Protein AF-A0AAU7WHY2-F1 (afdb_monomer_lite)

Sequence (966 aa):
MKSNFSFFKGKWDVLANLGETAEKNVYQDPHTTIMKLRLFAETLTKFVLAAENIKEAYGTSQVDRIHTLRREGLIEPELMDIFETLRRKGNQAMHEALKFTTEEAKALLRLAFRLSIWFMEVYGEWDFQAPEYIEPKEQKKVDTEQLQQEYEEKLKKLEDELESIRAKASKENAEEKTERKKRAVTFMRRHELTEAETRAIIDEKLRAVGWEADTTLLNHYTHGTVPEKNRNMAIAEWKVGSGSADYALFIGLKLVGLIEAKAKKRTIPSALESQTKAYARQVRQIENEEILQTRNEYKVPFLYATNGRPFLRQLQEESGIWFWDSRKPLEHARPLEGCHSPDDLLMLLGQDDEDANQRLEEESISIFGLRPYQEKAVLAAEEALKAGQRRMLIAMATGTGKTRTAIALMYRLIKSKKCRRILFLVDRNSLGKQTEDALKDTKIEGYSFSDIYDVKSIGDISPEVATKVHIATVQGMVRRLFYSNEEKIPSVGQYDFIIVDEAHRGYTSDREMSEEELLFRDQNDYVSQYRRVLDYFDAACLGLTATPALHTTQIFGMPISEEALKKSSAKLFPKDSVAIAMYGATIGKLGILGIDAATNQACAVGVPHFLMDKDFMFYYFFYQRKTLIDLGKGGAQPNISQTIIKDFPHLLPPLKEQKRIVNKIKQLLSKIDEAKRLIEEAKETFELRRAAILDKAFQGELTRKWREQHPEIESAEVLYNKIIRFTKPKNVSSNVEQKLNIPDTWKMVRLGEVVQVNPPKKKLEEISDQQICTFVPMPAVSDKTGKIESPEEKEYAKVKKGYTFFLENDVLFAKITPCMENGKSAIAKNLKNGFGFGSTEFHVLRTNEYINERYLHYLVRSKKFRLEAKGEMTGAVGQQRVPKEFLVNYPFPLPPKEEQNAIVDILDEIFTRDDIAYRIIETKYELETLKQSILSKAFRGELGTNDPDEESAIELLKEVLQEQVK

pLDDT: mean 80.4, std 12.81, range [29.06, 97.94]

Radius of gyration: 34.75 Å; chains: 1; bounding box: 76×88×102 Å

Secondary structure (DSSP, 8-state):
---TTGGGTTT-HHHHHHHHHHHHHTTT-HHHHHHHHHHHHHHHHHHHHHHTTPPPPTT--HHHHHHHHHHTT-S-HHHHHHHHHHHHHHHHHHH-TT---HHHHHHHHHHHHHHHHHHHHHHS-TT--PPPP-PPPP-S---HHHHHHHHHHHHHHHHHHHHHHHHHHTT--HHHHHHHHHHHHHHHHHSPPPHHHHHHHHHHHHHHTT-EE-TTTSBHHHH-----TT-EEEEEEEEETTEEEEEEEEETTEEEEEEEE--TTS-HHHHIIIIIHHHHHH----SS-EEPP-STT-S-SEEEEE-SPPP-GGGTTTSSEEEEETT-TTSPPEEESSPPPHHHHHHHHT--HHHHHHHHHHS-GGGG---HHHHHHHHHHHHHHHTT--EEEEE--TTS-HHHHHHHHHHHHHHTTS-S-EEEEESSHHHHHHHHHHHHH-EETTEEHHHHS-EE-TT-SS--TT--EEEEEHHHHHIIIII---S----TTS-SEEEETTTTSS-TT-----TTGGGTS-GGGGS-HHHHHHHHSS-EEEEEESS--HHHHHHH-SBS-SHHHHTSSPPEE-TT-EEEE-SSTTTT-EEE-SS-EE--TTEEEEPPPTTS-HHHHHHHHHHTHHHHHHT-B-SSS-B--HHHHHTS------HHHHHHHHHHHHHHHHHHHHHHHHHHHHHHHHHHHHHHHHHHHHTT-TTHHHHHH-TTSPPHHHHHHHHHHHH--S---S-----S---TT-EEEEHHHHSEESPPPP--TT--TT-EEEEE-GGGB-TTT-SB-S-EEEEHHHHSSSSEEEETTPEEEE-BTTTTTTT-EEE--S-GGGEEEE-TTEEEEE--TTS-HHHHHHHHHSHHHHHHHHHT-BSSTT--B--HHHHHH-EEEE--HHHHHHHHHHHHHHHHHHHHHHHHHHHT-THHHHHHHHHHHHHTTTTS---TTSPPHHHHHHHHHHHHT-

Foldseek 3Di:
DQFLLNVCPPQNVLLSLLLSQLLQCLQPPLLSNLLSLLVSLQLLLLLVCLLQLNDDAPPQDLVNSLVVCVFQLLADVVLSLLNVVSNLSNVCSVPPPDDDDSVNSQLNSVSSSLVSVLSCQLPNDVPDDNDDDDRRDHDDDDPPVVSVVVNVVVVVCSVVSSNVSSVVSVPDDPVSVVVSSVSNVVSPVVDFDDPVNQQVLQQVQQVLQPENDDAVDQECPPNVHAAAAQHFYWHAQPDFAPGTFRTFTDRHQEGAETEHEDGQPDFFVVCQVPPQQVSQLRDDDPDRHDFDDAPDRGRHFKYKYAHSAFADPVPQRRHAIWIDGVNCVVDDIGGARGDHHPLLSVLVVVDDLVQLLVLLVVDDLCQQVADPVLSVQLVLVSVCVNVVAQFAEAADAPPNCLLSSVLSNLCSCCVSVVWQAEEEEEADLVVQVVSVVCQQPRDGPRHGNVVVAPEAGQPDLADDSRHRYYYHYLVSLLCLAPPDPDSRRDALSSTAEYEYEALPPQDPQQDDDDPVVVVRGDPVVRDRSSLVSVRNHNYRYYYYHNDCDPVNCVRRNDHSDPVNCVPDPWDWDAFLKKKAFFWDPRHLPIDGHNGTHTDDPRIDIGDDDPQDHSLLVRLQSVLCSVVQQVPFDDDPIGGRDPVSVVPDDDDRFGSQLSVLLSVLLVVVVVVLVVLVVVLVVVVVVLLSVLLSLLVCLQQVVNCPVVCVVCVPFQALVVLLVVQCVVLVDPDCPPDPDPPGNHDPSKDKDFLQSFKPKLDDDDPDDDDDQQDKKWEQELVQQDLVPRARHDTDIDGCVVQVPDWRKDFQQKKKAFFWPPSNVSQRIHGRHDIDVGMYTYHPRIITIGGDPFDDSLLVSSQSSRPVNSVQQVVQWDDDPRTTGRDSVCNRGPTGIRHGSVSSVVSSVVSCVVVVVVVVVSVVSVVVPCSVVVSSVSSVCSSVVNPVSDDPPDDGPVVVVVVVVVVVVD

Organism: NCBI:txid2824910

InterPro domains:
  IPR000055 Type I restriction modification DNA specificity domain [PF01420] (560-683)
  IPR000055 Type I restriction modification DNA specificity domain [PF01420] (743-918)
  IPR006935 Helicase/UvrB, N-terminal [PF04851] (369-549)
  IPR014001 Helicase superfamily 1/2, ATP-binding domain [PS51192] (383-566)
  IPR014001 Helicase superfamily 1/2, ATP-binding domain [SM00487] (366-578)
  IPR027417 P-loop containing nucleoside triphosphate hydrolase [G3DSA:3.40.50.300] (352-557)
  IPR027417 P-loop containing nucleoside triphosphate hydrolase [SSF52540] (359-551)
  IPR044946 Type I restriction modification DNA specificity domain superfamily [G3DSA:3.90.220.20] (558-650)
  IPR044946 Type I restriction modification DNA specificity domain superfamily [G3DSA:3.90.220.20] (725-943)

Structure (mmCIF, N/CA/C/O backbone):
data_AF-A0AAU7WHY2-F1
#
_entry.id   AF-A0AAU7WHY2-F1
#
loop_
_atom_site.group_PDB
_atom_site.id
_atom_site.type_symbol
_atom_site.label_atom_id
_atom_site.label_alt_id
_atom_site.label_comp_id
_atom_site.label_asym_id
_atom_site.label_entity_id
_atom_site.label_seq_id
_atom_site.pdbx_PDB_ins_code
_atom_site.Cartn_x
_atom_site.Cartn_y
_atom_site.Cartn_z
_atom_site.occupancy
_atom_site.B_iso_or_equiv
_atom_site.auth_seq_id
_atom_site.auth_comp_id
_atom_site.auth_asym_id
_atom_site.auth_atom_id
_atom_site.pdbx_PDB_model_num
ATOM 1 N N . MET A 1 1 ? 1.936 38.250 29.389 1.00 54.12 1 MET A N 1
ATOM 2 C CA . MET A 1 1 ? 1.636 38.506 27.961 1.00 54.12 1 MET A CA 1
ATOM 3 C C . MET A 1 1 ? 0.459 37.637 27.563 1.00 54.12 1 MET A C 1
ATOM 5 O O . MET A 1 1 ? 0.324 36.557 28.125 1.00 54.12 1 MET A O 1
ATOM 9 N N . LYS A 1 2 ? -0.412 38.120 26.673 1.00 75.19 2 LYS A N 1
ATOM 10 C CA . LYS A 1 2 ? -1.523 37.321 26.140 1.00 75.19 2 LYS A CA 1
ATOM 11 C C . LYS A 1 2 ? -0.932 36.290 25.163 1.00 75.19 2 LYS A C 1
ATOM 13 O O . LYS A 1 2 ? -0.083 36.670 24.366 1.00 75.19 2 LYS A O 1
ATOM 18 N N . SER A 1 3 ? -1.316 35.018 25.282 1.00 85.25 3 SER A N 1
ATOM 19 C CA . SER A 1 3 ? -0.847 33.926 24.405 1.00 85.25 3 SER A CA 1
ATOM 20 C C . SER A 1 3 ? -1.179 34.205 22.932 1.00 85.25 3 SER A C 1
ATOM 22 O O . SER A 1 3 ? -2.254 34.764 22.667 1.00 85.25 3 SER A O 1
ATOM 24 N N . ASN A 1 4 ? -0.333 33.774 21.982 1.00 89.88 4 ASN A N 1
ATOM 25 C CA . ASN A 1 4 ? -0.649 33.904 20.554 1.00 89.88 4 ASN A CA 1
ATOM 26 C C . ASN A 1 4 ? -1.890 33.079 20.178 1.00 89.88 4 ASN A C 1
ATOM 28 O O . ASN A 1 4 ? -2.588 33.432 19.240 1.00 89.88 4 ASN A O 1
ATOM 32 N N . PHE A 1 5 ? -2.246 32.045 20.947 1.00 92.31 5 PHE A N 1
ATOM 33 C CA . PHE A 1 5 ? -3.419 31.189 20.708 1.00 92.31 5 PHE A CA 1
ATOM 34 C C . PHE A 1 5 ? -4.672 31.638 21.471 1.00 92.31 5 PHE A C 1
ATOM 36 O O . PHE A 1 5 ? -5.693 30.951 21.487 1.00 92.31 5 PHE A O 1
ATOM 43 N N . SER A 1 6 ? -4.622 32.805 22.121 1.00 88.56 6 SER A N 1
ATOM 44 C CA . SER A 1 6 ? -5.713 33.288 22.974 1.00 88.56 6 SER A CA 1
ATOM 45 C C . SER A 1 6 ? -7.018 33.589 22.231 1.00 88.56 6 SER A C 1
ATOM 47 O O . SER A 1 6 ? -8.065 33.628 22.874 1.00 88.56 6 SER A O 1
ATOM 49 N N . PHE A 1 7 ? -6.980 33.766 20.907 1.00 89.75 7 PHE A N 1
ATOM 50 C CA . PHE A 1 7 ? -8.173 33.981 20.080 1.00 89.75 7 PHE A CA 1
ATOM 51 C C . PHE A 1 7 ? -9.060 32.737 19.935 1.00 89.75 7 PHE A C 1
ATOM 53 O O . PHE A 1 7 ? -10.196 32.854 19.495 1.00 89.75 7 PHE A O 1
ATOM 60 N N . PHE A 1 8 ? -8.582 31.557 20.336 1.00 88.50 8 PHE A N 1
ATOM 61 C CA . PHE A 1 8 ? -9.415 30.357 20.403 1.00 88.50 8 PHE A CA 1
ATOM 62 C C . PHE A 1 8 ? -10.302 30.291 21.654 1.00 88.50 8 PHE A C 1
ATOM 64 O O . PHE A 1 8 ? -11.234 29.485 21.692 1.00 88.50 8 PHE A O 1
ATOM 71 N N . LYS A 1 9 ? -10.024 31.104 22.687 1.00 85.12 9 LYS A N 1
ATOM 72 C CA . LYS A 1 9 ? -10.756 31.046 23.962 1.00 85.12 9 LYS A CA 1
ATOM 73 C C . LYS A 1 9 ? -12.245 31.345 23.760 1.00 85.12 9 LYS A C 1
ATOM 75 O O . LYS A 1 9 ? -12.605 32.298 23.077 1.00 85.12 9 LYS A O 1
ATOM 80 N N . GLY A 1 10 ? -13.095 30.538 24.388 1.00 82.12 10 GLY A N 1
ATOM 81 C CA . GLY A 1 10 ? -14.554 30.632 24.367 1.00 82.12 10 GLY A CA 1
ATOM 82 C C . GLY A 1 10 ? -15.237 29.699 23.364 1.00 82.12 10 GLY A C 1
ATOM 83 O O . GLY A 1 10 ? -16.328 29.219 23.657 1.00 82.12 10 GLY A O 1
ATOM 84 N N . LYS A 1 11 ? -14.617 29.418 22.207 1.00 79.19 11 LYS A N 1
ATOM 85 C CA . LYS A 1 11 ? -15.219 28.583 21.146 1.00 79.19 11 LYS A CA 1
ATOM 86 C C . LYS A 1 11 ? -14.383 27.369 20.734 1.00 79.19 11 LYS A C 1
ATOM 88 O O . LYS A 1 11 ? -14.953 26.430 20.207 1.00 79.19 11 LYS A O 1
ATOM 93 N N . TRP A 1 12 ? -13.071 27.375 20.976 1.00 87.25 12 TRP A N 1
ATOM 94 C CA . TRP A 1 12 ? -12.173 26.240 20.721 1.00 87.25 12 TRP A CA 1
ATOM 95 C C . TRP A 1 12 ? -11.158 26.096 21.864 1.00 87.25 12 TRP A C 1
ATOM 97 O O . TRP A 1 12 ? -9.938 26.123 21.674 1.00 87.25 12 TRP A O 1
ATOM 107 N N . ASP A 1 13 ? -11.659 25.966 23.091 1.00 84.00 13 ASP A N 1
ATOM 108 C CA . ASP A 1 13 ? -10.849 26.040 24.313 1.00 84.00 13 ASP A CA 1
ATOM 109 C C . ASP A 1 13 ? -9.750 24.971 24.416 1.00 84.00 13 ASP A C 1
ATOM 111 O O . ASP A 1 13 ? -8.732 25.198 25.076 1.00 84.00 13 ASP A O 1
ATOM 115 N N . VAL A 1 14 ? -9.929 23.817 23.764 1.00 84.38 14 VAL A N 1
ATOM 116 C CA . VAL A 1 14 ? -8.907 22.758 23.692 1.00 84.38 14 VAL A CA 1
ATOM 117 C C . VAL A 1 14 ? -7.700 23.220 22.868 1.00 84.38 14 VAL A C 1
ATOM 119 O O . VAL A 1 14 ? -6.560 23.031 23.294 1.00 84.38 14 VAL A O 1
ATOM 122 N N . LEU A 1 15 ? -7.936 23.876 21.725 1.00 89.88 15 LEU A N 1
ATOM 123 C CA . LEU A 1 15 ? -6.875 24.439 20.882 1.00 89.88 15 LEU A CA 1
ATOM 124 C C . LEU A 1 15 ? -6.158 25.587 21.602 1.00 89.88 15 LEU A C 1
ATOM 126 O O . LEU A 1 15 ? -4.927 25.635 21.592 1.00 89.88 15 LEU A O 1
ATOM 130 N N . ALA A 1 16 ? -6.910 26.457 22.289 1.00 88.62 16 ALA A N 1
ATOM 131 C CA . ALA A 1 16 ? -6.348 27.540 23.097 1.00 88.62 16 ALA A CA 1
ATOM 132 C C . ALA A 1 16 ? -5.382 27.005 24.166 1.00 88.62 16 ALA A C 1
ATOM 134 O O . ALA A 1 16 ? -4.254 27.484 24.279 1.00 88.62 16 ALA A O 1
ATOM 135 N N . ASN A 1 17 ? -5.806 25.986 24.921 1.00 84.38 17 ASN A N 1
ATOM 136 C CA . ASN A 1 17 ? -4.994 25.406 25.987 1.00 84.38 17 ASN A CA 1
ATOM 137 C C . ASN A 1 17 ? -3.749 24.701 25.450 1.00 84.38 17 ASN A C 1
ATOM 139 O O . ASN A 1 17 ? -2.669 24.886 26.008 1.00 84.38 17 ASN A O 1
ATOM 143 N N . LEU A 1 18 ? -3.870 23.912 24.378 1.00 87.38 18 LEU A N 1
ATOM 144 C CA . LEU A 1 18 ? -2.728 23.217 23.780 1.00 87.38 18 LEU A CA 1
ATOM 145 C C . LEU A 1 18 ? -1.665 24.207 23.288 1.00 87.38 18 LEU A C 1
ATOM 147 O O . LEU A 1 18 ? -0.484 24.034 23.593 1.00 87.38 18 LEU A O 1
ATOM 151 N N . GLY A 1 19 ? -2.092 25.270 22.601 1.00 89.88 19 GLY A N 1
ATOM 152 C CA . GLY A 1 19 ? -1.204 26.332 22.132 1.00 89.88 19 GLY A CA 1
ATOM 153 C C . GLY A 1 19 ? -0.556 27.118 23.276 1.00 89.88 19 GLY A C 1
ATOM 154 O O . GLY A 1 19 ? 0.662 27.261 23.309 1.00 89.88 19 GLY A O 1
ATOM 155 N N . GLU A 1 20 ? -1.336 27.556 24.272 1.00 89.25 20 GLU A N 1
ATOM 156 C CA . GLU A 1 20 ? -0.817 28.274 25.449 1.00 89.25 20 GLU A CA 1
ATOM 157 C C . GLU A 1 20 ? 0.169 27.412 26.261 1.00 89.25 20 GLU A C 1
ATOM 159 O O . GLU A 1 20 ? 1.178 27.913 26.762 1.00 89.25 20 GLU A O 1
ATOM 164 N N . THR A 1 21 ? -0.084 26.105 26.364 1.00 84.94 21 THR A N 1
ATOM 165 C CA . THR A 1 21 ? 0.830 25.165 27.031 1.00 84.94 21 THR A CA 1
ATOM 166 C C . THR A 1 21 ? 2.135 25.020 26.259 1.00 84.94 21 THR A C 1
ATOM 168 O O . THR A 1 21 ? 3.202 25.042 26.872 1.00 84.94 21 THR A O 1
ATOM 171 N N . ALA A 1 22 ? 2.071 24.905 24.931 1.00 89.25 22 ALA A N 1
ATOM 172 C CA . ALA A 1 22 ? 3.262 24.842 24.092 1.00 89.25 22 ALA A CA 1
ATOM 173 C C . ALA A 1 22 ? 4.119 26.113 24.246 1.00 89.25 22 ALA A C 1
ATOM 175 O O . ALA A 1 22 ? 5.317 26.030 24.491 1.00 89.25 22 ALA A O 1
ATOM 176 N N . GLU A 1 23 ? 3.503 27.297 24.214 1.00 90.31 23 GLU A N 1
ATOM 177 C CA . GLU A 1 23 ? 4.218 28.569 24.390 1.00 90.31 23 GLU A CA 1
ATOM 178 C C . GLU A 1 23 ? 4.924 28.695 25.739 1.00 90.31 23 GLU A C 1
ATOM 180 O O . GLU A 1 23 ? 6.051 29.183 25.802 1.00 90.31 23 GLU A O 1
ATOM 185 N N . LYS A 1 24 ? 4.266 28.277 26.826 1.00 86.62 24 LYS A N 1
ATOM 186 C CA . LYS A 1 24 ? 4.827 28.377 28.181 1.00 86.62 24 LYS A CA 1
ATOM 187 C C . LYS A 1 24 ? 6.043 27.477 28.379 1.00 86.62 24 LYS A C 1
ATOM 189 O O . LYS A 1 24 ? 6.927 27.831 29.155 1.00 86.62 24 LYS A O 1
ATOM 194 N N . ASN A 1 25 ? 6.094 26.346 27.679 1.00 84.94 25 ASN A N 1
ATOM 195 C CA . ASN A 1 25 ? 7.166 25.368 27.824 1.00 84.94 25 ASN A CA 1
ATOM 196 C C . ASN A 1 25 ? 8.326 25.585 26.843 1.00 84.94 25 ASN A C 1
ATOM 198 O O . ASN A 1 25 ? 9.374 24.991 27.050 1.00 84.94 25 ASN A O 1
ATOM 202 N N . VAL A 1 26 ? 8.211 26.468 25.842 1.00 88.56 26 VAL A N 1
ATOM 203 C CA . VAL A 1 26 ? 9.194 26.557 24.740 1.00 88.56 26 VAL A CA 1
ATOM 204 C C . VAL A 1 26 ? 10.649 26.747 25.195 1.00 88.56 26 VAL A C 1
ATOM 206 O O . VAL A 1 26 ? 11.543 26.176 24.583 1.00 88.56 26 VAL A O 1
ATOM 209 N N . TYR A 1 27 ? 10.895 27.492 26.282 1.00 83.75 27 TYR A N 1
ATOM 210 C CA . TYR A 1 27 ? 12.245 27.715 26.831 1.00 83.75 27 TYR A CA 1
ATOM 211 C C . TYR A 1 27 ? 12.658 26.719 27.919 1.00 83.75 27 TYR A C 1
ATOM 213 O O . TYR A 1 27 ? 13.849 26.492 28.100 1.00 83.75 27 TYR A O 1
ATOM 221 N N . GLN A 1 28 ? 11.699 26.174 28.672 1.00 81.56 28 GLN A N 1
ATOM 222 C CA . GLN A 1 28 ? 11.979 25.292 29.813 1.00 81.56 28 GLN A CA 1
ATOM 223 C C . GLN A 1 28 ? 12.054 23.826 29.391 1.00 81.56 28 GLN A C 1
ATOM 225 O O . GLN A 1 28 ? 12.926 23.089 29.839 1.00 81.56 28 GLN A O 1
ATOM 230 N N . ASP A 1 29 ? 11.121 23.429 28.532 1.00 82.06 29 ASP A N 1
ATOM 231 C CA . ASP A 1 29 ? 10.946 22.080 28.029 1.00 82.06 29 ASP A CA 1
ATOM 232 C C . ASP A 1 29 ? 10.500 22.123 26.546 1.00 82.06 29 ASP A C 1
ATOM 234 O O . ASP A 1 29 ? 9.303 22.036 26.210 1.00 82.06 29 ASP A O 1
ATOM 238 N N . PRO A 1 30 ? 11.473 22.278 25.624 1.00 83.19 30 PRO A N 1
ATOM 239 C CA . PRO A 1 30 ? 11.235 22.199 24.184 1.00 83.19 30 PRO A CA 1
ATOM 240 C C . PRO A 1 30 ? 10.550 20.890 23.761 1.00 83.19 30 PRO A C 1
ATOM 242 O O . PRO A 1 30 ? 9.790 20.870 22.794 1.00 83.19 30 PRO A O 1
ATOM 245 N N . HIS A 1 31 ? 10.764 19.798 24.498 1.00 82.00 31 HIS A N 1
ATOM 246 C CA . HIS A 1 31 ? 10.184 18.491 24.206 1.00 82.00 31 HIS A CA 1
ATOM 247 C C . HIS A 1 31 ? 8.676 18.465 24.482 1.00 82.00 31 HIS A C 1
ATOM 249 O O . HIS A 1 31 ? 7.892 18.160 23.575 1.00 82.00 31 HIS A O 1
ATOM 255 N N . THR A 1 32 ? 8.252 18.911 25.668 1.00 82.69 32 THR A N 1
ATOM 256 C CA . THR A 1 32 ? 6.824 19.069 25.992 1.00 82.69 32 THR A CA 1
ATOM 257 C C . THR A 1 32 ? 6.136 20.007 25.004 1.00 82.69 32 THR A C 1
ATOM 259 O O . THR A 1 32 ? 5.008 19.745 24.578 1.00 82.69 32 THR A O 1
ATOM 262 N N . THR A 1 33 ? 6.819 21.071 24.575 1.00 87.94 33 THR A N 1
ATOM 263 C CA . THR A 1 33 ? 6.306 21.992 23.550 1.00 87.94 33 THR A CA 1
ATOM 264 C C . THR A 1 33 ? 5.939 21.244 22.272 1.00 87.94 33 THR A C 1
ATOM 266 O O . THR A 1 33 ? 4.795 21.307 21.824 1.00 87.94 33 THR A O 1
ATOM 269 N N . ILE A 1 34 ? 6.867 20.460 21.724 1.00 86.19 34 ILE A N 1
ATOM 270 C CA . ILE A 1 34 ? 6.673 19.709 20.477 1.00 86.19 34 ILE A CA 1
ATOM 271 C C . ILE A 1 34 ? 5.556 18.663 20.612 1.00 86.19 34 ILE A C 1
ATOM 273 O O . ILE A 1 34 ? 4.721 18.527 19.713 1.00 86.19 34 ILE A O 1
ATOM 277 N N . MET A 1 35 ? 5.466 17.971 21.753 1.00 82.19 35 MET A N 1
ATOM 278 C CA . MET A 1 35 ? 4.367 17.038 22.028 1.00 82.19 35 MET A CA 1
ATOM 279 C C . MET A 1 35 ? 2.997 17.728 22.018 1.00 82.19 35 MET A C 1
ATOM 281 O O . MET A 1 35 ? 2.047 17.224 21.411 1.00 82.19 35 MET A O 1
ATOM 285 N N . LYS A 1 36 ? 2.880 18.895 22.663 1.00 87.50 36 LYS A N 1
ATOM 286 C CA . LYS A 1 36 ? 1.623 19.656 22.699 1.00 87.50 36 LYS A CA 1
ATOM 287 C C . LYS A 1 36 ? 1.269 20.226 21.323 1.00 87.50 36 LYS A C 1
ATOM 289 O O . LYS A 1 36 ? 0.094 20.210 20.965 1.00 87.50 36 LYS A O 1
ATOM 294 N N . LEU A 1 37 ? 2.253 20.628 20.514 1.00 92.56 37 LEU A N 1
ATOM 295 C CA . LEU A 1 37 ? 2.030 21.064 19.129 1.00 92.56 37 LEU A CA 1
ATOM 296 C C . LEU A 1 37 ? 1.533 19.939 18.212 1.00 92.56 37 LEU A C 1
ATOM 298 O O . LEU A 1 37 ? 0.687 20.175 17.349 1.00 92.56 37 LEU A O 1
ATOM 302 N N . ARG A 1 38 ? 1.986 18.700 18.424 1.00 91.44 38 ARG A N 1
ATOM 303 C CA . ARG A 1 38 ? 1.415 17.539 17.730 1.00 91.44 38 ARG A CA 1
ATOM 304 C C . ARG A 1 38 ? -0.049 17.331 18.104 1.00 91.44 38 ARG A C 1
ATOM 306 O O . ARG A 1 38 ? -0.890 17.214 17.218 1.00 91.44 38 ARG A O 1
ATOM 313 N N . LEU A 1 39 ? -0.364 17.313 19.399 1.00 87.44 39 LEU A N 1
ATOM 314 C CA . LEU A 1 39 ? -1.748 17.170 19.870 1.00 87.44 39 LEU A CA 1
ATOM 315 C C . LEU A 1 39 ? -2.638 18.312 19.361 1.00 87.44 39 LEU A C 1
ATOM 317 O O . LEU A 1 39 ? -3.801 18.086 19.026 1.00 87.44 39 LEU A O 1
ATOM 321 N N . PHE A 1 40 ? -2.088 19.524 19.264 1.00 93.69 40 PHE A N 1
ATOM 322 C CA . PHE A 1 40 ? -2.749 20.679 18.667 1.00 93.69 40 PHE A CA 1
ATOM 323 C C . PHE A 1 40 ? -3.117 20.409 17.204 1.00 93.69 40 PHE A C 1
ATOM 325 O O . PHE A 1 40 ? -4.286 20.524 16.841 1.00 93.69 40 PHE A O 1
ATOM 332 N N . ALA A 1 41 ? -2.156 19.969 16.389 1.00 93.69 41 ALA A N 1
ATOM 333 C CA . ALA A 1 41 ? -2.373 19.626 14.985 1.00 93.69 41 ALA A CA 1
ATOM 334 C C . ALA A 1 41 ? -3.411 18.498 14.807 1.00 93.69 41 ALA A C 1
ATOM 336 O O . ALA A 1 41 ? -4.308 18.604 13.968 1.00 93.69 41 ALA A O 1
ATOM 337 N N . GLU A 1 42 ? -3.344 17.449 15.634 1.00 91.50 42 GLU A N 1
ATOM 338 C CA . GLU A 1 42 ? -4.316 16.347 15.628 1.00 91.50 42 GLU A CA 1
ATOM 339 C C . GLU A 1 42 ? -5.732 16.837 15.950 1.00 91.50 42 GLU A C 1
ATOM 341 O O . GLU A 1 42 ? -6.687 16.555 15.220 1.00 91.50 42 GLU A O 1
ATOM 346 N N . THR A 1 43 ? -5.864 17.636 17.006 1.00 90.62 43 THR A N 1
ATOM 347 C CA . THR A 1 43 ? -7.143 18.213 17.435 1.00 90.62 43 THR A CA 1
ATOM 348 C C . THR A 1 43 ? -7.720 19.136 16.363 1.00 90.62 43 THR A C 1
ATOM 350 O O . THR A 1 43 ? -8.910 19.065 16.058 1.00 90.62 43 THR A O 1
ATOM 353 N N . LEU A 1 44 ? -6.877 19.948 15.727 1.00 93.88 44 LEU A N 1
ATOM 354 C CA . LEU A 1 44 ? -7.286 20.871 14.676 1.00 93.88 44 LEU A CA 1
ATOM 355 C C . LEU A 1 44 ? -7.850 20.115 13.461 1.00 93.88 44 LEU A C 1
ATOM 357 O O . LEU A 1 44 ? -8.919 20.468 12.969 1.00 93.88 44 LEU A O 1
ATOM 361 N N . THR A 1 45 ? -7.228 19.004 13.040 1.00 93.44 45 THR A N 1
ATOM 362 C CA . THR A 1 45 ? -7.797 18.172 11.960 1.00 93.44 45 THR A CA 1
ATOM 363 C C . THR A 1 45 ? -9.149 17.546 12.314 1.00 93.44 45 THR A C 1
ATOM 365 O O . THR A 1 45 ? -10.014 17.458 11.444 1.00 93.44 45 THR A O 1
ATOM 368 N N . LYS A 1 46 ? -9.381 17.163 13.580 1.00 91.31 46 LYS A N 1
ATOM 369 C CA . LYS A 1 46 ? -10.692 16.657 14.031 1.00 91.31 46 LYS A CA 1
ATOM 370 C C . LYS A 1 46 ? -11.778 17.725 13.923 1.00 91.31 46 LYS A C 1
ATOM 372 O O . LYS A 1 46 ? -12.868 17.428 13.437 1.00 91.31 46 LYS A O 1
ATOM 377 N N . PHE A 1 47 ? -11.472 18.965 14.313 1.00 91.56 47 PHE A N 1
ATOM 378 C CA . PHE A 1 47 ? -12.395 20.091 14.155 1.00 91.56 47 PHE A CA 1
ATOM 379 C C . PHE A 1 47 ? -12.741 20.351 12.689 1.00 91.56 47 PHE A C 1
ATOM 381 O O . PHE A 1 47 ? -13.913 20.538 12.373 1.00 91.56 47 PHE A O 1
ATOM 388 N N . VAL A 1 48 ? -11.755 20.298 11.790 1.00 91.31 48 VAL A N 1
ATOM 389 C CA . VAL A 1 48 ? -11.993 20.465 10.348 1.00 91.31 48 VAL A CA 1
ATOM 390 C C . VAL A 1 48 ? -12.904 19.360 9.805 1.00 91.31 48 VAL A C 1
ATOM 392 O O . VAL A 1 48 ? -13.900 19.649 9.148 1.00 91.31 48 VAL A O 1
ATOM 395 N N . LEU A 1 49 ? -12.624 18.091 10.121 1.00 89.44 49 LEU A N 1
ATOM 396 C CA . LEU A 1 49 ? -13.469 16.971 9.685 1.00 89.44 49 LEU A CA 1
ATOM 397 C C . LEU A 1 49 ? -14.898 17.083 10.231 1.00 89.44 49 LEU A C 1
ATOM 399 O O . LEU A 1 49 ? -15.860 16.787 9.522 1.00 89.44 49 LEU A O 1
ATOM 403 N N . ALA A 1 50 ? -15.048 17.529 11.480 1.00 87.50 50 ALA A N 1
ATOM 404 C CA . ALA A 1 50 ? -16.352 17.788 12.073 1.00 87.50 50 ALA A CA 1
ATOM 405 C C . ALA A 1 50 ? -17.103 18.916 11.348 1.00 87.50 50 ALA A C 1
ATOM 407 O O . ALA A 1 50 ? -18.273 18.732 11.009 1.00 87.50 50 ALA A O 1
ATOM 408 N N . ALA A 1 51 ? -16.431 20.036 11.064 1.00 86.25 51 ALA A N 1
ATOM 409 C CA . ALA A 1 51 ? -17.001 21.181 10.352 1.00 86.25 51 ALA A CA 1
ATOM 410 C C . ALA A 1 51 ? -17.409 20.846 8.909 1.00 86.25 51 ALA A C 1
ATOM 412 O O . ALA A 1 51 ? -18.355 21.421 8.383 1.00 86.25 51 ALA A O 1
ATOM 413 N N . GLU A 1 52 ? -16.752 19.870 8.283 1.00 85.88 52 GLU A N 1
ATOM 414 C CA . GLU A 1 52 ? -17.078 19.417 6.927 1.00 85.88 52 GLU A CA 1
ATOM 415 C C . GLU A 1 52 ? -18.067 18.239 6.892 1.00 85.88 52 GLU A C 1
ATOM 417 O O . GLU A 1 52 ? -18.466 17.777 5.816 1.00 85.88 52 GLU A O 1
ATOM 422 N N . ASN A 1 53 ? -18.538 17.792 8.063 1.00 84.44 53 ASN A N 1
ATOM 423 C CA . ASN A 1 53 ? -19.409 16.627 8.247 1.00 84.44 53 ASN A CA 1
ATOM 424 C C . ASN A 1 53 ? -18.808 15.329 7.662 1.00 84.44 53 ASN A C 1
ATOM 426 O O . ASN A 1 53 ? -19.515 14.472 7.127 1.00 84.44 53 ASN A O 1
ATOM 430 N N . ILE A 1 54 ? -17.487 15.179 7.766 1.00 81.50 54 ILE A N 1
ATOM 431 C CA . ILE A 1 54 ? -16.766 13.974 7.361 1.00 81.50 54 ILE A CA 1
ATOM 432 C C . ILE A 1 54 ? -16.684 13.043 8.571 1.00 81.50 54 ILE A C 1
ATOM 434 O O . ILE A 1 54 ? -16.119 13.381 9.616 1.00 81.50 54 ILE A O 1
ATOM 438 N N . LYS A 1 55 ? -17.288 11.858 8.443 1.00 74.62 55 LYS A N 1
ATOM 439 C CA . LYS A 1 55 ? -17.296 10.856 9.511 1.00 74.62 55 LYS A CA 1
ATOM 440 C C . LYS A 1 55 ? -15.992 10.074 9.518 1.00 74.62 55 LYS A C 1
ATOM 442 O O . LYS A 1 55 ? -15.583 9.517 8.505 1.00 74.62 55 LYS A O 1
ATOM 447 N N . GLU A 1 56 ? -15.382 9.997 10.691 1.00 75.56 56 GLU A N 1
ATOM 448 C CA . GLU A 1 56 ? -14.204 9.172 10.929 1.00 75.56 56 GLU A CA 1
ATOM 449 C C . GLU A 1 56 ? -14.616 7.721 11.199 1.00 75.56 56 GLU A C 1
ATOM 451 O O . GLU A 1 56 ? -15.579 7.461 11.926 1.00 75.56 56 GLU A O 1
ATOM 456 N N . ALA A 1 57 ? -13.871 6.770 10.636 1.00 63.97 57 ALA A N 1
ATOM 457 C CA . ALA A 1 57 ? -13.961 5.374 11.040 1.00 63.97 57 ALA A CA 1
ATOM 458 C C . ALA A 1 57 ? -13.232 5.168 12.381 1.00 63.97 57 ALA A C 1
ATOM 460 O O . ALA A 1 57 ? -12.295 5.901 12.719 1.00 63.97 57 ALA A O 1
ATOM 461 N N . TYR A 1 58 ? -13.629 4.158 13.154 1.00 43.34 58 TYR A N 1
ATOM 462 C CA . TYR A 1 58 ? -12.929 3.829 14.395 1.00 43.34 58 TYR A CA 1
ATOM 463 C C . TYR A 1 58 ? -11.463 3.466 14.106 1.00 43.34 58 TYR A C 1
ATOM 465 O O . TYR A 1 58 ? -11.180 2.677 13.205 1.00 43.34 58 TYR A O 1
ATOM 473 N N . GLY A 1 59 ? -10.531 4.065 14.853 1.00 51.69 59 GLY A N 1
ATOM 474 C CA . GLY A 1 59 ? -9.091 3.884 14.646 1.00 51.69 59 GLY A CA 1
ATOM 475 C C . GLY A 1 59 ? -8.469 4.737 13.532 1.00 51.69 59 GLY A C 1
ATOM 476 O O . GLY A 1 59 ? -7.318 4.493 13.183 1.00 51.69 59 GLY A O 1
ATOM 477 N N . THR A 1 60 ? -9.184 5.737 12.991 1.00 70.38 60 THR A N 1
ATOM 478 C CA . THR A 1 60 ? -8.622 6.693 12.012 1.00 70.38 60 THR A CA 1
ATOM 479 C C . THR A 1 60 ? -7.367 7.362 12.588 1.00 70.38 60 THR A C 1
ATOM 481 O O . THR A 1 60 ? -7.433 8.071 13.604 1.00 70.38 60 THR A O 1
ATOM 484 N N . SER A 1 61 ? -6.220 7.133 11.946 1.00 77.25 61 SER A N 1
ATOM 485 C CA . SER A 1 61 ? -4.936 7.702 12.355 1.00 77.25 61 SER A CA 1
ATOM 486 C C . SER A 1 61 ? -4.817 9.168 11.932 1.00 77.25 61 SER A C 1
ATOM 488 O O . SER A 1 61 ? -5.564 9.653 11.082 1.00 77.25 61 SER A O 1
ATOM 490 N N . GLN A 1 62 ? -3.851 9.901 12.496 1.00 83.69 62 GLN A N 1
ATOM 491 C CA . GLN A 1 62 ? -3.610 11.283 12.072 1.00 83.69 62 GLN A CA 1
ATOM 492 C C . GLN A 1 62 ? -3.227 11.387 10.590 1.00 83.69 62 GLN A C 1
ATOM 494 O O . GLN A 1 62 ? -3.623 12.333 9.915 1.00 83.69 62 GLN A O 1
ATOM 499 N N . VAL A 1 63 ? -2.501 10.393 10.079 1.00 73.75 63 VAL A N 1
ATOM 500 C CA . VAL A 1 63 ? -2.122 10.300 8.664 1.00 73.75 63 VAL A CA 1
ATOM 501 C C . VAL A 1 63 ? -3.375 10.180 7.795 1.00 73.75 63 VAL A C 1
ATOM 503 O O . VAL A 1 63 ? -3.533 10.933 6.836 1.00 73.75 63 VAL A O 1
ATOM 506 N N . ASP A 1 64 ? -4.323 9.328 8.194 1.00 72.19 64 ASP A N 1
ATOM 507 C CA . ASP A 1 64 ? -5.596 9.164 7.486 1.00 72.19 64 ASP A CA 1
ATOM 508 C C . ASP A 1 64 ? -6.412 10.463 7.470 1.00 72.19 64 ASP A C 1
ATOM 510 O O . ASP A 1 64 ? -7.007 10.800 6.445 1.00 72.19 64 ASP A O 1
ATOM 514 N N . ARG A 1 65 ? -6.410 11.232 8.572 1.00 84.75 65 ARG A N 1
ATOM 515 C CA . ARG A 1 65 ? -7.073 12.548 8.626 1.00 84.75 65 ARG A CA 1
ATOM 516 C C . ARG A 1 65 ? -6.450 13.523 7.638 1.00 84.75 65 ARG A C 1
ATOM 518 O O . ARG A 1 65 ? -7.178 14.114 6.850 1.00 84.75 65 ARG A O 1
ATOM 525 N N . ILE A 1 66 ? -5.124 13.665 7.649 1.00 82.06 66 ILE A N 1
ATOM 526 C CA . ILE A 1 66 ? -4.401 14.585 6.758 1.00 82.06 66 ILE A CA 1
ATOM 527 C C . ILE A 1 66 ? -4.659 14.217 5.290 1.00 82.06 66 ILE A C 1
ATOM 529 O O . ILE A 1 66 ? -5.001 15.084 4.486 1.00 82.06 66 ILE A O 1
ATOM 533 N N . HIS A 1 67 ? -4.579 12.929 4.942 1.00 73.31 67 HIS A N 1
ATOM 534 C CA . HIS A 1 67 ? -4.893 12.465 3.590 1.00 73.31 67 HIS A CA 1
ATOM 535 C C . HIS A 1 67 ? -6.357 12.687 3.214 1.00 73.31 67 HIS A C 1
ATOM 537 O O . HIS A 1 67 ? -6.633 13.079 2.085 1.00 73.31 67 HIS A O 1
ATOM 543 N N . THR A 1 68 ? -7.290 12.486 4.145 1.00 75.56 68 THR A N 1
ATOM 544 C CA . THR A 1 68 ? -8.713 12.759 3.909 1.00 75.56 68 THR A CA 1
ATOM 545 C C . THR A 1 68 ? -8.936 14.243 3.636 1.00 75.56 68 THR A C 1
ATOM 547 O O . THR A 1 68 ? -9.545 14.584 2.631 1.00 75.56 68 THR A O 1
ATOM 550 N N . LEU A 1 69 ? -8.380 15.138 4.459 1.00 81.25 69 LEU A N 1
ATOM 551 C CA . LEU A 1 69 ? -8.484 16.583 4.240 1.00 81.25 69 LEU A CA 1
ATOM 552 C C . LEU A 1 69 ? -7.933 17.000 2.873 1.00 81.25 69 LEU A C 1
ATOM 554 O O . LEU A 1 69 ? -8.539 17.827 2.192 1.00 81.25 69 LEU A O 1
ATOM 558 N N . ARG A 1 70 ? -6.812 16.407 2.450 1.00 74.81 70 ARG A N 1
ATOM 559 C CA . ARG A 1 70 ? -6.237 16.660 1.125 1.00 74.81 70 ARG A CA 1
ATOM 560 C C . ARG A 1 70 ? -7.129 16.135 0.003 1.00 74.81 70 ARG A C 1
ATOM 562 O O . ARG A 1 70 ? -7.409 16.877 -0.932 1.00 74.81 70 ARG A O 1
ATOM 569 N N . ARG A 1 71 ? -7.613 14.894 0.110 1.00 66.81 71 ARG A N 1
ATOM 570 C CA . ARG A 1 71 ? -8.487 14.261 -0.892 1.00 66.81 71 ARG A CA 1
ATOM 571 C C . ARG A 1 71 ? -9.780 15.046 -1.104 1.00 66.81 71 ARG A C 1
ATOM 573 O O . ARG A 1 71 ? -10.238 15.186 -2.231 1.00 66.81 71 ARG A O 1
ATOM 580 N N . GLU A 1 72 ? -10.349 15.582 -0.028 1.00 70.75 72 GLU A N 1
ATOM 581 C CA . GLU A 1 72 ? -11.559 16.408 -0.083 1.00 70.75 72 GLU A CA 1
ATOM 582 C C . GLU A 1 72 ? -11.282 17.855 -0.557 1.00 70.75 72 GLU A C 1
ATOM 584 O O . GLU A 1 72 ? -12.215 18.654 -0.691 1.00 70.75 72 GLU A O 1
ATOM 589 N N . GLY A 1 73 ? -10.017 18.210 -0.827 1.00 69.06 73 GLY A N 1
ATOM 590 C CA . GLY A 1 73 ? -9.595 19.541 -1.273 1.00 69.06 73 GLY A CA 1
ATOM 591 C C . GLY A 1 73 ? -9.757 20.622 -0.202 1.00 69.06 73 GLY A C 1
ATOM 592 O O . GLY A 1 73 ? -10.062 21.768 -0.523 1.00 69.06 73 GLY A O 1
ATOM 593 N N . LEU A 1 74 ? -9.644 20.248 1.075 1.00 77.44 74 LEU A N 1
ATOM 594 C CA . LEU A 1 74 ? -9.809 21.151 2.222 1.00 77.44 74 LEU A CA 1
ATOM 595 C C . LEU A 1 74 ? -8.489 21.784 2.665 1.00 77.44 74 LEU A C 1
ATOM 597 O O . LEU A 1 74 ? -8.497 22.832 3.310 1.00 77.44 74 LEU A O 1
ATOM 601 N N . ILE A 1 75 ? -7.368 21.137 2.343 1.00 78.62 75 ILE A N 1
ATOM 602 C CA . ILE A 1 75 ? -6.020 21.626 2.627 1.00 78.62 75 ILE A CA 1
ATOM 603 C C . ILE A 1 75 ? -5.158 21.554 1.369 1.00 78.62 75 ILE A C 1
ATOM 605 O O . ILE A 1 75 ? -5.211 20.583 0.616 1.00 78.62 75 ILE A O 1
ATOM 609 N N . GLU A 1 76 ? -4.335 22.579 1.183 1.00 72.69 76 GLU A N 1
ATOM 610 C CA . GLU A 1 76 ? -3.307 22.632 0.144 1.00 72.69 76 GLU A CA 1
ATOM 611 C C . GLU A 1 76 ? -2.044 21.857 0.575 1.00 72.69 76 GLU A C 1
ATOM 613 O O . GLU A 1 76 ? -1.852 21.623 1.779 1.00 72.69 76 GLU A O 1
ATOM 618 N N . PRO A 1 77 ? -1.151 21.475 -0.363 1.00 62.66 77 PRO A N 1
ATOM 619 C CA . PRO A 1 77 ? 0.087 20.755 -0.053 1.00 62.66 77 PRO A CA 1
ATOM 620 C C . PRO A 1 77 ? 0.929 21.412 1.050 1.00 62.66 77 PRO A C 1
ATOM 622 O O . PRO A 1 77 ? 1.520 20.714 1.863 1.00 62.66 77 PRO A O 1
ATOM 625 N N . GLU A 1 78 ? 0.929 22.744 1.141 1.00 66.44 78 GLU A N 1
ATOM 626 C CA . GLU A 1 78 ? 1.618 23.488 2.200 1.00 66.44 78 GLU A CA 1
ATOM 627 C C . GLU A 1 78 ? 1.127 23.186 3.605 1.00 66.44 78 GLU A C 1
ATOM 629 O O . GLU A 1 78 ? 1.919 22.998 4.524 1.00 66.44 78 GLU A O 1
ATOM 634 N N . LEU A 1 79 ? -0.189 23.193 3.781 1.00 80.00 79 LEU A N 1
ATOM 635 C CA . LEU A 1 79 ? -0.796 22.936 5.076 1.00 80.00 79 LEU A CA 1
ATOM 636 C C . LEU A 1 79 ? -0.589 21.470 5.440 1.00 80.00 79 LEU A C 1
ATOM 638 O O . LEU A 1 79 ? -0.312 21.169 6.598 1.00 80.00 79 LEU A O 1
ATOM 642 N N . MET A 1 80 ? -0.649 20.577 4.443 1.00 80.62 80 MET A N 1
ATOM 643 C CA . MET A 1 80 ? -0.296 19.172 4.621 1.00 80.62 80 MET A CA 1
ATOM 644 C C . MET A 1 80 ? 1.145 19.002 5.111 1.00 80.62 80 MET A C 1
ATOM 646 O O . MET A 1 80 ? 1.347 18.260 6.070 1.00 80.62 80 MET A O 1
ATOM 650 N N . ASP A 1 81 ? 2.118 19.689 4.508 1.00 73.69 81 ASP A N 1
ATOM 651 C CA . ASP A 1 81 ? 3.519 19.629 4.936 1.00 73.69 81 ASP A CA 1
ATOM 652 C C . ASP A 1 81 ? 3.659 20.090 6.395 1.00 73.69 81 ASP A C 1
ATOM 654 O O . ASP A 1 81 ? 4.293 19.407 7.194 1.00 73.69 81 ASP A O 1
ATOM 658 N N . ILE A 1 82 ? 2.988 21.180 6.790 1.00 83.56 82 ILE A N 1
ATOM 659 C CA . ILE A 1 82 ? 3.018 21.651 8.183 1.00 83.56 82 ILE A CA 1
ATOM 660 C C . ILE A 1 82 ? 2.402 20.619 9.142 1.00 83.56 82 ILE A C 1
ATOM 662 O O . ILE A 1 82 ? 2.987 20.324 10.188 1.00 83.56 82 ILE A O 1
ATOM 666 N N . PHE A 1 83 ? 1.241 20.046 8.802 1.00 88.50 83 PHE A N 1
ATOM 667 C CA . PHE A 1 83 ? 0.623 18.982 9.600 1.00 88.50 83 PHE A CA 1
ATOM 668 C C . PHE A 1 83 ? 1.553 17.772 9.749 1.00 88.50 83 PHE A C 1
ATOM 670 O O . PHE A 1 83 ? 1.661 17.207 10.840 1.00 88.50 83 PHE A O 1
ATOM 677 N N . GLU A 1 84 ? 2.227 17.382 8.670 1.00 80.31 84 GLU A N 1
ATOM 678 C CA . GLU A 1 84 ? 3.113 16.225 8.632 1.00 80.31 84 GLU A CA 1
ATOM 679 C C . GLU A 1 84 ? 4.420 16.474 9.403 1.00 80.31 84 GLU A C 1
ATOM 681 O O . GLU A 1 84 ? 4.833 15.607 10.175 1.00 80.31 84 GLU A O 1
ATOM 686 N N . THR A 1 85 ? 5.016 17.667 9.300 1.00 80.12 85 THR A N 1
ATOM 687 C CA . THR A 1 85 ? 6.184 18.079 10.098 1.00 80.12 85 THR A CA 1
ATOM 688 C C . THR A 1 85 ? 5.857 18.071 11.595 1.00 80.12 85 THR A C 1
ATOM 690 O O . THR A 1 85 ? 6.582 17.454 12.380 1.00 80.12 85 THR A O 1
ATOM 693 N N . LEU A 1 86 ? 4.732 18.672 12.014 1.00 87.19 86 LEU A N 1
ATOM 694 C CA . LEU A 1 86 ? 4.300 18.657 13.421 1.00 87.19 86 LEU A CA 1
ATOM 695 C C . LEU A 1 86 ? 4.037 17.227 13.923 1.00 87.19 86 LEU A C 1
ATOM 697 O O . LEU A 1 86 ? 4.424 16.880 15.042 1.00 87.19 86 LEU A O 1
ATOM 701 N N . ARG A 1 87 ? 3.431 16.370 13.089 1.00 89.62 87 ARG A N 1
ATOM 702 C CA . ARG A 1 87 ? 3.191 14.953 13.403 1.00 89.62 87 ARG A CA 1
ATOM 703 C C . ARG A 1 87 ? 4.501 14.187 13.595 1.00 89.62 87 ARG A C 1
ATOM 705 O O . ARG A 1 87 ? 4.658 13.500 14.604 1.00 89.62 87 ARG A O 1
ATOM 712 N N . ARG A 1 88 ? 5.435 14.292 12.645 1.00 79.38 88 ARG A N 1
ATOM 713 C CA . ARG A 1 88 ? 6.720 13.571 12.664 1.00 79.38 88 ARG A CA 1
ATOM 714 C C . ARG A 1 88 ? 7.579 13.989 13.850 1.00 79.38 88 ARG A C 1
ATOM 716 O O . ARG A 1 88 ? 8.017 13.123 14.603 1.00 79.38 88 ARG A O 1
ATOM 723 N N . LYS A 1 89 ? 7.751 15.296 14.070 1.00 80.38 89 LYS A N 1
ATOM 724 C CA . LYS A 1 89 ? 8.528 15.826 15.203 1.00 80.38 89 LYS A CA 1
ATOM 725 C C . LYS A 1 89 ? 7.898 15.466 16.546 1.00 80.38 89 LYS A C 1
ATOM 727 O O . LYS A 1 89 ? 8.602 15.039 17.456 1.00 80.38 89 LYS A O 1
ATOM 732 N N . GLY A 1 90 ? 6.571 15.522 16.646 1.00 81.00 90 GLY A N 1
ATOM 733 C CA . GLY A 1 90 ? 5.850 15.043 17.824 1.00 81.00 90 GLY A CA 1
ATOM 734 C C . GLY A 1 90 ? 6.025 13.553 18.107 1.00 81.00 90 GLY A C 1
ATOM 735 O O . GLY A 1 90 ? 6.128 13.163 19.266 1.00 81.00 90 GLY A O 1
ATOM 736 N N . ASN A 1 91 ? 6.072 12.708 17.074 1.00 75.12 91 ASN A N 1
ATOM 737 C CA . ASN A 1 91 ? 6.353 11.280 17.239 1.00 75.12 91 ASN A CA 1
ATOM 738 C C . ASN A 1 91 ? 7.794 11.036 17.696 1.00 75.12 91 ASN A C 1
ATOM 740 O O . ASN A 1 91 ? 8.011 10.227 18.592 1.00 75.12 91 ASN A O 1
ATOM 744 N N . GLN A 1 92 ? 8.766 11.759 17.134 1.00 70.81 92 GLN A N 1
ATOM 745 C CA . GLN A 1 92 ? 10.164 11.668 17.562 1.00 70.81 92 GLN A CA 1
ATOM 746 C C . GLN A 1 92 ? 10.332 12.091 19.026 1.00 70.81 92 GLN A C 1
ATOM 748 O O . GLN A 1 92 ? 10.993 11.386 19.781 1.00 70.81 92 GLN A O 1
ATOM 753 N N . ALA A 1 93 ? 9.663 13.167 19.458 1.00 72.94 93 ALA A N 1
ATOM 754 C CA . ALA A 1 93 ? 9.628 13.561 20.866 1.00 72.94 93 ALA A CA 1
ATOM 755 C C . ALA A 1 93 ? 9.104 12.427 21.766 1.00 72.94 93 ALA A C 1
ATOM 757 O O . ALA A 1 93 ? 9.714 12.117 22.781 1.00 72.94 93 ALA A O 1
ATOM 758 N N . MET A 1 94 ? 8.051 11.707 21.374 1.00 61.19 94 MET A N 1
ATOM 759 C CA . MET A 1 94 ? 7.536 10.586 22.178 1.00 61.19 94 MET A CA 1
ATOM 760 C C . MET A 1 94 ? 8.531 9.428 22.382 1.00 61.19 94 MET A C 1
ATOM 762 O O . MET A 1 94 ? 8.409 8.711 23.374 1.00 61.19 94 MET A O 1
ATOM 766 N N . HIS A 1 95 ? 9.477 9.221 21.460 1.00 55.59 95 HIS A N 1
ATOM 767 C CA . HIS A 1 95 ? 10.380 8.063 21.465 1.00 55.59 95 HIS A CA 1
ATOM 768 C C . HIS A 1 95 ? 11.828 8.392 21.872 1.00 55.59 95 HIS A C 1
ATOM 770 O O . HIS A 1 95 ? 12.490 7.542 22.466 1.00 55.59 95 HIS A O 1
ATOM 776 N N . GLU A 1 96 ? 12.319 9.608 21.613 1.00 55.66 96 GLU A N 1
ATOM 777 C CA . GLU A 1 96 ? 13.682 10.043 21.942 1.00 55.66 96 GLU A CA 1
ATOM 778 C C . GLU A 1 96 ? 13.663 11.205 22.953 1.00 55.66 96 GLU A C 1
ATOM 780 O O . GLU A 1 96 ? 13.329 12.342 22.624 1.00 55.66 96 GLU A O 1
ATOM 785 N N . ALA A 1 97 ? 14.047 10.936 24.204 1.00 46.41 97 ALA A N 1
ATOM 786 C CA . ALA A 1 97 ? 13.815 11.855 25.323 1.00 46.41 97 ALA A CA 1
ATOM 787 C C . ALA A 1 97 ? 14.683 13.140 25.355 1.00 46.41 97 ALA A C 1
ATOM 789 O O . ALA A 1 97 ? 14.424 13.992 26.197 1.00 46.41 97 ALA A O 1
ATOM 790 N N . LEU A 1 98 ? 15.723 13.310 24.517 1.00 51.88 98 LEU A N 1
ATOM 791 C CA . LEU A 1 98 ? 16.777 14.320 24.780 1.00 51.88 98 LEU A CA 1
ATOM 792 C C . LEU A 1 98 ? 17.461 14.961 23.541 1.00 51.88 98 LEU A C 1
ATOM 794 O O . LEU A 1 98 ? 18.666 15.193 23.574 1.00 51.88 98 LEU A O 1
ATOM 798 N N . LYS A 1 99 ? 16.750 15.273 22.443 1.00 60.53 99 LYS A N 1
ATOM 799 C CA . LYS A 1 99 ? 17.397 15.837 21.224 1.00 60.53 99 LYS A CA 1
ATOM 800 C C . LYS A 1 99 ? 16.900 17.189 20.691 1.00 60.53 99 LYS A C 1
ATOM 802 O O . LYS A 1 99 ? 17.492 17.679 19.736 1.00 60.53 99 LYS A O 1
ATOM 807 N N . PHE A 1 100 ? 15.863 17.805 21.257 1.00 72.50 100 PHE A N 1
ATOM 808 C CA . PHE A 1 100 ? 15.257 19.002 20.650 1.00 72.50 100 PHE A CA 1
ATOM 809 C C . PHE A 1 100 ? 15.786 20.305 21.243 1.00 72.50 100 PHE A C 1
ATOM 811 O O . PHE A 1 100 ? 15.868 20.450 22.463 1.00 72.50 100 PHE A O 1
ATOM 818 N N . THR A 1 101 ? 16.106 21.267 20.377 1.00 78.69 101 THR A N 1
ATOM 819 C CA . THR A 1 101 ? 16.563 22.600 20.794 1.00 78.69 101 THR A CA 1
ATOM 820 C C . THR A 1 101 ? 15.387 23.562 20.983 1.00 78.69 101 THR A C 1
ATOM 822 O O . THR A 1 101 ? 14.311 23.400 20.403 1.00 78.69 101 THR A O 1
ATOM 825 N N . THR A 1 102 ? 15.596 24.610 21.782 1.00 80.62 102 THR A N 1
ATOM 826 C CA . THR A 1 102 ? 14.631 25.709 21.950 1.00 80.62 102 THR A CA 1
ATOM 827 C C . THR A 1 102 ? 14.285 26.374 20.617 1.00 80.62 102 THR A C 1
ATOM 829 O O . THR A 1 102 ? 13.127 26.711 20.378 1.00 80.62 102 THR A O 1
ATOM 832 N N . GLU A 1 103 ? 15.264 26.529 19.724 1.00 76.56 103 GLU A N 1
ATOM 833 C CA . GLU A 1 103 ? 15.057 27.135 18.404 1.00 76.56 103 GLU A CA 1
ATOM 834 C C . GLU A 1 103 ? 14.201 26.246 17.492 1.00 76.56 103 GLU A C 1
ATOM 836 O O . GLU A 1 103 ? 13.280 26.742 16.838 1.00 76.56 103 GLU A O 1
ATOM 841 N N . GLU A 1 104 ? 14.391 24.922 17.529 1.00 76.25 104 GLU A N 1
ATOM 842 C CA . GLU A 1 104 ? 13.500 23.987 16.833 1.00 76.25 104 GLU A CA 1
ATOM 843 C C . GLU A 1 104 ? 12.061 24.066 17.365 1.00 76.25 104 GLU A C 1
ATOM 845 O O . GLU A 1 104 ? 11.110 24.127 16.580 1.00 76.25 104 GLU A O 1
ATOM 850 N N . ALA A 1 105 ? 11.875 24.125 18.687 1.00 85.25 105 ALA A N 1
ATOM 851 C CA . ALA A 1 105 ? 10.546 24.261 19.282 1.00 85.25 105 ALA A CA 1
ATOM 852 C C . ALA A 1 105 ? 9.874 25.597 18.914 1.00 85.25 105 ALA A C 1
ATOM 854 O O . ALA A 1 105 ? 8.681 25.613 18.604 1.00 85.25 105 ALA A O 1
ATOM 855 N N . LYS A 1 106 ? 10.625 26.706 18.869 1.00 84.81 106 LYS A N 1
ATOM 856 C CA . LYS A 1 106 ? 10.129 28.012 18.397 1.00 84.81 106 LYS A CA 1
ATOM 857 C C . LYS A 1 106 ? 9.714 27.981 16.927 1.00 84.81 106 LYS A C 1
ATOM 859 O O . LYS A 1 106 ? 8.683 28.560 16.579 1.00 84.81 106 LYS A O 1
ATOM 864 N N . ALA A 1 107 ? 10.484 27.316 16.067 1.00 80.81 107 ALA A N 1
ATOM 865 C CA . ALA A 1 107 ? 10.145 27.174 14.653 1.00 80.81 107 ALA A CA 1
ATOM 866 C C . ALA A 1 107 ? 8.835 26.390 14.471 1.00 80.81 107 ALA A C 1
ATOM 868 O O . ALA A 1 107 ? 7.931 26.840 13.767 1.00 80.81 107 ALA A O 1
ATOM 869 N N . LEU A 1 108 ? 8.680 25.265 15.176 1.00 86.12 108 LEU A N 1
ATOM 870 C CA . LEU A 1 108 ? 7.451 24.464 15.140 1.00 86.12 108 LEU A CA 1
ATOM 871 C C . LEU A 1 108 ? 6.251 25.224 15.723 1.00 86.12 108 LEU A C 1
ATOM 873 O O . LEU A 1 108 ? 5.141 25.125 15.198 1.00 86.12 108 LEU A O 1
ATOM 877 N N . LEU A 1 109 ? 6.466 26.032 16.762 1.00 91.31 109 LEU A N 1
ATOM 878 C CA . LEU A 1 109 ? 5.439 26.890 17.352 1.00 91.31 109 LEU A CA 1
ATOM 879 C C . LEU A 1 109 ? 4.929 27.945 16.357 1.00 91.31 109 LEU A C 1
ATOM 881 O O . LEU A 1 109 ? 3.719 28.154 16.259 1.00 91.31 109 LEU A O 1
ATOM 885 N N . ARG A 1 110 ? 5.827 28.552 15.567 1.00 88.75 110 ARG A N 1
ATOM 886 C CA . ARG A 1 110 ? 5.460 29.465 14.467 1.00 88.75 110 ARG A CA 1
ATOM 887 C C . ARG A 1 110 ? 4.623 28.757 13.399 1.00 88.75 110 ARG A C 1
ATOM 889 O O . ARG A 1 110 ? 3.604 29.293 12.967 1.00 88.75 110 ARG A O 1
ATOM 896 N N . LEU A 1 111 ? 4.996 27.533 13.018 1.00 86.25 111 LEU A N 1
ATOM 897 C CA . LEU A 1 111 ? 4.224 26.735 12.060 1.00 86.25 111 LEU A CA 1
ATOM 898 C C . LEU A 1 111 ? 2.820 26.389 12.584 1.00 86.25 111 LEU A C 1
ATOM 900 O O . LEU A 1 111 ? 1.835 26.501 11.852 1.00 86.25 111 LEU A O 1
ATOM 904 N N . ALA A 1 112 ? 2.699 26.025 13.862 1.00 93.06 112 ALA A N 1
ATOM 905 C CA . ALA A 1 112 ? 1.404 25.767 14.488 1.00 93.06 112 ALA A CA 1
ATOM 906 C C . ALA A 1 112 ? 0.538 27.032 14.601 1.00 93.06 112 ALA A C 1
ATOM 908 O O . ALA A 1 112 ? -0.676 26.965 14.404 1.00 93.06 112 ALA A O 1
ATOM 909 N N . PHE A 1 113 ? 1.150 28.192 14.858 1.00 92.38 113 PHE A N 1
ATOM 910 C CA . PHE A 1 113 ? 0.459 29.480 14.811 1.00 92.38 113 PHE A CA 1
ATOM 911 C C . PHE A 1 113 ? -0.047 29.810 13.398 1.00 92.38 113 PHE A C 1
ATOM 913 O O . PHE A 1 113 ? -1.141 30.328 13.209 1.00 92.38 113 PHE A O 1
ATOM 920 N N . ARG A 1 114 ? 0.692 29.437 12.357 1.00 87.25 114 ARG A N 1
ATOM 921 C CA . ARG A 1 114 ? 0.206 29.593 10.984 1.00 87.25 114 ARG A CA 1
ATOM 922 C C . ARG A 1 114 ? -1.013 28.715 10.693 1.00 87.25 114 ARG A C 1
ATOM 924 O O . ARG A 1 114 ? -1.970 29.190 10.081 1.00 87.25 114 ARG A O 1
ATOM 931 N N . LEU A 1 115 ? -1.007 27.462 11.161 1.00 91.62 115 LEU A N 1
ATOM 932 C CA . LEU A 1 115 ? -2.182 26.586 11.073 1.00 91.62 115 LEU A CA 1
ATOM 933 C C . LEU A 1 115 ? -3.382 27.161 11.830 1.00 91.62 115 LEU A C 1
ATOM 935 O O . LEU A 1 115 ? -4.513 27.004 11.374 1.00 91.62 115 LEU A O 1
ATOM 939 N N . SER A 1 116 ? -3.157 27.828 12.966 1.00 92.62 116 SER A N 1
ATOM 940 C CA . SER A 1 116 ? -4.248 28.432 13.727 1.00 92.62 116 SER A CA 1
ATOM 941 C C . SER A 1 116 ? -4.877 29.622 13.009 1.00 92.62 116 SER A C 1
ATOM 943 O O . SER A 1 116 ? -6.104 29.714 12.990 1.00 92.62 116 SER A O 1
ATOM 945 N N . ILE A 1 117 ? -4.078 30.478 12.362 1.00 90.31 117 ILE A N 1
ATOM 946 C CA . ILE A 1 117 ? -4.610 31.572 11.534 1.00 90.31 117 ILE A CA 1
ATOM 947 C C . ILE A 1 117 ? -5.397 31.013 10.349 1.00 90.31 117 ILE A C 1
ATOM 949 O O . ILE A 1 117 ? -6.536 31.424 10.136 1.00 90.31 117 ILE A O 1
ATOM 953 N N . TRP A 1 118 ? -4.836 30.037 9.624 1.00 90.38 118 TRP A N 1
ATOM 954 C CA . TRP A 1 118 ? -5.542 29.371 8.526 1.00 90.38 118 TRP A CA 1
ATOM 955 C C . TRP A 1 118 ? -6.905 28.840 8.976 1.00 90.38 118 TRP A C 1
ATOM 957 O O . TRP A 1 118 ? -7.930 29.108 8.350 1.00 90.38 118 TRP A O 1
ATOM 967 N N . PHE A 1 119 ? -6.922 28.106 10.089 1.00 92.44 119 PHE A N 1
ATOM 968 C CA . PHE A 1 119 ? -8.146 27.535 10.623 1.00 92.44 119 PHE A CA 1
ATOM 969 C C . PHE A 1 119 ? -9.175 28.619 10.958 1.00 92.44 119 PHE A C 1
ATOM 971 O O . PHE A 1 119 ? -10.346 28.460 10.629 1.00 92.44 119 PHE A O 1
ATOM 978 N N . MET A 1 120 ? -8.756 29.732 11.561 1.00 89.75 120 MET A N 1
ATOM 979 C CA . MET A 1 120 ? -9.659 30.830 11.909 1.00 89.75 120 MET A CA 1
ATOM 980 C C . MET A 1 120 ? -10.171 31.603 10.691 1.00 89.75 120 MET A C 1
ATOM 982 O O . MET A 1 120 ? -11.334 31.985 10.670 1.00 89.75 120 MET A O 1
ATOM 986 N N . GLU A 1 121 ? -9.369 31.793 9.646 1.00 85.88 121 GLU A N 1
ATOM 987 C CA . GLU A 1 121 ? -9.850 32.443 8.419 1.00 85.88 121 GLU A CA 1
ATOM 988 C C . GLU A 1 121 ? -10.854 31.577 7.642 1.00 85.88 121 GLU A C 1
ATOM 990 O O . GLU A 1 121 ? -11.757 32.095 6.975 1.00 85.88 121 GLU A O 1
ATOM 995 N N . VAL A 1 122 ? -10.711 30.250 7.716 1.00 84.88 122 VAL A N 1
ATOM 996 C CA . VAL A 1 122 ? -11.587 29.317 6.993 1.00 84.88 122 VAL A CA 1
ATOM 997 C C . VAL A 1 122 ? -12.825 28.934 7.810 1.00 84.88 122 VAL A C 1
ATOM 999 O O . VAL A 1 122 ? -13.931 28.944 7.270 1.00 84.88 122 VAL A O 1
ATOM 1002 N N . TYR A 1 123 ? -12.658 28.621 9.096 1.00 85.94 123 TYR A N 1
ATOM 1003 C CA . TYR A 1 123 ? -13.692 28.055 9.978 1.00 85.94 123 TYR A CA 1
ATOM 1004 C C . TYR A 1 123 ? -14.076 28.967 11.156 1.00 85.94 123 TYR A C 1
ATOM 1006 O O . TYR A 1 123 ? -14.993 28.643 11.918 1.00 85.94 123 TYR A O 1
ATOM 1014 N N . GLY A 1 124 ? -13.373 30.087 11.331 1.00 83.06 124 GLY A N 1
ATOM 1015 C CA . GLY A 1 124 ? -13.633 31.069 12.376 1.00 83.06 124 GLY A CA 1
ATOM 1016 C C . GLY A 1 124 ? -14.737 32.065 12.019 1.00 83.06 124 GLY A C 1
ATOM 1017 O O . GLY A 1 124 ? -15.684 31.754 11.297 1.00 83.06 124 GLY A O 1
ATOM 1018 N N . GLU A 1 125 ? -14.651 33.264 12.589 1.00 75.62 125 GLU A N 1
ATOM 1019 C CA . GLU A 1 125 ? -15.624 34.341 12.365 1.00 75.62 125 GLU A CA 1
ATOM 1020 C C . GLU A 1 125 ? -15.275 35.145 11.102 1.00 75.62 125 GLU A C 1
ATOM 1022 O O . GLU A 1 125 ? -14.108 35.256 10.728 1.00 75.62 125 GLU A O 1
ATOM 1027 N N . TRP A 1 126 ? -16.2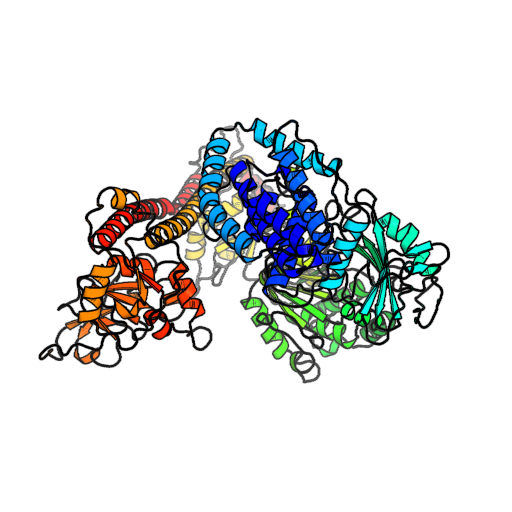88 35.678 10.407 1.00 61.94 126 TRP A N 1
ATOM 1028 C CA . TRP A 1 126 ? -16.109 36.331 9.098 1.00 61.94 126 TRP A CA 1
ATOM 1029 C C . TRP A 1 126 ? -15.197 37.568 9.164 1.00 61.94 126 TRP A C 1
ATOM 1031 O O . TRP A 1 126 ? -14.513 37.889 8.195 1.00 61.94 126 TRP A O 1
ATOM 1041 N N . ASP A 1 127 ? -15.186 38.263 10.294 1.00 73.56 127 ASP A N 1
ATOM 1042 C CA . ASP A 1 127 ? -14.414 39.474 10.572 1.00 73.56 127 ASP A CA 1
ATOM 1043 C C . ASP A 1 127 ? -13.107 39.203 11.336 1.00 73.56 127 ASP A C 1
ATOM 1045 O O . ASP A 1 127 ? -12.475 40.140 11.829 1.00 73.56 127 ASP A O 1
ATOM 1049 N N . PHE A 1 128 ? -12.671 37.940 11.415 1.00 82.81 128 PHE A N 1
ATOM 1050 C CA . PHE A 1 128 ? -11.426 37.582 12.083 1.00 82.81 128 PHE A CA 1
ATOM 1051 C C . PHE A 1 128 ? -10.226 38.323 11.473 1.00 82.81 128 PHE A C 1
ATOM 1053 O O . PHE A 1 128 ? -9.943 38.224 10.277 1.00 82.81 128 PHE A O 1
ATOM 1060 N N . GLN A 1 129 ? -9.489 39.040 12.323 1.00 78.50 129 GLN A N 1
ATOM 1061 C CA . GLN A 1 129 ? -8.230 39.687 11.968 1.00 78.50 129 GLN A CA 1
ATOM 1062 C C . GLN A 1 129 ? -7.064 38.913 12.578 1.00 78.50 129 GLN A C 1
ATOM 1064 O O . GLN A 1 129 ? -6.946 38.802 13.799 1.00 78.50 129 GLN A O 1
ATOM 1069 N N . ALA A 1 130 ? -6.202 38.398 11.702 1.00 82.31 130 ALA A N 1
ATOM 1070 C CA . ALA A 1 130 ? -4.983 37.689 12.055 1.00 82.31 130 ALA A CA 1
ATOM 1071 C C . ALA A 1 130 ? -4.073 38.563 12.947 1.00 82.31 130 ALA A C 1
ATOM 1073 O O . ALA A 1 130 ? -3.619 39.617 12.493 1.00 82.31 130 ALA A O 1
ATOM 1074 N N . PRO A 1 131 ? -3.787 38.162 14.201 1.00 85.50 131 PRO A N 1
ATOM 1075 C CA . PRO A 1 131 ? -2.804 38.863 15.016 1.00 85.50 131 PRO A CA 1
ATOM 1076 C C . PRO A 1 131 ? -1.383 38.586 14.509 1.00 85.50 131 PRO A C 1
ATOM 1078 O O . PRO A 1 131 ? -1.103 37.521 13.958 1.00 85.50 131 PRO A O 1
ATOM 1081 N N . GLU A 1 132 ? -0.463 39.523 14.738 1.00 83.38 132 GLU A N 1
ATOM 1082 C CA . GLU A 1 132 ? 0.959 39.278 14.485 1.00 83.38 132 GLU A CA 1
ATOM 1083 C C . GLU A 1 132 ? 1.520 38.257 15.480 1.00 83.38 132 GLU A C 1
ATOM 1085 O O . GLU A 1 132 ? 1.178 38.266 16.666 1.00 83.38 132 GLU A O 1
ATOM 1090 N N . TYR A 1 133 ? 2.405 37.381 14.998 1.00 86.75 133 TYR A N 1
ATOM 1091 C CA . TYR A 1 133 ? 3.100 36.430 15.858 1.00 86.75 133 TYR A CA 1
ATOM 1092 C C . TYR A 1 133 ? 4.082 37.163 16.774 1.00 86.75 133 TYR A C 1
ATOM 1094 O O . TYR A 1 133 ? 5.001 37.837 16.306 1.00 86.75 133 TYR A O 1
ATOM 1102 N N . ILE A 1 134 ? 3.934 36.971 18.082 1.00 87.81 134 ILE A N 1
ATOM 1103 C CA . ILE A 1 134 ? 4.846 37.503 19.091 1.00 87.81 134 ILE A CA 1
ATOM 1104 C C . ILE A 1 134 ? 5.657 36.346 19.657 1.00 87.81 134 ILE A C 1
ATOM 1106 O O . ILE A 1 134 ? 5.109 35.398 20.221 1.00 87.81 134 ILE A O 1
ATOM 1110 N N . GLU A 1 135 ? 6.981 36.433 19.553 1.00 83.12 135 GLU A N 1
ATOM 1111 C CA . GLU A 1 135 ? 7.844 35.401 20.119 1.00 83.12 135 GLU A CA 1
ATOM 1112 C C . GLU A 1 135 ? 7.661 35.322 21.647 1.00 83.12 135 GLU A C 1
ATOM 1114 O O . GLU A 1 135 ? 7.715 36.358 22.327 1.00 83.12 135 GLU A O 1
ATOM 1119 N N . PRO A 1 136 ? 7.423 34.121 22.215 1.00 85.69 136 PRO A N 1
ATOM 1120 C CA . PRO A 1 136 ? 7.260 33.978 23.653 1.00 85.69 136 PRO A CA 1
ATOM 1121 C C . PRO A 1 136 ? 8.505 34.476 24.392 1.00 85.69 136 PRO A C 1
ATOM 1123 O O . PRO A 1 136 ? 9.628 34.341 23.906 1.00 85.69 136 PRO A O 1
ATOM 1126 N N . LYS A 1 137 ? 8.316 35.027 25.592 1.00 82.00 137 LYS A N 1
ATOM 1127 C CA . LYS A 1 137 ? 9.414 35.371 26.508 1.00 82.00 137 LYS A CA 1
ATOM 1128 C C . LYS A 1 137 ? 9.614 34.254 27.525 1.00 82.00 137 LYS A C 1
ATOM 1130 O O . LYS A 1 137 ? 8.635 33.640 27.946 1.00 82.00 137 LYS A O 1
ATOM 1135 N N . GLU A 1 138 ? 10.853 34.049 27.954 1.00 77.88 138 GLU A N 1
ATOM 1136 C CA . GLU A 1 138 ? 11.203 33.089 29.002 1.00 77.88 138 GLU A CA 1
ATOM 1137 C C . GLU A 1 138 ? 10.487 33.428 30.326 1.00 77.88 138 GLU A C 1
ATOM 1139 O O . GLU A 1 138 ? 10.498 34.572 30.789 1.00 77.88 138 GLU A O 1
ATOM 1144 N N . GLN A 1 139 ? 9.826 32.437 30.930 1.00 70.38 139 GLN A N 1
ATOM 1145 C CA . GLN A 1 139 ? 9.097 32.565 32.199 1.00 70.38 139 GLN A CA 1
ATOM 1146 C C . GLN A 1 139 ? 9.695 31.600 33.230 1.00 70.38 139 GLN A C 1
ATOM 1148 O O . GLN A 1 139 ? 10.180 30.540 32.858 1.00 70.38 139 GLN A O 1
ATOM 1153 N N . LYS A 1 140 ? 9.685 31.950 34.528 1.00 55.78 140 LYS A N 1
ATOM 1154 C CA . LYS A 1 140 ? 10.430 31.221 35.584 1.00 55.78 140 LYS A CA 1
ATOM 1155 C C . LYS A 1 140 ? 9.650 30.146 36.357 1.00 55.78 140 LYS A C 1
ATOM 1157 O O . LYS A 1 140 ? 10.228 29.534 37.247 1.00 55.78 140 LYS A O 1
ATOM 1162 N N . LYS A 1 141 ? 8.373 29.892 36.061 1.00 56.84 141 LYS A N 1
ATOM 1163 C CA . LYS A 1 141 ? 7.593 28.824 36.716 1.00 56.84 141 LYS A CA 1
ATOM 1164 C C . LYS A 1 141 ? 6.340 28.493 35.909 1.00 56.84 141 LYS A C 1
ATOM 1166 O O . LYS A 1 141 ? 5.523 29.381 35.680 1.00 56.84 141 LYS A O 1
ATOM 1171 N N . VAL A 1 142 ? 6.196 27.231 35.523 1.00 58.16 142 VAL A N 1
ATOM 1172 C CA . VAL A 1 142 ? 4.978 26.665 34.937 1.00 58.16 142 VAL A CA 1
ATOM 1173 C C . VAL A 1 142 ? 4.520 25.553 35.878 1.00 58.16 142 VAL A C 1
ATOM 1175 O O . VAL A 1 142 ? 5.321 24.696 36.235 1.00 58.16 142 VAL A O 1
ATOM 1178 N N . ASP A 1 143 ? 3.271 25.609 36.337 1.00 63.09 143 ASP A N 1
ATOM 1179 C CA . ASP A 1 143 ? 2.673 24.543 37.145 1.00 63.09 143 ASP A CA 1
ATOM 1180 C C . ASP A 1 143 ? 2.152 23.446 36.206 1.00 63.09 143 ASP A C 1
ATOM 1182 O O . ASP A 1 143 ? 1.093 23.570 35.583 1.00 63.09 143 ASP A O 1
ATOM 1186 N N . THR A 1 144 ? 2.970 22.415 36.010 1.00 55.16 144 THR A N 1
ATOM 1187 C CA . THR A 1 144 ? 2.731 21.338 35.044 1.00 55.16 144 THR A CA 1
ATOM 1188 C C . THR A 1 144 ? 1.566 20.433 35.446 1.00 55.16 144 THR A C 1
ATOM 1190 O O . THR A 1 144 ? 0.904 19.885 34.565 1.00 55.16 144 THR A O 1
ATOM 1193 N N . GLU A 1 145 ? 1.275 20.303 36.744 1.00 57.88 145 GLU A N 1
ATOM 1194 C CA . GLU A 1 145 ? 0.170 19.475 37.245 1.00 57.88 145 GLU A CA 1
ATOM 1195 C C . GLU A 1 145 ? -1.186 20.121 36.944 1.00 57.88 145 GLU A C 1
ATOM 1197 O O . GLU A 1 145 ? -2.091 19.456 36.435 1.00 57.88 145 GLU A O 1
ATOM 1202 N N . GLN A 1 146 ? -1.303 21.434 37.158 1.00 65.31 146 GLN A N 1
ATOM 1203 C CA . GLN A 1 146 ? -2.536 22.175 36.884 1.00 65.31 146 GLN A CA 1
ATOM 1204 C C . GLN A 1 146 ? -2.903 22.161 35.387 1.00 65.31 146 GLN A C 1
ATOM 1206 O O . GLN A 1 146 ? -4.058 21.946 35.019 1.00 65.31 146 GLN A O 1
ATOM 1211 N N . LEU A 1 147 ? -1.913 22.330 34.503 1.00 59.84 147 LEU A N 1
ATOM 1212 C CA . LEU A 1 147 ? -2.116 22.303 33.047 1.00 59.84 147 LEU A CA 1
ATOM 1213 C C . LEU A 1 147 ? -2.519 20.917 32.526 1.00 59.84 147 LEU A C 1
ATOM 1215 O O . LEU A 1 147 ? -3.288 20.817 31.567 1.00 59.84 147 LEU A O 1
ATOM 1219 N N . GLN A 1 148 ? -2.003 19.851 33.140 1.00 59.91 148 GLN A N 1
ATOM 1220 C CA . GLN A 1 148 ? -2.333 18.479 32.764 1.00 59.91 148 GLN A CA 1
ATOM 1221 C C . GLN A 1 148 ? -3.767 18.116 33.183 1.00 59.91 148 GLN A C 1
ATOM 1223 O O . GLN A 1 148 ? -4.505 17.549 32.376 1.00 59.91 148 GLN A O 1
ATOM 1228 N N . GLN A 1 149 ? -4.193 18.528 34.382 1.00 66.50 149 GLN A N 1
ATOM 1229 C CA . GLN A 1 149 ? -5.575 18.354 34.849 1.00 66.50 149 GLN A CA 1
ATOM 1230 C C . GLN A 1 149 ? -6.581 19.117 33.974 1.00 66.50 149 GLN A C 1
ATOM 1232 O O . GLN A 1 149 ? -7.564 18.536 33.513 1.00 66.50 149 GLN A O 1
ATOM 1237 N N . GLU A 1 150 ? -6.308 20.389 33.656 1.00 65.81 150 GLU A N 1
ATOM 1238 C CA . GLU A 1 150 ? -7.168 21.178 32.760 1.00 65.81 150 GLU A CA 1
ATOM 1239 C C . GLU A 1 150 ? -7.277 20.570 31.353 1.00 65.81 150 GLU A C 1
ATOM 1241 O O . GLU A 1 150 ? -8.316 20.674 30.695 1.00 65.81 150 GLU A O 1
ATOM 1246 N N . TYR A 1 151 ? -6.202 19.947 30.863 1.00 65.25 151 TYR A N 1
ATOM 1247 C CA . TYR A 1 151 ? -6.200 19.275 29.568 1.00 65.25 151 TYR A CA 1
ATOM 1248 C C . TYR A 1 151 ? -7.088 18.023 29.573 1.00 65.25 151 TYR A C 1
ATOM 1250 O O . TYR A 1 151 ? -7.904 17.856 28.666 1.00 65.25 151 TYR A O 1
ATOM 1258 N N . GLU A 1 152 ? -6.976 17.174 30.595 1.00 67.50 152 GLU A N 1
ATOM 1259 C CA . GLU A 1 152 ? -7.770 15.945 30.723 1.00 67.50 152 GLU A CA 1
ATOM 1260 C C . GLU A 1 152 ? -9.270 16.231 30.879 1.00 67.50 152 GLU A C 1
ATOM 1262 O O . GLU A 1 152 ? -10.099 15.562 30.255 1.00 67.50 152 GLU A O 1
ATOM 1267 N N . GLU A 1 153 ? -9.635 17.264 31.643 1.00 72.75 153 GLU A N 1
ATOM 1268 C CA . GLU A 1 153 ? -11.030 17.694 31.786 1.00 72.75 153 GLU A CA 1
ATOM 1269 C C . GLU A 1 153 ? -11.632 18.202 30.473 1.00 72.75 153 GLU A C 1
ATOM 1271 O O . GLU A 1 153 ? -12.778 17.881 30.142 1.00 72.75 153 GLU A O 1
ATOM 1276 N N . LYS A 1 154 ? -10.872 18.990 29.706 1.00 69.19 154 LYS A N 1
ATOM 1277 C CA . LYS A 1 154 ? -11.341 19.526 28.422 1.00 69.19 154 LYS A CA 1
ATOM 1278 C C . LYS A 1 154 ? -11.380 18.463 27.326 1.00 69.19 154 LYS A C 1
ATOM 1280 O O . LYS A 1 154 ? -12.271 18.505 26.482 1.00 69.19 154 LYS A O 1
ATOM 1285 N N . LEU A 1 155 ? -10.483 17.477 27.361 1.00 68.94 155 LEU A N 1
ATOM 1286 C CA . LEU A 1 155 ? -10.471 16.374 26.398 1.00 68.94 155 LEU A CA 1
ATOM 1287 C C . LEU A 1 155 ? -11.722 15.493 26.515 1.00 68.94 155 LEU A C 1
ATOM 1289 O O . LEU A 1 155 ? -12.263 15.083 25.493 1.00 68.94 155 LEU A O 1
ATOM 1293 N N . LYS A 1 156 ? -12.246 15.292 27.733 1.00 72.31 156 LYS A N 1
ATOM 1294 C CA . LYS A 1 156 ? -13.526 14.590 27.955 1.00 72.31 156 LYS A CA 1
ATOM 1295 C C . LYS A 1 156 ? -14.726 15.287 27.306 1.00 72.31 156 LYS A C 1
ATOM 1297 O O . LYS A 1 156 ? -15.684 14.615 26.953 1.00 72.31 156 LYS A O 1
ATOM 1302 N N . LYS A 1 157 ? -14.681 16.614 27.147 1.00 73.88 157 LYS A N 1
ATOM 1303 C CA . LYS A 1 157 ? -15.771 17.420 26.559 1.00 73.88 157 LYS A CA 1
ATOM 1304 C C . LYS A 1 157 ? -15.626 17.636 25.048 1.00 73.88 157 LYS A C 1
ATOM 1306 O O . LYS A 1 157 ? -16.561 18.107 24.407 1.00 73.88 157 LYS A O 1
ATOM 1311 N N . LEU A 1 158 ? -14.468 17.297 24.478 1.00 81.25 158 LEU A N 1
ATOM 1312 C CA . LEU A 1 158 ? -14.161 17.519 23.064 1.00 81.25 158 LEU A CA 1
ATOM 1313 C C . LEU A 1 158 ? -15.051 16.678 22.136 1.00 81.25 158 LEU A C 1
ATOM 1315 O O . LEU A 1 158 ? -15.433 17.148 21.069 1.00 81.25 158 LEU A O 1
ATOM 1319 N N . GLU A 1 159 ? -15.382 15.441 22.514 1.00 77.69 159 GLU A N 1
ATOM 1320 C CA . GLU A 1 159 ? -16.214 14.561 21.679 1.00 77.69 159 GLU A CA 1
ATOM 1321 C C . GLU A 1 159 ? -17.636 15.117 21.509 1.00 77.69 159 GLU A C 1
ATOM 1323 O O . GLU A 1 159 ? -18.120 15.213 20.378 1.00 77.69 159 GLU A O 1
ATOM 1328 N N . ASP A 1 160 ? -18.244 15.589 22.601 1.00 78.12 160 ASP A N 1
ATOM 1329 C CA . ASP A 1 160 ? -19.557 16.246 22.590 1.00 78.12 160 ASP A CA 1
ATOM 1330 C C . ASP A 1 160 ? -19.543 17.532 21.738 1.00 78.12 160 ASP A C 1
ATOM 1332 O O . ASP A 1 160 ? -20.479 17.824 20.985 1.00 78.12 160 ASP A O 1
ATOM 1336 N N . GLU A 1 161 ? -18.454 18.305 21.817 1.00 82.25 161 GLU A N 1
ATOM 1337 C CA . GLU A 1 161 ? -18.263 19.524 21.027 1.00 82.25 161 GLU A CA 1
ATOM 1338 C C . GLU A 1 161 ? -18.169 19.220 19.521 1.00 82.25 161 GLU A C 1
ATOM 1340 O O . GLU A 1 161 ? -18.845 19.860 18.707 1.00 82.25 161 GLU A O 1
ATOM 1345 N N . LEU A 1 162 ? -17.392 18.202 19.139 1.00 82.69 162 LEU A N 1
ATOM 1346 C CA . LEU A 1 162 ? -17.258 17.764 17.747 1.00 82.69 162 LEU A CA 1
ATOM 1347 C C . LEU A 1 162 ? -18.584 17.236 17.180 1.00 82.69 162 LEU A C 1
ATOM 1349 O O . LEU A 1 162 ? -18.893 17.485 16.010 1.00 82.69 162 LEU A O 1
ATOM 1353 N N . GLU A 1 163 ? -19.392 16.538 17.981 1.00 81.12 163 GLU A N 1
ATOM 1354 C CA . GLU A 1 163 ? -20.710 16.057 17.555 1.00 81.12 163 GLU A CA 1
ATOM 1355 C C . GLU A 1 163 ? -21.698 17.214 17.331 1.00 81.12 163 GLU A C 1
ATOM 1357 O O . GLU A 1 163 ? -22.411 17.237 16.321 1.00 81.12 163 GLU A O 1
ATOM 1362 N N . SER A 1 164 ? -21.669 18.234 18.194 1.00 83.69 164 SER A N 1
ATOM 1363 C CA . SER A 1 164 ? -22.441 19.472 18.016 1.00 83.69 164 SER A CA 1
ATOM 1364 C C . SER A 1 164 ? -22.065 20.215 16.727 1.00 83.69 164 SER A C 1
ATOM 1366 O O . SER A 1 164 ? -22.943 20.660 15.978 1.00 83.69 164 SER A O 1
ATOM 1368 N N . ILE A 1 165 ? -20.767 20.303 16.412 1.00 83.31 165 ILE A N 1
ATOM 1369 C CA . ILE A 1 165 ? -20.273 20.906 15.163 1.00 83.31 165 ILE A CA 1
ATOM 1370 C C . ILE A 1 165 ? -20.754 20.106 13.944 1.00 83.31 165 ILE A C 1
ATOM 1372 O O . ILE A 1 165 ? -21.292 20.696 13.006 1.00 83.31 165 ILE A O 1
ATOM 1376 N N . ARG A 1 166 ? -20.654 18.769 13.973 1.00 82.56 166 ARG A N 1
ATOM 1377 C CA . ARG A 1 166 ? -21.154 17.896 12.891 1.00 82.56 166 ARG A CA 1
ATOM 1378 C C . ARG A 1 166 ? -22.654 18.063 12.660 1.00 82.56 166 ARG A C 1
ATOM 1380 O O . ARG A 1 166 ? -23.101 18.125 11.516 1.00 82.56 166 ARG A O 1
ATOM 1387 N N . ALA A 1 167 ? -23.438 18.164 13.733 1.00 80.88 167 ALA A N 1
ATOM 1388 C CA . ALA A 1 167 ? -24.880 18.368 13.639 1.00 80.88 167 ALA A CA 1
ATOM 1389 C C . ALA A 1 167 ? -25.231 19.698 12.948 1.00 80.88 167 ALA A C 1
ATOM 1391 O O . ALA A 1 167 ? -26.170 19.733 12.149 1.00 80.88 167 ALA A O 1
ATOM 1392 N N . LYS A 1 168 ? -24.464 20.769 13.198 1.00 81.38 168 LYS A N 1
ATOM 1393 C CA . LYS A 1 168 ? -24.604 22.049 12.483 1.00 81.38 168 LYS A CA 1
ATOM 1394 C C . LYS A 1 168 ? -24.200 21.916 11.014 1.00 81.38 168 LYS A C 1
ATOM 1396 O O . LYS A 1 168 ? -25.018 22.211 10.150 1.00 81.38 168 LYS A O 1
ATOM 1401 N N . ALA A 1 169 ? -23.022 21.357 10.741 1.00 77.94 169 ALA A N 1
ATOM 1402 C CA . ALA A 1 169 ? -22.502 21.144 9.388 1.00 77.94 169 ALA A CA 1
ATOM 1403 C C . ALA A 1 169 ? -23.407 20.257 8.510 1.00 77.94 169 ALA A C 1
ATOM 1405 O O . ALA A 1 169 ? -23.458 20.416 7.294 1.00 77.94 169 ALA A O 1
ATOM 1406 N N . SER A 1 170 ? -24.163 19.327 9.107 1.00 75.94 170 SER A N 1
ATOM 1407 C CA . SER A 1 170 ? -25.135 18.494 8.380 1.00 75.94 170 SER A CA 1
ATOM 1408 C C . SER A 1 170 ? -26.327 19.271 7.805 1.00 75.94 170 SER A C 1
ATOM 1410 O O . SER A 1 170 ? -27.010 18.761 6.919 1.00 75.94 170 SER A O 1
ATOM 1412 N N . LYS A 1 171 ? -26.574 20.486 8.309 1.00 76.38 171 LYS A N 1
ATOM 1413 C CA . LYS A 1 171 ? -27.664 21.380 7.894 1.00 76.38 171 LYS A CA 1
ATOM 1414 C C . LYS A 1 171 ? -27.186 22.532 6.999 1.00 76.38 171 LYS A C 1
ATOM 1416 O O . LYS A 1 171 ? -28.014 23.339 6.592 1.00 76.38 171 LYS A O 1
ATOM 1421 N N . GLU A 1 172 ? -25.884 22.622 6.726 1.00 76.31 172 GLU A N 1
ATOM 1422 C CA . GLU A 1 172 ? -25.277 23.663 5.886 1.00 76.31 172 GLU A CA 1
ATOM 1423 C C . GLU A 1 172 ? -25.407 23.332 4.391 1.00 76.31 172 GLU A C 1
ATOM 1425 O O . GLU A 1 172 ? -25.338 22.169 3.978 1.00 76.31 172 GLU A O 1
ATOM 1430 N N . ASN A 1 173 ? -25.575 24.366 3.562 1.00 69.62 173 ASN A N 1
ATOM 1431 C CA . ASN A 1 173 ? -25.739 24.217 2.114 1.00 69.62 173 ASN A CA 1
ATOM 1432 C C . ASN A 1 173 ? -24.380 24.071 1.397 1.00 69.62 173 ASN A C 1
ATOM 1434 O O . ASN A 1 173 ? -23.341 24.527 1.871 1.00 69.62 173 ASN A O 1
ATOM 1438 N N . ALA A 1 174 ? -24.383 23.477 0.197 1.00 70.12 174 ALA A N 1
ATOM 1439 C CA . ALA A 1 174 ? -23.167 23.222 -0.592 1.00 70.12 174 ALA A CA 1
ATOM 1440 C C . ALA A 1 174 ? -22.366 24.494 -0.970 1.00 70.12 174 ALA A C 1
ATOM 1442 O O . ALA A 1 174 ? -21.158 24.420 -1.217 1.00 70.12 174 ALA A O 1
ATOM 1443 N N . GLU A 1 175 ? -23.011 25.664 -0.991 1.00 71.06 175 GLU A N 1
ATOM 1444 C CA . GLU A 1 175 ? -22.371 26.956 -1.270 1.00 71.06 175 GLU A CA 1
ATOM 1445 C C . GLU A 1 175 ? -21.387 27.379 -0.168 1.00 71.06 175 GLU A C 1
ATOM 1447 O O . GLU A 1 175 ? -20.278 27.812 -0.480 1.00 71.06 175 GLU A O 1
ATOM 1452 N N . GLU A 1 176 ? -21.722 27.173 1.111 1.00 72.19 176 GLU A N 1
ATOM 1453 C CA . GLU A 1 176 ? -20.846 27.529 2.240 1.00 72.19 176 GLU A CA 1
ATOM 1454 C C . GLU A 1 176 ? -19.564 26.687 2.244 1.00 72.19 176 GLU A C 1
ATOM 1456 O O . GLU A 1 176 ? -18.467 27.213 2.443 1.00 72.19 176 GLU A O 1
ATOM 1461 N N . LYS A 1 177 ? -19.677 25.394 1.918 1.00 71.12 177 LYS A N 1
ATOM 1462 C CA . LYS A 1 177 ? -18.520 24.499 1.741 1.00 71.12 177 LYS A CA 1
ATOM 1463 C C . LYS A 1 177 ? -17.614 24.949 0.597 1.00 71.12 177 LYS A C 1
ATOM 1465 O O . LYS A 1 177 ? -16.389 24.908 0.703 1.00 71.12 177 LYS A O 1
ATOM 1470 N N . THR A 1 178 ? -18.210 25.413 -0.499 1.00 71.25 178 THR A N 1
ATOM 1471 C CA . THR A 1 178 ? -17.464 25.912 -1.662 1.00 71.25 178 THR A CA 1
ATOM 1472 C C . THR A 1 178 ? -16.737 27.221 -1.338 1.00 71.25 178 THR A C 1
ATOM 1474 O O . THR A 1 178 ? -15.579 27.396 -1.719 1.00 71.25 178 THR A O 1
ATOM 1477 N N . GLU A 1 179 ? -17.364 28.120 -0.578 1.00 76.00 179 GLU A N 1
ATOM 1478 C CA . GLU A 1 179 ? -16.730 29.352 -0.096 1.00 76.00 179 GLU A CA 1
ATOM 1479 C C . GLU A 1 179 ? -15.572 29.084 0.878 1.00 76.00 179 GLU A C 1
ATOM 1481 O O . GLU A 1 179 ? -14.515 29.704 0.745 1.00 76.00 179 GLU A O 1
ATOM 1486 N N . ARG A 1 180 ? -15.694 28.113 1.796 1.00 77.25 180 ARG A N 1
ATOM 1487 C CA . ARG A 1 180 ? -14.575 27.698 2.670 1.00 77.25 180 ARG A CA 1
ATOM 1488 C C . ARG A 1 180 ? -13.370 27.209 1.868 1.00 77.25 180 ARG A C 1
ATOM 1490 O O . ARG A 1 180 ? -12.246 27.633 2.138 1.00 77.25 180 ARG A O 1
ATOM 1497 N N . LYS A 1 181 ? -13.595 26.408 0.821 1.00 69.94 181 LYS A N 1
ATOM 1498 C CA . LYS A 1 181 ? -12.526 25.969 -0.095 1.00 69.94 181 LYS A CA 1
ATOM 1499 C C . LYS A 1 181 ? -11.851 27.150 -0.801 1.00 69.94 181 LYS A C 1
ATOM 1501 O O . LYS A 1 181 ? -10.625 27.234 -0.824 1.00 69.94 181 LYS A O 1
ATOM 1506 N N . LYS A 1 182 ? -12.621 28.125 -1.302 1.00 71.62 182 LYS A N 1
ATOM 1507 C CA . LYS A 1 182 ? -12.054 29.350 -1.903 1.00 71.62 182 LYS A CA 1
ATOM 1508 C C . LYS A 1 182 ? -11.230 30.165 -0.904 1.00 71.62 182 LYS A C 1
ATOM 1510 O O . LYS A 1 182 ? -10.180 30.696 -1.276 1.00 71.62 182 LYS A O 1
ATOM 1515 N N . ARG A 1 183 ? -11.669 30.264 0.356 1.00 75.69 183 ARG A N 1
ATOM 1516 C CA . ARG A 1 183 ? -10.907 30.930 1.428 1.00 75.69 183 ARG A CA 1
ATOM 1517 C C . ARG A 1 183 ? -9.604 30.208 1.725 1.00 75.69 183 ARG A C 1
ATOM 1519 O O . ARG A 1 183 ? -8.582 30.878 1.802 1.00 75.69 183 ARG A O 1
ATOM 1526 N N . ALA A 1 184 ? -9.615 28.877 1.794 1.00 67.81 184 ALA A N 1
ATOM 1527 C CA . ALA A 1 184 ? -8.409 28.076 1.997 1.00 67.81 184 ALA A CA 1
ATOM 1528 C C . ALA A 1 184 ? -7.366 28.316 0.886 1.00 67.81 184 ALA A C 1
ATOM 1530 O O . ALA A 1 184 ? -6.208 28.610 1.179 1.00 67.81 184 ALA A O 1
ATOM 1531 N N . VAL A 1 185 ? -7.790 28.316 -0.384 1.00 63.38 185 VAL A N 1
ATOM 1532 C CA . VAL A 1 185 ? -6.918 28.635 -1.532 1.00 63.38 185 VAL A CA 1
ATOM 1533 C C . VAL A 1 185 ? -6.410 30.082 -1.470 1.00 63.38 185 VAL A C 1
ATOM 1535 O O . VAL A 1 185 ? -5.248 30.371 -1.759 1.00 63.38 185 VAL A O 1
ATOM 1538 N N . THR A 1 186 ? -7.274 31.025 -1.089 1.00 68.94 186 THR A N 1
ATOM 1539 C CA . THR A 1 186 ? -6.928 32.453 -1.033 1.00 68.94 186 THR A CA 1
ATOM 1540 C C . THR A 1 186 ? -5.981 32.776 0.124 1.00 68.94 186 THR A C 1
ATOM 1542 O O . THR A 1 186 ? -5.076 33.592 -0.054 1.00 68.94 186 THR A O 1
ATOM 1545 N N . PHE A 1 187 ? -6.131 32.112 1.274 1.00 70.00 187 PHE A N 1
ATOM 1546 C CA . PHE A 1 187 ? -5.220 32.211 2.415 1.00 70.00 187 PHE A CA 1
ATOM 1547 C C . PHE A 1 187 ? -3.781 31.918 1.983 1.00 70.00 187 PHE A C 1
ATOM 1549 O O . PHE A 1 187 ? -2.884 32.723 2.237 1.00 70.00 187 PHE A O 1
ATOM 1556 N N . MET A 1 188 ? -3.584 30.834 1.228 1.00 63.38 188 MET A N 1
ATOM 1557 C CA . MET A 1 188 ? -2.266 30.438 0.725 1.00 63.38 188 MET A CA 1
ATOM 1558 C C . MET A 1 188 ? -1.674 31.430 -0.281 1.00 63.38 188 MET A C 1
ATOM 1560 O O . MET A 1 188 ? -0.456 31.561 -0.377 1.00 63.38 188 MET A O 1
ATOM 1564 N N . ARG A 1 189 ? -2.514 32.171 -1.016 1.00 60.91 189 ARG A N 1
ATOM 1565 C CA . ARG A 1 189 ? -2.044 33.230 -1.925 1.00 60.91 189 ARG A CA 1
ATOM 1566 C C . ARG A 1 189 ? -1.567 34.481 -1.188 1.00 60.91 189 ARG A C 1
ATOM 1568 O O . ARG A 1 189 ? -0.716 35.179 -1.732 1.00 60.91 189 ARG A O 1
ATOM 1575 N N . ARG A 1 190 ? -2.130 34.778 -0.011 1.00 63.41 190 ARG A N 1
ATOM 1576 C CA . ARG A 1 190 ? -1.795 35.966 0.798 1.00 63.41 190 ARG A CA 1
ATOM 1577 C C . ARG A 1 190 ? -0.648 35.714 1.776 1.00 63.41 190 ARG A C 1
ATOM 1579 O O . ARG A 1 190 ? 0.134 36.621 2.028 1.00 63.41 190 ARG A O 1
ATOM 1586 N N . HIS A 1 191 ? -0.542 34.495 2.298 1.00 59.84 191 HIS A N 1
ATOM 1587 C CA . HIS A 1 191 ? 0.460 34.111 3.286 1.00 59.84 191 HIS A CA 1
ATOM 1588 C C . HIS A 1 191 ? 1.504 33.203 2.628 1.00 59.84 191 HIS A C 1
ATOM 1590 O O . HIS A 1 191 ? 1.359 31.979 2.634 1.00 59.84 191 HIS A O 1
ATOM 1596 N N . GLU A 1 192 ? 2.554 33.793 2.047 1.00 59.53 192 GLU A N 1
ATOM 1597 C CA . GLU A 1 192 ? 3.700 33.065 1.473 1.00 59.53 192 GLU A CA 1
ATOM 1598 C C . GLU A 1 192 ? 4.654 32.566 2.576 1.00 59.53 192 GLU A C 1
ATOM 1600 O O . GLU A 1 192 ? 4.667 33.098 3.687 1.00 59.53 192 GLU A O 1
ATOM 1605 N N . LEU A 1 193 ? 5.388 31.471 2.336 1.00 60.44 193 LEU A N 1
ATOM 1606 C CA . LEU A 1 193 ? 6.431 31.026 3.271 1.00 60.44 193 LEU A CA 1
ATOM 1607 C C . LEU A 1 193 ? 7.578 32.035 3.224 1.00 60.44 193 LEU A C 1
ATOM 1609 O O . LEU A 1 193 ? 8.053 32.395 2.147 1.00 60.44 193 LEU A O 1
ATOM 1613 N N . THR A 1 194 ? 8.025 32.473 4.391 1.00 64.81 194 THR A N 1
ATOM 1614 C CA . THR A 1 194 ? 9.247 33.258 4.533 1.00 64.81 194 THR A CA 1
ATOM 1615 C C . THR A 1 194 ? 10.463 32.408 4.157 1.00 64.81 194 THR A C 1
ATOM 1617 O O . THR A 1 194 ? 10.419 31.173 4.125 1.00 64.81 194 THR A O 1
ATOM 1620 N N . GLU A 1 195 ? 11.581 33.069 3.874 1.00 63.19 195 GLU A N 1
ATOM 1621 C CA . GLU A 1 195 ? 12.856 32.407 3.584 1.00 63.19 195 GLU A CA 1
ATOM 1622 C C . GLU A 1 195 ? 13.294 31.494 4.740 1.00 63.19 195 GLU A C 1
ATOM 1624 O O . GLU A 1 195 ? 13.657 30.342 4.512 1.00 63.19 195 GLU A O 1
ATOM 1629 N N . ALA A 1 196 ? 13.132 31.954 5.984 1.00 65.56 196 ALA A N 1
ATOM 1630 C CA . ALA A 1 196 ? 13.420 31.171 7.184 1.00 65.56 196 ALA A CA 1
ATOM 1631 C C . ALA A 1 196 ? 12.540 29.911 7.302 1.00 65.56 196 ALA A C 1
ATOM 1633 O O . ALA A 1 196 ? 13.046 28.832 7.603 1.00 65.56 196 ALA A O 1
ATOM 1634 N N . GLU A 1 197 ? 11.235 30.012 7.022 1.00 66.88 197 GLU A N 1
ATOM 1635 C CA . GLU A 1 197 ? 10.337 28.845 7.021 1.00 66.88 197 GLU A CA 1
ATOM 1636 C C . GLU A 1 197 ? 10.684 27.858 5.896 1.00 66.88 197 GLU A C 1
ATOM 1638 O O . GLU A 1 197 ? 10.613 26.645 6.083 1.00 66.88 197 GLU A O 1
ATOM 1643 N N . THR A 1 198 ? 11.103 28.367 4.735 1.00 71.00 198 THR A N 1
ATOM 1644 C CA . THR A 1 198 ? 11.530 27.532 3.603 1.00 71.00 198 THR A CA 1
ATOM 1645 C C . THR A 1 198 ? 12.817 26.770 3.933 1.00 71.00 198 THR A C 1
ATOM 1647 O O . THR A 1 198 ? 12.902 25.572 3.662 1.00 71.00 198 THR A O 1
ATOM 1650 N N . ARG A 1 199 ? 13.792 27.427 4.575 1.00 76.69 199 ARG A N 1
ATOM 1651 C CA . ARG A 1 199 ? 15.036 26.797 5.043 1.00 76.69 199 ARG A CA 1
ATOM 1652 C C . ARG A 1 199 ? 14.779 25.721 6.099 1.00 76.69 199 ARG A C 1
ATOM 1654 O O . ARG A 1 199 ? 15.330 24.633 5.988 1.00 76.69 199 ARG A O 1
ATOM 1661 N N . ALA A 1 200 ? 13.850 25.945 7.032 1.00 74.69 200 ALA A N 1
ATOM 1662 C CA . ALA A 1 200 ? 13.471 24.926 8.018 1.00 74.69 200 ALA A CA 1
ATOM 1663 C C . ALA A 1 200 ? 12.940 23.628 7.369 1.00 74.69 200 ALA A C 1
ATOM 1665 O O . ALA A 1 200 ? 13.282 22.528 7.810 1.00 74.69 200 ALA A O 1
ATOM 1666 N N . ILE A 1 201 ? 12.153 23.745 6.291 1.00 74.25 201 ILE A N 1
ATOM 1667 C CA . ILE A 1 201 ? 11.663 22.592 5.513 1.00 74.25 201 ILE A CA 1
ATOM 1668 C C . ILE A 1 201 ? 12.821 21.892 4.780 1.00 74.25 201 ILE A C 1
ATOM 1670 O O . ILE A 1 201 ? 12.872 20.662 4.730 1.00 74.25 201 ILE A O 1
ATOM 1674 N N . ILE A 1 202 ? 13.758 22.653 4.205 1.00 81.44 202 ILE A N 1
ATOM 1675 C CA . ILE A 1 202 ? 14.930 22.099 3.508 1.00 81.44 202 ILE A CA 1
ATOM 1676 C C . ILE A 1 202 ? 15.848 21.358 4.492 1.00 81.44 202 ILE A C 1
ATOM 1678 O O . ILE A 1 202 ? 16.234 20.223 4.211 1.00 81.44 202 ILE A O 1
ATOM 1682 N N . ASP A 1 203 ? 16.119 21.934 5.664 1.00 84.62 203 ASP A N 1
ATOM 1683 C CA . ASP A 1 203 ? 16.918 21.310 6.725 1.00 84.62 203 ASP A CA 1
ATOM 1684 C C . ASP A 1 203 ? 16.306 19.979 7.181 1.00 84.62 203 ASP A C 1
ATOM 1686 O O . ASP A 1 203 ? 17.019 19.009 7.443 1.00 84.62 203 ASP A O 1
ATOM 1690 N N . GLU A 1 204 ? 14.974 19.894 7.275 1.00 78.25 204 GLU A N 1
ATOM 1691 C CA . GLU A 1 204 ? 14.281 18.636 7.574 1.00 78.25 204 GLU A CA 1
ATOM 1692 C C . GLU A 1 204 ? 14.496 17.595 6.468 1.00 78.25 204 GLU A C 1
ATOM 1694 O O . GLU A 1 204 ? 14.854 16.452 6.760 1.00 78.25 204 GLU A O 1
ATOM 1699 N N . LYS A 1 205 ? 14.338 17.987 5.198 1.00 79.56 205 LYS A N 1
ATOM 1700 C CA . LYS A 1 205 ? 14.535 17.088 4.050 1.00 79.56 205 LYS A CA 1
ATOM 1701 C C . LYS A 1 205 ? 15.971 16.574 3.949 1.00 79.56 205 LYS A C 1
ATOM 1703 O O . LYS A 1 205 ? 16.172 15.403 3.636 1.00 79.56 205 LYS A O 1
ATOM 1708 N N . LEU A 1 206 ? 16.958 17.418 4.242 1.00 86.44 206 LEU A N 1
ATOM 1709 C CA . LEU A 1 206 ? 18.372 17.042 4.263 1.00 86.44 206 LEU A CA 1
ATOM 1710 C C . LEU A 1 206 ? 18.684 16.082 5.420 1.00 86.44 206 LEU A C 1
ATOM 1712 O O . LEU A 1 206 ? 19.308 15.040 5.202 1.00 86.44 206 LEU A O 1
ATOM 1716 N N . ARG A 1 207 ? 18.178 16.366 6.627 1.00 86.12 207 ARG A N 1
ATOM 1717 C CA . ARG A 1 207 ? 18.336 15.475 7.790 1.00 86.12 207 ARG A CA 1
ATOM 1718 C C . ARG A 1 207 ? 17.681 14.116 7.587 1.00 86.12 207 ARG A C 1
ATOM 1720 O O . ARG A 1 207 ? 18.265 13.103 7.967 1.00 86.12 207 ARG A O 1
ATOM 1727 N N . ALA A 1 208 ? 16.517 14.073 6.940 1.00 78.62 208 ALA A N 1
ATOM 1728 C CA . ALA A 1 208 ? 15.807 12.827 6.649 1.00 78.62 208 ALA A CA 1
ATOM 1729 C C . ALA A 1 208 ? 16.633 11.840 5.802 1.00 78.62 208 ALA A C 1
ATOM 1731 O O . ALA A 1 208 ? 16.422 10.633 5.904 1.00 78.62 208 ALA A O 1
ATOM 1732 N N . VAL A 1 209 ? 17.588 12.333 5.004 1.00 82.25 209 VAL A N 1
ATOM 1733 C CA . VAL A 1 209 ? 18.487 11.507 4.180 1.00 82.25 209 VAL A CA 1
ATOM 1734 C C . VAL A 1 209 ? 19.925 11.454 4.718 1.00 82.25 209 VAL A C 1
ATOM 1736 O O . VAL A 1 209 ? 20.818 10.976 4.024 1.00 82.25 209 VAL A O 1
ATOM 1739 N N . GLY A 1 210 ? 20.158 11.895 5.960 1.00 86.38 210 GLY A N 1
ATOM 1740 C CA . GLY A 1 210 ? 21.420 11.690 6.679 1.00 86.38 210 GLY A CA 1
ATOM 1741 C C . GLY A 1 210 ? 22.423 12.847 6.652 1.00 86.38 210 GLY A C 1
ATOM 1742 O O . GLY A 1 210 ? 23.562 12.641 7.065 1.00 86.38 210 GLY A O 1
ATOM 1743 N N . TRP A 1 211 ? 22.037 14.043 6.196 1.00 91.38 211 TRP A N 1
ATOM 1744 C CA . TRP A 1 211 ? 22.869 15.246 6.335 1.00 91.38 211 TRP A CA 1
ATOM 1745 C C . TRP A 1 211 ? 22.712 15.889 7.716 1.00 91.38 211 TRP A C 1
ATOM 1747 O O . TRP A 1 211 ? 21.609 15.982 8.250 1.00 91.38 211 TRP A O 1
ATOM 1757 N N . GLU A 1 212 ? 23.796 16.421 8.266 1.00 91.31 212 GLU A N 1
ATOM 1758 C CA . GLU A 1 212 ? 23.753 17.353 9.390 1.00 91.31 212 GLU A CA 1
ATOM 1759 C C . GLU A 1 212 ? 23.400 18.743 8.848 1.00 91.31 212 GLU A C 1
ATOM 1761 O O . GLU A 1 212 ? 24.245 19.413 8.254 1.00 91.31 212 GLU A O 1
ATOM 1766 N N . ALA A 1 213 ? 22.140 19.153 9.006 1.00 88.56 213 ALA A N 1
ATOM 1767 C CA . ALA A 1 213 ? 21.632 20.437 8.530 1.00 88.56 213 ALA A CA 1
ATOM 1768 C C . ALA A 1 213 ? 20.888 21.174 9.649 1.00 88.56 213 ALA A C 1
ATOM 1770 O O . ALA A 1 213 ? 19.942 20.640 10.236 1.00 88.56 213 ALA A O 1
ATOM 1771 N N . ASP A 1 214 ? 21.326 22.397 9.925 1.00 85.62 214 ASP A N 1
ATOM 1772 C CA . ASP A 1 214 ? 20.647 23.354 10.796 1.00 85.62 214 ASP A CA 1
ATOM 1773 C C . ASP A 1 214 ? 21.086 24.758 10.385 1.00 85.62 214 ASP A C 1
ATOM 1775 O O . ASP A 1 214 ? 22.195 25.181 10.693 1.00 85.62 214 ASP A O 1
ATOM 1779 N N . THR A 1 215 ? 20.228 25.485 9.681 1.00 83.88 215 THR A N 1
ATOM 1780 C CA . THR A 1 215 ? 20.537 26.827 9.170 1.00 83.88 215 THR A CA 1
ATOM 1781 C C . THR A 1 215 ? 20.889 27.816 10.283 1.00 83.88 215 THR A C 1
ATOM 1783 O O . THR A 1 215 ? 21.581 28.799 10.031 1.00 83.88 215 THR A O 1
ATOM 1786 N N . THR A 1 216 ? 20.413 27.599 11.512 1.00 80.19 216 THR A N 1
ATOM 1787 C CA . THR A 1 216 ? 20.669 28.523 12.624 1.00 80.19 216 THR A CA 1
ATOM 1788 C C . THR A 1 216 ? 22.032 28.296 13.265 1.00 80.19 216 THR A C 1
ATOM 1790 O O . THR A 1 216 ? 22.663 29.264 13.678 1.00 80.19 216 THR A O 1
ATOM 1793 N N . LEU A 1 217 ? 22.506 27.046 13.304 1.00 82.62 217 LEU A N 1
ATOM 1794 C CA . LEU A 1 217 ? 23.774 26.667 13.940 1.00 82.62 217 LEU A CA 1
ATOM 1795 C C . LEU A 1 217 ? 24.919 26.458 12.938 1.00 82.62 217 LEU A C 1
ATOM 1797 O O . LEU A 1 217 ? 26.067 26.795 13.220 1.00 82.62 217 LEU A O 1
ATOM 1801 N N . LEU A 1 218 ? 24.620 25.877 11.777 1.00 88.44 218 LEU A N 1
ATOM 1802 C CA . LEU A 1 218 ? 25.568 25.520 10.723 1.00 88.44 218 LEU A CA 1
ATOM 1803 C C . LEU A 1 218 ? 25.507 26.544 9.586 1.00 88.44 218 LEU A C 1
ATOM 1805 O O . LEU A 1 218 ? 25.125 26.223 8.461 1.00 88.44 218 LEU A O 1
ATOM 1809 N N . ASN A 1 219 ? 25.878 27.789 9.878 1.00 90.00 219 ASN A N 1
ATOM 1810 C CA . ASN A 1 219 ? 25.840 28.892 8.923 1.00 90.00 219 ASN A CA 1
ATOM 1811 C C . ASN A 1 219 ? 27.191 29.610 8.861 1.00 90.00 219 ASN A C 1
ATOM 1813 O O . ASN A 1 219 ? 27.716 30.109 9.860 1.00 90.00 219 ASN A O 1
ATOM 1817 N N . HIS A 1 220 ? 27.750 29.679 7.656 1.00 89.75 220 HIS A N 1
ATOM 1818 C CA . HIS A 1 220 ? 29.077 30.239 7.442 1.00 89.75 220 HIS A CA 1
ATOM 1819 C C . HIS A 1 220 ? 29.120 31.761 7.638 1.00 89.75 220 HIS A C 1
ATOM 1821 O O . HIS A 1 220 ? 30.083 32.283 8.192 1.00 89.75 220 HIS A O 1
ATOM 1827 N N . TYR A 1 221 ? 28.080 32.486 7.226 1.00 86.44 221 TYR A N 1
ATOM 1828 C CA . TYR A 1 221 ? 28.041 33.945 7.318 1.00 86.44 221 TYR A CA 1
ATOM 1829 C C . TYR A 1 221 ? 27.897 34.450 8.763 1.00 86.44 221 TYR A C 1
ATOM 1831 O O . TYR A 1 221 ? 28.584 35.388 9.163 1.00 86.44 221 TYR A O 1
ATOM 1839 N N . THR A 1 222 ? 27.017 33.828 9.551 1.00 85.19 222 THR A N 1
ATOM 1840 C CA . THR A 1 222 ? 26.687 34.272 10.919 1.00 85.19 222 THR A CA 1
ATOM 1841 C C . THR A 1 222 ? 27.586 33.663 11.990 1.00 85.19 222 THR A C 1
ATOM 1843 O O . THR A 1 222 ? 27.951 34.358 12.936 1.00 85.19 222 THR A O 1
ATOM 1846 N N . HIS A 1 223 ? 27.962 32.390 11.844 1.00 85.94 223 HIS A N 1
ATOM 1847 C CA . HIS A 1 223 ? 28.715 31.641 12.856 1.00 85.94 223 HIS A CA 1
ATOM 1848 C C . HIS A 1 223 ? 30.126 31.254 12.402 1.00 85.94 223 HIS A C 1
ATOM 1850 O O . HIS A 1 223 ? 30.873 30.669 13.184 1.00 85.94 223 HIS A O 1
ATOM 1856 N N . GLY A 1 224 ? 30.515 31.562 11.158 1.00 86.75 224 GLY A N 1
ATOM 1857 C CA . GLY A 1 224 ? 31.821 31.168 10.629 1.00 86.75 224 GLY A CA 1
ATOM 1858 C C . GLY A 1 224 ? 31.988 29.652 10.527 1.00 86.75 224 GLY A C 1
ATOM 1859 O O . GLY A 1 224 ? 33.113 29.165 10.579 1.00 86.75 224 GLY A O 1
ATOM 1860 N N . THR A 1 225 ? 30.890 28.892 10.431 1.00 89.75 225 THR A N 1
ATOM 1861 C CA . THR A 1 225 ? 30.940 27.427 10.367 1.00 89.75 225 THR A CA 1
ATOM 1862 C C . THR A 1 225 ? 31.778 26.969 9.171 1.00 89.75 225 THR A C 1
ATOM 1864 O O . THR A 1 225 ? 31.607 27.459 8.052 1.00 89.75 225 THR A O 1
ATOM 1867 N N . VAL A 1 226 ? 32.663 26.004 9.411 1.00 90.06 226 VAL A N 1
ATOM 1868 C CA . VAL A 1 226 ? 33.554 25.386 8.418 1.00 90.06 226 VAL A CA 1
ATOM 1869 C C . VAL A 1 226 ? 33.382 23.864 8.431 1.00 90.06 226 VAL A C 1
ATOM 1871 O O . VAL A 1 226 ? 32.923 23.318 9.437 1.00 90.06 226 VAL A O 1
ATOM 1874 N N . PRO A 1 227 ? 33.698 23.160 7.330 1.00 91.81 227 PRO A N 1
ATOM 1875 C CA . PRO A 1 227 ? 33.572 21.707 7.276 1.00 91.81 227 PRO A CA 1
ATOM 1876 C C . PRO A 1 227 ? 34.569 20.995 8.196 1.00 91.81 227 PRO A C 1
ATOM 1878 O O . PRO A 1 227 ? 35.700 21.441 8.396 1.00 91.81 227 PRO A O 1
ATOM 1881 N N . GLU A 1 228 ? 34.167 19.832 8.708 1.00 90.62 228 GLU A N 1
ATOM 1882 C CA . GLU A 1 228 ? 34.943 19.038 9.663 1.00 90.62 228 GLU A CA 1
ATOM 1883 C C . GLU A 1 228 ? 35.222 17.622 9.142 1.00 90.62 228 GLU A C 1
ATOM 1885 O O . GLU A 1 228 ? 34.402 16.999 8.466 1.00 90.62 228 GLU A O 1
ATOM 1890 N N . LYS A 1 229 ? 36.387 17.060 9.492 1.00 86.38 229 LYS A N 1
ATOM 1891 C CA . LYS A 1 229 ? 36.723 15.669 9.144 1.00 86.38 229 LYS A CA 1
ATOM 1892 C C . LYS A 1 229 ? 35.722 14.703 9.795 1.00 86.38 229 LYS A C 1
ATOM 1894 O O . LYS A 1 229 ? 35.467 14.796 10.990 1.00 86.38 229 LYS A O 1
ATOM 1899 N N . ASN A 1 230 ? 35.239 13.729 9.019 1.00 86.88 230 ASN A N 1
ATOM 1900 C CA . ASN A 1 230 ? 34.278 12.685 9.421 1.00 86.88 230 ASN A CA 1
ATOM 1901 C C . ASN A 1 230 ? 32.839 13.151 9.720 1.00 86.88 230 ASN A C 1
ATOM 1903 O O . ASN A 1 230 ? 32.076 12.369 10.285 1.00 86.88 230 ASN A O 1
ATOM 1907 N N . ARG A 1 231 ? 32.448 14.370 9.332 1.00 92.06 231 ARG A N 1
ATOM 1908 C CA . ARG A 1 231 ? 31.057 14.846 9.427 1.00 92.06 231 ARG A CA 1
ATOM 1909 C C . ARG A 1 231 ? 30.463 15.096 8.045 1.00 92.06 231 ARG A C 1
ATOM 1911 O O . ARG A 1 231 ? 31.181 15.481 7.124 1.00 92.06 231 ARG A O 1
ATOM 1918 N N . ASN A 1 232 ? 29.159 14.867 7.901 1.00 95.00 232 ASN A N 1
ATOM 1919 C CA . ASN A 1 232 ? 28.428 15.077 6.648 1.00 95.00 232 ASN A CA 1
ATOM 1920 C C . ASN A 1 232 ? 27.537 16.311 6.793 1.00 95.00 232 ASN A C 1
ATOM 1922 O O . ASN A 1 232 ? 26.393 16.200 7.225 1.00 95.00 232 ASN A O 1
ATOM 1926 N N . MET A 1 233 ? 28.068 17.490 6.480 1.00 94.75 233 MET A N 1
ATOM 1927 C CA . MET A 1 233 ? 27.461 18.772 6.847 1.00 94.75 233 MET A CA 1
ATOM 1928 C C . MET A 1 233 ? 26.830 19.465 5.640 1.00 94.75 233 MET A C 1
ATOM 1930 O O . MET A 1 233 ? 27.454 19.577 4.586 1.00 94.75 233 MET A O 1
ATOM 1934 N N . ALA A 1 234 ? 25.615 19.979 5.812 1.00 94.94 234 ALA A N 1
ATOM 1935 C CA . ALA A 1 234 ? 25.018 20.962 4.920 1.00 94.94 234 ALA A CA 1
ATOM 1936 C C . ALA A 1 234 ? 25.143 22.342 5.579 1.00 94.94 234 ALA A C 1
ATOM 1938 O O . ALA A 1 234 ? 24.419 22.654 6.523 1.00 94.94 234 ALA A O 1
ATOM 1939 N N . ILE A 1 235 ? 26.103 23.142 5.114 1.00 93.31 235 ILE A N 1
ATOM 1940 C CA . ILE A 1 235 ? 26.425 24.447 5.700 1.00 93.31 235 ILE A CA 1
ATOM 1941 C C . ILE A 1 235 ? 25.677 25.532 4.932 1.00 93.31 235 ILE A C 1
ATOM 1943 O O . ILE A 1 235 ? 25.838 25.648 3.715 1.00 93.31 235 ILE A O 1
ATOM 1947 N N . ALA A 1 236 ? 24.876 26.321 5.641 1.00 91.50 236 ALA A N 1
ATOM 1948 C CA . ALA A 1 236 ? 24.091 27.400 5.065 1.00 91.50 236 ALA A CA 1
ATOM 1949 C C . ALA A 1 236 ? 24.940 28.645 4.755 1.00 91.50 236 ALA A C 1
ATOM 1951 O O . ALA A 1 236 ? 25.930 28.928 5.439 1.00 91.50 236 ALA A O 1
ATOM 1952 N N . GLU A 1 237 ? 24.515 29.407 3.746 1.00 89.56 237 GLU A N 1
ATOM 1953 C CA . GLU A 1 237 ? 25.112 30.686 3.327 1.00 89.56 237 GLU A CA 1
ATOM 1954 C C . GLU A 1 237 ? 26.626 30.587 3.070 1.00 89.56 237 GLU A C 1
ATOM 1956 O O . GLU A 1 237 ? 27.428 31.407 3.531 1.00 89.56 237 GLU A O 1
ATOM 1961 N N . TRP A 1 238 ? 27.024 29.562 2.312 1.00 92.00 238 TRP A N 1
ATOM 1962 C CA . TRP A 1 238 ? 28.422 29.332 1.970 1.00 92.00 238 TRP A CA 1
ATOM 1963 C C . TRP A 1 238 ? 28.912 30.337 0.931 1.00 92.00 238 TRP A C 1
ATOM 1965 O O . TRP A 1 238 ? 28.323 30.501 -0.139 1.00 92.00 238 TRP A O 1
ATOM 1975 N N . LYS A 1 239 ? 30.045 30.981 1.206 1.00 89.00 239 LYS A N 1
ATOM 1976 C CA . LYS A 1 239 ? 30.587 32.032 0.344 1.00 89.00 239 LYS A CA 1
ATOM 1977 C C . LYS A 1 239 ? 31.078 31.468 -0.992 1.00 89.00 239 LYS A C 1
ATOM 1979 O O . LYS A 1 239 ? 31.943 30.596 -1.040 1.00 89.00 239 LYS A O 1
ATOM 1984 N N . VAL A 1 240 ? 30.587 32.033 -2.097 1.00 86.25 240 VAL A N 1
ATOM 1985 C CA . VAL A 1 240 ? 30.972 31.641 -3.457 1.00 86.25 240 VAL A CA 1
ATOM 1986 C C . VAL A 1 240 ? 31.239 32.872 -4.322 1.00 86.2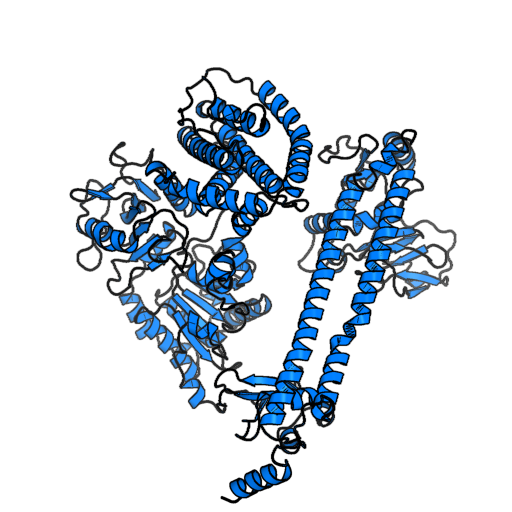5 240 VAL A C 1
ATOM 1988 O O . VAL A 1 240 ? 30.323 33.565 -4.759 1.00 86.25 240 VAL A O 1
ATOM 1991 N N . GLY A 1 241 ? 32.514 33.149 -4.609 1.00 81.38 241 GLY A N 1
ATOM 1992 C CA . GLY A 1 241 ? 32.900 34.317 -5.406 1.00 81.38 241 GLY A CA 1
ATOM 1993 C C . GLY A 1 241 ? 32.440 35.631 -4.759 1.00 81.38 241 GLY A C 1
ATOM 1994 O O . GLY A 1 241 ? 32.864 35.954 -3.649 1.00 81.38 241 GLY A O 1
ATOM 1995 N N . SER A 1 242 ? 31.596 36.391 -5.466 1.00 76.12 242 SER A N 1
ATOM 1996 C CA . SER A 1 242 ? 30.965 37.623 -4.963 1.00 76.12 242 SER A CA 1
ATOM 1997 C C . SER A 1 242 ? 29.593 37.402 -4.313 1.00 76.12 242 SER A C 1
ATOM 1999 O O . SER A 1 242 ? 28.979 38.372 -3.877 1.00 76.12 242 SER A O 1
ATOM 2001 N N . GLY A 1 243 ? 29.091 36.166 -4.292 1.00 82.94 243 GLY A N 1
ATOM 2002 C CA . GLY A 1 243 ? 27.793 35.797 -3.733 1.00 82.94 243 GLY A CA 1
ATOM 2003 C C . GLY A 1 243 ? 27.903 34.746 -2.631 1.00 82.94 243 GLY A C 1
ATOM 2004 O O . GLY A 1 243 ? 28.987 34.450 -2.120 1.00 82.94 243 GLY A O 1
ATOM 2005 N N . SER A 1 244 ? 26.754 34.182 -2.276 1.00 86.19 244 SER A N 1
ATOM 2006 C CA . SER A 1 244 ? 26.620 33.105 -1.299 1.00 86.19 244 SER A CA 1
ATOM 2007 C C . SER A 1 244 ? 25.628 32.075 -1.833 1.00 86.19 244 SER A C 1
ATOM 2009 O O . SER A 1 244 ? 24.597 32.463 -2.383 1.00 86.19 244 SER A O 1
ATOM 2011 N N . ALA A 1 245 ? 25.966 30.792 -1.727 1.00 88.94 245 ALA A N 1
ATOM 2012 C CA . ALA A 1 245 ? 25.047 29.697 -2.016 1.00 88.94 245 ALA A CA 1
ATOM 2013 C C . ALA A 1 245 ? 24.210 29.401 -0.767 1.00 88.94 245 ALA A C 1
ATOM 2015 O O . ALA A 1 245 ? 24.750 29.415 0.341 1.00 88.94 245 ALA A O 1
ATOM 2016 N N . ASP A 1 246 ? 22.920 29.094 -0.938 1.00 88.62 246 ASP A N 1
ATOM 2017 C CA . ASP A 1 246 ? 22.037 28.828 0.205 1.00 88.62 246 ASP A CA 1
ATOM 2018 C C . ASP A 1 246 ? 22.538 27.665 1.061 1.00 88.62 246 ASP A C 1
ATOM 2020 O O . ASP A 1 246 ? 22.563 27.799 2.281 1.00 88.62 246 ASP A O 1
ATOM 2024 N N . TYR A 1 247 ? 22.994 26.569 0.440 1.00 92.81 247 TYR A N 1
ATOM 2025 C CA . TYR A 1 247 ? 23.688 25.485 1.138 1.00 92.81 247 TYR A CA 1
ATOM 2026 C C . TYR A 1 247 ? 24.873 24.940 0.341 1.00 92.81 247 TYR A C 1
ATOM 2028 O O . TYR A 1 247 ? 24.792 24.739 -0.875 1.00 92.81 247 TYR A O 1
ATOM 2036 N N . ALA A 1 248 ? 25.942 24.595 1.054 1.00 93.75 248 ALA A N 1
ATOM 2037 C CA . ALA A 1 248 ? 27.049 23.789 0.559 1.00 93.75 248 ALA A CA 1
ATOM 2038 C C . ALA A 1 248 ? 27.096 22.435 1.276 1.00 93.75 248 ALA A C 1
ATOM 2040 O O . ALA A 1 248 ? 27.026 22.360 2.502 1.00 93.75 248 ALA A O 1
ATOM 2041 N N . LEU A 1 249 ? 27.207 21.361 0.495 1.00 95.31 249 LEU A N 1
ATOM 2042 C CA . LEU A 1 249 ? 27.213 19.982 0.971 1.00 95.31 249 LEU A CA 1
ATOM 2043 C C . LEU A 1 249 ? 28.648 19.469 1.091 1.00 95.31 249 LEU A C 1
ATOM 2045 O O . LEU A 1 249 ? 29.362 19.373 0.086 1.00 95.31 249 LEU A O 1
ATOM 2049 N N . PHE A 1 250 ? 29.040 19.086 2.304 1.00 94.62 250 PHE A N 1
ATOM 2050 C CA . PHE A 1 250 ? 30.369 18.586 2.631 1.00 94.62 250 PHE A CA 1
ATOM 2051 C C . PHE A 1 250 ? 30.333 17.155 3.157 1.00 94.62 250 PHE A C 1
ATOM 2053 O O . PHE A 1 250 ? 29.595 16.845 4.089 1.00 94.62 250 PHE A O 1
ATOM 2060 N N . ILE A 1 251 ? 31.177 16.295 2.588 1.00 93.44 251 ILE A N 1
ATOM 2061 C CA . ILE A 1 251 ? 31.457 14.953 3.116 1.00 93.44 251 ILE A CA 1
ATOM 2062 C C . ILE A 1 251 ? 32.880 14.972 3.666 1.00 93.44 251 ILE A C 1
ATOM 2064 O O . ILE A 1 251 ? 33.860 14.981 2.912 1.00 93.44 251 ILE A O 1
ATOM 2068 N N . GLY A 1 252 ? 33.003 15.035 4.990 1.00 91.75 252 GLY A N 1
ATOM 2069 C CA . GLY A 1 252 ? 34.253 15.415 5.630 1.00 91.75 252 GLY A CA 1
ATOM 2070 C C . GLY A 1 252 ? 34.658 16.827 5.196 1.00 91.75 252 GLY A C 1
ATOM 2071 O O . GLY A 1 252 ? 33.901 17.778 5.342 1.00 91.75 252 GLY A O 1
ATOM 2072 N N . LEU A 1 253 ? 35.843 16.951 4.595 1.00 91.75 253 LEU A N 1
ATOM 2073 C CA . LEU A 1 253 ? 36.340 18.223 4.054 1.00 91.75 253 LEU A CA 1
ATOM 2074 C C . LEU A 1 253 ? 35.992 18.439 2.575 1.00 91.75 253 LEU A C 1
ATOM 2076 O O . LEU A 1 253 ? 36.268 19.507 2.039 1.00 91.75 253 LEU A O 1
ATOM 2080 N N . LYS A 1 254 ? 35.409 17.446 1.895 1.00 92.44 254 LYS A N 1
ATOM 2081 C CA . LYS A 1 254 ? 35.175 17.506 0.448 1.00 92.44 254 LYS A CA 1
ATOM 2082 C C . LYS A 1 254 ? 33.888 18.247 0.141 1.00 92.44 254 LYS A C 1
ATOM 2084 O O . LYS A 1 254 ? 32.823 17.802 0.564 1.00 92.44 254 LYS A O 1
ATOM 2089 N N . LEU A 1 255 ? 33.976 19.315 -0.649 1.00 93.75 255 LEU A N 1
ATOM 2090 C CA . LEU A 1 255 ? 32.803 19.995 -1.193 1.00 93.75 255 LEU A CA 1
ATOM 2091 C C . LEU A 1 255 ? 32.219 19.158 -2.335 1.00 93.75 255 LEU A C 1
ATOM 2093 O O . LEU A 1 255 ? 32.794 19.083 -3.423 1.00 93.75 255 LEU A O 1
ATOM 2097 N N . VAL A 1 256 ? 31.077 18.518 -2.085 1.00 93.25 256 VAL A N 1
ATOM 2098 C CA . VAL A 1 256 ? 30.450 17.598 -3.045 1.00 93.25 256 VAL A CA 1
ATOM 2099 C C . VAL A 1 256 ? 29.248 18.205 -3.757 1.00 93.25 256 VAL A C 1
ATOM 2101 O O . VAL A 1 256 ? 28.939 17.788 -4.871 1.00 93.25 256 VAL A O 1
ATOM 2104 N N . GLY A 1 257 ? 28.586 19.211 -3.184 1.00 93.56 257 GLY A N 1
ATOM 2105 C CA . GLY A 1 257 ? 27.438 19.820 -3.847 1.00 93.56 257 GLY A CA 1
ATOM 2106 C C . GLY A 1 257 ? 27.044 21.206 -3.363 1.00 93.56 257 GLY A C 1
ATOM 2107 O O . GLY A 1 257 ? 27.488 21.658 -2.311 1.00 93.56 257 GLY A O 1
ATOM 2108 N N . LEU A 1 258 ? 26.198 21.871 -4.150 1.00 93.56 258 LEU A N 1
ATOM 2109 C CA . LEU A 1 258 ? 25.583 23.162 -3.827 1.00 93.56 258 LEU A CA 1
ATOM 2110 C C . LEU A 1 258 ? 24.069 23.080 -4.018 1.00 93.56 258 LEU A C 1
ATOM 2112 O O . LEU A 1 258 ? 23.611 22.500 -5.004 1.00 93.56 258 LEU A O 1
ATOM 2116 N N . ILE A 1 259 ? 23.306 23.695 -3.115 1.00 92.12 259 ILE A N 1
ATOM 2117 C CA . ILE A 1 259 ? 21.848 23.818 -3.210 1.00 92.12 259 ILE A CA 1
ATOM 2118 C C . ILE A 1 259 ? 21.479 25.296 -3.215 1.00 92.12 259 ILE A C 1
ATOM 2120 O O . ILE A 1 259 ? 21.877 26.033 -2.318 1.00 92.12 259 ILE A O 1
ATOM 2124 N N . GLU A 1 260 ? 20.683 25.696 -4.203 1.00 89.75 260 GLU A N 1
ATOM 2125 C CA . GLU A 1 260 ? 20.034 27.007 -4.237 1.00 89.75 260 GLU A CA 1
ATOM 2126 C C . GLU A 1 260 ? 18.555 26.880 -3.852 1.00 89.75 260 GLU A C 1
ATOM 2128 O O . GLU A 1 260 ? 17.820 26.064 -4.423 1.00 89.75 260 GLU A O 1
ATOM 2133 N N . ALA A 1 261 ? 18.101 27.710 -2.916 1.00 81.75 261 ALA A N 1
ATOM 2134 C CA . ALA A 1 261 ? 16.709 27.812 -2.513 1.00 81.75 261 ALA A CA 1
ATOM 2135 C C . ALA A 1 261 ? 16.015 28.977 -3.247 1.00 81.75 261 ALA A C 1
ATOM 2137 O O . ALA A 1 261 ? 16.578 30.049 -3.498 1.00 81.75 261 ALA A O 1
ATOM 2138 N N . LYS A 1 262 ? 14.754 28.778 -3.641 1.00 74.12 262 LYS A N 1
ATOM 2139 C CA . LYS A 1 262 ? 13.935 29.812 -4.292 1.00 74.12 262 LYS A CA 1
ATOM 2140 C C . LYS A 1 262 ? 12.563 29.942 -3.656 1.00 74.12 262 LYS A C 1
ATOM 2142 O O . LYS A 1 262 ? 11.950 28.963 -3.241 1.00 74.12 262 LYS A O 1
ATOM 2147 N N . ALA A 1 263 ? 12.044 31.169 -3.676 1.00 60.75 263 ALA A N 1
ATOM 2148 C CA . ALA A 1 263 ? 10.649 31.438 -3.356 1.00 60.75 263 ALA A CA 1
ATOM 2149 C C . ALA A 1 263 ? 9.707 30.684 -4.316 1.00 60.75 263 ALA A C 1
ATOM 2151 O O . ALA A 1 263 ? 9.977 30.548 -5.513 1.00 60.75 263 ALA A O 1
ATOM 2152 N N . LYS A 1 264 ? 8.565 30.234 -3.788 1.00 54.12 264 LYS A N 1
ATOM 2153 C CA . LYS A 1 264 ? 7.686 29.212 -4.382 1.00 54.12 264 LYS A CA 1
ATOM 2154 C C . LYS A 1 264 ? 7.199 29.421 -5.817 1.00 54.12 264 LYS A C 1
ATOM 2156 O O . LYS A 1 264 ? 6.892 28.438 -6.480 1.00 54.12 264 LYS A O 1
ATOM 2161 N N . LYS A 1 265 ? 7.086 30.663 -6.289 1.00 50.94 265 LYS A N 1
ATOM 2162 C CA . LYS A 1 265 ? 6.525 31.000 -7.613 1.00 50.94 265 LYS A CA 1
ATOM 2163 C C . LYS A 1 265 ? 7.576 31.172 -8.714 1.00 50.94 265 LYS A C 1
ATOM 2165 O O . LYS A 1 265 ? 7.222 31.527 -9.832 1.00 50.94 265 LYS A O 1
ATOM 2170 N N . ARG A 1 266 ? 8.865 30.978 -8.416 1.00 62.72 266 ARG A N 1
ATOM 2171 C CA . ARG A 1 266 ? 9.924 31.036 -9.433 1.00 62.72 266 ARG A CA 1
ATOM 2172 C C . ARG A 1 266 ? 10.190 29.646 -10.001 1.00 62.72 266 ARG A C 1
ATOM 2174 O O . ARG A 1 266 ? 10.285 28.678 -9.252 1.00 62.72 266 ARG A O 1
ATOM 2181 N N . THR A 1 267 ? 10.354 29.581 -11.319 1.00 64.12 267 THR A N 1
ATOM 2182 C CA . THR A 1 267 ? 10.815 28.386 -12.035 1.00 64.12 267 THR A CA 1
ATOM 2183 C C . THR A 1 267 ? 12.156 27.929 -11.461 1.00 64.12 267 THR A C 1
ATOM 2185 O O . THR A 1 267 ? 13.105 28.713 -11.404 1.00 64.12 267 THR A O 1
ATOM 2188 N N . ILE A 1 268 ? 12.243 26.670 -11.043 1.00 72.62 268 ILE A N 1
ATOM 2189 C CA . ILE A 1 268 ? 13.440 26.086 -10.422 1.00 72.62 268 ILE A CA 1
ATOM 2190 C C . ILE A 1 268 ? 14.573 25.837 -11.444 1.00 72.62 268 ILE A C 1
ATOM 2192 O O . ILE A 1 268 ? 15.723 26.156 -11.125 1.00 72.62 268 ILE A O 1
ATOM 2196 N N . PRO A 1 269 ? 14.303 25.354 -12.681 1.00 75.19 269 PRO A N 1
ATOM 2197 C CA . PRO A 1 269 ? 15.351 25.094 -13.673 1.00 75.19 269 PRO A CA 1
ATOM 2198 C C . PRO A 1 269 ? 16.213 26.319 -13.978 1.00 75.19 269 PRO A C 1
ATOM 2200 O O . PRO A 1 269 ? 17.429 26.213 -14.116 1.00 75.19 269 PRO A O 1
ATOM 2203 N N . SER A 1 270 ? 15.599 27.505 -14.043 1.00 74.56 270 SER A N 1
ATOM 2204 C CA . SER A 1 270 ? 16.326 28.738 -14.349 1.00 74.56 270 SER A CA 1
ATOM 2205 C C . SER A 1 270 ? 17.288 29.136 -13.231 1.00 74.56 270 SER A C 1
ATOM 2207 O O . SER A 1 270 ? 18.355 29.670 -13.525 1.00 74.56 270 SER A O 1
ATOM 2209 N N . ALA A 1 271 ? 16.974 28.842 -11.966 1.00 76.25 271 ALA A N 1
ATOM 2210 C CA . ALA A 1 271 ? 17.885 29.067 -10.844 1.00 76.25 271 ALA A CA 1
ATOM 2211 C C . ALA A 1 271 ? 19.101 28.133 -10.900 1.00 76.25 271 ALA A C 1
ATOM 2213 O O . ALA A 1 271 ? 20.230 28.590 -10.724 1.00 76.25 271 ALA A O 1
ATOM 2214 N N . LEU A 1 272 ? 18.883 26.856 -11.228 1.00 82.50 272 LEU A N 1
ATOM 2215 C CA . LEU A 1 272 ? 19.969 25.896 -11.427 1.00 82.50 272 LEU A CA 1
ATOM 2216 C C . LEU A 1 272 ? 20.928 26.368 -12.534 1.00 82.50 272 LEU A C 1
ATOM 2218 O O . LEU A 1 272 ? 22.145 26.398 -12.338 1.00 82.50 272 LEU A O 1
ATOM 2222 N N . GLU A 1 273 ? 20.374 26.771 -13.681 1.00 79.81 273 GLU A N 1
ATOM 2223 C CA . GLU A 1 273 ? 21.142 27.211 -14.850 1.00 79.81 273 GLU A CA 1
ATOM 2224 C C . GLU A 1 273 ? 21.868 28.546 -14.634 1.00 79.81 273 GLU A C 1
ATOM 2226 O O . GLU A 1 273 ? 23.036 28.681 -15.002 1.00 79.81 273 GLU A O 1
ATOM 2231 N N . SER A 1 274 ? 21.202 29.537 -14.032 1.00 76.88 274 SER A N 1
ATOM 2232 C CA . SER A 1 274 ? 21.743 30.899 -13.916 1.00 76.88 274 SER A CA 1
ATOM 2233 C C . SER A 1 274 ? 22.603 31.126 -12.672 1.00 76.88 274 SER A C 1
ATOM 2235 O O . SER A 1 274 ? 23.564 31.891 -12.742 1.00 76.88 274 SER A O 1
ATOM 2237 N N . GLN A 1 275 ? 22.290 30.475 -11.547 1.00 80.19 275 GLN A N 1
ATOM 2238 C CA . GLN A 1 275 ? 22.952 30.717 -10.263 1.00 80.19 275 GLN A CA 1
ATOM 2239 C C . GLN A 1 275 ? 23.802 29.530 -9.834 1.00 80.19 275 GLN A C 1
ATOM 2241 O O . GLN A 1 275 ? 25.020 29.675 -9.755 1.00 80.19 275 GLN A O 1
ATOM 2246 N N . THR A 1 276 ? 23.222 28.341 -9.646 1.00 81.50 276 THR A N 1
ATOM 2247 C CA . THR A 1 276 ? 23.972 27.195 -9.100 1.00 81.50 276 THR A CA 1
ATOM 2248 C C . THR A 1 276 ? 25.160 26.818 -9.992 1.00 81.50 276 THR A C 1
ATOM 2250 O O . THR A 1 276 ? 26.274 26.624 -9.501 1.00 81.50 276 THR A O 1
ATOM 2253 N N . LYS A 1 277 ? 24.979 26.809 -11.321 1.00 85.75 277 LYS A N 1
ATOM 2254 C CA . LYS A 1 277 ? 26.083 26.610 -12.279 1.00 85.75 277 LYS A CA 1
ATOM 2255 C C . LYS A 1 277 ? 27.105 27.749 -12.278 1.00 85.75 277 LYS A C 1
ATOM 2257 O O . LYS A 1 277 ? 28.279 27.505 -12.549 1.00 85.75 277 LYS A O 1
ATOM 2262 N N . ALA A 1 278 ? 26.708 28.993 -12.011 1.00 84.00 278 ALA A N 1
ATOM 2263 C CA . ALA A 1 278 ? 27.653 30.105 -11.882 1.00 84.00 278 ALA A CA 1
ATOM 2264 C C . ALA A 1 278 ? 28.487 29.965 -10.599 1.00 84.00 278 ALA A C 1
ATOM 2266 O O . ALA A 1 278 ? 29.715 30.063 -10.647 1.00 84.00 278 ALA A O 1
ATOM 2267 N N . TYR A 1 279 ? 27.840 29.632 -9.483 1.00 87.31 279 TYR A N 1
ATOM 2268 C CA . TYR A 1 279 ? 28.486 29.361 -8.202 1.00 87.31 279 TYR A CA 1
ATOM 2269 C C . TYR A 1 279 ? 29.483 28.203 -8.303 1.00 87.31 279 TYR A C 1
ATOM 2271 O O . TYR A 1 279 ? 30.642 28.347 -7.916 1.00 87.31 279 TYR A O 1
ATOM 2279 N N . ALA A 1 280 ? 29.102 27.102 -8.949 1.00 87.06 280 ALA A N 1
ATOM 2280 C CA . ALA A 1 280 ? 29.986 25.959 -9.163 1.00 87.06 280 ALA A CA 1
ATOM 2281 C C . ALA A 1 280 ? 31.280 26.295 -9.936 1.00 87.06 280 ALA A C 1
ATOM 2283 O O . ALA A 1 280 ? 32.293 25.626 -9.739 1.00 87.06 280 ALA A O 1
ATOM 2284 N N . ARG A 1 281 ? 31.283 27.327 -10.795 1.00 86.81 281 ARG A N 1
ATOM 2285 C CA . ARG A 1 281 ? 32.493 27.821 -11.491 1.00 86.81 281 ARG A CA 1
ATOM 2286 C C . ARG A 1 281 ? 33.325 28.762 -10.617 1.00 86.81 281 ARG A C 1
ATOM 2288 O O . ARG A 1 281 ? 34.556 28.761 -10.670 1.00 86.81 281 ARG A O 1
ATOM 2295 N N . GLN A 1 282 ? 32.647 29.592 -9.826 1.00 85.31 282 GLN A N 1
ATOM 2296 C CA . GLN A 1 282 ? 33.250 30.677 -9.049 1.00 85.31 282 GLN A CA 1
ATOM 2297 C C . GLN A 1 282 ? 33.729 30.260 -7.655 1.00 85.31 282 GLN A C 1
ATOM 2299 O O . GLN A 1 282 ? 34.417 31.050 -7.007 1.00 85.31 282 GLN A O 1
ATOM 2304 N N . VAL A 1 283 ? 33.412 29.040 -7.211 1.00 85.00 283 VAL A N 1
ATOM 2305 C CA . VAL A 1 283 ? 33.905 28.461 -5.956 1.00 85.00 283 VAL A CA 1
ATOM 2306 C C . VAL A 1 283 ? 35.431 28.603 -5.849 1.00 85.00 283 VAL A C 1
ATOM 2308 O O . VAL A 1 283 ? 36.195 28.370 -6.801 1.00 85.00 283 VAL A O 1
ATOM 2311 N N . ARG A 1 284 ? 35.870 29.055 -4.674 1.00 82.38 284 ARG A N 1
ATOM 2312 C CA . ARG A 1 284 ? 37.271 29.232 -4.285 1.00 82.38 284 ARG A CA 1
ATOM 2313 C C . ARG A 1 284 ? 37.459 28.616 -2.915 1.00 82.38 284 ARG A C 1
ATOM 2315 O O . ARG A 1 284 ? 36.535 28.657 -2.113 1.00 82.38 284 ARG A O 1
ATOM 2322 N N . GLN A 1 285 ? 38.653 28.089 -2.689 1.00 82.06 285 GLN A N 1
ATOM 2323 C CA . GLN A 1 285 ? 39.031 27.559 -1.392 1.00 82.06 285 GLN A CA 1
ATOM 2324 C C . GLN A 1 285 ? 39.164 28.727 -0.407 1.00 82.06 285 GLN A C 1
ATOM 2326 O O . GLN A 1 285 ? 39.812 29.728 -0.726 1.00 82.06 285 GLN A O 1
ATOM 2331 N N . ILE A 1 286 ? 38.498 28.617 0.733 1.00 78.00 286 ILE A N 1
ATOM 2332 C CA . ILE A 1 286 ? 38.439 29.567 1.838 1.00 78.00 286 ILE A CA 1
ATOM 2333 C C . ILE A 1 286 ? 39.420 29.112 2.924 1.00 78.00 286 ILE A C 1
ATOM 2335 O O . ILE A 1 286 ? 40.272 29.903 3.320 1.00 78.00 286 ILE A O 1
ATOM 2339 N N . GLU A 1 287 ? 39.358 27.845 3.347 1.00 77.38 287 GLU A N 1
ATOM 2340 C CA . GLU A 1 287 ? 40.241 27.252 4.357 1.00 77.38 287 GLU A CA 1
ATOM 2341 C C . GLU A 1 287 ? 40.683 25.815 3.983 1.00 77.38 287 GLU A C 1
ATOM 2343 O O . GLU A 1 287 ? 41.403 25.602 3.003 1.00 77.38 287 GLU A O 1
ATOM 2348 N N . ASN A 1 288 ? 40.308 24.820 4.798 1.00 75.75 288 ASN A N 1
ATOM 2349 C CA . ASN A 1 288 ? 40.773 23.434 4.726 1.00 75.75 288 ASN A CA 1
ATOM 2350 C C . ASN A 1 288 ? 39.912 22.550 3.816 1.00 75.75 288 ASN A C 1
ATOM 2352 O O . ASN A 1 288 ? 40.137 21.340 3.758 1.00 75.75 288 ASN A O 1
ATOM 2356 N N . GLU A 1 289 ? 38.899 23.107 3.159 1.00 83.56 289 GLU A N 1
ATOM 2357 C CA . GLU A 1 289 ? 38.026 22.327 2.304 1.00 83.56 289 GLU A CA 1
ATOM 2358 C C . GLU A 1 289 ? 38.726 21.863 1.024 1.00 83.56 289 GLU A C 1
ATOM 2360 O O . GLU A 1 289 ? 39.507 22.576 0.392 1.00 83.56 289 GLU A O 1
ATOM 2365 N N . GLU A 1 290 ? 38.400 20.644 0.616 1.00 85.00 290 GLU A N 1
ATOM 2366 C CA . GLU A 1 290 ? 38.860 20.044 -0.623 1.00 85.00 290 GLU A CA 1
ATOM 2367 C C . GLU A 1 290 ? 37.824 20.317 -1.716 1.00 85.00 290 GLU A C 1
ATOM 2369 O O . GLU A 1 290 ? 36.721 19.761 -1.719 1.00 85.00 290 GLU A O 1
ATOM 2374 N N . ILE A 1 291 ? 38.185 21.179 -2.666 1.00 84.00 291 ILE A N 1
ATOM 2375 C CA . ILE A 1 291 ? 37.370 21.442 -3.852 1.00 84.00 291 ILE A CA 1
ATOM 2376 C C . ILE A 1 291 ? 37.681 20.384 -4.908 1.00 84.00 291 ILE A C 1
ATOM 2378 O O . ILE A 1 291 ? 38.825 20.224 -5.335 1.00 84.00 291 ILE A O 1
ATOM 2382 N N . LEU A 1 292 ? 36.647 19.675 -5.358 1.00 78.50 292 LEU A N 1
ATOM 2383 C CA . LEU A 1 292 ? 36.774 18.638 -6.374 1.00 78.50 292 LEU A CA 1
ATOM 2384 C C . LEU A 1 292 ? 36.806 19.268 -7.770 1.00 78.50 292 LEU A C 1
ATOM 2386 O O . LEU A 1 292 ? 35.831 19.863 -8.223 1.00 78.50 292 LEU A O 1
ATOM 2390 N N . GLN A 1 293 ? 37.914 19.107 -8.492 1.00 70.94 293 GLN A N 1
ATOM 2391 C CA . GLN A 1 293 ? 37.955 19.509 -9.894 1.00 70.94 293 GLN A CA 1
ATOM 2392 C C . GLN A 1 293 ? 37.099 18.544 -10.722 1.00 70.94 293 GLN A C 1
ATOM 2394 O O . GLN A 1 293 ? 37.323 17.334 -10.710 1.00 70.94 293 GLN A O 1
ATOM 2399 N N . THR A 1 294 ? 36.096 19.074 -11.420 1.00 74.19 294 THR A N 1
ATOM 2400 C CA . THR A 1 294 ? 35.230 18.277 -12.301 1.00 74.19 294 THR A CA 1
ATOM 2401 C C . THR A 1 294 ? 35.671 18.424 -13.757 1.00 74.19 294 THR A C 1
ATOM 2403 O O . THR A 1 294 ? 36.617 19.154 -14.060 1.00 74.19 294 THR A O 1
ATOM 2406 N N . ARG A 1 295 ? 35.008 17.719 -14.681 1.00 65.00 295 ARG A N 1
ATOM 2407 C CA . ARG A 1 295 ? 35.251 17.905 -16.115 1.00 65.00 295 ARG A CA 1
ATOM 2408 C C . ARG A 1 295 ? 34.800 19.318 -16.516 1.00 65.00 295 ARG A C 1
ATOM 2410 O O . ARG A 1 295 ? 33.699 19.736 -16.172 1.00 65.00 295 ARG A O 1
ATOM 2417 N N . ASN A 1 296 ? 35.630 20.026 -17.285 1.00 67.56 296 ASN A N 1
ATOM 2418 C CA . ASN A 1 296 ? 35.411 21.402 -17.767 1.00 67.56 296 ASN A CA 1
ATOM 2419 C C . ASN A 1 296 ? 35.619 22.502 -16.697 1.00 67.56 296 ASN A C 1
ATOM 2421 O O . ASN A 1 296 ? 36.544 22.437 -15.895 1.00 67.56 296 ASN A O 1
ATOM 2425 N N . GLU A 1 297 ? 34.820 23.571 -16.745 1.00 80.69 297 GLU A N 1
ATOM 2426 C CA . GLU A 1 297 ? 34.981 24.809 -15.961 1.00 80.69 297 GLU A CA 1
ATOM 2427 C C . GLU A 1 297 ? 34.367 24.764 -14.545 1.00 80.69 297 GLU A C 1
ATOM 2429 O O . GLU A 1 297 ? 34.475 25.734 -13.791 1.00 80.69 297 GLU A O 1
ATOM 2434 N N . TYR A 1 298 ? 33.720 23.656 -14.165 1.00 86.62 298 TYR A N 1
ATOM 2435 C CA . TYR A 1 298 ? 33.047 23.509 -12.873 1.00 86.62 298 TYR A CA 1
ATOM 2436 C C . TYR A 1 298 ? 33.965 22.891 -11.808 1.00 86.62 298 TYR A C 1
ATOM 2438 O O . TYR A 1 298 ? 34.795 22.021 -12.079 1.00 86.62 298 TYR A O 1
ATOM 2446 N N . LYS A 1 299 ? 33.787 23.322 -10.559 1.00 88.12 299 LYS A N 1
ATOM 2447 C CA . LYS A 1 299 ? 34.584 22.891 -9.399 1.00 88.12 299 LYS A CA 1
ATOM 2448 C C . LYS A 1 299 ? 33.755 22.208 -8.310 1.00 88.12 299 LYS A C 1
ATOM 2450 O O . LYS A 1 299 ? 34.233 21.995 -7.203 1.00 88.12 299 LYS A O 1
ATOM 2455 N N . VAL A 1 300 ? 32.487 21.930 -8.601 1.00 90.25 300 VAL A N 1
ATOM 2456 C CA . VAL A 1 300 ? 31.575 21.227 -7.698 1.00 90.25 300 VAL A CA 1
ATOM 2457 C C . VAL A 1 300 ? 30.776 20.212 -8.520 1.00 90.25 300 VAL A C 1
ATOM 2459 O O . VAL A 1 300 ? 30.216 20.602 -9.551 1.00 90.25 300 VAL A O 1
ATOM 2462 N N . PRO A 1 301 ? 30.722 18.931 -8.109 1.00 90.12 301 PRO A N 1
ATOM 2463 C CA . PRO A 1 301 ? 30.117 17.871 -8.913 1.00 90.12 301 PRO A CA 1
ATOM 2464 C C . PRO A 1 301 ? 28.586 17.905 -8.938 1.00 90.12 301 PRO A C 1
ATOM 2466 O O . PRO A 1 301 ? 28.003 17.809 -10.013 1.00 90.12 301 PRO A O 1
ATOM 2469 N N . PHE A 1 302 ? 27.924 18.074 -7.794 1.00 93.19 302 PHE A N 1
ATOM 2470 C CA . PHE A 1 302 ? 26.471 17.898 -7.699 1.00 93.19 302 PHE A CA 1
ATOM 2471 C C . PHE A 1 302 ? 25.744 19.209 -7.429 1.00 93.19 302 PHE A C 1
ATOM 2473 O O . PHE A 1 302 ? 25.929 19.832 -6.385 1.00 93.19 302 PHE A O 1
ATOM 2480 N N . LEU A 1 303 ? 24.905 19.639 -8.366 1.00 92.69 303 LEU A N 1
ATOM 2481 C CA . LEU A 1 303 ? 24.207 20.918 -8.282 1.00 92.69 303 LEU A CA 1
ATOM 2482 C C . LEU A 1 303 ? 22.711 20.696 -8.098 1.00 92.69 303 LEU A C 1
ATOM 2484 O O . LEU A 1 303 ? 22.105 19.920 -8.839 1.00 92.69 303 LEU A O 1
ATOM 2488 N N . TYR A 1 304 ? 22.127 21.423 -7.146 1.00 92.62 304 TYR A N 1
ATOM 2489 C CA . TYR A 1 304 ? 20.706 21.377 -6.843 1.00 92.62 304 TYR A CA 1
ATOM 2490 C C . TYR A 1 304 ? 20.056 22.759 -6.886 1.00 92.62 304 TYR A C 1
ATOM 2492 O O . TYR A 1 304 ? 20.673 23.782 -6.569 1.00 92.62 304 TYR A O 1
ATOM 2500 N N . ALA A 1 305 ? 18.771 22.774 -7.219 1.00 89.00 305 ALA A N 1
ATOM 2501 C CA . ALA A 1 305 ? 17.887 23.908 -7.002 1.00 89.00 305 ALA A CA 1
ATOM 2502 C C . ALA A 1 305 ? 16.535 23.407 -6.482 1.00 89.00 305 ALA A C 1
ATOM 2504 O O . ALA A 1 305 ? 16.011 22.399 -6.961 1.00 89.00 305 ALA A O 1
ATOM 2505 N N . THR A 1 306 ? 15.962 24.089 -5.492 1.00 84.81 306 THR A N 1
ATOM 2506 C CA . THR A 1 306 ? 14.685 23.697 -4.880 1.00 84.81 306 THR A CA 1
ATOM 2507 C C . THR A 1 306 ? 13.889 24.903 -4.397 1.00 84.81 306 THR A C 1
ATOM 2509 O O . THR A 1 306 ? 14.437 25.946 -4.056 1.00 84.81 306 THR A O 1
ATOM 2512 N N . ASN A 1 307 ? 12.570 24.756 -4.340 1.00 71.62 307 ASN A N 1
ATOM 2513 C CA . ASN A 1 307 ? 11.665 25.697 -3.676 1.00 71.62 307 ASN A CA 1
ATOM 2514 C C . ASN A 1 307 ? 10.947 25.060 -2.471 1.00 71.62 307 ASN A C 1
ATOM 2516 O O . ASN A 1 307 ? 9.907 25.547 -2.021 1.00 71.62 307 ASN A O 1
ATOM 2520 N N . GLY A 1 308 ? 11.461 23.919 -1.998 1.00 64.88 308 GLY A N 1
ATOM 2521 C CA . GLY A 1 308 ? 10.900 23.157 -0.889 1.00 64.88 308 GLY A CA 1
ATOM 2522 C C . GLY A 1 308 ? 9.665 22.320 -1.240 1.00 64.88 308 GLY A C 1
ATOM 2523 O O . GLY A 1 308 ? 9.246 21.528 -0.399 1.00 64.88 308 GLY A O 1
ATOM 2524 N N . ARG A 1 309 ? 9.098 22.408 -2.455 1.00 63.91 309 ARG A N 1
ATOM 2525 C CA . ARG A 1 309 ? 7.914 21.619 -2.851 1.00 63.91 309 ARG A CA 1
ATOM 2526 C C . ARG A 1 309 ? 8.254 20.143 -3.113 1.00 63.91 309 ARG A C 1
ATOM 2528 O O . ARG A 1 309 ? 9.315 19.862 -3.670 1.00 63.91 309 ARG A O 1
ATOM 2535 N N . PRO A 1 310 ? 7.365 19.195 -2.758 1.00 62.44 310 PRO A N 1
ATOM 2536 C CA . PRO A 1 310 ? 7.390 17.837 -3.310 1.00 62.44 310 PRO A CA 1
ATOM 2537 C C . PRO A 1 310 ? 7.333 17.857 -4.843 1.00 62.44 310 PRO A C 1
ATOM 2539 O O . PRO A 1 310 ? 6.832 18.825 -5.423 1.00 62.44 310 PRO A O 1
ATOM 2542 N N . PHE A 1 311 ? 7.847 16.820 -5.504 1.00 65.31 311 PHE A N 1
ATOM 2543 C CA . PHE A 1 311 ? 7.832 16.771 -6.963 1.00 65.31 311 PHE A CA 1
ATOM 2544 C C . PHE A 1 311 ? 6.423 16.472 -7.485 1.00 65.31 311 PHE A C 1
ATOM 2546 O O . PHE A 1 311 ? 5.750 15.548 -7.040 1.00 65.31 311 PHE A O 1
ATOM 2553 N N . LEU A 1 312 ? 5.970 17.272 -8.451 1.00 58.34 312 LEU A N 1
ATOM 2554 C CA . LEU A 1 312 ? 4.719 17.077 -9.172 1.00 58.34 312 LEU A CA 1
ATOM 2555 C C . LEU A 1 312 ? 5.019 17.111 -10.666 1.00 58.34 312 LEU A C 1
ATOM 2557 O O . LEU A 1 312 ? 5.338 18.151 -11.236 1.00 58.34 312 LEU A O 1
ATOM 2561 N N . ARG A 1 313 ? 4.872 15.968 -11.333 1.00 58.69 313 ARG A N 1
ATOM 2562 C CA . ARG A 1 313 ? 5.250 15.805 -12.745 1.00 58.69 313 ARG A CA 1
ATOM 2563 C C . ARG A 1 313 ? 4.587 16.813 -13.694 1.00 58.69 313 ARG A C 1
ATOM 2565 O O . ARG A 1 313 ? 5.218 17.254 -14.646 1.00 58.69 313 ARG A O 1
ATOM 2572 N N . GLN A 1 314 ? 3.332 17.179 -13.436 1.00 52.31 314 GLN A N 1
ATOM 2573 C CA . GLN A 1 314 ? 2.584 18.155 -14.244 1.00 52.31 314 GLN A CA 1
ATOM 2574 C C . GLN A 1 314 ? 3.145 19.582 -14.113 1.00 52.31 314 GLN A C 1
ATOM 2576 O O . GLN A 1 314 ? 2.980 20.392 -15.017 1.00 52.31 314 GLN A O 1
ATOM 2581 N N . LEU A 1 315 ? 3.855 19.862 -13.016 1.00 56.25 315 LEU A N 1
ATOM 2582 C CA . LEU A 1 315 ? 4.507 21.131 -12.701 1.00 56.25 315 LEU A CA 1
ATOM 2583 C C . LEU A 1 315 ? 6.018 20.920 -12.537 1.00 56.25 315 LEU A C 1
ATOM 2585 O O . LEU A 1 315 ? 6.627 21.454 -11.610 1.00 56.25 315 LEU A O 1
ATOM 2589 N N . GLN A 1 316 ? 6.632 20.090 -13.384 1.00 65.06 316 GLN A N 1
ATOM 2590 C CA . GLN A 1 316 ? 8.030 19.675 -13.214 1.00 65.06 316 GLN A CA 1
ATOM 2591 C C . GLN A 1 316 ? 9.014 20.855 -13.139 1.00 65.06 316 GLN A C 1
ATOM 2593 O O . GLN A 1 316 ? 10.029 20.756 -12.463 1.00 65.06 316 GLN A O 1
ATOM 2598 N N . GLU A 1 317 ? 8.710 21.990 -13.772 1.00 68.56 317 GLU A N 1
ATOM 2599 C CA . GLU A 1 317 ? 9.551 23.198 -13.746 1.00 68.56 317 GLU A CA 1
ATOM 2600 C C . GLU A 1 317 ? 9.322 24.082 -12.502 1.00 68.56 317 GLU A C 1
ATOM 2602 O O . GLU A 1 317 ? 10.113 24.981 -12.208 1.00 68.56 317 GLU A O 1
ATOM 2607 N N . GLU A 1 318 ? 8.262 23.814 -11.736 1.00 62.84 318 GLU A N 1
ATOM 2608 C CA . GLU A 1 318 ? 7.837 24.591 -10.563 1.00 62.84 318 GLU A CA 1
ATOM 2609 C C . GLU A 1 318 ? 7.795 23.762 -9.263 1.00 62.84 318 GLU A C 1
ATOM 2611 O O . GLU A 1 318 ? 7.382 24.265 -8.208 1.00 62.84 318 GLU A O 1
ATOM 2616 N N . SER A 1 319 ? 8.199 22.490 -9.316 1.00 65.44 319 SER A N 1
ATOM 2617 C CA . SER A 1 319 ? 8.112 21.539 -8.205 1.00 65.44 319 SER A CA 1
ATOM 2618 C C . SER A 1 319 ? 9.287 20.553 -8.179 1.00 65.44 319 SER A C 1
ATOM 2620 O O . SER A 1 319 ? 9.962 20.341 -9.186 1.00 65.44 319 SER A O 1
ATOM 2622 N N . GLY A 1 320 ? 9.520 19.940 -7.016 1.00 75.06 320 GLY A N 1
ATOM 2623 C CA . GLY A 1 320 ? 10.609 18.988 -6.796 1.00 75.06 320 GLY A CA 1
ATOM 2624 C C . GLY A 1 320 ? 11.978 19.636 -6.591 1.00 75.06 320 GLY A C 1
ATOM 2625 O O . GLY A 1 320 ? 12.114 20.851 -6.432 1.00 75.06 320 GLY A O 1
ATOM 2626 N N . ILE A 1 321 ? 13.007 18.791 -6.572 1.00 85.75 321 ILE A N 1
ATOM 2627 C CA . ILE A 1 321 ? 14.408 19.187 -6.423 1.00 85.75 321 ILE A CA 1
ATOM 2628 C C . ILE A 1 321 ? 15.108 18.936 -7.751 1.00 85.75 321 ILE A C 1
ATOM 2630 O O . ILE A 1 321 ? 15.271 17.793 -8.166 1.00 85.75 321 ILE A O 1
ATOM 2634 N N . TRP A 1 322 ? 15.513 19.998 -8.436 1.00 89.19 322 TRP A N 1
ATOM 2635 C CA . TRP A 1 322 ? 16.255 19.868 -9.684 1.00 89.19 322 TRP A CA 1
ATOM 2636 C C . TRP A 1 322 ? 17.701 19.522 -9.390 1.00 89.19 322 TRP A C 1
ATOM 2638 O O . TRP A 1 322 ? 18.344 20.221 -8.617 1.00 89.19 322 TRP A O 1
ATOM 2648 N N . PHE A 1 323 ? 18.196 18.46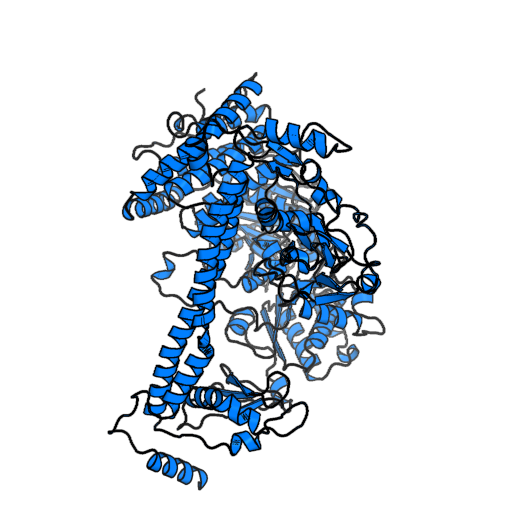6 -10.024 1.00 92.19 323 PHE A N 1
ATOM 2649 C CA . PHE A 1 323 ? 19.535 17.927 -9.856 1.00 92.19 323 PHE A CA 1
ATOM 2650 C C . PHE A 1 323 ? 20.284 17.893 -11.186 1.00 92.19 323 PHE A C 1
ATOM 2652 O O . PHE A 1 323 ? 19.720 17.545 -12.229 1.00 92.19 323 PHE A O 1
ATOM 2659 N N . TRP A 1 324 ? 21.577 18.203 -11.136 1.00 90.69 324 TRP A N 1
ATOM 2660 C CA . TRP A 1 324 ? 22.494 18.028 -12.253 1.00 90.69 324 TRP A CA 1
ATOM 2661 C C . TRP A 1 324 ? 23.888 17.609 -11.782 1.00 90.69 324 TRP A C 1
ATOM 2663 O O . TRP A 1 324 ? 24.418 18.153 -10.812 1.00 90.69 324 TRP A O 1
ATOM 2673 N N . ASP A 1 325 ? 24.486 16.660 -12.503 1.00 89.44 325 ASP A N 1
ATOM 2674 C CA . ASP A 1 325 ? 25.854 16.190 -12.285 1.00 89.44 325 ASP A CA 1
ATOM 2675 C C . ASP A 1 325 ? 26.787 16.852 -13.305 1.00 89.44 325 ASP A C 1
ATOM 2677 O O . ASP A 1 325 ? 26.805 16.496 -14.485 1.00 89.44 325 ASP A O 1
ATOM 2681 N N . SER A 1 326 ? 27.584 17.820 -12.853 1.00 87.38 326 SER A N 1
ATOM 2682 C CA . SER A 1 326 ? 28.482 18.595 -13.718 1.00 87.38 326 SER A CA 1
ATOM 2683 C C . SER A 1 326 ? 29.603 17.748 -14.332 1.00 87.38 326 SER A C 1
ATOM 2685 O O . SER A 1 326 ? 30.189 18.133 -15.345 1.00 87.38 326 SER A O 1
ATOM 2687 N N . ARG A 1 327 ? 29.872 16.556 -13.777 1.00 85.00 327 ARG A N 1
ATOM 2688 C CA . ARG A 1 327 ? 30.844 15.599 -14.328 1.00 85.00 327 ARG A CA 1
ATOM 2689 C C . ARG A 1 327 ? 30.338 14.951 -15.617 1.00 85.00 327 ARG A C 1
ATOM 2691 O O . ARG A 1 327 ? 31.151 14.448 -16.391 1.00 85.00 327 ARG A O 1
ATOM 2698 N N . LYS A 1 328 ? 29.022 14.980 -15.858 1.00 80.69 328 LYS A N 1
ATOM 2699 C CA . LYS A 1 328 ? 28.350 14.438 -17.044 1.00 80.69 328 LYS A CA 1
ATOM 2700 C C . LYS A 1 328 ? 27.647 15.571 -17.805 1.00 80.69 328 LYS A C 1
ATOM 2702 O O . LYS A 1 328 ? 26.423 15.642 -17.813 1.00 80.69 328 LYS A O 1
ATOM 2707 N N . PRO A 1 329 ? 28.394 16.462 -18.484 1.00 68.12 329 PRO A N 1
ATOM 2708 C CA . PRO A 1 329 ? 27.838 17.688 -19.068 1.00 68.12 329 PRO A CA 1
ATOM 2709 C C . PRO A 1 329 ? 26.804 17.446 -20.179 1.00 68.12 329 PRO A C 1
ATOM 2711 O O . PRO A 1 329 ? 26.033 18.348 -20.493 1.00 68.12 329 PRO A O 1
ATOM 2714 N N . LEU A 1 330 ? 26.793 16.248 -20.773 1.00 69.12 330 LEU A N 1
ATOM 2715 C CA . LEU A 1 330 ? 25.815 15.830 -21.781 1.00 69.12 330 LEU A CA 1
ATOM 2716 C C . LEU A 1 330 ? 24.486 15.353 -21.172 1.00 69.12 330 LEU A C 1
ATOM 2718 O O . LEU A 1 330 ? 23.496 15.258 -21.892 1.00 69.12 330 LEU A O 1
ATOM 2722 N N . GLU A 1 331 ? 24.439 15.053 -19.869 1.00 76.50 331 GLU A N 1
ATOM 2723 C CA . GLU A 1 331 ? 23.182 14.742 -19.190 1.00 76.50 331 GLU A CA 1
ATOM 2724 C C . GLU A 1 331 ? 22.405 16.027 -18.895 1.00 76.50 331 GLU A C 1
ATOM 2726 O O . GLU A 1 331 ? 22.943 17.006 -18.371 1.00 76.50 331 GLU A O 1
ATOM 2731 N N . HIS A 1 332 ? 21.106 16.012 -19.189 1.00 81.12 332 HIS A N 1
ATOM 2732 C CA . HIS A 1 332 ? 20.212 17.100 -18.814 1.00 81.12 332 HIS A CA 1
ATOM 2733 C C . HIS A 1 332 ? 19.937 17.097 -17.304 1.00 81.12 332 HIS A C 1
ATOM 2735 O O . HIS A 1 332 ? 19.860 16.043 -16.663 1.00 81.12 332 HIS A O 1
ATOM 2741 N N . ALA A 1 333 ? 19.751 18.294 -16.745 1.00 85.81 333 ALA A N 1
ATOM 2742 C CA . ALA A 1 333 ? 19.223 18.451 -15.397 1.00 85.81 333 ALA A CA 1
ATOM 2743 C C . ALA A 1 333 ? 17.828 17.818 -15.291 1.00 85.81 333 ALA A C 1
ATOM 2745 O O . ALA A 1 333 ? 17.068 17.805 -16.262 1.00 85.81 333 ALA A O 1
ATOM 2746 N N . ARG A 1 334 ? 17.493 17.288 -14.114 1.00 86.06 334 ARG A N 1
ATOM 2747 C CA . ARG A 1 334 ? 16.261 16.520 -13.909 1.00 86.06 334 ARG A CA 1
ATOM 2748 C C . ARG A 1 334 ? 15.655 16.751 -12.527 1.00 86.06 334 ARG A C 1
ATOM 2750 O O . ARG A 1 334 ? 16.408 16.955 -11.576 1.00 86.06 334 ARG A O 1
ATOM 2757 N N . PRO A 1 335 ? 14.324 16.696 -12.396 1.00 86.06 335 PRO A N 1
ATOM 2758 C CA . PRO A 1 335 ? 13.663 16.826 -11.107 1.00 86.06 335 PRO A CA 1
ATOM 2759 C C . PRO A 1 335 ? 13.675 15.503 -10.326 1.00 86.06 335 PRO A C 1
ATOM 2761 O O . PRO A 1 335 ? 13.528 14.428 -10.909 1.00 86.06 335 PRO A O 1
ATOM 2764 N N . LEU A 1 336 ? 13.816 15.600 -9.005 1.00 86.31 336 LEU A N 1
ATOM 2765 C CA . LEU A 1 336 ? 13.811 14.503 -8.039 1.00 86.31 336 LEU A CA 1
ATOM 2766 C C . LEU A 1 336 ? 12.803 14.776 -6.912 1.00 86.31 336 LEU A C 1
ATOM 2768 O O . LEU A 1 336 ? 12.531 15.929 -6.566 1.00 86.31 336 LEU A O 1
ATOM 2772 N N . GLU A 1 337 ? 12.286 13.706 -6.304 1.00 80.94 337 GLU A N 1
ATOM 2773 C CA . GLU A 1 337 ? 11.381 13.759 -5.138 1.00 80.94 337 GLU A CA 1
ATOM 2774 C C . GLU A 1 337 ? 12.101 14.162 -3.836 1.00 80.94 337 GLU A C 1
ATOM 2776 O O . GLU A 1 337 ? 11.483 14.676 -2.902 1.00 80.94 337 GLU A O 1
ATOM 2781 N N . GLY A 1 338 ? 13.419 13.964 -3.767 1.00 84.44 338 GLY A N 1
ATOM 2782 C CA . GLY A 1 338 ? 14.239 14.228 -2.587 1.00 84.44 338 GLY A CA 1
ATOM 2783 C C . GLY A 1 338 ? 15.714 14.433 -2.930 1.00 84.44 338 GLY A C 1
ATOM 2784 O O . GLY A 1 338 ? 16.113 14.314 -4.087 1.00 84.44 338 GLY A O 1
ATOM 2785 N N . CYS A 1 339 ? 16.518 14.768 -1.919 1.00 86.94 339 CYS A N 1
ATOM 2786 C CA . CYS A 1 339 ? 17.970 14.894 -2.057 1.00 86.94 339 CYS A CA 1
ATOM 2787 C C . CYS A 1 339 ? 18.648 13.528 -1.909 1.00 86.94 339 CYS A C 1
ATOM 2789 O O . CYS A 1 339 ? 18.172 12.656 -1.178 1.00 86.94 339 CYS A O 1
ATOM 2791 N N . HIS A 1 340 ? 19.798 13.364 -2.556 1.00 92.50 340 HIS A N 1
ATOM 2792 C CA . HIS A 1 340 ? 20.684 12.228 -2.319 1.00 92.50 340 HIS A CA 1
ATOM 2793 C C . HIS A 1 340 ? 21.261 12.266 -0.896 1.00 92.50 340 HIS A C 1
ATOM 2795 O O . HIS A 1 340 ? 21.527 13.339 -0.343 1.00 92.50 340 HIS A O 1
ATOM 2801 N N . SER A 1 341 ? 21.475 11.088 -0.309 1.00 91.12 341 SER A N 1
ATOM 2802 C CA . SER A 1 341 ? 22.202 10.953 0.959 1.00 91.12 341 SER A CA 1
ATOM 2803 C C . SER A 1 341 ? 23.708 11.215 0.770 1.00 91.12 341 SER A C 1
ATOM 2805 O O . SER A 1 341 ? 24.207 11.133 -0.361 1.00 91.12 341 SER A O 1
ATOM 2807 N N . PRO A 1 342 ? 24.473 11.490 1.846 1.00 91.00 342 PRO A N 1
ATOM 2808 C CA . PRO A 1 342 ? 25.933 11.561 1.762 1.00 91.00 342 PRO A CA 1
ATOM 2809 C C . PRO A 1 342 ? 26.551 10.298 1.145 1.00 91.00 342 PRO A C 1
ATOM 2811 O O . PRO A 1 342 ? 27.419 10.392 0.278 1.00 91.00 342 PRO A O 1
ATOM 2814 N N . ASP A 1 343 ? 26.053 9.119 1.527 1.00 86.81 343 ASP A N 1
ATOM 2815 C CA . ASP A 1 343 ? 26.524 7.839 0.994 1.00 86.81 343 ASP A CA 1
ATOM 2816 C C . ASP A 1 343 ? 26.231 7.711 -0.507 1.00 86.81 343 ASP A C 1
ATOM 2818 O O . ASP A 1 343 ? 27.106 7.295 -1.268 1.00 86.81 343 ASP A O 1
ATOM 2822 N N . ASP A 1 344 ? 25.045 8.133 -0.958 1.00 88.69 344 ASP A N 1
ATOM 2823 C CA . ASP A 1 344 ? 24.673 8.109 -2.378 1.00 88.69 344 ASP A CA 1
ATOM 2824 C C . ASP A 1 344 ? 25.649 8.950 -3.215 1.00 88.69 344 ASP A C 1
ATOM 2826 O O . ASP A 1 344 ? 26.102 8.504 -4.277 1.00 88.69 344 ASP A O 1
ATOM 2830 N N . LEU A 1 345 ? 25.991 10.154 -2.732 1.00 89.88 345 LEU A N 1
ATOM 2831 C CA . LEU A 1 345 ? 26.905 11.075 -3.410 1.00 89.88 345 LEU A CA 1
ATOM 2832 C C . LEU A 1 345 ? 28.353 10.596 -3.366 1.00 89.88 345 LEU A C 1
ATOM 2834 O O . LEU A 1 345 ? 29.032 10.645 -4.391 1.00 89.88 345 LEU A O 1
ATOM 2838 N N . LEU A 1 346 ? 28.824 10.080 -2.228 1.00 87.38 346 LEU A N 1
ATOM 2839 C CA . LEU A 1 346 ? 30.154 9.476 -2.118 1.00 87.38 346 LEU A CA 1
ATOM 2840 C C . LEU A 1 346 ? 30.306 8.331 -3.122 1.00 87.38 346 LEU A C 1
ATOM 2842 O O . LEU A 1 346 ? 31.289 8.245 -3.861 1.00 87.38 346 LEU A O 1
ATOM 2846 N N . MET A 1 347 ? 29.298 7.467 -3.184 1.00 81.50 347 MET A N 1
ATOM 2847 C CA . MET A 1 347 ? 29.274 6.375 -4.134 1.00 81.50 347 MET A CA 1
ATOM 2848 C C . MET A 1 347 ? 29.230 6.891 -5.586 1.00 81.50 347 MET A C 1
ATOM 2850 O O . MET A 1 347 ? 29.731 6.209 -6.475 1.00 81.50 347 MET A O 1
ATOM 2854 N N . LEU A 1 348 ? 28.599 8.045 -5.869 1.00 85.88 348 LEU A N 1
ATOM 2855 C CA . LEU A 1 348 ? 28.507 8.598 -7.231 1.00 85.88 348 LEU A CA 1
ATOM 2856 C C . LEU A 1 348 ? 29.865 9.169 -7.636 1.00 85.88 348 LEU A C 1
ATOM 2858 O O . LEU A 1 348 ? 30.259 9.036 -8.792 1.00 85.88 348 LEU A O 1
ATOM 2862 N N . LEU A 1 349 ? 30.596 9.766 -6.688 1.00 85.81 349 LEU A N 1
ATOM 2863 C CA . LEU A 1 349 ? 31.973 10.236 -6.867 1.00 85.81 349 LEU A CA 1
ATOM 2864 C C . LEU A 1 349 ? 32.948 9.105 -7.174 1.00 85.81 349 LEU A C 1
ATOM 2866 O O . LEU A 1 349 ? 33.862 9.304 -7.966 1.00 85.81 349 LEU A O 1
ATOM 2870 N N . GLY A 1 350 ? 32.738 7.930 -6.580 1.00 81.44 350 GLY A N 1
ATOM 2871 C CA . GLY A 1 350 ? 33.554 6.743 -6.839 1.00 81.44 350 GLY A CA 1
ATOM 2872 C C . GLY A 1 350 ? 33.327 6.088 -8.207 1.00 81.44 350 GLY A C 1
ATOM 2873 O O . GLY A 1 350 ? 34.054 5.156 -8.545 1.00 81.44 350 GLY A O 1
ATOM 2874 N N . GLN A 1 351 ? 32.328 6.532 -8.977 1.00 80.69 351 GLN A N 1
ATOM 2875 C CA . GLN A 1 351 ? 32.022 5.995 -10.299 1.00 80.69 351 GLN A CA 1
ATOM 2876 C C . GLN A 1 351 ? 32.758 6.775 -11.395 1.00 80.69 351 GLN A C 1
ATOM 2878 O O . GLN A 1 351 ? 32.526 7.970 -11.581 1.00 80.69 351 GLN A O 1
ATOM 2883 N N . ASP A 1 352 ? 33.605 6.068 -12.143 1.00 82.75 352 ASP A N 1
ATOM 2884 C CA . ASP A 1 352 ? 34.236 6.561 -13.365 1.00 82.75 352 ASP A CA 1
ATOM 2885 C C . ASP A 1 352 ? 33.521 5.955 -14.577 1.00 82.75 352 ASP A C 1
ATOM 2887 O O . ASP A 1 352 ? 33.624 4.759 -14.856 1.00 82.75 352 ASP A O 1
ATOM 2891 N N . ASP A 1 353 ? 32.733 6.781 -15.264 1.00 79.62 353 ASP A N 1
ATOM 2892 C CA . ASP A 1 353 ? 31.902 6.337 -16.379 1.00 79.62 353 ASP A CA 1
ATOM 2893 C C . ASP A 1 353 ? 32.719 5.929 -17.613 1.00 79.62 353 ASP A C 1
ATOM 2895 O O . ASP A 1 353 ? 32.253 5.071 -18.360 1.00 79.62 353 ASP A O 1
ATOM 2899 N N . GLU A 1 354 ? 33.910 6.498 -17.834 1.00 81.56 354 GLU A N 1
ATOM 2900 C CA . GLU A 1 354 ? 34.760 6.124 -18.974 1.00 81.56 354 GLU A CA 1
ATOM 2901 C C . GLU A 1 354 ? 35.420 4.770 -18.740 1.00 81.56 354 GLU A C 1
ATOM 2903 O O . GLU A 1 354 ? 35.297 3.882 -19.581 1.00 81.56 354 GLU A O 1
ATOM 2908 N N . ASP A 1 355 ? 36.021 4.579 -17.565 1.00 86.25 355 ASP A N 1
ATOM 2909 C CA . ASP A 1 355 ? 36.589 3.294 -17.142 1.00 86.25 355 ASP A CA 1
ATOM 2910 C C . ASP A 1 355 ? 35.513 2.194 -17.111 1.00 86.25 355 ASP A C 1
ATOM 2912 O O . ASP A 1 355 ? 35.731 1.082 -17.596 1.00 86.25 355 ASP A O 1
ATOM 2916 N N . ALA A 1 356 ? 34.306 2.500 -16.619 1.00 85.88 356 ALA A N 1
ATOM 2917 C CA . ALA A 1 356 ? 33.196 1.550 -16.636 1.00 85.88 356 ALA A CA 1
ATOM 2918 C C . ALA A 1 356 ? 32.740 1.192 -18.062 1.00 85.88 356 ALA A C 1
ATOM 2920 O O . ALA A 1 356 ? 32.477 0.021 -18.344 1.00 85.88 356 ALA A O 1
ATOM 2921 N N . ASN A 1 357 ? 32.658 2.171 -18.970 1.00 87.44 357 ASN A N 1
ATOM 2922 C CA . ASN A 1 357 ? 32.299 1.927 -20.369 1.00 87.44 357 ASN A CA 1
ATOM 2923 C C . ASN A 1 357 ? 33.361 1.085 -21.085 1.00 87.44 357 ASN A C 1
ATOM 2925 O O . ASN A 1 357 ? 33.000 0.151 -21.800 1.00 87.44 357 ASN A O 1
ATOM 2929 N N . GLN A 1 358 ? 34.644 1.370 -20.848 1.00 88.06 358 GLN A N 1
ATOM 2930 C CA . GLN A 1 358 ? 35.756 0.599 -21.399 1.00 88.06 358 GLN A CA 1
ATOM 2931 C C . GLN A 1 358 ? 35.720 -0.855 -20.911 1.00 88.06 358 GLN A C 1
ATOM 2933 O O . GLN A 1 358 ? 35.786 -1.781 -21.717 1.00 88.06 358 GLN A O 1
ATOM 2938 N N . ARG A 1 359 ? 35.508 -1.085 -19.607 1.00 88.88 359 ARG A N 1
ATOM 2939 C CA . ARG A 1 359 ? 35.362 -2.446 -19.060 1.00 88.88 359 ARG A CA 1
ATOM 2940 C C . ARG A 1 359 ? 34.189 -3.213 -19.662 1.00 88.88 359 ARG A C 1
ATOM 2942 O O . ARG A 1 359 ? 34.294 -4.422 -19.839 1.00 88.88 359 ARG A O 1
ATOM 2949 N N . LEU A 1 360 ? 33.069 -2.548 -19.962 1.00 87.25 360 LEU A N 1
ATOM 2950 C CA . LEU A 1 360 ? 31.939 -3.196 -20.640 1.00 87.25 360 LEU A CA 1
ATOM 2951 C C . LEU A 1 360 ? 32.308 -3.664 -22.055 1.00 87.25 360 LEU A C 1
ATOM 2953 O O . LEU A 1 360 ? 31.838 -4.719 -22.478 1.00 87.25 360 LEU A O 1
ATOM 2957 N N . GLU A 1 361 ? 33.139 -2.906 -22.773 1.00 86.06 361 GLU A N 1
ATOM 2958 C CA . GLU A 1 361 ? 33.600 -3.254 -24.126 1.00 86.06 361 GLU A CA 1
ATOM 2959 C C . GLU A 1 361 ? 34.617 -4.396 -24.129 1.00 86.06 361 GLU A C 1
ATOM 2961 O O . GLU A 1 361 ? 34.555 -5.270 -24.991 1.00 86.06 361 GLU A O 1
ATOM 2966 N N . GLU A 1 362 ? 35.525 -4.409 -23.154 1.00 85.62 362 GLU A N 1
ATOM 2967 C CA . GLU A 1 362 ? 36.554 -5.445 -23.012 1.00 85.62 362 GLU A CA 1
ATOM 2968 C C . GLU A 1 362 ? 35.987 -6.780 -22.492 1.00 85.62 362 GLU A C 1
ATOM 2970 O O . GLU A 1 362 ? 36.499 -7.854 -22.818 1.00 85.62 362 GLU A O 1
ATOM 2975 N N . GLU A 1 363 ? 34.915 -6.741 -21.696 1.00 82.56 363 GLU A N 1
ATOM 2976 C CA . GLU A 1 363 ? 34.279 -7.934 -21.139 1.00 82.56 363 GLU A CA 1
ATOM 2977 C C . GLU A 1 363 ? 33.545 -8.730 -22.232 1.00 82.56 363 GLU A C 1
ATOM 2979 O O . GLU A 1 363 ? 32.584 -8.252 -22.843 1.00 82.56 363 GLU A O 1
ATOM 2984 N N . SER A 1 364 ? 33.903 -10.003 -22.423 1.00 79.31 364 SER A N 1
ATOM 2985 C CA . SER A 1 364 ? 33.202 -10.857 -23.388 1.00 79.31 364 SER A CA 1
ATOM 2986 C C . SER A 1 364 ? 31.800 -11.244 -22.908 1.00 79.31 364 SER A C 1
ATOM 2988 O O . SER A 1 364 ? 31.618 -11.819 -21.836 1.00 79.31 364 SER A O 1
ATOM 2990 N N . ILE A 1 365 ? 30.788 -11.022 -23.749 1.00 80.62 365 ILE A N 1
ATOM 2991 C CA . ILE A 1 365 ? 29.409 -11.460 -23.484 1.00 80.62 365 ILE A CA 1
ATOM 2992 C C . ILE A 1 365 ? 29.211 -12.980 -23.643 1.00 80.62 365 ILE A C 1
ATOM 2994 O O . ILE A 1 365 ? 28.234 -13.544 -23.146 1.00 80.62 365 ILE A O 1
ATOM 2998 N N . SER A 1 366 ? 30.150 -13.678 -24.288 1.00 74.56 366 SER A N 1
ATOM 2999 C CA . SER A 1 366 ? 30.013 -15.107 -24.603 1.00 74.56 366 SER A CA 1
ATOM 3000 C C . SER A 1 366 ? 30.063 -16.019 -23.369 1.00 74.56 366 SER A C 1
ATOM 3002 O O . SER A 1 366 ? 29.635 -17.172 -23.438 1.00 74.56 366 SER A O 1
ATOM 3004 N N . ILE A 1 367 ? 30.546 -15.516 -22.225 1.00 72.88 367 ILE A N 1
ATOM 3005 C CA . ILE A 1 367 ? 30.710 -16.274 -20.970 1.00 72.88 367 ILE A CA 1
ATOM 3006 C C . ILE A 1 367 ? 29.385 -16.798 -20.390 1.00 72.88 367 ILE A C 1
ATOM 3008 O O . ILE A 1 367 ? 29.374 -17.737 -19.598 1.00 72.88 367 ILE A O 1
ATOM 3012 N N . PHE A 1 368 ? 28.252 -16.228 -20.808 1.00 73.19 368 PHE A N 1
ATOM 3013 C CA . PHE A 1 368 ? 26.921 -16.561 -20.293 1.00 73.19 368 PHE A CA 1
ATOM 3014 C C . PHE A 1 368 ? 26.196 -17.660 -21.089 1.00 73.19 368 PHE A C 1
ATOM 3016 O O . PHE A 1 368 ? 25.087 -18.069 -20.712 1.00 73.19 368 PHE A O 1
ATOM 3023 N N . GLY A 1 369 ? 26.774 -18.125 -22.207 1.00 76.56 369 GLY A N 1
ATOM 3024 C CA . GLY A 1 369 ? 26.134 -19.087 -23.114 1.00 76.56 369 GLY A CA 1
ATOM 3025 C C . GLY A 1 369 ? 24.758 -18.611 -23.593 1.00 76.56 369 GLY A C 1
ATOM 3026 O O . GLY A 1 369 ? 23.798 -19.388 -23.626 1.00 76.56 369 GLY A O 1
ATOM 3027 N N . LEU A 1 370 ? 24.634 -17.306 -23.841 1.00 83.06 370 LEU A N 1
ATOM 3028 C CA . LEU A 1 370 ? 23.396 -16.678 -24.275 1.00 83.06 370 LEU A CA 1
ATOM 3029 C C . LEU A 1 370 ? 23.096 -17.033 -25.729 1.00 83.06 370 LEU A C 1
ATOM 3031 O O . LEU A 1 370 ? 23.976 -17.323 -26.534 1.00 83.06 370 LEU A O 1
ATOM 3035 N N . ARG A 1 371 ? 21.813 -17.002 -26.088 1.00 82.44 371 ARG A N 1
ATOM 3036 C CA . ARG A 1 371 ? 21.421 -17.086 -27.497 1.00 82.44 371 ARG A CA 1
ATOM 3037 C C . ARG A 1 371 ? 21.748 -15.756 -28.192 1.00 82.44 371 ARG A C 1
ATOM 3039 O O . ARG A 1 371 ? 21.625 -14.714 -27.546 1.00 82.44 371 ARG A O 1
ATOM 3046 N N . PRO A 1 372 ? 22.005 -15.739 -29.513 1.00 81.00 372 PRO A N 1
ATOM 3047 C CA . PRO A 1 372 ? 22.410 -14.519 -30.223 1.00 81.00 372 PRO A CA 1
ATOM 3048 C C . PRO A 1 372 ? 21.457 -13.325 -30.052 1.00 81.00 372 PRO A C 1
ATOM 3050 O O . PRO A 1 372 ? 21.880 -12.174 -30.045 1.00 81.00 372 PRO A O 1
ATOM 3053 N N . TYR A 1 373 ? 20.150 -13.570 -29.907 1.00 77.12 373 TYR A N 1
ATOM 3054 C CA . TYR A 1 373 ? 19.178 -12.498 -29.666 1.00 77.12 373 TYR A CA 1
ATOM 3055 C C . TYR A 1 373 ? 19.228 -11.951 -28.230 1.00 77.12 373 TYR A C 1
ATOM 3057 O O . TYR A 1 373 ? 18.916 -10.785 -28.020 1.00 77.12 373 TYR A O 1
ATOM 3065 N N . GLN A 1 374 ? 19.611 -12.774 -27.248 1.00 85.12 374 GLN A N 1
ATOM 3066 C CA . GLN A 1 374 ? 19.777 -12.349 -25.858 1.00 85.12 374 GLN A CA 1
ATOM 3067 C C . GLN A 1 374 ? 21.042 -11.509 -25.710 1.00 85.12 374 GLN A C 1
ATOM 3069 O O . GLN A 1 374 ? 20.995 -10.488 -25.038 1.00 85.12 374 GLN A O 1
ATOM 3074 N N . GLU A 1 375 ? 22.133 -11.902 -26.375 1.00 87.12 375 GLU A N 1
ATOM 3075 C CA . GLU A 1 375 ? 23.373 -11.118 -26.420 1.00 87.12 375 GLU A CA 1
ATOM 3076 C C . GLU A 1 375 ? 23.118 -9.730 -27.001 1.00 87.12 375 GLU A C 1
ATOM 3078 O O . GLU A 1 375 ? 23.436 -8.723 -26.379 1.00 87.12 375 GLU A O 1
ATOM 3083 N N . LYS A 1 376 ? 22.436 -9.663 -28.151 1.00 84.19 376 LYS A N 1
ATOM 3084 C CA . LYS A 1 376 ? 22.054 -8.386 -28.762 1.00 84.19 376 LYS A CA 1
ATOM 3085 C C . LYS A 1 376 ? 21.186 -7.522 -27.852 1.00 84.19 376 LYS A C 1
ATOM 3087 O O . LYS A 1 376 ? 21.374 -6.315 -27.833 1.00 84.19 376 LYS A O 1
ATOM 3092 N N . ALA A 1 377 ? 20.248 -8.120 -27.116 1.00 86.50 377 ALA A N 1
ATOM 3093 C CA . ALA A 1 377 ? 19.388 -7.380 -26.196 1.00 86.50 377 ALA A CA 1
ATOM 3094 C C . ALA A 1 377 ? 20.190 -6.757 -25.038 1.00 86.50 377 ALA A C 1
ATOM 3096 O O . ALA A 1 377 ? 19.963 -5.599 -24.700 1.00 86.50 377 ALA A O 1
ATOM 3097 N N . VAL A 1 378 ? 21.151 -7.499 -24.474 1.00 90.38 378 VAL A N 1
ATOM 3098 C CA . VAL A 1 378 ? 22.068 -6.992 -23.438 1.00 90.38 378 VAL A CA 1
ATOM 3099 C C . VAL A 1 378 ? 22.937 -5.865 -23.994 1.00 90.38 378 VAL A C 1
ATOM 3101 O O . VAL A 1 378 ? 22.930 -4.774 -23.434 1.00 90.38 378 VAL A O 1
ATOM 3104 N N . LEU A 1 379 ? 23.607 -6.087 -25.130 1.00 89.69 379 LEU A N 1
ATOM 3105 C CA . LEU A 1 379 ? 24.472 -5.080 -25.756 1.00 89.69 379 LEU A CA 1
ATOM 3106 C C . LEU A 1 379 ? 23.700 -3.808 -26.123 1.00 89.69 379 LEU A C 1
ATOM 3108 O O . LEU A 1 379 ? 24.198 -2.707 -25.933 1.00 89.69 379 LEU A O 1
ATOM 3112 N N . ALA A 1 380 ? 22.461 -3.932 -26.600 1.00 88.19 380 ALA A N 1
ATOM 3113 C CA . ALA A 1 380 ? 21.654 -2.767 -26.935 1.00 88.19 380 ALA A CA 1
ATOM 3114 C C . ALA A 1 380 ? 21.233 -1.957 -25.694 1.00 88.19 380 ALA A C 1
ATOM 3116 O O . ALA A 1 380 ? 21.182 -0.731 -25.763 1.00 88.19 380 ALA A O 1
ATOM 3117 N N . ALA A 1 381 ? 20.969 -2.614 -24.557 1.00 90.12 381 ALA A N 1
ATOM 3118 C CA . ALA A 1 381 ? 20.757 -1.917 -23.288 1.00 90.12 381 ALA A CA 1
ATOM 3119 C C . ALA A 1 381 ? 22.040 -1.243 -22.776 1.00 90.12 381 ALA A C 1
ATOM 3121 O O . ALA A 1 381 ? 21.970 -0.141 -22.239 1.00 90.12 381 ALA A O 1
ATOM 3122 N N . GLU A 1 382 ? 23.205 -1.870 -22.962 1.00 90.56 382 GLU A N 1
ATOM 3123 C CA . GLU A 1 382 ? 24.502 -1.278 -22.613 1.00 90.56 382 GLU A CA 1
ATOM 3124 C C . GLU A 1 382 ? 24.780 -0.018 -23.435 1.00 90.56 382 GLU A C 1
ATOM 3126 O O . GLU A 1 382 ? 25.083 1.023 -22.860 1.00 90.56 382 GLU A O 1
ATOM 3131 N N . GLU A 1 383 ? 24.597 -0.071 -24.755 1.00 87.31 383 GLU A N 1
ATOM 3132 C CA . GLU A 1 383 ? 24.775 1.088 -25.637 1.00 87.31 383 GLU A CA 1
ATOM 3133 C C . GLU A 1 383 ? 23.777 2.213 -25.330 1.00 87.31 383 GLU A C 1
ATOM 3135 O O . GLU A 1 383 ? 24.157 3.382 -25.260 1.00 87.31 383 GLU A O 1
ATOM 3140 N N . ALA A 1 384 ? 22.512 1.878 -25.061 1.00 86.19 384 ALA A N 1
ATOM 3141 C CA . ALA A 1 384 ? 21.517 2.851 -24.615 1.00 86.19 384 ALA A CA 1
ATOM 3142 C C . ALA A 1 384 ? 21.939 3.539 -23.304 1.00 86.19 384 ALA A C 1
ATOM 3144 O O . ALA A 1 384 ? 21.858 4.765 -23.192 1.00 86.19 384 ALA A O 1
ATOM 3145 N N . LEU A 1 385 ? 22.453 2.775 -22.336 1.00 86.25 385 LEU A N 1
ATOM 3146 C CA . LEU A 1 385 ? 22.949 3.314 -21.072 1.00 86.25 385 LEU A CA 1
ATOM 3147 C C . LEU A 1 385 ? 24.211 4.174 -21.263 1.00 86.25 385 LEU A C 1
ATOM 3149 O O . LEU A 1 385 ? 24.332 5.220 -20.625 1.00 86.25 385 LEU A O 1
ATOM 3153 N N . LYS A 1 386 ? 25.132 3.783 -22.157 1.00 84.50 386 LYS A N 1
ATOM 3154 C CA . LYS A 1 386 ? 26.305 4.594 -22.539 1.00 84.50 386 LYS A CA 1
ATOM 3155 C C . LYS A 1 386 ? 25.896 5.922 -23.177 1.00 84.50 386 LYS A C 1
ATOM 3157 O O . LYS A 1 386 ? 26.508 6.944 -22.885 1.00 84.50 386 LYS A O 1
ATOM 3162 N N . ALA A 1 387 ? 24.835 5.917 -23.982 1.00 82.38 387 ALA A N 1
ATOM 3163 C CA . ALA A 1 387 ? 24.255 7.111 -24.593 1.00 82.38 387 ALA A CA 1
ATOM 3164 C C . ALA A 1 387 ? 23.441 7.984 -23.613 1.00 82.38 387 ALA A C 1
ATOM 3166 O O . ALA A 1 387 ? 22.841 8.974 -24.028 1.00 82.38 387 ALA A O 1
ATOM 3167 N N . GLY A 1 388 ? 23.383 7.626 -22.324 1.00 79.31 388 GLY A N 1
ATOM 3168 C CA . GLY A 1 388 ? 22.657 8.380 -21.299 1.00 79.31 388 GLY A CA 1
ATOM 3169 C C . GLY A 1 388 ? 21.144 8.138 -21.287 1.00 79.31 388 GLY A C 1
ATOM 3170 O O . GLY A 1 388 ? 20.410 8.883 -20.633 1.00 79.31 388 GLY A O 1
ATOM 3171 N N . GLN A 1 389 ? 20.636 7.112 -21.983 1.00 84.19 389 GLN A N 1
ATOM 3172 C CA . GLN A 1 389 ? 19.212 6.782 -21.936 1.00 84.19 389 GLN A CA 1
ATOM 3173 C C . GLN A 1 389 ? 18.828 6.227 -20.561 1.00 84.19 389 GLN A C 1
ATOM 3175 O O . GLN A 1 389 ? 19.393 5.254 -20.065 1.00 84.19 389 GLN A O 1
ATOM 3180 N N . ARG A 1 390 ? 17.805 6.832 -19.950 1.00 86.44 390 ARG A N 1
ATOM 3181 C CA . ARG A 1 390 ? 17.325 6.469 -18.605 1.00 86.44 390 ARG A CA 1
ATOM 3182 C C . ARG A 1 390 ? 16.065 5.611 -18.592 1.00 86.44 390 ARG A C 1
ATOM 3184 O O . ARG A 1 390 ? 15.671 5.118 -17.537 1.00 86.44 390 ARG A O 1
ATOM 3191 N N . ARG A 1 391 ? 15.392 5.465 -19.730 1.00 89.12 391 ARG A N 1
ATOM 3192 C CA . ARG A 1 391 ? 14.161 4.686 -19.889 1.00 89.12 391 ARG A CA 1
ATOM 3193 C C . ARG A 1 391 ? 14.338 3.804 -21.118 1.00 89.12 391 ARG A C 1
ATOM 3195 O O . ARG A 1 391 ? 14.563 4.320 -22.205 1.00 89.12 391 ARG A O 1
ATOM 3202 N N . MET A 1 392 ? 14.323 2.494 -20.903 1.00 91.56 392 MET A N 1
ATOM 3203 C CA . MET A 1 392 ? 14.642 1.487 -21.912 1.00 91.56 392 MET A CA 1
ATOM 3204 C C . MET A 1 392 ? 13.628 0.349 -21.858 1.00 91.56 392 MET A C 1
ATOM 3206 O O . MET A 1 392 ? 13.201 -0.056 -20.773 1.00 91.56 392 MET A O 1
ATOM 3210 N N . LEU A 1 393 ? 13.277 -0.211 -23.015 1.00 89.88 393 LEU A N 1
ATOM 3211 C CA . LEU A 1 393 ? 12.343 -1.329 -23.122 1.00 89.88 393 LEU A CA 1
ATOM 3212 C C . LEU A 1 393 ? 12.949 -2.462 -23.950 1.00 89.88 393 LEU A C 1
ATOM 3214 O O . LEU A 1 393 ? 13.365 -2.259 -25.089 1.00 89.88 393 LEU A O 1
ATOM 3218 N N . ILE A 1 394 ? 12.942 -3.680 -23.412 1.00 88.88 394 ILE A N 1
ATOM 3219 C CA . ILE A 1 394 ? 13.265 -4.897 -24.161 1.00 88.88 394 ILE A CA 1
ATOM 3220 C C . ILE A 1 394 ? 12.006 -5.760 -24.263 1.00 88.88 394 ILE A C 1
ATOM 3222 O O . ILE A 1 394 ? 11.425 -6.195 -23.262 1.00 88.88 394 ILE A O 1
ATOM 3226 N N . ALA A 1 395 ? 11.592 -6.018 -25.506 1.00 84.31 395 ALA A N 1
ATOM 3227 C CA . ALA A 1 395 ? 10.471 -6.890 -25.823 1.00 84.31 395 ALA A CA 1
ATOM 3228 C C . ALA A 1 395 ? 10.973 -8.303 -26.158 1.00 84.31 395 ALA A C 1
ATOM 3230 O O . ALA A 1 395 ? 11.719 -8.507 -27.114 1.00 84.31 395 ALA A O 1
ATOM 3231 N N . MET A 1 396 ? 10.566 -9.292 -25.366 1.00 79.56 396 MET A N 1
ATOM 3232 C CA . MET A 1 396 ? 10.997 -10.684 -25.482 1.00 79.56 396 MET A CA 1
ATOM 3233 C C . MET A 1 396 ? 9.840 -11.640 -25.202 1.00 79.56 396 MET A C 1
ATOM 3235 O O . MET A 1 396 ? 9.294 -11.660 -24.097 1.00 79.56 396 MET A O 1
ATOM 3239 N N . ALA A 1 397 ? 9.504 -12.493 -26.174 1.00 71.06 397 ALA A N 1
ATOM 3240 C CA . ALA A 1 397 ? 8.427 -13.470 -26.026 1.00 71.06 397 ALA A CA 1
ATOM 3241 C C . ALA A 1 397 ? 8.612 -14.364 -24.780 1.00 71.06 397 ALA A C 1
ATOM 3243 O O . ALA A 1 397 ? 9.728 -14.713 -24.382 1.00 71.06 397 ALA A O 1
ATOM 3244 N N . THR A 1 398 ? 7.511 -14.758 -24.142 1.00 71.75 398 THR A N 1
ATOM 3245 C CA . THR A 1 398 ? 7.549 -15.616 -22.947 1.00 71.75 398 THR A CA 1
ATOM 3246 C C . THR A 1 398 ? 8.253 -16.943 -23.246 1.00 71.75 398 THR A C 1
ATOM 3248 O O . THR A 1 398 ? 8.018 -17.556 -24.283 1.00 71.75 398 THR A O 1
ATOM 3251 N N . GLY A 1 399 ? 9.136 -17.384 -22.345 1.00 66.69 399 GLY A N 1
ATOM 3252 C CA . GLY A 1 399 ? 9.938 -18.603 -22.522 1.00 66.69 399 GLY A CA 1
ATOM 3253 C C . GLY A 1 399 ? 11.242 -18.420 -23.314 1.00 66.69 399 GLY A C 1
ATOM 3254 O O . GLY A 1 399 ? 12.019 -19.363 -23.420 1.00 66.69 399 GLY A O 1
ATOM 3255 N N . THR A 1 400 ? 11.542 -17.218 -23.823 1.00 73.31 400 THR A N 1
ATOM 3256 C CA . THR A 1 400 ? 12.797 -16.939 -24.560 1.00 73.31 400 THR A CA 1
ATOM 3257 C C . THR A 1 400 ? 14.005 -16.632 -23.666 1.00 73.31 400 THR A C 1
ATOM 3259 O O . THR A 1 400 ? 15.101 -16.421 -24.186 1.00 73.31 400 THR A O 1
ATOM 3262 N N . GLY A 1 401 ? 13.828 -16.655 -22.340 1.00 78.06 401 GLY A N 1
ATOM 3263 C CA . GLY A 1 401 ? 14.901 -16.477 -21.358 1.00 78.06 401 GLY A CA 1
ATOM 3264 C C . GLY A 1 401 ? 15.089 -15.045 -20.839 1.00 78.06 401 GLY A C 1
ATOM 3265 O O . GLY A 1 401 ? 16.230 -14.652 -20.622 1.00 78.06 401 GLY A O 1
ATOM 3266 N N . LYS A 1 402 ? 14.003 -14.284 -20.614 1.00 85.69 402 LYS A N 1
ATOM 3267 C CA . LYS A 1 402 ? 14.037 -12.903 -20.073 1.00 85.69 402 LYS A CA 1
ATOM 3268 C C . LYS A 1 402 ? 14.880 -12.775 -18.803 1.00 85.69 402 LYS A C 1
ATOM 3270 O O . LYS A 1 402 ? 15.792 -11.960 -18.757 1.00 85.69 402 LYS A O 1
ATOM 3275 N N . THR A 1 403 ? 14.624 -13.626 -17.810 1.00 84.31 403 THR A N 1
ATOM 3276 C CA . THR A 1 403 ? 15.356 -13.629 -16.535 1.00 84.31 403 THR A CA 1
ATOM 3277 C C . THR A 1 403 ? 16.847 -13.875 -16.751 1.00 84.31 403 THR A C 1
ATOM 3279 O O . THR A 1 403 ? 17.670 -13.163 -16.194 1.00 84.31 403 THR A O 1
ATOM 3282 N N . ARG A 1 404 ? 17.218 -14.802 -17.645 1.00 84.88 404 ARG A N 1
ATOM 3283 C CA . ARG A 1 404 ? 18.625 -15.077 -17.980 1.00 84.88 404 ARG A CA 1
ATOM 3284 C C . ARG A 1 404 ? 19.307 -13.889 -18.669 1.00 84.88 404 ARG A C 1
ATOM 3286 O O . ARG A 1 404 ? 20.455 -13.591 -18.365 1.00 84.88 404 ARG A O 1
ATOM 3293 N N . THR A 1 405 ? 18.596 -13.197 -19.558 1.00 88.75 405 THR A N 1
ATOM 3294 C CA . THR A 1 405 ? 19.062 -11.946 -20.178 1.00 88.75 405 THR A CA 1
ATOM 3295 C C . THR A 1 405 ? 19.269 -10.851 -19.129 1.00 88.75 405 THR A C 1
ATOM 3297 O O . THR A 1 405 ? 20.295 -10.179 -19.146 1.00 88.75 405 THR A O 1
ATOM 3300 N N . ALA A 1 406 ? 18.341 -10.717 -18.176 1.00 90.88 406 ALA A N 1
ATOM 3301 C CA . ALA A 1 406 ? 18.446 -9.746 -17.092 1.00 90.88 406 ALA A CA 1
ATOM 3302 C C . ALA A 1 406 ? 19.638 -10.034 -16.165 1.00 90.88 406 ALA A C 1
ATOM 3304 O O . ALA A 1 406 ? 20.376 -9.117 -15.829 1.00 90.88 406 ALA A O 1
ATOM 3305 N N . ILE A 1 407 ? 19.863 -11.302 -15.798 1.00 89.56 407 ILE A N 1
ATOM 3306 C CA . ILE A 1 407 ? 20.999 -11.727 -14.961 1.00 89.56 407 ILE A CA 1
ATOM 3307 C C . ILE A 1 407 ? 22.335 -11.379 -15.627 1.00 89.56 407 ILE A C 1
ATOM 3309 O O . ILE A 1 407 ? 23.212 -10.819 -14.971 1.00 89.56 407 ILE A O 1
ATOM 3313 N N . ALA A 1 408 ? 22.481 -11.659 -16.927 1.00 89.38 408 ALA A N 1
ATOM 3314 C CA . ALA A 1 408 ? 23.700 -11.332 -17.664 1.00 89.38 408 ALA A CA 1
ATOM 3315 C C . ALA A 1 408 ? 23.967 -9.819 -17.699 1.00 89.38 408 ALA A C 1
ATOM 3317 O O . ALA A 1 408 ? 25.089 -9.390 -17.434 1.00 89.38 408 ALA A O 1
ATOM 3318 N N . LEU A 1 409 ? 22.929 -9.012 -17.952 1.00 91.75 409 LEU A N 1
ATOM 3319 C CA . LEU A 1 409 ? 23.038 -7.554 -17.911 1.00 91.75 409 LEU A CA 1
ATOM 3320 C C . LEU A 1 409 ? 23.423 -7.059 -16.508 1.00 91.75 409 LEU A C 1
ATOM 3322 O O . LEU A 1 409 ? 24.367 -6.287 -16.376 1.00 91.75 409 LEU A O 1
ATOM 3326 N N . MET A 1 410 ? 22.743 -7.528 -15.453 1.00 92.75 410 MET A N 1
ATOM 3327 C CA . MET A 1 410 ? 23.055 -7.136 -14.071 1.00 92.75 410 MET A CA 1
ATOM 3328 C C . MET A 1 410 ? 24.512 -7.431 -13.715 1.00 92.75 410 MET A C 1
ATOM 3330 O O . MET A 1 410 ? 25.197 -6.560 -13.182 1.00 92.75 410 MET A O 1
ATOM 3334 N N . TYR A 1 411 ? 24.999 -8.632 -14.039 1.00 90.25 411 TYR A N 1
ATOM 3335 C CA . TYR A 1 411 ? 26.383 -9.012 -13.766 1.00 90.25 411 TYR A CA 1
ATOM 3336 C C . TYR A 1 411 ? 27.364 -8.080 -14.474 1.00 90.25 411 TYR A C 1
ATOM 3338 O O . TYR A 1 411 ? 28.277 -7.561 -13.837 1.00 90.25 411 TYR A O 1
ATOM 3346 N N . ARG A 1 412 ? 27.163 -7.826 -15.772 1.00 91.12 412 ARG A N 1
ATOM 3347 C CA . ARG A 1 412 ? 28.063 -6.978 -16.566 1.00 91.12 412 ARG A CA 1
ATOM 3348 C C . ARG A 1 412 ? 28.076 -5.536 -16.065 1.00 91.12 412 ARG A C 1
ATOM 3350 O O . ARG A 1 412 ? 29.151 -4.952 -15.934 1.00 91.12 412 ARG A O 1
ATOM 3357 N N . LEU A 1 413 ? 26.919 -4.988 -15.692 1.00 91.31 413 LEU A N 1
ATOM 3358 C CA . LEU A 1 413 ? 26.817 -3.638 -15.128 1.00 91.31 413 LEU A CA 1
ATOM 3359 C C . LEU A 1 413 ? 27.494 -3.520 -13.753 1.00 91.31 413 LEU A C 1
ATOM 3361 O O . LEU A 1 413 ? 28.143 -2.511 -13.478 1.00 91.31 413 LEU A O 1
ATOM 3365 N N . ILE A 1 414 ? 27.388 -4.543 -12.900 1.00 90.44 414 ILE A N 1
ATOM 3366 C CA . ILE A 1 414 ? 28.016 -4.539 -11.570 1.00 90.44 414 ILE A CA 1
ATOM 3367 C C . ILE A 1 414 ? 29.530 -4.784 -11.672 1.00 90.44 414 ILE A C 1
ATOM 3369 O O . ILE A 1 414 ? 30.306 -4.052 -11.057 1.00 90.44 414 ILE A O 1
ATOM 3373 N N . LYS A 1 415 ? 29.973 -5.764 -12.474 1.00 88.56 415 LYS A N 1
ATOM 3374 C CA . LYS A 1 415 ? 31.396 -6.113 -12.659 1.00 88.56 415 LYS A CA 1
ATOM 3375 C C . LYS A 1 415 ? 32.198 -4.969 -13.276 1.00 88.56 415 LYS A C 1
ATOM 3377 O O . LYS A 1 415 ? 33.291 -4.666 -12.803 1.00 88.56 415 LYS A O 1
ATOM 3382 N N . SER A 1 416 ? 31.633 -4.285 -14.270 1.00 88.62 416 SER A N 1
ATOM 3383 C CA . SER A 1 416 ? 32.252 -3.100 -14.883 1.00 88.62 416 SER A CA 1
ATOM 3384 C C . SER A 1 416 ? 32.230 -1.862 -13.981 1.00 88.62 416 SER A C 1
ATOM 3386 O O . SER A 1 416 ? 32.911 -0.885 -14.281 1.00 88.62 416 SER A O 1
ATOM 3388 N N . LYS A 1 417 ? 31.494 -1.902 -12.859 1.00 88.00 417 LYS A N 1
ATOM 3389 C CA . LYS A 1 417 ? 31.187 -0.757 -11.986 1.00 88.00 417 LYS A CA 1
ATOM 3390 C C . LYS A 1 417 ? 30.348 0.334 -12.668 1.00 88.00 417 LYS A C 1
ATOM 3392 O O . LYS A 1 417 ? 30.322 1.466 -12.193 1.00 88.00 417 LYS A O 1
ATOM 3397 N N . LYS A 1 418 ? 29.621 -0.004 -13.741 1.00 86.75 418 LYS A N 1
ATOM 3398 C CA . LYS A 1 418 ? 28.654 0.897 -14.389 1.00 86.75 418 LYS A CA 1
ATOM 3399 C C . LYS A 1 418 ? 27.403 1.127 -13.533 1.00 86.75 418 LYS A C 1
ATOM 3401 O O . LYS A 1 418 ? 26.796 2.193 -13.608 1.00 86.75 418 LYS A O 1
ATOM 3406 N N . CYS A 1 419 ? 27.019 0.150 -12.711 1.00 87.88 419 CYS A N 1
ATOM 3407 C CA . CYS A 1 419 ? 25.954 0.287 -11.716 1.00 87.88 419 CYS A CA 1
ATOM 3408 C C . CYS A 1 419 ? 26.414 -0.258 -10.364 1.00 87.88 419 CYS A C 1
ATOM 3410 O O . CYS A 1 419 ? 27.108 -1.274 -10.294 1.00 87.88 419 CYS A O 1
ATOM 3412 N N . ARG A 1 420 ? 26.010 0.401 -9.274 1.00 86.12 420 ARG A N 1
ATOM 3413 C CA . ARG A 1 420 ? 26.475 0.069 -7.921 1.00 86.12 420 ARG A CA 1
ATOM 3414 C C . ARG A 1 420 ? 25.461 -0.816 -7.215 1.00 86.12 420 ARG A C 1
ATOM 3416 O O . ARG A 1 420 ? 25.858 -1.791 -6.575 1.00 86.12 420 ARG A O 1
ATOM 3423 N N . ARG A 1 421 ? 24.174 -0.486 -7.365 1.00 89.62 421 ARG A N 1
ATOM 3424 C CA . ARG A 1 421 ? 23.049 -1.272 -6.851 1.00 89.62 421 ARG A CA 1
ATOM 3425 C C . ARG A 1 421 ? 21.873 -1.285 -7.822 1.00 89.62 421 ARG A C 1
ATOM 3427 O O . ARG A 1 421 ? 21.477 -0.245 -8.351 1.00 89.62 421 ARG A O 1
ATOM 3434 N N . ILE A 1 422 ? 21.298 -2.472 -8.005 1.00 93.75 422 ILE A N 1
ATOM 3435 C CA . ILE A 1 422 ? 20.171 -2.727 -8.902 1.00 93.75 422 ILE A CA 1
ATOM 3436 C C . ILE A 1 422 ? 18.931 -3.113 -8.089 1.00 93.75 422 ILE A C 1
ATOM 3438 O O . ILE A 1 422 ? 18.985 -4.014 -7.250 1.00 93.75 422 ILE A O 1
ATOM 3442 N N . LEU A 1 423 ? 17.804 -2.456 -8.358 1.00 93.75 423 LEU A N 1
ATOM 3443 C CA . LEU A 1 423 ? 16.489 -2.870 -7.872 1.00 93.75 423 LEU A CA 1
ATOM 3444 C C . LEU A 1 423 ? 15.823 -3.754 -8.928 1.00 93.75 423 LEU A C 1
ATOM 3446 O O . LEU A 1 423 ? 15.551 -3.305 -10.041 1.00 93.75 423 LEU A O 1
ATOM 3450 N N . PHE A 1 424 ? 15.542 -5.005 -8.583 1.00 93.44 424 PHE A N 1
ATOM 3451 C CA . PHE A 1 424 ? 14.798 -5.920 -9.438 1.00 93.44 424 PHE A CA 1
ATOM 3452 C C . PHE A 1 424 ? 13.334 -5.952 -8.993 1.00 93.44 424 PHE A C 1
ATOM 3454 O O . PHE A 1 424 ? 12.980 -6.575 -7.988 1.00 93.44 424 PHE A O 1
ATOM 3461 N N . LEU A 1 425 ? 12.477 -5.251 -9.734 1.00 90.12 425 LEU A N 1
ATOM 3462 C CA . LEU A 1 425 ? 11.054 -5.148 -9.446 1.00 90.12 425 LEU A CA 1
ATOM 3463 C C . LEU A 1 425 ? 10.262 -6.271 -10.103 1.00 90.12 425 LEU A C 1
ATOM 3465 O O . LEU A 1 425 ? 10.402 -6.563 -11.293 1.00 90.12 425 LEU A O 1
ATOM 3469 N N . VAL A 1 426 ? 9.358 -6.844 -9.316 1.00 86.25 426 VAL A N 1
ATOM 3470 C CA . VAL A 1 426 ? 8.395 -7.849 -9.764 1.00 86.25 426 VAL A CA 1
ATOM 3471 C C . VAL A 1 426 ? 6.976 -7.472 -9.350 1.00 86.25 426 VAL A C 1
ATOM 3473 O O . VAL A 1 426 ? 6.747 -6.755 -8.376 1.00 86.25 426 VAL A O 1
ATOM 3476 N N . ASP A 1 427 ? 5.995 -8.002 -10.070 1.00 77.00 427 ASP A N 1
ATOM 3477 C CA . ASP A 1 427 ? 4.577 -7.753 -9.791 1.00 77.00 427 ASP A CA 1
ATOM 3478 C C . ASP A 1 427 ? 4.098 -8.434 -8.490 1.00 77.00 427 ASP A C 1
ATOM 3480 O O . ASP A 1 427 ? 3.342 -7.868 -7.705 1.00 77.00 427 ASP A O 1
ATOM 3484 N N . ARG A 1 428 ? 4.578 -9.654 -8.213 1.00 75.06 428 ARG A N 1
ATOM 3485 C CA . ARG A 1 428 ? 4.090 -10.497 -7.106 1.00 75.06 428 ARG A CA 1
ATOM 3486 C C . ARG A 1 428 ? 5.184 -11.361 -6.491 1.00 75.06 428 ARG A C 1
ATOM 3488 O O . ARG A 1 428 ? 6.112 -11.775 -7.184 1.00 75.06 428 ARG A O 1
ATOM 3495 N N . ASN A 1 429 ? 5.003 -11.744 -5.224 1.00 77.88 429 ASN A N 1
ATOM 3496 C CA . ASN A 1 429 ? 5.982 -12.529 -4.454 1.00 77.88 429 ASN A CA 1
ATOM 3497 C C . ASN A 1 429 ? 6.439 -13.814 -5.167 1.00 77.88 429 ASN A C 1
ATOM 3499 O O . ASN A 1 429 ? 7.617 -14.153 -5.141 1.00 77.88 429 ASN A O 1
ATOM 3503 N N . SER A 1 430 ? 5.522 -14.512 -5.847 1.00 76.12 430 SER A N 1
ATOM 3504 C CA . SER A 1 430 ? 5.859 -15.733 -6.600 1.00 76.12 430 SER A CA 1
ATOM 3505 C C . SER A 1 430 ? 6.865 -15.507 -7.738 1.00 76.12 430 SER A C 1
ATOM 3507 O O . SER A 1 430 ? 7.698 -16.376 -7.968 1.00 76.12 430 SER A O 1
ATOM 3509 N N . LEU A 1 431 ? 6.827 -14.357 -8.424 1.00 78.19 431 LEU A N 1
ATOM 3510 C CA . LEU A 1 431 ? 7.778 -14.021 -9.496 1.00 78.19 431 LEU A CA 1
ATOM 3511 C C . LEU A 1 431 ? 9.139 -13.604 -8.936 1.00 78.19 431 LEU A C 1
ATOM 3513 O O . LEU A 1 431 ? 10.175 -13.945 -9.501 1.00 78.19 431 LEU A O 1
ATOM 3517 N N . GLY A 1 432 ? 9.148 -12.906 -7.800 1.00 82.50 432 GLY A N 1
ATOM 3518 C CA . GLY A 1 432 ? 10.403 -12.556 -7.137 1.00 82.50 432 GLY A CA 1
ATOM 3519 C C . GLY A 1 432 ? 11.131 -13.796 -6.630 1.00 82.50 432 GLY A C 1
ATOM 3520 O O . GLY A 1 432 ? 12.331 -13.901 -6.843 1.00 82.50 432 GLY A O 1
ATOM 3521 N N . LYS A 1 433 ? 10.403 -14.790 -6.098 1.00 83.00 433 LYS A N 1
ATOM 3522 C CA . LYS A 1 433 ? 10.996 -16.081 -5.721 1.00 83.00 433 LYS A CA 1
ATOM 3523 C C . LYS A 1 433 ? 11.575 -16.833 -6.925 1.00 83.00 433 LYS A C 1
ATOM 3525 O O . LYS A 1 433 ? 12.685 -17.329 -6.848 1.00 83.00 433 LYS A O 1
ATOM 3530 N N . GLN A 1 434 ? 10.880 -16.839 -8.067 1.00 82.62 434 GLN A N 1
ATOM 3531 C CA . GLN A 1 434 ? 11.425 -17.415 -9.308 1.00 82.62 434 GLN A CA 1
ATOM 3532 C C . GLN A 1 434 ? 12.712 -16.719 -9.767 1.00 82.62 434 GLN A C 1
ATOM 3534 O O . GLN A 1 434 ? 13.615 -17.370 -10.283 1.00 82.62 434 GLN A O 1
ATOM 3539 N N . THR A 1 435 ? 12.794 -15.399 -9.592 1.00 84.06 435 THR A N 1
ATOM 3540 C CA . THR A 1 435 ? 14.000 -14.628 -9.921 1.00 84.06 435 THR A CA 1
ATOM 3541 C C . THR A 1 435 ? 15.138 -14.951 -8.955 1.00 84.06 435 THR A C 1
ATOM 3543 O O . THR A 1 435 ? 16.269 -15.144 -9.392 1.00 84.06 435 THR A O 1
ATOM 3546 N N . GLU A 1 436 ? 14.838 -15.048 -7.659 1.00 85.31 436 GLU A N 1
ATOM 3547 C CA . GLU A 1 436 ? 15.788 -15.444 -6.618 1.00 85.31 436 GLU A CA 1
ATOM 3548 C C . GLU A 1 436 ? 16.364 -16.842 -6.890 1.00 85.31 436 GLU A C 1
ATOM 3550 O O . GLU A 1 436 ? 17.581 -17.020 -6.884 1.00 85.31 436 GLU A O 1
ATOM 3555 N N . ASP A 1 437 ? 15.505 -17.813 -7.208 1.00 83.94 437 ASP A N 1
ATOM 3556 C CA . ASP A 1 437 ? 15.916 -19.173 -7.563 1.00 83.94 437 ASP A CA 1
ATOM 3557 C C . ASP A 1 437 ? 16.782 -19.164 -8.842 1.00 83.94 437 ASP A C 1
ATOM 3559 O O . ASP A 1 437 ? 17.854 -19.764 -8.882 1.00 83.94 437 ASP A O 1
ATOM 3563 N N . ALA A 1 438 ? 16.400 -18.388 -9.866 1.00 83.19 438 ALA A N 1
ATOM 3564 C CA . ALA A 1 438 ? 17.178 -18.268 -11.101 1.00 83.19 438 ALA A CA 1
ATOM 3565 C C . ALA A 1 438 ? 18.574 -17.643 -10.898 1.00 83.19 438 ALA A C 1
ATOM 3567 O O . ALA A 1 438 ? 19.513 -18.016 -11.606 1.00 83.19 438 ALA A O 1
ATOM 3568 N N . LEU A 1 439 ? 18.725 -16.707 -9.953 1.00 84.56 439 LEU A N 1
ATOM 3569 C CA . LEU A 1 439 ? 20.017 -16.112 -9.583 1.00 84.56 439 LEU A CA 1
ATOM 3570 C C . LEU A 1 439 ? 20.946 -17.121 -8.888 1.00 84.56 439 LEU A C 1
ATOM 3572 O O . LEU A 1 439 ? 22.157 -17.075 -9.111 1.00 84.56 439 LEU A O 1
ATOM 3576 N N . LYS A 1 440 ? 20.382 -18.049 -8.104 1.00 82.94 440 LYS A N 1
ATOM 3577 C CA . LYS A 1 440 ? 21.120 -19.144 -7.446 1.00 82.94 440 LYS A CA 1
ATOM 3578 C C . LYS A 1 440 ? 21.494 -20.264 -8.419 1.00 82.94 440 LYS A C 1
ATOM 3580 O O . LYS A 1 440 ? 22.575 -20.834 -8.319 1.00 82.94 440 LYS A O 1
ATOM 3585 N N . ASP A 1 441 ? 20.633 -20.557 -9.390 1.00 80.25 441 ASP A N 1
ATOM 3586 C CA . ASP A 1 441 ? 20.853 -21.663 -10.330 1.00 80.25 441 ASP A CA 1
ATOM 3587 C C . ASP A 1 441 ? 21.772 -21.289 -11.507 1.00 80.25 441 ASP A C 1
ATOM 3589 O O . ASP A 1 441 ? 22.459 -22.145 -12.076 1.00 80.25 441 ASP A O 1
ATOM 3593 N N . THR A 1 442 ? 21.795 -20.014 -11.908 1.00 76.38 442 THR A N 1
ATOM 3594 C CA . THR A 1 442 ? 22.584 -19.565 -13.065 1.00 76.38 442 THR A CA 1
ATOM 3595 C C . THR A 1 442 ? 24.058 -19.432 -12.693 1.00 76.38 442 THR A C 1
ATOM 3597 O O . THR A 1 442 ? 24.454 -18.479 -12.025 1.00 76.38 442 THR A O 1
ATOM 3600 N N . LYS A 1 443 ? 24.887 -20.366 -13.175 1.00 77.81 443 LYS A N 1
ATOM 3601 C CA . LYS A 1 443 ? 26.343 -20.323 -12.988 1.00 77.81 443 LYS A CA 1
ATOM 3602 C C . LYS A 1 443 ? 27.022 -19.392 -13.991 1.00 77.81 443 LYS A C 1
ATOM 3604 O O . LYS A 1 443 ? 26.833 -19.535 -15.198 1.00 77.81 443 LYS A O 1
ATOM 3609 N N . ILE A 1 444 ? 27.857 -18.496 -13.481 1.00 74.88 444 ILE A N 1
ATOM 3610 C CA . ILE A 1 444 ? 28.712 -17.564 -14.214 1.00 74.88 444 ILE A CA 1
ATOM 3611 C C . ILE A 1 444 ? 30.144 -17.864 -13.766 1.00 74.88 444 ILE A C 1
ATOM 3613 O O . ILE A 1 444 ? 30.434 -17.834 -12.574 1.00 74.88 444 ILE A O 1
ATOM 3617 N N . GLU A 1 445 ? 31.020 -18.249 -14.699 1.00 69.25 445 GLU A N 1
ATOM 3618 C CA . GLU A 1 445 ? 32.424 -18.606 -14.396 1.00 69.25 445 GLU A CA 1
ATOM 3619 C C . GLU A 1 445 ? 32.581 -19.696 -13.301 1.00 69.25 445 GLU A C 1
ATOM 3621 O O . GLU A 1 445 ? 33.595 -19.777 -12.617 1.00 69.25 445 GLU A O 1
ATOM 3626 N N . GLY A 1 446 ? 31.575 -20.567 -13.140 1.00 70.69 446 GLY A N 1
ATOM 3627 C CA . GLY A 1 446 ? 31.577 -21.678 -12.175 1.00 70.69 446 GLY A CA 1
ATOM 3628 C C . GLY A 1 446 ? 30.859 -21.414 -10.844 1.00 70.69 446 GLY A C 1
ATOM 3629 O O . GLY A 1 446 ? 30.533 -22.383 -10.156 1.00 70.69 446 GLY A O 1
ATOM 3630 N N . TYR A 1 447 ? 30.523 -20.159 -10.531 1.00 77.12 447 TYR A N 1
ATOM 3631 C CA . TYR A 1 447 ? 29.826 -19.735 -9.306 1.00 77.12 447 TYR A CA 1
ATOM 3632 C C . TYR A 1 447 ? 28.421 -19.206 -9.623 1.00 77.12 447 TYR A C 1
ATOM 3634 O O . TYR A 1 447 ? 28.179 -18.754 -10.741 1.00 77.12 447 TYR A O 1
ATOM 3642 N N . SER A 1 448 ? 27.468 -19.268 -8.691 1.00 79.44 448 SER A N 1
ATOM 3643 C CA . SER A 1 448 ? 26.171 -18.605 -8.889 1.00 79.44 448 SER A CA 1
ATOM 3644 C C . SER A 1 448 ? 26.294 -17.094 -8.688 1.00 79.44 448 SER A C 1
ATOM 3646 O O . SER A 1 448 ? 27.234 -16.614 -8.056 1.00 79.44 448 SER A O 1
ATOM 3648 N N . PHE A 1 449 ? 25.331 -16.317 -9.188 1.00 81.50 449 PHE A N 1
ATOM 3649 C CA . PHE A 1 449 ? 25.342 -14.865 -8.984 1.00 81.50 449 PHE A CA 1
ATOM 3650 C C . PHE A 1 449 ? 25.321 -14.504 -7.489 1.00 81.50 449 PHE A C 1
ATOM 3652 O O . PHE A 1 449 ? 26.031 -13.596 -7.060 1.00 81.50 449 PHE A O 1
ATOM 3659 N N . SER A 1 450 ? 24.538 -15.243 -6.698 1.00 78.62 450 SER A N 1
ATOM 3660 C CA . SER A 1 450 ? 24.433 -15.070 -5.245 1.00 78.62 450 SER A CA 1
ATOM 3661 C C . SER A 1 450 ? 25.695 -15.478 -4.477 1.00 78.62 450 SER A C 1
ATOM 3663 O O . SER A 1 450 ? 25.859 -15.043 -3.342 1.00 78.62 450 SER A O 1
ATOM 3665 N N . ASP A 1 451 ? 26.592 -16.268 -5.078 1.00 79.50 451 ASP A N 1
ATOM 3666 C CA . ASP A 1 451 ? 27.907 -16.567 -4.488 1.00 79.50 451 ASP A CA 1
ATOM 3667 C C . ASP A 1 451 ? 28.903 -15.413 -4.701 1.00 79.50 451 ASP A C 1
ATOM 3669 O O . ASP A 1 451 ? 29.857 -15.264 -3.940 1.00 79.50 451 ASP A O 1
ATOM 3673 N N . ILE A 1 452 ? 28.698 -14.607 -5.750 1.00 77.69 452 ILE A N 1
ATOM 3674 C CA . ILE A 1 452 ? 29.606 -13.524 -6.159 1.00 77.69 452 ILE A CA 1
ATOM 3675 C C . ILE A 1 452 ? 29.185 -12.183 -5.542 1.00 77.69 452 ILE A C 1
ATOM 3677 O O . ILE A 1 452 ? 30.035 -11.377 -5.160 1.00 77.69 452 ILE A O 1
ATOM 3681 N N . TYR A 1 453 ? 27.878 -11.929 -5.446 1.00 84.06 453 TYR A N 1
ATOM 3682 C CA . TYR A 1 453 ? 27.324 -10.658 -4.986 1.00 84.06 453 TYR A CA 1
ATOM 3683 C C . TYR A 1 453 ? 26.220 -10.858 -3.946 1.00 84.06 453 TYR A C 1
ATOM 3685 O O . TYR A 1 453 ? 25.414 -11.777 -4.052 1.00 84.06 453 TYR A O 1
ATOM 3693 N N . ASP A 1 454 ? 26.131 -9.935 -2.983 1.00 82.50 454 ASP A N 1
ATOM 3694 C CA . ASP A 1 454 ? 25.043 -9.922 -2.001 1.00 82.50 454 ASP A CA 1
ATOM 3695 C C . ASP A 1 454 ? 23.702 -9.555 -2.667 1.00 82.50 454 ASP A C 1
ATOM 3697 O O . ASP A 1 454 ? 23.558 -8.479 -3.272 1.00 82.50 454 ASP A O 1
ATOM 3701 N N . VAL A 1 455 ? 22.733 -10.471 -2.551 1.00 82.25 455 VAL A N 1
ATOM 3702 C CA . VAL A 1 455 ? 21.379 -10.376 -3.113 1.00 82.25 455 VAL A CA 1
ATOM 3703 C C . VAL A 1 455 ? 20.355 -10.431 -1.982 1.00 82.25 455 VAL A C 1
ATOM 3705 O O . VAL A 1 455 ? 20.242 -11.442 -1.290 1.00 82.25 455 VAL A O 1
ATOM 3708 N N . LYS A 1 456 ? 19.557 -9.371 -1.839 1.00 84.38 456 LYS A N 1
ATOM 3709 C CA . LYS A 1 456 ? 18.462 -9.305 -0.861 1.00 84.38 456 LYS A CA 1
ATOM 3710 C C . LYS A 1 456 ? 17.138 -9.753 -1.471 1.00 84.38 456 LYS A C 1
ATOM 3712 O O . LYS A 1 456 ? 16.814 -9.422 -2.617 1.00 84.38 456 LYS A O 1
ATOM 3717 N N . SER A 1 457 ? 16.376 -10.500 -0.682 1.00 82.38 457 SER A N 1
ATOM 3718 C CA . SER A 1 457 ? 15.110 -11.114 -1.084 1.00 82.38 457 SER A CA 1
ATOM 3719 C C . SER A 1 457 ? 13.921 -10.216 -0.736 1.00 82.38 457 SER A C 1
ATOM 3721 O O . SER A 1 457 ? 14.049 -9.236 -0.011 1.00 82.38 457 SER A O 1
ATOM 3723 N N . ILE A 1 458 ? 12.719 -10.584 -1.190 1.00 73.44 458 ILE A N 1
ATOM 3724 C CA . ILE A 1 458 ? 11.490 -9.778 -1.016 1.00 73.44 458 ILE A CA 1
ATOM 3725 C C . ILE A 1 458 ? 11.161 -9.487 0.465 1.00 73.44 458 ILE A C 1
ATOM 3727 O O . ILE A 1 458 ? 10.483 -8.504 0.773 1.00 73.44 458 ILE A O 1
ATOM 3731 N N . GLY A 1 459 ? 11.616 -10.351 1.380 1.00 60.53 459 GLY A N 1
ATOM 3732 C CA . GLY A 1 459 ? 11.422 -10.198 2.824 1.00 60.53 459 GLY A CA 1
ATOM 3733 C C . GLY A 1 459 ? 12.310 -9.135 3.477 1.00 60.53 459 GLY A C 1
ATOM 3734 O O . GLY A 1 459 ? 11.979 -8.675 4.566 1.00 60.53 459 GLY A O 1
ATOM 3735 N N . ASP A 1 460 ? 13.390 -8.716 2.818 1.00 70.94 460 ASP A N 1
ATOM 3736 C CA . ASP A 1 460 ? 14.332 -7.747 3.366 1.00 70.94 460 ASP A CA 1
ATOM 3737 C C . ASP A 1 460 ? 13.801 -6.317 3.163 1.00 70.94 460 ASP A C 1
ATOM 3739 O O . ASP A 1 460 ? 13.383 -5.917 2.069 1.00 70.94 460 ASP A O 1
ATOM 3743 N N . ILE A 1 461 ? 13.751 -5.538 4.249 1.00 63.12 461 ILE A N 1
ATOM 3744 C CA . ILE A 1 461 ? 13.110 -4.211 4.260 1.00 63.12 461 ILE A CA 1
ATOM 3745 C C . ILE A 1 461 ? 14.043 -3.128 3.702 1.00 63.12 461 ILE A C 1
ATOM 3747 O O . ILE A 1 461 ? 13.593 -2.272 2.935 1.00 63.12 461 ILE A O 1
ATOM 3751 N N . SER A 1 462 ? 15.337 -3.187 4.020 1.00 68.00 462 SER A N 1
ATOM 3752 C CA . SER A 1 462 ? 16.339 -2.240 3.527 1.00 68.00 462 SER A CA 1
ATOM 3753 C C . SER A 1 462 ? 17.636 -2.965 3.150 1.00 68.00 462 SER A C 1
ATOM 3755 O O . SER A 1 462 ? 18.099 -3.795 3.935 1.00 68.00 462 SER A O 1
ATOM 3757 N N . PRO A 1 463 ? 18.225 -2.686 1.972 1.00 74.62 463 PRO A N 1
ATOM 3758 C CA . PRO A 1 463 ? 19.514 -3.242 1.582 1.00 74.62 463 PRO A CA 1
ATOM 3759 C C . PRO A 1 463 ? 20.657 -2.661 2.423 1.00 74.62 463 PRO A C 1
ATOM 3761 O O . PRO A 1 463 ? 20.649 -1.487 2.798 1.00 74.62 463 PRO A O 1
ATOM 3764 N N . GLU A 1 464 ? 21.680 -3.476 2.662 1.00 73.38 464 GLU A N 1
ATOM 3765 C CA . GLU A 1 464 ? 22.924 -3.036 3.292 1.00 73.38 464 GLU A CA 1
ATOM 3766 C C . GLU A 1 464 ? 23.828 -2.340 2.260 1.00 73.38 464 GLU A C 1
ATOM 3768 O O . GLU A 1 464 ? 23.620 -2.426 1.045 1.00 73.38 464 GLU A O 1
ATOM 3773 N N . VAL A 1 465 ? 24.878 -1.654 2.722 1.00 68.44 465 VAL A N 1
ATOM 3774 C CA . VAL A 1 465 ? 25.839 -0.961 1.840 1.00 68.44 465 VAL A CA 1
ATOM 3775 C C . VAL A 1 465 ? 26.476 -1.924 0.827 1.00 68.44 465 VAL A C 1
ATOM 3777 O O . VAL A 1 465 ? 26.661 -1.560 -0.333 1.00 68.44 465 VAL A O 1
ATOM 3780 N N . ALA A 1 466 ? 26.745 -3.169 1.231 1.00 74.19 466 ALA A N 1
ATOM 3781 C CA . ALA A 1 466 ? 27.344 -4.192 0.375 1.00 74.19 466 ALA A CA 1
ATOM 3782 C C . ALA A 1 466 ? 26.376 -4.788 -0.668 1.00 74.19 466 ALA A C 1
ATOM 3784 O O . ALA A 1 466 ? 26.838 -5.323 -1.678 1.00 74.19 466 ALA A O 1
ATOM 3785 N N . THR A 1 467 ? 25.059 -4.671 -0.460 1.00 82.50 467 THR A N 1
ATOM 3786 C CA . THR A 1 467 ? 24.040 -5.274 -1.328 1.00 82.50 467 THR A CA 1
ATOM 3787 C C . THR A 1 467 ? 24.108 -4.710 -2.742 1.00 82.50 467 THR A C 1
ATOM 3789 O O . THR A 1 467 ? 24.012 -3.494 -2.940 1.00 82.50 467 THR A O 1
ATOM 3792 N N . LYS A 1 468 ? 24.215 -5.603 -3.735 1.00 87.19 468 LYS A N 1
ATOM 3793 C CA . LYS A 1 468 ? 24.297 -5.250 -5.162 1.00 87.19 468 LYS A CA 1
ATOM 3794 C C . LYS A 1 468 ? 22.982 -5.425 -5.903 1.00 87.19 468 LYS A C 1
ATOM 3796 O O . LYS A 1 468 ? 22.709 -4.655 -6.821 1.00 87.19 468 LYS A O 1
ATOM 3801 N N . VAL A 1 469 ? 22.154 -6.385 -5.494 1.00 91.25 469 VAL A N 1
ATOM 3802 C CA . VAL A 1 469 ? 20.823 -6.604 -6.073 1.00 91.25 469 VAL A CA 1
ATOM 3803 C C . VAL A 1 469 ? 19.792 -6.714 -4.959 1.00 91.25 469 VAL A C 1
ATOM 3805 O O . VAL A 1 469 ? 19.978 -7.457 -4.001 1.00 91.25 469 VAL A O 1
ATOM 3808 N N . HIS A 1 470 ? 18.690 -5.984 -5.089 1.00 92.06 470 HIS A N 1
ATOM 3809 C CA . HIS A 1 470 ? 17.555 -6.070 -4.177 1.00 92.06 470 HIS A CA 1
ATOM 3810 C C . HIS A 1 470 ? 16.302 -6.435 -4.968 1.00 92.06 470 HIS A C 1
ATOM 3812 O O . HIS A 1 470 ? 15.917 -5.717 -5.888 1.00 92.06 470 HIS A O 1
ATOM 3818 N N . ILE A 1 471 ? 15.676 -7.561 -4.627 1.00 91.38 471 ILE A N 1
ATOM 3819 C CA . ILE A 1 471 ? 14.444 -8.025 -5.267 1.00 91.38 471 ILE A CA 1
ATOM 3820 C C . ILE A 1 471 ? 13.255 -7.550 -4.436 1.00 91.38 471 ILE A C 1
ATOM 3822 O O . ILE A 1 471 ? 13.118 -7.939 -3.279 1.00 91.38 471 ILE A O 1
ATOM 3826 N N . ALA A 1 472 ? 12.361 -6.758 -5.026 1.00 89.12 472 ALA A N 1
ATOM 3827 C CA . ALA A 1 472 ? 11.190 -6.235 -4.326 1.00 89.12 472 ALA A CA 1
ATOM 3828 C C . ALA A 1 472 ? 9.927 -6.298 -5.189 1.00 89.12 472 ALA A C 1
ATOM 3830 O O . ALA A 1 472 ? 9.974 -6.236 -6.418 1.00 89.12 472 ALA A O 1
ATOM 3831 N N . THR A 1 473 ? 8.765 -6.396 -4.540 1.00 85.69 473 THR A N 1
ATOM 3832 C CA . THR A 1 473 ? 7.495 -6.182 -5.240 1.00 85.69 473 THR A CA 1
ATOM 3833 C C . THR A 1 473 ? 7.200 -4.698 -5.379 1.00 85.69 473 THR A C 1
ATOM 3835 O O . THR A 1 473 ? 7.524 -3.904 -4.493 1.00 85.69 473 THR A O 1
ATOM 3838 N N . VAL A 1 474 ? 6.506 -4.326 -6.455 1.00 80.25 474 VAL A N 1
ATOM 3839 C CA . VAL A 1 474 ? 6.034 -2.946 -6.656 1.00 80.25 474 VAL A CA 1
ATOM 3840 C C . VAL A 1 474 ? 5.187 -2.490 -5.467 1.00 80.25 474 VAL A C 1
ATOM 3842 O O . VAL A 1 474 ? 5.448 -1.438 -4.897 1.00 80.25 474 VAL A O 1
ATOM 3845 N N . GLN A 1 475 ? 4.225 -3.310 -5.031 1.00 74.38 475 GLN A N 1
ATOM 3846 C CA . GLN A 1 475 ? 3.382 -3.006 -3.867 1.00 74.38 475 GLN A CA 1
ATOM 3847 C C . GLN A 1 475 ? 4.196 -2.857 -2.575 1.00 74.38 475 GLN A C 1
ATOM 3849 O O . GLN A 1 475 ? 3.911 -1.976 -1.764 1.00 74.38 475 GLN A O 1
ATOM 3854 N N . GLY A 1 476 ? 5.230 -3.685 -2.395 1.00 78.06 476 GLY A N 1
ATOM 3855 C CA . GLY A 1 476 ? 6.163 -3.561 -1.280 1.00 78.06 476 GLY A CA 1
ATOM 3856 C C . GLY A 1 476 ? 6.872 -2.208 -1.284 1.00 78.06 476 GLY A C 1
ATOM 3857 O O . GLY A 1 476 ? 6.913 -1.546 -0.251 1.00 78.06 476 GLY A O 1
ATOM 3858 N N . MET A 1 477 ? 7.354 -1.757 -2.446 1.00 82.81 477 MET A N 1
ATOM 3859 C CA . MET A 1 477 ? 8.004 -0.449 -2.585 1.00 82.81 477 MET A CA 1
ATOM 3860 C C . MET A 1 477 ? 7.054 0.723 -2.405 1.00 82.81 477 MET A C 1
ATOM 3862 O O . MET A 1 477 ? 7.380 1.654 -1.680 1.00 82.81 477 MET A O 1
ATOM 3866 N N . VAL A 1 478 ? 5.852 0.652 -2.972 1.00 77.19 478 VAL A N 1
ATOM 3867 C CA . VAL A 1 478 ? 4.810 1.665 -2.771 1.00 77.19 478 VAL A CA 1
ATOM 3868 C C . VAL A 1 478 ? 4.511 1.842 -1.283 1.00 77.19 478 VAL A C 1
ATOM 3870 O O . VAL A 1 478 ? 4.462 2.968 -0.791 1.00 77.19 478 VAL A O 1
ATOM 3873 N N . ARG A 1 479 ? 4.363 0.735 -0.544 1.00 72.12 479 ARG A N 1
ATOM 3874 C CA . ARG A 1 479 ? 4.115 0.782 0.899 1.00 72.12 479 ARG A CA 1
ATOM 3875 C C . ARG A 1 479 ? 5.272 1.427 1.663 1.00 72.12 479 ARG A C 1
ATOM 3877 O O . ARG A 1 479 ? 5.001 2.253 2.524 1.00 72.12 479 ARG A O 1
ATOM 3884 N N . ARG A 1 480 ? 6.523 1.082 1.334 1.00 76.50 480 ARG A N 1
ATOM 3885 C CA . ARG A 1 480 ? 7.730 1.628 1.988 1.00 76.50 480 ARG A CA 1
ATOM 3886 C C . ARG A 1 480 ? 8.001 3.100 1.649 1.00 76.50 480 ARG A C 1
ATOM 3888 O O . ARG A 1 480 ? 8.575 3.809 2.461 1.00 76.50 480 ARG A O 1
ATOM 3895 N N . LEU A 1 481 ? 7.617 3.564 0.460 1.00 76.56 481 LEU A N 1
ATOM 3896 C CA . LEU A 1 481 ? 7.854 4.950 0.038 1.00 76.56 481 LEU A CA 1
ATOM 3897 C C . LEU A 1 481 ? 6.738 5.904 0.477 1.00 76.56 481 LEU A C 1
ATOM 3899 O O . LEU A 1 481 ? 7.020 7.044 0.833 1.00 76.56 481 LEU A O 1
ATOM 3903 N N . PHE A 1 482 ? 5.476 5.460 0.443 1.00 71.12 482 PHE A N 1
ATOM 3904 C CA . PHE A 1 482 ? 4.329 6.374 0.537 1.00 71.12 482 PHE A CA 1
ATOM 3905 C C . PHE A 1 482 ? 3.356 6.087 1.687 1.00 71.12 482 PHE A C 1
ATOM 3907 O O . PHE A 1 482 ? 2.519 6.939 1.968 1.00 71.12 482 PHE A O 1
ATOM 3914 N N . TYR A 1 483 ? 3.432 4.922 2.345 1.00 59.78 483 TYR A N 1
ATOM 3915 C CA . TYR A 1 483 ? 2.439 4.509 3.353 1.00 59.78 483 TYR A CA 1
ATOM 3916 C C . TYR A 1 483 ? 3.033 4.014 4.682 1.00 59.78 483 TYR A C 1
ATOM 3918 O O . TYR A 1 483 ? 2.283 3.709 5.610 1.00 59.78 483 TYR A O 1
ATOM 3926 N N . SER A 1 484 ? 4.354 3.878 4.805 1.00 54.66 484 SER A N 1
ATOM 3927 C CA . SER A 1 484 ? 4.990 3.415 6.039 1.00 54.66 484 SER A CA 1
ATOM 3928 C C . SER A 1 484 ? 5.197 4.563 7.024 1.00 54.66 484 SER A C 1
ATOM 3930 O O . SER A 1 484 ? 5.750 5.599 6.673 1.00 54.66 484 SER A O 1
ATOM 3932 N N . ASN A 1 485 ? 4.844 4.328 8.289 1.00 47.78 485 ASN A N 1
ATOM 3933 C CA . ASN A 1 485 ? 5.245 5.156 9.433 1.00 47.78 485 ASN A CA 1
ATOM 3934 C C . ASN A 1 485 ? 6.681 4.838 9.914 1.00 47.78 485 ASN A C 1
ATOM 3936 O O . ASN A 1 485 ? 7.025 5.154 11.048 1.00 47.78 485 ASN A O 1
ATOM 3940 N N . GLU A 1 486 ? 7.487 4.151 9.097 1.00 45.62 486 GLU A N 1
ATOM 3941 C CA . GLU A 1 486 ? 8.838 3.710 9.459 1.00 45.62 486 GLU A CA 1
ATOM 3942 C C . GLU A 1 486 ? 9.853 4.863 9.370 1.00 45.62 486 GLU A C 1
ATOM 3944 O O . GLU A 1 486 ? 9.741 5.747 8.523 1.00 45.62 486 GLU A O 1
ATOM 3949 N N . GLU A 1 487 ? 10.861 4.841 10.247 1.00 48.16 487 GLU A N 1
ATOM 3950 C CA . GLU A 1 487 ? 11.818 5.939 10.465 1.00 48.16 487 GLU A CA 1
ATOM 3951 C C . GLU A 1 487 ? 12.831 6.161 9.326 1.00 48.16 487 GLU A C 1
ATOM 3953 O O . GLU A 1 487 ? 13.471 7.210 9.283 1.00 48.16 487 GLU A O 1
ATOM 3958 N N . LYS A 1 488 ? 12.993 5.211 8.392 1.00 59.94 488 LYS A N 1
ATOM 3959 C CA . LYS A 1 488 ? 13.955 5.311 7.278 1.00 59.94 488 LYS A CA 1
ATOM 3960 C C . LYS A 1 488 ? 13.286 5.094 5.926 1.00 59.94 488 LYS A C 1
ATOM 3962 O O . LYS A 1 488 ? 13.175 3.970 5.442 1.00 59.94 488 LYS A O 1
ATOM 3967 N N . ILE A 1 489 ? 12.900 6.198 5.295 1.00 71.31 489 ILE A N 1
ATOM 3968 C CA . ILE A 1 489 ? 12.486 6.216 3.891 1.00 71.31 489 ILE A CA 1
ATOM 3969 C C . ILE A 1 489 ? 13.745 6.022 3.021 1.00 71.31 489 ILE A C 1
ATOM 397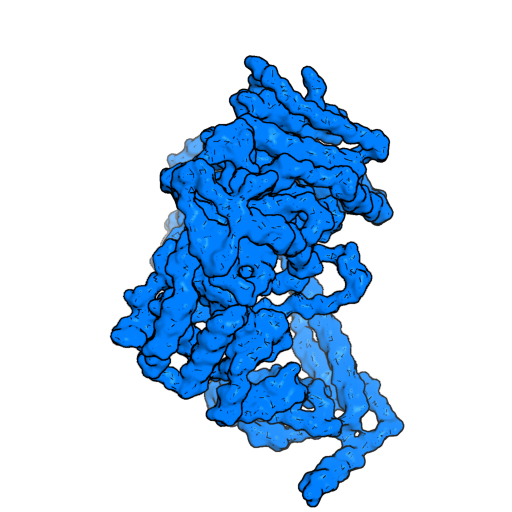1 O O . ILE A 1 489 ? 14.755 6.684 3.273 1.00 71.31 489 ILE A O 1
ATOM 3975 N N . PRO A 1 490 ? 13.723 5.133 2.009 1.00 81.56 490 PRO A N 1
ATOM 3976 C CA . PRO A 1 490 ? 14.774 5.033 0.996 1.00 81.56 490 PRO A CA 1
ATOM 3977 C C . PRO A 1 490 ? 15.213 6.392 0.441 1.00 81.56 490 PRO A C 1
ATOM 3979 O O . PRO A 1 490 ? 14.360 7.183 0.053 1.00 81.56 490 PRO A O 1
ATOM 3982 N N . SER A 1 491 ? 16.512 6.668 0.325 1.00 87.50 491 SER A N 1
ATOM 3983 C CA . SER A 1 491 ? 16.973 7.854 -0.408 1.00 87.50 491 SER A CA 1
ATOM 3984 C C . SER A 1 491 ? 16.719 7.700 -1.912 1.00 87.50 491 SER A C 1
ATOM 3986 O O . SER A 1 491 ? 16.653 6.585 -2.440 1.00 87.50 491 SER A O 1
ATOM 3988 N N . VAL A 1 492 ? 16.612 8.819 -2.634 1.00 89.62 492 VAL A N 1
ATOM 3989 C CA . VAL A 1 492 ? 16.426 8.795 -4.098 1.00 89.62 492 VAL A CA 1
ATOM 3990 C C . VAL A 1 492 ? 17.603 8.135 -4.823 1.00 89.62 492 VAL A C 1
ATOM 3992 O O . VAL A 1 492 ? 17.412 7.551 -5.884 1.00 89.62 492 VAL A O 1
ATOM 3995 N N . GLY A 1 493 ? 18.808 8.180 -4.244 1.00 88.75 493 GLY A N 1
ATOM 3996 C CA . GLY A 1 493 ? 20.023 7.587 -4.801 1.00 88.75 493 GLY A CA 1
ATOM 3997 C C . GLY A 1 493 ? 20.292 6.142 -4.375 1.00 88.75 493 GLY A C 1
ATOM 3998 O O . GLY A 1 493 ? 21.359 5.623 -4.694 1.00 88.75 493 GLY A O 1
ATOM 3999 N N . GLN A 1 494 ? 19.361 5.483 -3.668 1.00 88.12 494 GLN A N 1
ATOM 4000 C CA . GLN A 1 494 ? 19.582 4.130 -3.142 1.00 88.12 494 GLN A CA 1
ATOM 4001 C C . GLN A 1 494 ? 19.854 3.088 -4.244 1.00 88.12 494 GLN A C 1
ATOM 4003 O O . GLN A 1 494 ? 20.548 2.096 -3.986 1.00 88.12 494 GLN A O 1
ATOM 4008 N N . TYR A 1 495 ? 19.308 3.299 -5.446 1.00 91.19 495 TYR A N 1
ATOM 4009 C CA . TYR A 1 495 ? 19.495 2.450 -6.624 1.00 91.19 495 TYR A CA 1
ATOM 4010 C C . TYR A 1 495 ? 19.898 3.296 -7.830 1.00 91.19 495 TYR A C 1
ATOM 4012 O O . TYR A 1 495 ? 19.381 4.395 -8.009 1.00 91.19 495 TYR A O 1
ATOM 4020 N N . ASP A 1 496 ? 20.745 2.733 -8.691 1.00 87.75 496 ASP A N 1
ATOM 4021 C CA . ASP A 1 496 ? 21.205 3.385 -9.933 1.00 87.75 496 ASP A CA 1
ATOM 4022 C C . ASP A 1 496 ? 20.526 2.810 -11.167 1.00 87.75 496 ASP A C 1
ATOM 4024 O O . ASP A 1 496 ? 20.447 3.444 -12.222 1.00 87.75 496 ASP A O 1
ATOM 4028 N N . PHE A 1 497 ? 20.059 1.570 -11.034 1.00 92.75 497 PHE A N 1
ATOM 4029 C CA . PHE A 1 497 ? 19.423 0.831 -12.101 1.00 92.75 497 PHE A CA 1
ATOM 4030 C C . PHE A 1 497 ? 18.218 0.071 -11.566 1.00 92.75 497 PHE A C 1
ATOM 4032 O O . PHE A 1 497 ? 18.297 -0.593 -10.532 1.00 92.75 497 PHE A O 1
ATOM 4039 N N . ILE A 1 498 ? 17.104 0.142 -12.281 1.00 94.69 498 ILE A N 1
ATOM 4040 C CA . ILE A 1 498 ? 15.899 -0.620 -11.965 1.00 94.69 498 ILE A CA 1
ATOM 4041 C C . ILE A 1 498 ? 15.585 -1.515 -13.150 1.00 94.69 498 ILE A C 1
ATOM 4043 O O . ILE A 1 498 ? 15.413 -1.041 -14.271 1.00 94.69 498 ILE A O 1
ATOM 4047 N N . ILE A 1 499 ? 15.471 -2.812 -12.899 1.00 94.06 499 ILE A N 1
ATOM 4048 C CA . ILE A 1 499 ? 14.939 -3.759 -13.875 1.00 94.06 499 ILE A CA 1
ATOM 4049 C C . ILE A 1 499 ? 13.535 -4.109 -13.436 1.00 94.06 499 ILE A C 1
ATOM 4051 O O . ILE A 1 499 ? 13.334 -4.481 -12.281 1.00 94.06 499 ILE A O 1
ATOM 4055 N N . VAL A 1 500 ? 12.571 -4.025 -14.350 1.00 90.62 500 VAL A N 1
ATOM 4056 C CA . VAL A 1 500 ? 11.222 -4.507 -14.073 1.00 90.62 500 VAL A CA 1
ATOM 4057 C C . VAL A 1 500 ? 10.852 -5.659 -14.981 1.00 90.62 500 VAL A C 1
ATOM 4059 O O . VAL A 1 500 ? 10.786 -5.500 -16.202 1.00 90.62 500 VAL A O 1
ATOM 4062 N N . ASP A 1 501 ? 10.569 -6.809 -14.376 1.00 87.19 501 ASP A N 1
ATOM 4063 C CA . ASP A 1 501 ? 10.043 -7.961 -15.098 1.00 87.19 501 ASP A CA 1
ATOM 4064 C C . ASP A 1 501 ? 8.517 -7.886 -15.235 1.00 87.19 501 ASP A C 1
ATOM 4066 O O . ASP A 1 501 ? 7.814 -7.341 -14.382 1.00 87.19 501 ASP A O 1
ATOM 4070 N N . GLU A 1 502 ? 7.999 -8.436 -16.334 1.00 79.31 502 GLU A N 1
ATOM 4071 C CA . GLU A 1 502 ? 6.581 -8.382 -16.706 1.00 79.31 502 GLU A CA 1
ATOM 4072 C C . GLU A 1 502 ? 6.008 -6.946 -16.696 1.00 79.31 502 GLU A C 1
ATOM 4074 O O . GLU A 1 502 ? 4.879 -6.707 -16.256 1.00 79.31 502 GLU A O 1
ATOM 4079 N N . ALA A 1 503 ? 6.758 -5.994 -17.269 1.00 77.25 503 ALA A N 1
ATOM 4080 C CA . ALA A 1 503 ? 6.448 -4.558 -17.333 1.00 77.25 503 ALA A CA 1
ATOM 4081 C C . ALA A 1 503 ? 5.162 -4.186 -18.117 1.00 77.25 503 ALA A C 1
ATOM 4083 O O . ALA A 1 503 ? 4.974 -3.038 -18.504 1.00 77.25 503 ALA A O 1
ATOM 4084 N N . HIS A 1 504 ? 4.254 -5.130 -18.371 1.00 68.62 504 HIS A N 1
ATOM 4085 C CA . HIS A 1 504 ? 2.924 -4.899 -18.940 1.00 68.62 504 HIS A CA 1
ATOM 4086 C C . HIS A 1 504 ? 1.774 -5.099 -17.940 1.00 68.62 504 HIS A C 1
ATOM 4088 O O . HIS A 1 504 ? 0.671 -4.640 -18.226 1.00 68.62 504 HIS A O 1
ATOM 4094 N N . ARG A 1 505 ? 1.989 -5.765 -16.790 1.00 60.31 505 ARG A N 1
ATOM 4095 C CA . ARG A 1 505 ? 0.899 -6.248 -15.909 1.00 60.31 505 ARG A CA 1
ATOM 4096 C C . ARG A 1 505 ? 0.460 -5.297 -14.785 1.00 60.31 505 ARG A C 1
ATOM 4098 O O . ARG A 1 505 ? -0.615 -5.503 -14.236 1.00 60.31 505 ARG A O 1
ATOM 4105 N N . GLY A 1 506 ? 1.235 -4.259 -14.469 1.00 51.09 506 GLY A N 1
ATOM 4106 C CA . GLY A 1 506 ? 1.005 -3.384 -13.305 1.00 51.09 506 GLY A CA 1
ATOM 4107 C C . GLY A 1 506 ? 0.236 -2.072 -13.549 1.00 51.09 506 GLY A C 1
ATOM 4108 O O . GLY A 1 506 ? 0.304 -1.186 -12.702 1.00 51.09 506 GLY A O 1
ATOM 4109 N N . TYR A 1 507 ? -0.444 -1.887 -14.689 1.00 56.59 507 TYR A N 1
ATOM 4110 C CA . TYR A 1 507 ? -0.823 -0.543 -15.185 1.00 56.59 507 TYR A CA 1
ATOM 4111 C C . TYR A 1 507 ? -2.309 -0.330 -15.489 1.00 56.59 507 TYR A C 1
ATOM 4113 O O . TYR A 1 507 ? -2.672 0.478 -16.338 1.00 56.59 507 TYR A O 1
ATOM 4121 N N . THR A 1 508 ? -3.199 -1.039 -14.807 1.00 40.41 508 THR A N 1
ATOM 4122 C CA . THR A 1 508 ? -4.643 -1.000 -15.094 1.00 40.41 508 THR A CA 1
ATOM 4123 C C . THR A 1 508 ? -5.375 0.265 -14.595 1.00 40.41 508 THR A C 1
ATOM 4125 O O . THR A 1 508 ? -6.528 0.158 -14.184 1.00 40.41 508 THR A O 1
ATOM 4128 N N . SER A 1 509 ? -4.748 1.451 -14.625 1.00 40.41 509 SER A N 1
ATOM 4129 C CA . SER A 1 509 ? -5.340 2.689 -14.081 1.00 40.41 509 SER A CA 1
ATOM 4130 C C . SER A 1 509 ? -4.945 3.988 -14.804 1.00 40.41 509 SER A C 1
ATOM 4132 O O . SER A 1 509 ? -4.901 5.028 -14.161 1.00 40.41 509 SER A O 1
ATOM 4134 N N . ASP A 1 510 ? -4.688 3.976 -16.112 1.00 37.16 510 ASP A N 1
ATOM 4135 C CA . ASP A 1 510 ? -4.643 5.230 -16.880 1.00 37.16 510 ASP A CA 1
ATOM 4136 C C . ASP A 1 510 ? -6.046 5.485 -17.468 1.00 37.16 510 ASP A C 1
ATOM 4138 O O . ASP A 1 510 ? -6.440 4.891 -18.472 1.00 37.16 510 ASP A O 1
ATOM 4142 N N . ARG A 1 511 ? -6.851 6.315 -16.790 1.00 36.16 511 ARG A N 1
ATOM 4143 C CA . ARG A 1 511 ? -8.060 6.936 -17.364 1.00 36.16 511 ARG A CA 1
ATOM 4144 C C . ARG A 1 511 ? -7.691 8.350 -17.810 1.00 36.16 511 ARG A C 1
ATOM 4146 O O . ARG A 1 511 ? -7.266 9.142 -16.977 1.00 36.16 511 ARG A O 1
ATOM 4153 N N . GLU A 1 512 ? -7.889 8.680 -19.083 1.00 33.75 512 GLU A N 1
ATOM 4154 C CA . GLU A 1 512 ? -7.906 10.079 -19.535 1.00 33.75 512 GLU A CA 1
ATOM 4155 C C . GLU A 1 512 ? -9.250 10.724 -19.139 1.00 33.75 512 GLU A C 1
ATOM 4157 O O . GLU A 1 512 ? -10.300 10.093 -19.286 1.00 33.75 512 GLU A O 1
ATOM 4162 N N . MET A 1 513 ? -9.214 11.953 -18.609 1.00 31.72 513 MET A N 1
ATOM 4163 C CA . MET A 1 513 ? -10.388 12.722 -18.162 1.00 31.72 513 MET A CA 1
ATOM 4164 C C . MET A 1 513 ? -10.498 14.073 -18.882 1.00 31.72 513 MET A C 1
ATOM 4166 O O . MET A 1 513 ? -9.509 14.592 -19.399 1.00 31.72 513 MET A O 1
ATOM 4170 N N . SER A 1 514 ? -11.708 14.641 -18.888 1.00 34.59 514 SER A N 1
ATOM 4171 C CA . SER A 1 514 ? -12.036 15.929 -19.510 1.00 34.59 514 SER A CA 1
ATOM 4172 C C . SER A 1 514 ? -11.561 17.142 -18.690 1.00 34.59 514 SER A C 1
ATOM 4174 O O . SER A 1 514 ? -11.284 17.043 -17.494 1.00 34.59 514 SER A O 1
ATOM 4176 N N . GLU A 1 515 ? -11.512 18.316 -19.333 1.00 30.55 515 GLU A N 1
ATOM 4177 C CA . GLU A 1 515 ? -11.066 19.593 -18.743 1.00 30.55 515 GLU A CA 1
ATOM 4178 C C . GLU A 1 515 ? -11.863 20.031 -17.497 1.00 30.55 515 GLU A C 1
ATOM 4180 O O . GLU A 1 515 ? -11.333 20.745 -16.648 1.00 30.55 515 GLU A O 1
ATOM 4185 N N . GLU A 1 516 ? -13.106 19.569 -17.332 1.00 29.06 516 GLU A N 1
ATOM 4186 C CA . GLU A 1 516 ? -13.939 19.878 -16.160 1.00 29.06 516 GLU A CA 1
ATOM 4187 C C . GLU A 1 516 ? -13.598 19.004 -14.940 1.00 29.06 516 GLU A C 1
ATOM 4189 O O . GLU A 1 516 ? -13.691 19.473 -13.808 1.00 29.06 516 GLU A O 1
ATOM 4194 N N . GLU A 1 517 ? -13.138 17.760 -15.128 1.00 32.31 517 GLU A N 1
ATOM 4195 C CA . GLU A 1 517 ? -12.750 16.873 -14.017 1.00 32.31 517 GLU A CA 1
ATOM 4196 C C . GLU A 1 517 ? -11.350 17.207 -13.444 1.00 32.31 517 GLU A C 1
ATOM 4198 O O . GLU A 1 517 ? -11.028 16.810 -12.321 1.00 32.31 517 GLU A O 1
ATOM 4203 N N . LEU A 1 518 ? -10.550 18.001 -14.170 1.00 33.50 518 LEU A N 1
ATOM 4204 C CA . LEU A 1 518 ? -9.240 18.544 -13.765 1.00 33.50 518 LEU A CA 1
ATOM 4205 C C . LEU A 1 518 ? -9.311 19.543 -12.592 1.00 33.50 518 LEU A C 1
ATOM 4207 O O . LEU A 1 518 ? -8.304 19.784 -11.927 1.00 33.50 518 LEU A O 1
ATOM 4211 N N . LEU A 1 519 ? -10.491 20.112 -12.327 1.00 33.00 519 LEU A N 1
ATOM 4212 C CA . LEU A 1 519 ? -10.717 21.154 -11.317 1.00 33.00 519 LEU A CA 1
ATOM 4213 C C . LEU A 1 519 ? -11.172 20.621 -9.943 1.00 33.00 519 LEU A C 1
ATOM 4215 O O . LEU A 1 519 ? -11.173 21.387 -8.981 1.00 33.00 519 LEU A O 1
ATOM 4219 N N . PHE A 1 520 ? -11.556 19.339 -9.822 1.00 35.09 520 PHE A N 1
ATOM 4220 C CA . PHE A 1 520 ? -12.310 18.846 -8.651 1.00 35.09 520 PHE A CA 1
ATOM 4221 C C . PHE A 1 520 ? -11.813 17.529 -8.008 1.00 35.09 520 PHE A C 1
ATOM 4223 O O . PHE A 1 520 ? -12.455 17.050 -7.071 1.00 35.09 520 PHE A O 1
ATOM 4230 N N . ARG A 1 521 ? -10.696 16.926 -8.453 1.00 35.16 521 ARG A N 1
ATOM 4231 C CA . ARG A 1 521 ? -10.130 15.677 -7.878 1.00 35.16 521 ARG A CA 1
ATOM 4232 C C . ARG A 1 521 ? -8.597 15.716 -7.749 1.00 35.16 521 ARG A C 1
ATOM 4234 O O . ARG A 1 521 ? -7.935 16.345 -8.566 1.00 35.16 521 ARG A O 1
ATOM 4241 N N . ASP A 1 522 ? -8.043 15.028 -6.739 1.00 41.25 522 ASP A N 1
ATOM 4242 C CA . ASP A 1 522 ? -6.602 15.017 -6.404 1.00 41.25 522 ASP A CA 1
ATOM 4243 C C . ASP A 1 522 ? -5.739 14.488 -7.558 1.00 41.25 522 ASP A C 1
ATOM 4245 O O . ASP A 1 522 ? -5.862 13.341 -7.980 1.00 41.25 522 ASP A O 1
ATOM 4249 N N . GLN A 1 523 ? -4.811 15.318 -8.030 1.00 41.44 523 GLN A N 1
ATOM 4250 C CA . GLN A 1 523 ? -3.899 15.032 -9.139 1.00 41.44 523 GLN A CA 1
ATOM 4251 C C . GLN A 1 523 ? -2.942 13.846 -8.863 1.00 41.44 523 GLN A C 1
ATOM 4253 O O . GLN A 1 523 ? -2.377 13.291 -9.806 1.00 41.44 523 GLN A O 1
ATOM 4258 N N . ASN A 1 524 ? -2.789 13.403 -7.605 1.00 38.94 524 ASN A N 1
ATOM 4259 C CA . ASN A 1 524 ? -1.944 12.257 -7.225 1.00 38.94 524 ASN A CA 1
ATOM 4260 C C . ASN A 1 524 ? -2.628 10.886 -7.325 1.00 38.94 524 ASN A C 1
ATOM 4262 O O . ASN A 1 524 ? -1.923 9.873 -7.351 1.00 38.94 524 ASN A O 1
ATOM 4266 N N . ASP A 1 525 ? -3.959 10.838 -7.431 1.00 39.22 525 ASP A N 1
ATOM 4267 C CA . ASP A 1 525 ? -4.708 9.590 -7.647 1.00 39.22 525 ASP A CA 1
ATOM 4268 C C . ASP A 1 525 ? -4.558 9.058 -9.091 1.00 39.22 525 ASP A C 1
ATOM 4270 O O . ASP A 1 525 ? -4.983 7.943 -9.398 1.00 39.22 525 ASP A O 1
ATOM 4274 N N . TYR A 1 526 ? -3.913 9.834 -9.974 1.00 43.81 526 TYR A N 1
ATOM 4275 C CA . TYR A 1 526 ? -3.808 9.579 -11.417 1.00 43.81 526 TYR A CA 1
ATOM 4276 C C . TYR A 1 526 ? -2.463 9.006 -11.880 1.00 43.81 526 TYR A C 1
ATOM 4278 O O . TYR A 1 526 ? -2.340 8.600 -13.032 1.00 43.81 526 TYR A O 1
ATOM 4286 N N . VAL A 1 527 ? -1.436 8.952 -11.025 1.00 48.75 527 VAL A N 1
ATOM 4287 C CA . VAL A 1 527 ? -0.173 8.287 -11.383 1.00 48.75 527 VAL A CA 1
ATOM 4288 C C . VAL A 1 527 ? -0.232 6.865 -10.851 1.00 48.75 527 VAL A C 1
ATOM 4290 O O . VAL A 1 527 ? -0.240 6.672 -9.635 1.00 48.75 527 VAL A O 1
ATOM 4293 N N . SER A 1 528 ? -0.237 5.867 -11.748 1.00 59.31 528 SER A N 1
ATOM 4294 C CA . SER A 1 528 ? -0.094 4.458 -11.358 1.00 59.31 528 SER A CA 1
ATOM 4295 C C . SER A 1 528 ? 0.978 4.339 -10.272 1.00 59.31 528 SER A C 1
ATOM 4297 O O . SER A 1 528 ? 2.108 4.799 -10.462 1.00 59.31 528 SER A O 1
ATOM 4299 N N . GLN A 1 529 ? 0.629 3.751 -9.122 1.00 62.06 529 GLN A N 1
ATOM 4300 C CA . GLN A 1 529 ? 1.533 3.613 -7.971 1.00 62.06 529 GLN A CA 1
ATOM 4301 C C . GLN A 1 529 ? 2.883 3.003 -8.385 1.00 62.06 529 GLN A C 1
ATOM 4303 O O . GLN A 1 529 ? 3.929 3.341 -7.840 1.00 62.06 529 GLN A O 1
ATOM 4308 N N . TYR A 1 530 ? 2.860 2.172 -9.428 1.00 69.94 530 TYR A N 1
ATOM 4309 C CA . TYR A 1 530 ? 4.027 1.635 -10.106 1.00 69.94 530 TYR A CA 1
ATOM 4310 C C . TYR A 1 530 ? 4.965 2.721 -10.664 1.00 69.94 530 TYR A C 1
ATOM 4312 O O . TYR A 1 530 ? 6.169 2.697 -10.416 1.00 69.94 530 TYR A O 1
ATOM 4320 N N . ARG A 1 531 ? 4.438 3.680 -11.435 1.00 76.12 531 ARG A N 1
ATOM 4321 C CA . ARG A 1 531 ? 5.228 4.751 -12.063 1.00 76.12 531 ARG A CA 1
ATOM 4322 C C . ARG A 1 531 ? 5.820 5.684 -11.011 1.00 76.12 531 ARG A C 1
ATOM 4324 O O . ARG A 1 531 ? 6.958 6.107 -11.170 1.00 76.12 531 ARG A O 1
ATOM 4331 N N . ARG A 1 532 ? 5.102 5.913 -9.905 1.00 76.44 532 ARG A N 1
ATOM 4332 C CA . ARG A 1 532 ? 5.612 6.681 -8.757 1.00 76.44 532 ARG A CA 1
ATOM 4333 C C . ARG A 1 532 ? 6.878 6.062 -8.161 1.00 76.44 532 ARG A C 1
ATOM 4335 O O . ARG A 1 532 ? 7.805 6.795 -7.851 1.00 76.44 532 ARG A O 1
ATOM 4342 N N . VAL A 1 533 ? 6.958 4.731 -8.058 1.00 83.62 533 VAL A N 1
ATOM 4343 C CA . VAL A 1 533 ? 8.187 4.049 -7.598 1.00 83.62 533 VAL A CA 1
ATOM 4344 C C . VAL A 1 533 ? 9.349 4.278 -8.571 1.00 83.62 533 VAL A C 1
ATOM 4346 O O . VAL A 1 533 ? 10.464 4.542 -8.134 1.00 83.62 533 VAL A O 1
ATOM 4349 N N . LEU A 1 534 ? 9.103 4.200 -9.884 1.00 86.44 534 LEU A N 1
ATOM 4350 C CA . LEU A 1 534 ? 10.150 4.397 -10.898 1.00 86.44 534 LEU A CA 1
ATOM 4351 C C . LEU A 1 534 ? 10.632 5.844 -11.025 1.00 86.44 534 LEU A C 1
ATOM 4353 O O . LEU A 1 534 ? 11.767 6.072 -11.442 1.00 86.44 534 LEU A O 1
ATOM 4357 N N . ASP A 1 535 ? 9.754 6.809 -10.767 1.00 82.88 535 ASP A N 1
ATOM 4358 C CA . ASP A 1 535 ? 10.077 8.236 -10.824 1.00 82.88 535 ASP A CA 1
ATOM 4359 C C . ASP A 1 535 ? 10.705 8.733 -9.504 1.00 82.88 535 ASP A C 1
ATOM 4361 O O . ASP A 1 535 ? 11.385 9.753 -9.513 1.00 82.88 535 ASP A O 1
ATOM 4365 N N . TYR A 1 536 ? 10.535 8.003 -8.392 1.00 86.69 536 TYR A N 1
ATOM 4366 C CA . TYR A 1 536 ? 11.132 8.341 -7.094 1.00 86.69 536 TYR A CA 1
ATOM 4367 C C . TYR A 1 536 ? 12.662 8.222 -7.086 1.00 86.69 536 TYR A C 1
ATOM 4369 O O . TYR A 1 536 ? 13.355 9.105 -6.583 1.00 86.69 536 TYR A O 1
ATOM 4377 N N . PHE A 1 537 ? 13.194 7.116 -7.614 1.00 90.75 537 PHE A N 1
ATOM 4378 C CA . PHE A 1 537 ? 14.632 6.854 -7.598 1.00 90.75 537 PHE A CA 1
ATOM 4379 C C . PHE A 1 537 ? 15.342 7.535 -8.768 1.00 90.75 537 PHE A C 1
ATOM 4381 O O . PHE A 1 537 ? 14.893 7.467 -9.915 1.00 90.75 537 PHE A O 1
ATOM 4388 N N . ASP A 1 538 ? 16.520 8.094 -8.498 1.00 90.81 538 ASP A N 1
ATOM 4389 C CA . ASP A 1 538 ? 17.433 8.631 -9.503 1.00 90.81 538 ASP A CA 1
ATOM 4390 C C . ASP A 1 538 ? 18.167 7.504 -10.260 1.00 90.81 538 ASP A C 1
ATOM 4392 O O . ASP A 1 538 ? 19.391 7.479 -10.362 1.00 90.81 538 ASP A O 1
ATOM 4396 N N . ALA A 1 539 ? 17.403 6.585 -10.852 1.00 90.88 539 ALA A N 1
ATOM 4397 C CA . ALA A 1 539 ? 17.906 5.404 -11.542 1.00 90.88 539 ALA A CA 1
ATOM 4398 C C . ALA A 1 539 ? 17.542 5.382 -13.035 1.00 90.88 539 ALA A C 1
ATOM 4400 O O . ALA A 1 539 ? 16.470 5.847 -13.447 1.00 90.88 539 ALA A O 1
ATOM 4401 N N . ALA A 1 540 ? 18.403 4.777 -13.858 1.00 91.06 540 ALA A N 1
ATOM 4402 C CA . ALA A 1 540 ? 18.006 4.326 -15.190 1.00 91.06 540 ALA A CA 1
ATOM 4403 C C . ALA A 1 540 ? 17.130 3.068 -15.060 1.00 91.06 540 ALA A C 1
ATOM 4405 O O . ALA A 1 540 ? 17.325 2.251 -14.165 1.00 91.06 540 ALA A O 1
ATOM 4406 N N . CYS A 1 541 ? 16.118 2.921 -15.910 1.00 93.25 541 CYS A N 1
ATOM 4407 C CA . CYS A 1 541 ? 15.123 1.861 -15.786 1.00 93.25 541 CYS A CA 1
ATOM 4408 C C . CYS A 1 541 ? 14.979 1.070 -17.083 1.00 93.25 541 CYS A C 1
ATOM 4410 O O . CYS A 1 541 ? 14.791 1.650 -18.156 1.00 93.25 541 CYS A O 1
ATOM 4412 N N . LEU A 1 542 ? 14.992 -0.254 -16.951 1.00 93.44 542 LEU A N 1
ATOM 4413 C CA . LEU A 1 542 ? 14.784 -1.211 -18.024 1.00 93.44 542 LEU A CA 1
ATOM 4414 C C . LEU A 1 542 ? 13.509 -2.022 -17.776 1.00 93.44 542 LEU A C 1
ATOM 4416 O O . LEU A 1 542 ? 13.418 -2.787 -16.816 1.00 93.44 542 LEU A O 1
ATOM 4420 N N . GLY A 1 543 ? 12.539 -1.889 -18.675 1.00 91.56 543 GLY A N 1
ATOM 4421 C CA . GLY A 1 543 ? 11.360 -2.744 -18.715 1.00 91.56 543 GLY A CA 1
ATOM 4422 C C . GLY A 1 543 ? 11.626 -4.009 -19.527 1.00 91.56 543 GLY A C 1
ATOM 4423 O O . GLY A 1 543 ? 12.111 -3.936 -20.657 1.00 91.56 543 GLY A O 1
ATOM 4424 N N . LEU A 1 544 ? 11.263 -5.171 -18.984 1.00 88.44 544 LEU A N 1
ATOM 4425 C CA . LEU A 1 544 ? 11.243 -6.447 -19.696 1.00 88.44 544 LEU A CA 1
ATOM 4426 C C . LEU A 1 544 ? 9.794 -6.896 -19.866 1.00 88.44 544 LEU A C 1
ATOM 4428 O O . LEU A 1 544 ? 9.042 -7.042 -18.901 1.00 88.44 544 LEU A O 1
ATOM 4432 N N . THR A 1 545 ? 9.369 -7.131 -21.103 1.00 83.62 545 THR A N 1
ATOM 4433 C CA . THR A 1 545 ? 7.994 -7.567 -21.367 1.00 83.62 545 THR A CA 1
ATOM 4434 C C . THR A 1 545 ? 7.904 -8.465 -22.589 1.00 83.62 545 THR A C 1
ATOM 4436 O O . THR A 1 545 ? 8.692 -8.343 -23.515 1.00 83.62 545 THR A O 1
ATOM 4439 N N . ALA A 1 546 ? 6.926 -9.370 -22.614 1.00 75.12 546 ALA A N 1
ATOM 4440 C CA . ALA A 1 546 ? 6.589 -10.099 -23.836 1.00 75.12 546 ALA A CA 1
ATOM 4441 C C . ALA A 1 546 ? 5.721 -9.277 -24.793 1.00 75.12 546 ALA A C 1
ATOM 4443 O O . ALA A 1 546 ? 5.775 -9.485 -26.000 1.00 75.12 546 ALA A O 1
ATOM 4444 N N . THR A 1 547 ? 4.937 -8.350 -24.251 1.00 70.44 547 THR A N 1
ATOM 4445 C CA . THR A 1 547 ? 3.951 -7.564 -24.991 1.00 70.44 547 THR A CA 1
ATOM 4446 C C . THR A 1 547 ? 4.084 -6.103 -24.565 1.00 70.44 547 THR A C 1
ATOM 4448 O O . THR A 1 547 ? 3.681 -5.769 -23.445 1.00 70.44 547 THR A O 1
ATOM 4451 N N . PRO A 1 548 ? 4.700 -5.237 -25.385 1.00 71.50 548 PRO A N 1
ATOM 4452 C CA . PRO A 1 548 ? 4.834 -3.820 -25.075 1.00 71.50 548 PRO A CA 1
ATOM 4453 C C . PRO A 1 548 ? 3.478 -3.135 -25.278 1.00 71.50 548 PRO A C 1
ATOM 4455 O O . PRO A 1 548 ? 3.101 -2.788 -26.391 1.00 71.50 548 PRO A O 1
ATOM 4458 N N . ALA A 1 549 ? 2.707 -2.999 -24.201 1.00 66.69 549 ALA A N 1
ATOM 4459 C CA . ALA A 1 549 ? 1.451 -2.259 -24.226 1.00 66.69 549 ALA A CA 1
ATOM 4460 C C . ALA A 1 549 ? 1.709 -0.742 -24.304 1.00 66.69 549 ALA A C 1
ATOM 4462 O O . ALA A 1 549 ? 2.803 -0.285 -23.966 1.00 66.69 549 ALA A O 1
ATOM 4463 N N . LEU A 1 550 ? 0.701 0.039 -24.715 1.00 64.94 550 LEU A N 1
ATOM 4464 C CA . LEU A 1 550 ? 0.830 1.490 -24.917 1.00 64.94 550 LEU A CA 1
ATOM 4465 C C . LEU A 1 550 ? 1.402 2.200 -23.676 1.00 64.94 550 LEU A C 1
ATOM 4467 O O . LEU A 1 550 ? 2.385 2.930 -23.784 1.00 64.94 550 LEU A O 1
ATOM 4471 N N . HIS A 1 551 ? 0.867 1.904 -22.490 1.00 66.06 551 HIS A N 1
ATOM 4472 C CA . HIS A 1 551 ? 1.353 2.448 -21.216 1.00 66.06 551 HIS A CA 1
ATOM 4473 C C . HIS A 1 551 ? 2.809 2.058 -20.918 1.00 66.06 551 HIS A C 1
ATOM 4475 O O . HIS A 1 551 ? 3.593 2.874 -20.439 1.00 66.06 551 HIS A O 1
ATOM 4481 N N . THR A 1 552 ? 3.219 0.829 -21.253 1.00 75.25 552 THR A N 1
ATOM 4482 C CA . THR A 1 552 ? 4.608 0.374 -21.094 1.00 75.25 552 THR A CA 1
ATOM 4483 C C . THR A 1 552 ? 5.533 1.193 -21.991 1.00 75.25 552 THR A C 1
ATOM 4485 O O . THR A 1 552 ? 6.578 1.655 -21.536 1.00 75.25 552 THR A O 1
ATOM 4488 N N . THR A 1 553 ? 5.134 1.430 -23.243 1.00 76.75 553 THR A N 1
ATOM 4489 C CA . THR A 1 553 ? 5.915 2.247 -24.184 1.00 76.75 553 THR A CA 1
ATOM 4490 C C . THR A 1 553 ? 5.929 3.733 -23.824 1.00 76.75 553 THR A C 1
ATOM 4492 O O . THR A 1 553 ? 6.927 4.403 -24.061 1.00 76.75 553 THR A O 1
ATOM 4495 N N . GLN A 1 554 ? 4.882 4.253 -23.179 1.00 73.56 554 GLN A N 1
ATOM 4496 C CA . GLN A 1 554 ? 4.855 5.630 -22.667 1.00 73.56 554 GLN A CA 1
ATOM 4497 C C . GLN A 1 554 ? 5.834 5.852 -21.503 1.00 73.56 554 GLN A C 1
ATOM 4499 O O . GLN A 1 554 ? 6.275 6.977 -21.273 1.00 73.56 554 GLN A O 1
ATOM 4504 N N . ILE A 1 555 ? 6.171 4.797 -20.755 1.00 77.12 555 ILE A N 1
ATOM 4505 C CA . ILE A 1 555 ? 7.085 4.875 -19.607 1.00 77.12 555 ILE A CA 1
ATOM 4506 C C . ILE A 1 555 ? 8.525 4.570 -20.016 1.00 77.12 555 ILE A C 1
ATOM 4508 O O . ILE A 1 555 ? 9.442 5.275 -19.597 1.00 77.12 555 ILE A O 1
ATOM 4512 N N . PHE A 1 556 ? 8.723 3.517 -20.809 1.00 83.00 556 PHE A N 1
ATOM 4513 C CA . PHE A 1 556 ? 10.045 2.987 -21.142 1.00 83.00 556 PHE A CA 1
ATOM 4514 C C . PHE A 1 556 ? 10.525 3.328 -22.559 1.00 83.00 556 PHE A C 1
ATOM 4516 O O . PHE A 1 556 ? 11.654 2.992 -22.902 1.00 83.00 556 PHE A O 1
ATOM 4523 N N . GLY A 1 557 ? 9.696 3.985 -23.373 1.00 78.81 557 GLY A N 1
ATOM 4524 C CA . GLY A 1 557 ? 9.971 4.217 -24.789 1.00 78.81 557 GLY A CA 1
ATOM 4525 C C . GLY A 1 557 ? 9.659 2.999 -25.664 1.00 78.81 557 GLY A C 1
ATOM 4526 O O . GLY A 1 557 ? 9.110 1.991 -25.209 1.00 78.81 557 GLY A O 1
ATOM 4527 N N . MET A 1 558 ? 9.988 3.096 -26.953 1.00 77.75 558 MET A N 1
ATOM 4528 C CA . MET A 1 558 ? 9.824 1.976 -27.885 1.00 77.75 558 MET A CA 1
ATOM 4529 C C . MET A 1 558 ? 10.845 0.858 -27.593 1.00 77.75 558 MET A C 1
ATOM 4531 O O . MET A 1 558 ? 11.950 1.150 -27.132 1.00 77.75 558 MET A O 1
ATOM 4535 N N . PRO A 1 559 ? 10.506 -0.423 -27.849 1.00 77.12 559 PRO A N 1
ATOM 4536 C CA . PRO A 1 559 ? 11.437 -1.527 -27.652 1.00 77.12 559 PRO A CA 1
ATOM 4537 C C . PRO A 1 559 ? 12.726 -1.367 -28.465 1.00 77.12 559 PRO A C 1
ATOM 4539 O O . PRO A 1 559 ? 12.680 -1.114 -29.664 1.00 77.12 559 PRO A O 1
ATOM 4542 N N . ILE A 1 560 ? 13.873 -1.606 -27.831 1.00 69.12 560 ILE A N 1
ATOM 4543 C CA . ILE A 1 560 ? 15.202 -1.389 -28.425 1.00 69.12 560 ILE A CA 1
ATOM 4544 C C . ILE A 1 560 ? 15.560 -2.486 -29.456 1.00 69.12 560 ILE A C 1
ATOM 4546 O O . ILE A 1 560 ? 16.471 -2.316 -30.263 1.00 69.12 560 ILE A O 1
ATOM 4550 N N . SER A 1 561 ? 14.830 -3.611 -29.501 1.00 59.62 561 SER A N 1
ATOM 4551 C CA . SER A 1 561 ? 15.095 -4.690 -30.468 1.00 59.62 561 SER A CA 1
ATOM 4552 C C . SER A 1 561 ? 13.836 -5.307 -31.099 1.00 59.62 561 SER A C 1
ATOM 4554 O O . SER A 1 561 ? 13.247 -6.238 -30.550 1.00 59.62 561 SER A O 1
ATOM 4556 N N . GLU A 1 562 ? 13.472 -4.869 -32.308 1.00 52.00 562 GLU A N 1
ATOM 4557 C CA . GLU A 1 562 ? 12.428 -5.499 -33.147 1.00 52.00 562 GLU A CA 1
ATOM 4558 C C . GLU A 1 562 ? 12.896 -6.816 -33.816 1.00 52.00 562 GLU A C 1
ATOM 4560 O O . GLU A 1 562 ? 12.097 -7.678 -34.187 1.00 52.00 562 GLU A O 1
ATOM 4565 N N . GLU A 1 563 ? 14.212 -7.018 -33.945 1.00 49.53 563 GLU A N 1
ATOM 4566 C CA . GLU A 1 563 ? 14.832 -8.126 -34.693 1.00 49.53 563 GLU A CA 1
ATOM 4567 C C . GLU A 1 563 ? 14.623 -9.515 -34.045 1.00 49.53 563 GLU A C 1
ATOM 4569 O O . GLU A 1 563 ? 14.622 -10.538 -34.735 1.00 49.53 563 GLU A O 1
ATOM 4574 N N . ALA A 1 564 ? 14.427 -9.573 -32.719 1.00 49.78 564 ALA A N 1
ATOM 4575 C CA . ALA A 1 564 ? 14.171 -10.824 -31.993 1.00 49.78 564 ALA A CA 1
ATOM 4576 C C . ALA A 1 564 ? 12.868 -11.498 -32.455 1.00 49.78 564 ALA A C 1
ATOM 4578 O O . ALA A 1 564 ? 12.767 -12.726 -32.462 1.00 49.78 564 ALA A O 1
ATOM 4579 N N . LEU A 1 565 ? 11.900 -10.692 -32.900 1.00 45.69 565 LEU A N 1
ATOM 4580 C CA . LEU A 1 565 ? 10.654 -11.164 -33.483 1.00 45.69 565 LEU A CA 1
ATOM 4581 C C . LEU A 1 565 ? 10.887 -11.719 -34.898 1.00 45.69 565 LEU A C 1
ATOM 4583 O O . LEU A 1 565 ? 10.444 -12.827 -35.197 1.00 45.69 565 LEU A O 1
ATOM 4587 N N . LYS A 1 566 ? 11.678 -11.007 -35.720 1.00 48.16 566 LYS A N 1
ATOM 4588 C CA . LYS A 1 566 ? 12.010 -11.372 -37.114 1.00 48.16 566 LYS A CA 1
ATOM 4589 C C . LYS A 1 566 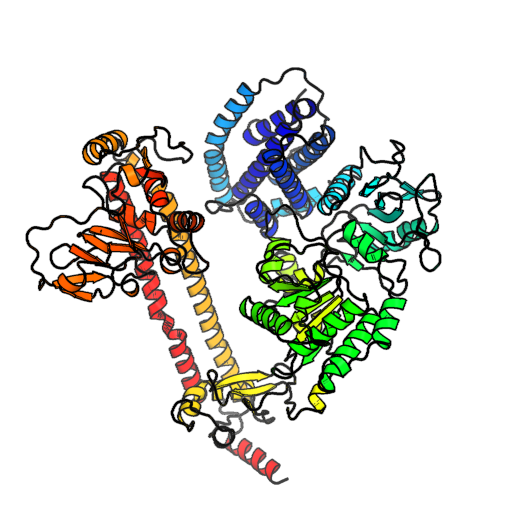? 12.785 -12.692 -37.253 1.00 48.16 566 LYS A C 1
ATOM 4591 O O . LYS A 1 566 ? 12.699 -13.327 -38.298 1.00 48.16 566 LYS A O 1
ATOM 4596 N N . LYS A 1 567 ? 13.543 -13.113 -36.229 1.00 48.69 567 LYS A N 1
ATOM 4597 C CA . LYS A 1 567 ? 14.364 -14.349 -36.242 1.00 48.69 567 LYS A CA 1
ATOM 4598 C C . LYS A 1 567 ? 13.783 -15.512 -35.430 1.00 48.69 567 LYS A C 1
ATOM 4600 O O . LYS A 1 567 ? 14.475 -16.502 -35.194 1.00 48.69 567 LYS A O 1
ATOM 4605 N N . SER A 1 568 ? 12.536 -15.399 -34.981 1.00 54.00 568 SER A N 1
ATOM 4606 C CA . SER A 1 568 ? 11.826 -16.468 -34.275 1.00 54.00 568 SER A CA 1
ATOM 4607 C C . SER A 1 568 ? 10.811 -17.151 -35.196 1.00 54.00 568 SER A C 1
ATOM 4609 O O . SER A 1 568 ? 10.400 -16.587 -36.204 1.00 54.00 568 SER A O 1
ATOM 4611 N N . SER A 1 569 ? 10.352 -18.353 -34.838 1.00 50.62 569 SER A N 1
ATOM 4612 C CA . SER A 1 569 ? 9.214 -18.999 -35.514 1.00 50.62 569 SER A CA 1
ATOM 4613 C C . SER A 1 569 ? 7.862 -18.350 -35.181 1.00 50.62 569 SER A C 1
ATOM 4615 O O . SER A 1 569 ? 6.818 -18.843 -35.610 1.00 50.62 569 SER A O 1
ATOM 4617 N N . ALA A 1 570 ? 7.857 -17.269 -34.393 1.00 56.94 570 ALA A N 1
ATOM 4618 C CA . ALA A 1 570 ? 6.650 -16.565 -34.002 1.00 56.94 570 ALA A CA 1
ATOM 4619 C C . ALA A 1 570 ? 6.170 -15.678 -35.162 1.00 56.94 570 ALA A C 1
ATOM 4621 O O . ALA A 1 570 ? 6.883 -14.796 -35.634 1.00 56.94 570 ALA A O 1
ATOM 4622 N N . LYS A 1 571 ? 4.944 -15.923 -35.627 1.00 64.25 571 LYS A N 1
ATOM 4623 C CA . LYS A 1 571 ? 4.302 -15.132 -36.679 1.00 64.25 571 LYS A CA 1
ATOM 4624 C C . LYS A 1 571 ? 3.721 -13.858 -36.067 1.00 64.25 571 LYS A C 1
ATOM 4626 O O . LYS A 1 571 ? 2.980 -13.952 -35.091 1.00 64.25 571 LYS A O 1
ATOM 4631 N N . LEU A 1 572 ? 4.055 -12.693 -36.627 1.00 73.94 572 LEU A N 1
ATOM 4632 C CA . LEU A 1 572 ? 3.443 -11.424 -36.235 1.00 73.94 572 LEU A CA 1
ATOM 4633 C C . LEU A 1 572 ? 2.024 -11.354 -36.809 1.00 73.94 572 LEU A C 1
ATOM 4635 O O . LEU A 1 572 ? 1.825 -11.539 -38.011 1.00 73.94 572 LEU A O 1
ATOM 4639 N N . PHE A 1 573 ? 1.054 -11.098 -35.942 1.00 83.69 573 PHE A N 1
ATOM 4640 C CA . PHE A 1 573 ? -0.327 -10.832 -36.309 1.00 83.69 573 PHE A CA 1
ATOM 4641 C C . PHE A 1 573 ? -0.621 -9.352 -36.071 1.00 83.69 573 PHE A C 1
ATOM 4643 O O . PHE A 1 573 ? -0.177 -8.811 -35.053 1.00 83.69 573 PHE A O 1
ATOM 4650 N N . PRO A 1 574 ? -1.348 -8.693 -36.985 1.00 84.69 574 PRO A N 1
ATOM 4651 C CA . PRO A 1 574 ? -1.675 -7.287 -36.831 1.00 84.69 574 PRO A CA 1
ATOM 4652 C C . PRO A 1 574 ? -2.598 -7.076 -35.629 1.00 84.69 574 PRO A C 1
ATOM 4654 O O . PRO A 1 574 ? -3.363 -7.970 -35.232 1.00 84.69 574 PRO A O 1
ATOM 4657 N N . LYS A 1 575 ? -2.554 -5.862 -35.083 1.00 85.69 575 LYS A N 1
ATOM 4658 C CA . LYS A 1 575 ? -3.577 -5.309 -34.201 1.00 85.69 575 LYS A CA 1
ATOM 4659 C C . LYS A 1 575 ? -4.961 -5.640 -34.756 1.00 85.69 575 LYS A C 1
ATOM 4661 O O . LYS A 1 575 ? -5.157 -5.706 -35.966 1.00 85.69 575 LYS A O 1
ATOM 4666 N N . ASP A 1 576 ? -5.907 -5.858 -33.852 1.00 89.56 576 ASP A N 1
ATOM 4667 C CA . ASP A 1 576 ? -7.294 -6.236 -34.126 1.00 89.56 576 ASP A CA 1
ATOM 4668 C C . ASP A 1 576 ? -7.526 -7.700 -34.531 1.00 89.56 576 ASP A C 1
ATOM 4670 O O . ASP A 1 576 ? -8.675 -8.116 -34.692 1.00 89.56 576 ASP A O 1
ATOM 4674 N N . SER A 1 577 ? -6.476 -8.527 -34.582 1.00 92.31 577 SER A N 1
ATOM 4675 C CA . SER A 1 577 ? -6.640 -9.983 -34.703 1.00 92.31 577 SER A CA 1
ATOM 4676 C C . SER A 1 577 ? -7.259 -10.598 -33.440 1.00 92.31 577 SER A C 1
ATOM 4678 O O . SER A 1 577 ? -7.015 -10.131 -32.325 1.00 92.31 577 SER A O 1
ATOM 4680 N N . VAL A 1 578 ? -8.014 -11.691 -33.586 1.00 93.06 578 VAL A N 1
ATOM 4681 C CA . VAL A 1 578 ? -8.631 -12.416 -32.459 1.00 93.06 578 VAL A CA 1
ATOM 4682 C C . VAL A 1 578 ? -7.869 -13.711 -32.196 1.00 93.06 578 VAL A C 1
ATOM 4684 O O . VAL A 1 578 ? -7.698 -14.540 -33.088 1.00 93.06 578 VAL A O 1
ATOM 4687 N N . ALA A 1 579 ? -7.418 -13.896 -30.960 1.00 93.00 579 ALA A N 1
ATOM 4688 C CA . ALA A 1 579 ? -6.670 -15.061 -30.507 1.00 93.00 579 ALA A CA 1
ATOM 4689 C C . ALA A 1 579 ? -7.520 -15.960 -29.599 1.00 93.00 579 ALA A C 1
ATOM 4691 O O . ALA A 1 579 ? -8.237 -15.464 -28.728 1.00 93.00 579 ALA A O 1
ATOM 4692 N N . ILE A 1 580 ? -7.383 -17.280 -29.749 1.00 92.06 580 ILE A N 1
ATOM 4693 C CA . ILE A 1 580 ? -7.982 -18.305 -28.886 1.00 92.06 580 ILE A CA 1
ATOM 4694 C C . ILE A 1 580 ? -6.920 -19.311 -28.425 1.00 92.06 580 ILE A C 1
ATOM 4696 O O . ILE A 1 580 ? -6.135 -19.826 -29.222 1.00 92.06 580 ILE A O 1
ATOM 4700 N N . ALA A 1 581 ? -6.884 -19.600 -27.125 1.00 90.25 581 ALA A N 1
ATOM 4701 C CA . ALA A 1 581 ? -5.999 -20.610 -26.554 1.00 90.25 581 ALA A CA 1
ATOM 4702 C C . ALA A 1 581 ? -6.504 -22.030 -26.871 1.00 90.25 581 ALA A C 1
ATOM 4704 O O . ALA A 1 581 ? -7.649 -22.374 -26.579 1.00 90.25 581 ALA A O 1
ATOM 4705 N N . MET A 1 582 ? -5.632 -22.863 -27.431 1.00 88.00 582 MET A N 1
ATOM 4706 C CA . MET A 1 582 ? -5.950 -24.188 -27.967 1.00 88.00 582 MET A CA 1
ATOM 4707 C C . MET A 1 582 ? -5.821 -25.322 -26.943 1.00 88.00 582 MET A C 1
ATOM 4709 O O . MET A 1 582 ? -6.581 -26.283 -26.999 1.00 88.00 582 MET A O 1
ATOM 4713 N N . TYR A 1 583 ? -4.902 -25.221 -25.980 1.00 81.56 583 TYR A N 1
ATOM 4714 C CA . TYR A 1 583 ? -4.637 -26.284 -25.001 1.00 81.56 583 TYR A CA 1
ATOM 4715 C C . TYR A 1 583 ? -4.161 -25.750 -23.639 1.00 81.56 583 TYR A C 1
ATOM 4717 O O . TYR A 1 583 ? -3.872 -24.562 -23.477 1.00 81.56 583 TYR A O 1
ATOM 4725 N N . GLY A 1 584 ? -4.077 -26.645 -22.648 1.00 74.56 584 GLY A N 1
ATOM 4726 C CA . GLY A 1 584 ? -3.642 -26.353 -21.277 1.00 74.56 584 GLY A CA 1
ATOM 4727 C C . GLY A 1 584 ? -4.771 -25.867 -20.360 1.00 74.56 584 GLY A C 1
ATOM 4728 O O . GLY A 1 584 ? -5.942 -25.868 -20.732 1.00 74.56 584 GLY A O 1
ATOM 4729 N N . ALA A 1 585 ? -4.421 -25.405 -19.153 1.00 72.81 585 ALA A N 1
ATOM 4730 C CA . ALA A 1 585 ? -5.388 -24.908 -18.159 1.00 72.81 585 ALA A CA 1
ATOM 4731 C C . ALA A 1 585 ? -6.215 -23.690 -18.635 1.00 72.81 585 ALA A C 1
ATOM 4733 O O . ALA A 1 585 ? -7.169 -23.284 -17.977 1.00 72.81 585 ALA A O 1
ATOM 4734 N N . THR A 1 586 ? -5.843 -23.090 -19.769 1.00 81.12 586 THR A N 1
ATOM 4735 C CA . THR A 1 586 ? -6.456 -21.886 -20.343 1.00 81.12 586 THR A CA 1
ATOM 4736 C C . THR A 1 586 ? -7.222 -22.146 -21.641 1.00 81.12 586 THR A C 1
ATOM 4738 O O . THR A 1 586 ? -7.549 -21.186 -22.334 1.00 81.12 586 THR A O 1
ATOM 4741 N N . ILE A 1 587 ? -7.495 -23.406 -21.993 1.00 84.62 587 ILE A N 1
ATOM 4742 C CA . ILE A 1 587 ? -8.229 -23.785 -23.210 1.00 84.62 587 ILE A CA 1
ATOM 4743 C C . ILE A 1 587 ? -9.513 -22.947 -23.420 1.00 84.62 587 ILE A C 1
ATOM 4745 O O . ILE A 1 587 ? -10.290 -22.675 -22.493 1.00 84.62 587 ILE A O 1
ATOM 4749 N N . GLY A 1 588 ? -9.706 -22.473 -24.654 1.00 83.69 588 GLY A N 1
ATOM 4750 C CA . GLY A 1 588 ? -10.834 -21.639 -25.073 1.00 83.69 588 GLY A CA 1
ATOM 4751 C C . GLY A 1 588 ? -10.801 -20.190 -24.572 1.00 83.69 588 GLY A C 1
ATOM 4752 O O . GLY A 1 588 ? -11.773 -19.462 -24.763 1.00 83.69 588 GLY A O 1
ATOM 4753 N N . LYS A 1 589 ? -9.729 -19.741 -23.902 1.00 88.44 589 LYS A N 1
ATOM 4754 C CA . LYS A 1 589 ? -9.576 -18.329 -23.516 1.00 88.44 589 LYS A CA 1
ATOM 4755 C C . LYS A 1 589 ? -9.344 -17.469 -24.761 1.00 88.44 589 LYS A C 1
ATOM 4757 O O . LYS A 1 589 ? -8.494 -17.807 -25.578 1.00 88.44 589 LYS A O 1
ATOM 4762 N N . LEU A 1 590 ? -10.078 -16.363 -24.870 1.00 89.75 590 LEU A N 1
ATOM 4763 C CA . LEU A 1 590 ? -10.081 -15.466 -26.028 1.00 89.75 590 LEU A CA 1
ATOM 4764 C C . LEU A 1 590 ? -9.457 -14.105 -25.707 1.00 89.75 590 LEU A C 1
ATOM 4766 O O . LEU A 1 590 ? -9.491 -13.663 -24.556 1.00 89.75 590 LEU A O 1
ATOM 4770 N N . GLY A 1 591 ? -8.944 -13.424 -26.730 1.00 91.38 591 GLY A N 1
ATOM 4771 C CA . GLY A 1 591 ? -8.489 -12.036 -26.652 1.00 91.38 591 GLY A CA 1
ATOM 4772 C C . GLY A 1 591 ? -8.435 -11.366 -28.024 1.00 91.38 591 GLY A C 1
ATOM 4773 O O . GLY A 1 591 ? -8.216 -12.040 -29.025 1.00 91.38 591 GLY A O 1
ATOM 4774 N N . ILE A 1 592 ? -8.622 -10.047 -28.062 1.00 91.25 592 ILE A N 1
ATOM 4775 C CA . ILE A 1 592 ? -8.354 -9.216 -29.245 1.00 91.25 592 ILE A CA 1
ATOM 4776 C C . ILE A 1 592 ? -6.977 -8.582 -29.054 1.00 91.25 592 ILE A C 1
ATOM 4778 O O . ILE A 1 592 ? -6.681 -8.054 -27.978 1.00 91.25 592 ILE A O 1
ATOM 4782 N N . LEU A 1 593 ? -6.120 -8.651 -30.068 1.00 85.81 593 LEU A N 1
ATOM 4783 C CA . LEU A 1 593 ? -4.799 -8.039 -30.021 1.00 85.81 593 LEU A CA 1
ATOM 4784 C C . LEU A 1 593 ? -4.934 -6.510 -30.085 1.00 85.81 593 LEU A C 1
ATOM 4786 O O . LEU A 1 593 ? -5.333 -5.960 -31.105 1.00 85.81 593 LEU A O 1
ATOM 4790 N N . GLY A 1 594 ? -4.597 -5.806 -29.001 1.00 80.44 594 GLY A N 1
ATOM 4791 C CA . GLY A 1 594 ? -4.596 -4.333 -28.969 1.00 80.44 594 GLY A CA 1
ATOM 4792 C C . GLY A 1 594 ? -3.391 -3.687 -29.668 1.00 80.44 594 GLY A C 1
ATOM 4793 O O . GLY A 1 594 ? -3.378 -2.476 -29.887 1.00 80.44 594 GLY A O 1
ATOM 4794 N N . ILE A 1 595 ? -2.396 -4.502 -30.017 1.00 80.06 595 ILE A N 1
ATOM 4795 C CA . ILE A 1 595 ? -1.142 -4.153 -30.686 1.00 80.06 595 ILE A CA 1
ATOM 4796 C C . ILE A 1 595 ? -0.797 -5.262 -31.680 1.00 80.06 595 ILE A C 1
ATOM 4798 O O . ILE A 1 595 ? -1.292 -6.383 -31.540 1.00 80.06 595 ILE A O 1
ATOM 4802 N N . ASP A 1 596 ? 0.097 -4.981 -32.618 1.00 79.56 596 ASP A N 1
ATOM 4803 C CA . ASP A 1 596 ? 0.730 -6.027 -33.415 1.00 79.56 596 ASP A CA 1
ATOM 4804 C C . ASP A 1 596 ? 1.498 -6.965 -32.471 1.00 79.56 596 ASP A C 1
ATOM 4806 O O . ASP A 1 596 ? 2.313 -6.522 -31.657 1.00 79.56 596 ASP A O 1
ATOM 4810 N N . ALA A 1 597 ? 1.213 -8.266 -32.521 1.00 74.44 597 ALA A N 1
ATOM 4811 C CA . ALA A 1 597 ? 1.804 -9.224 -31.592 1.00 74.44 597 ALA A CA 1
ATOM 4812 C C . ALA A 1 597 ? 2.022 -10.594 -32.227 1.00 74.44 597 ALA A C 1
ATOM 4814 O O . ALA A 1 597 ? 1.278 -11.034 -33.101 1.00 74.44 597 ALA A O 1
ATOM 4815 N N . ALA A 1 598 ? 3.045 -11.298 -31.747 1.00 76.06 598 ALA A N 1
ATOM 4816 C CA . ALA A 1 598 ? 3.270 -12.697 -32.074 1.00 76.06 598 ALA A CA 1
ATOM 4817 C C . ALA A 1 598 ? 2.835 -13.593 -30.909 1.00 76.06 598 ALA A C 1
ATOM 4819 O O . ALA A 1 598 ? 3.009 -13.240 -29.740 1.00 76.06 598 ALA A O 1
ATOM 4820 N N . THR A 1 599 ? 2.278 -14.764 -31.213 1.00 77.06 599 THR A N 1
ATOM 4821 C CA . THR A 1 599 ? 1.824 -15.722 -30.195 1.00 77.06 599 THR A CA 1
ATOM 4822 C C . THR A 1 599 ? 2.683 -16.979 -30.183 1.00 77.06 599 THR A C 1
ATOM 4824 O O . THR A 1 599 ? 3.338 -17.325 -31.165 1.00 77.06 599 THR A O 1
ATOM 4827 N N . ASN A 1 600 ? 2.672 -17.695 -29.059 1.00 77.25 600 ASN A N 1
ATOM 4828 C CA . ASN A 1 600 ? 3.222 -19.046 -29.012 1.00 77.25 600 ASN A CA 1
ATOM 4829 C C . ASN A 1 600 ? 2.294 -20.035 -29.753 1.00 77.25 600 ASN A C 1
ATOM 4831 O O . ASN A 1 600 ? 1.189 -19.686 -30.172 1.00 77.25 600 ASN A O 1
ATOM 4835 N N . GLN A 1 601 ? 2.728 -21.292 -29.878 1.00 75.25 601 GLN A N 1
ATOM 4836 C CA . GLN A 1 601 ? 1.974 -22.332 -30.594 1.00 75.25 601 GLN A CA 1
ATOM 4837 C C . GLN A 1 601 ? 0.680 -22.766 -29.886 1.00 75.25 601 GLN A C 1
ATOM 4839 O O . GLN A 1 601 ? -0.106 -23.515 -30.459 1.00 75.25 601 GLN A O 1
ATOM 4844 N N . ALA A 1 602 ? 0.442 -22.281 -28.663 1.00 82.56 602 ALA A N 1
ATOM 4845 C CA . ALA A 1 602 ? -0.758 -22.581 -27.893 1.00 82.56 602 ALA A CA 1
ATOM 4846 C C . ALA A 1 602 ? -1.943 -21.687 -28.250 1.00 82.56 602 ALA A C 1
ATOM 4848 O O . ALA A 1 602 ? -3.040 -21.922 -27.748 1.00 82.56 602 ALA A O 1
ATOM 4849 N N . CYS A 1 603 ? -1.744 -20.688 -29.110 1.00 86.56 603 CYS A N 1
ATOM 4850 C CA . CYS A 1 603 ? -2.798 -19.798 -29.570 1.00 86.56 603 CYS A CA 1
ATOM 4851 C C . CYS A 1 603 ? -3.052 -20.004 -31.063 1.00 86.56 603 CYS A C 1
ATOM 4853 O O . CYS A 1 603 ? -2.120 -19.991 -31.867 1.00 86.56 603 CYS A O 1
ATOM 4855 N N . ALA A 1 604 ? -4.319 -20.142 -31.439 1.00 89.75 604 ALA A N 1
ATOM 4856 C CA . ALA A 1 604 ? -4.756 -19.879 -32.802 1.00 89.75 604 ALA A CA 1
ATOM 4857 C C . ALA A 1 604 ? -5.126 -18.399 -32.903 1.00 89.75 604 ALA A C 1
ATOM 4859 O O . ALA A 1 604 ? -5.812 -17.881 -32.024 1.00 89.75 604 ALA A O 1
ATOM 4860 N N . VAL A 1 605 ? -4.675 -17.721 -33.957 1.00 90.38 605 VAL A N 1
ATOM 4861 C CA . VAL A 1 605 ? -4.975 -16.305 -34.195 1.00 90.38 605 VAL A CA 1
ATOM 4862 C C . VAL A 1 605 ? -5.632 -16.163 -35.560 1.00 90.38 605 VAL A C 1
ATOM 4864 O O . VAL A 1 605 ? -5.062 -16.579 -36.569 1.00 90.38 605 VAL A O 1
ATOM 4867 N N . GLY A 1 606 ? -6.839 -15.603 -35.576 1.00 89.44 606 GLY A N 1
ATOM 4868 C CA . GLY A 1 606 ? -7.583 -15.257 -36.781 1.00 89.44 606 GLY A CA 1
ATOM 4869 C C . GLY A 1 606 ? -7.479 -13.762 -37.059 1.00 89.44 606 GLY A C 1
ATOM 4870 O O . GLY A 1 606 ? -7.773 -12.950 -36.181 1.00 89.44 606 GLY A O 1
ATOM 4871 N N . VAL A 1 607 ? -7.073 -13.407 -38.277 1.00 90.62 607 VAL A N 1
ATOM 4872 C CA . VAL A 1 607 ? -7.131 -12.029 -38.779 1.00 90.62 607 VAL A CA 1
ATOM 4873 C C . VAL A 1 607 ? -8.521 -11.832 -39.394 1.00 90.62 607 VAL A C 1
ATOM 4875 O O . VAL A 1 607 ? -8.846 -12.568 -40.329 1.00 90.62 607 VAL A O 1
ATOM 4878 N N . PRO A 1 608 ? -9.363 -10.921 -38.871 1.00 87.00 608 PRO A N 1
ATOM 4879 C CA . PRO A 1 608 ? -10.677 -10.656 -39.446 1.00 87.00 608 PRO A CA 1
ATOM 4880 C C . PRO A 1 608 ? -10.553 -10.207 -40.906 1.00 87.00 608 PRO A C 1
ATOM 4882 O O . PRO A 1 608 ? -9.705 -9.378 -41.238 1.00 87.00 608 PRO A O 1
ATOM 4885 N N . HIS A 1 609 ? -11.403 -10.749 -41.775 1.00 85.12 609 HIS A N 1
ATOM 4886 C CA . HIS A 1 609 ? -11.574 -10.242 -43.137 1.00 85.12 609 HIS A CA 1
ATOM 4887 C C . HIS A 1 609 ? -12.201 -8.838 -43.112 1.00 85.12 609 HIS A C 1
ATOM 4889 O O . HIS A 1 609 ? -12.863 -8.496 -42.136 1.00 85.12 609 HIS A O 1
ATOM 4895 N N . PHE A 1 610 ? -12.095 -8.040 -44.181 1.00 84.38 610 PHE A N 1
ATOM 4896 C CA . PHE A 1 610 ? -12.704 -6.695 -44.200 1.00 84.38 610 PHE A CA 1
ATOM 4897 C C . PHE A 1 610 ? -14.241 -6.709 -44.070 1.00 84.38 610 PHE A C 1
ATOM 4899 O O . PHE A 1 610 ? -14.836 -5.714 -43.661 1.00 84.38 610 PHE A O 1
ATOM 4906 N N . LEU A 1 611 ? -14.875 -7.849 -44.369 1.00 86.19 611 LEU A N 1
ATOM 4907 C CA . LEU A 1 611 ? -16.311 -8.097 -44.177 1.00 86.19 611 LEU A CA 1
ATOM 4908 C C . LEU A 1 611 ? -16.672 -8.610 -42.768 1.00 86.19 611 LEU A C 1
ATOM 4910 O O . LEU A 1 611 ? -17.848 -8.829 -42.482 1.00 86.19 611 LEU A O 1
ATOM 4914 N N . MET A 1 612 ? -15.690 -8.812 -41.887 1.00 88.44 612 MET A N 1
ATOM 4915 C CA . MET A 1 612 ? -15.873 -9.332 -40.531 1.00 88.44 612 MET A CA 1
ATOM 4916 C C . MET A 1 612 ? -15.393 -8.314 -39.493 1.00 88.44 612 MET A C 1
ATOM 4918 O O . MET A 1 612 ? -14.211 -7.983 -39.412 1.00 88.44 612 MET A O 1
ATOM 4922 N N . ASP A 1 613 ? -16.303 -7.857 -38.642 1.00 92.19 613 ASP A N 1
ATOM 4923 C CA . ASP A 1 613 ? -15.975 -7.025 -37.495 1.00 92.19 613 ASP A CA 1
ATOM 4924 C C . ASP A 1 613 ? -15.249 -7.853 -36.418 1.00 92.19 613 ASP A C 1
ATOM 4926 O O . ASP A 1 613 ? -15.682 -8.935 -36.008 1.00 92.19 613 ASP A O 1
ATOM 4930 N N . LYS A 1 614 ? -14.114 -7.335 -35.941 1.00 91.81 614 LYS A N 1
ATOM 4931 C CA . LYS A 1 614 ? -13.257 -8.005 -34.951 1.00 91.81 614 LYS A CA 1
ATOM 4932 C C . LYS A 1 614 ? -13.977 -8.313 -33.636 1.00 91.81 614 LYS A C 1
ATOM 4934 O O . LYS A 1 614 ? -13.766 -9.375 -33.049 1.00 91.81 614 LYS A O 1
ATOM 4939 N N . ASP A 1 615 ? -14.820 -7.392 -33.167 1.00 93.00 615 ASP A N 1
ATOM 4940 C CA . ASP A 1 615 ? -15.527 -7.531 -31.900 1.00 93.00 615 ASP A CA 1
ATOM 4941 C C . ASP A 1 615 ? -16.667 -8.540 -32.065 1.00 93.00 615 ASP A C 1
ATOM 4943 O O . ASP A 1 615 ? -16.918 -9.342 -31.163 1.00 93.00 615 ASP A O 1
ATOM 4947 N N . PHE A 1 616 ? -17.313 -8.557 -33.235 1.00 92.88 616 PHE A N 1
ATOM 4948 C CA . PHE A 1 616 ? -18.311 -9.566 -33.580 1.00 92.88 616 PHE A CA 1
ATOM 4949 C C . PHE A 1 616 ? -17.696 -10.970 -33.567 1.00 92.88 616 PHE A C 1
ATOM 4951 O O . PHE A 1 616 ? -18.201 -11.857 -32.872 1.00 92.88 616 PHE A O 1
ATOM 4958 N N . MET A 1 617 ? -16.553 -11.150 -34.240 1.00 91.81 617 MET A N 1
ATOM 4959 C CA . MET A 1 617 ? -15.806 -12.411 -34.251 1.00 91.81 617 MET A CA 1
ATOM 4960 C C . MET A 1 617 ? -15.404 -12.852 -32.834 1.00 91.81 617 MET A C 1
ATOM 4962 O O . MET A 1 617 ? -15.563 -14.021 -32.472 1.00 91.81 617 MET A O 1
ATOM 4966 N N . PHE A 1 618 ? -14.939 -11.919 -31.996 1.00 93.75 618 PHE A N 1
ATOM 4967 C CA . PHE A 1 618 ? -14.609 -12.187 -30.595 1.00 93.75 618 PHE A CA 1
ATOM 4968 C C . PHE A 1 618 ? -15.820 -12.668 -29.788 1.00 93.75 618 PHE A C 1
ATOM 4970 O O . PHE A 1 618 ? -15.743 -13.709 -29.130 1.00 93.75 618 PHE A O 1
ATOM 4977 N N . TYR A 1 619 ? -16.943 -11.944 -29.830 1.00 91.88 619 TYR A N 1
ATOM 4978 C CA . TYR A 1 619 ? -18.132 -12.314 -29.061 1.00 91.88 619 TYR A CA 1
ATOM 4979 C C . TYR A 1 619 ? -18.764 -13.619 -29.562 1.00 91.88 619 TYR A C 1
ATOM 4981 O O . TYR A 1 619 ? -19.279 -14.381 -28.741 1.00 91.88 619 TYR A O 1
ATOM 4989 N N . TYR A 1 620 ? -18.673 -13.918 -30.862 1.00 91.00 620 TYR A N 1
ATOM 4990 C CA . TYR A 1 620 ? -19.158 -15.177 -31.431 1.00 91.00 620 TYR A CA 1
ATOM 4991 C C . TYR A 1 620 ? -18.373 -16.375 -30.891 1.00 91.00 620 TYR A C 1
ATOM 4993 O O . TYR A 1 620 ? -18.960 -17.320 -30.359 1.00 91.00 620 TYR A O 1
ATOM 5001 N N . PHE A 1 621 ? -17.039 -16.322 -30.930 1.00 90.38 621 PHE A N 1
ATOM 5002 C CA . PHE A 1 621 ? -16.222 -17.383 -30.340 1.00 90.38 621 PHE A CA 1
ATOM 5003 C C . PHE A 1 621 ? -16.349 -17.442 -28.817 1.00 90.38 621 PHE A C 1
ATOM 5005 O O . PHE A 1 621 ? -16.259 -18.523 -28.235 1.00 90.38 621 PHE A O 1
ATOM 5012 N N . PHE A 1 622 ? -16.605 -16.310 -28.159 1.00 89.19 622 PHE A N 1
ATOM 5013 C CA . PHE A 1 622 ? -16.859 -16.281 -26.722 1.00 89.19 622 PHE A CA 1
ATOM 5014 C C . PHE A 1 622 ? -18.159 -17.009 -26.360 1.00 89.19 622 PHE A C 1
ATOM 5016 O O . PHE A 1 622 ? -18.187 -17.761 -25.385 1.00 89.19 622 PHE A O 1
ATOM 5023 N N . TYR A 1 623 ? -19.205 -16.840 -27.169 1.00 88.94 623 TYR A N 1
ATOM 5024 C CA . TYR A 1 623 ? -20.451 -17.596 -27.064 1.00 88.94 623 TYR A CA 1
ATOM 5025 C C . TYR A 1 623 ? -20.235 -19.094 -27.343 1.00 88.94 623 TYR A C 1
ATOM 5027 O O . TYR A 1 623 ? -20.652 -19.940 -26.556 1.00 88.94 623 TYR A O 1
ATOM 5035 N N . GLN A 1 624 ? -19.493 -19.430 -28.401 1.00 89.19 624 GLN A N 1
ATOM 5036 C CA . GLN A 1 624 ? -19.248 -20.815 -28.826 1.00 89.19 624 GLN A CA 1
ATOM 5037 C C . GLN A 1 624 ? -18.136 -21.531 -28.050 1.00 89.19 624 GLN A C 1
ATOM 5039 O O . GLN A 1 624 ? -17.805 -22.679 -28.348 1.00 89.19 624 GLN A O 1
ATOM 5044 N N . ARG A 1 625 ? -17.558 -20.884 -27.032 1.00 87.50 625 ARG A N 1
ATOM 5045 C CA . ARG A 1 625 ? -16.402 -21.390 -26.285 1.00 87.50 625 ARG A CA 1
ATOM 5046 C C . ARG A 1 625 ? -16.614 -22.808 -25.759 1.00 87.50 625 ARG A C 1
ATOM 5048 O O . ARG A 1 625 ? -15.713 -23.630 -25.879 1.00 87.50 625 ARG A O 1
ATOM 5055 N N . LYS A 1 626 ? -17.777 -23.088 -25.162 1.00 84.69 626 LYS A N 1
ATOM 5056 C CA . LYS A 1 626 ? -18.075 -24.416 -24.606 1.00 84.69 626 LYS A CA 1
ATOM 5057 C C . LYS A 1 626 ? -18.136 -25.470 -25.714 1.00 84.69 626 LYS A C 1
ATOM 5059 O O . LYS A 1 626 ? -17.430 -26.464 -25.630 1.00 84.69 626 LYS A O 1
ATOM 5064 N N . THR A 1 627 ? -18.866 -25.179 -26.789 1.00 87.25 627 THR A N 1
ATOM 5065 C CA . THR A 1 627 ? -18.963 -26.025 -27.986 1.00 87.25 627 THR A CA 1
ATOM 5066 C C . THR A 1 627 ? -17.586 -26.344 -28.574 1.00 87.25 627 THR A C 1
ATOM 5068 O O . THR A 1 627 ? -17.297 -27.492 -28.887 1.00 87.25 627 THR A O 1
ATOM 5071 N N . LEU A 1 628 ? -16.704 -25.345 -28.681 1.00 86.69 628 LEU A N 1
ATOM 5072 C CA . LEU A 1 628 ? -15.341 -25.528 -29.187 1.00 86.69 628 LEU A CA 1
ATOM 5073 C C . LEU A 1 628 ? -14.485 -26.423 -28.283 1.00 86.69 628 LEU A C 1
ATOM 5075 O O . LEU A 1 628 ? -13.715 -27.234 -28.791 1.00 86.69 628 LEU A O 1
ATOM 5079 N N . ILE A 1 629 ? -14.613 -26.284 -26.959 1.00 85.12 629 ILE A N 1
ATOM 5080 C CA . ILE A 1 629 ? -13.908 -27.134 -25.987 1.00 85.12 629 ILE A CA 1
ATOM 5081 C C . ILE A 1 629 ? -14.411 -28.580 -26.077 1.00 85.12 629 ILE A C 1
ATOM 5083 O O . ILE A 1 629 ? -13.591 -29.496 -26.090 1.00 85.12 629 ILE A O 1
ATOM 5087 N N . ASP A 1 630 ? -15.727 -28.774 -26.194 1.00 84.25 630 ASP A N 1
ATOM 5088 C CA . ASP A 1 630 ? -16.364 -30.094 -26.279 1.00 84.25 630 ASP A CA 1
ATOM 5089 C C . ASP A 1 630 ? -15.992 -30.843 -27.577 1.00 84.25 630 ASP A C 1
ATOM 5091 O O . ASP A 1 630 ? -15.954 -32.072 -27.599 1.00 84.25 630 ASP A O 1
ATOM 5095 N N . LEU A 1 631 ? -15.655 -30.117 -28.652 1.00 83.31 631 LEU A N 1
ATOM 5096 C CA . LEU A 1 631 ? -15.117 -30.679 -29.901 1.00 83.31 631 LEU A CA 1
ATOM 5097 C C . LEU A 1 631 ? -13.631 -31.081 -29.807 1.00 83.31 631 LEU A C 1
ATOM 5099 O O . LEU A 1 631 ? -13.104 -31.724 -30.722 1.00 83.31 631 LEU A O 1
ATOM 5103 N N . GLY A 1 632 ? -12.936 -30.693 -28.734 1.00 78.56 632 GLY A N 1
ATOM 5104 C CA . GLY A 1 632 ? -11.533 -31.024 -28.503 1.00 78.56 632 GLY A CA 1
ATOM 5105 C C . GLY A 1 632 ? -11.303 -32.529 -28.333 1.00 78.56 632 GLY A C 1
ATOM 5106 O O . GLY A 1 632 ? -12.120 -33.248 -27.764 1.00 78.56 632 GLY A O 1
ATOM 5107 N N . LYS A 1 633 ? -10.157 -33.029 -28.811 1.00 69.19 633 LYS A N 1
ATOM 5108 C CA . LYS A 1 633 ? -9.777 -34.454 -28.707 1.00 69.19 633 LYS A CA 1
ATOM 5109 C C . LYS A 1 633 ? -8.713 -34.653 -27.617 1.00 69.19 633 LYS A C 1
ATOM 5111 O O . LYS A 1 633 ? -7.797 -33.839 -27.512 1.00 69.19 633 LYS A O 1
ATOM 5116 N N . GLY A 1 634 ? -8.807 -35.742 -26.843 1.00 60.34 634 GLY A N 1
ATOM 5117 C CA . GLY A 1 634 ? -7.830 -36.137 -25.808 1.00 60.34 634 GLY A CA 1
ATOM 5118 C C . GLY A 1 634 ? -8.476 -36.503 -24.461 1.00 60.34 634 GLY A C 1
ATOM 5119 O O . GLY A 1 634 ? -9.512 -35.954 -24.117 1.00 60.34 634 GLY A O 1
ATOM 5120 N N . GLY A 1 635 ? -7.878 -37.443 -23.712 1.00 60.34 635 GLY A N 1
ATOM 5121 C CA . GLY A 1 635 ? -8.426 -37.974 -22.450 1.00 60.34 635 GLY A CA 1
ATOM 5122 C C . GLY A 1 635 ? -8.386 -36.986 -21.272 1.00 60.34 635 GLY A C 1
ATOM 5123 O O . GLY A 1 635 ? -9.386 -36.359 -20.953 1.00 60.34 635 GLY A O 1
ATOM 5124 N N . ALA A 1 636 ? -7.236 -36.850 -20.598 1.00 52.97 636 ALA A N 1
ATOM 5125 C CA . ALA A 1 636 ? -7.107 -36.036 -19.376 1.00 52.97 636 ALA A CA 1
ATOM 5126 C C . ALA A 1 636 ? -6.930 -34.518 -19.623 1.00 52.97 636 ALA A C 1
ATOM 5128 O O . ALA A 1 636 ? -7.137 -33.716 -18.714 1.00 52.97 636 ALA A O 1
ATOM 5129 N N . GLN A 1 637 ? -6.549 -34.114 -20.841 1.00 55.56 637 GLN A N 1
ATOM 5130 C CA . GLN A 1 637 ? -6.438 -32.715 -21.269 1.00 55.56 637 GLN A CA 1
ATOM 5131 C C . GLN A 1 637 ? -6.953 -32.584 -22.713 1.00 55.56 637 GLN A C 1
ATOM 5133 O O . GLN A 1 637 ? -6.246 -32.989 -23.640 1.00 55.56 637 GLN A O 1
ATOM 5138 N N . PRO A 1 638 ? -8.170 -32.057 -22.932 1.00 64.75 638 PRO A N 1
ATOM 5139 C CA . PRO A 1 638 ? -8.680 -31.820 -24.278 1.00 64.75 638 PRO A CA 1
ATOM 5140 C C . PRO A 1 638 ? -7.878 -30.708 -24.973 1.00 64.75 638 PRO A C 1
ATOM 5142 O O . PRO A 1 638 ? -7.427 -29.758 -24.329 1.00 64.75 638 PRO A O 1
ATOM 5145 N N . ASN A 1 639 ? -7.683 -30.833 -26.289 1.00 80.50 639 ASN A N 1
ATOM 5146 C CA . ASN A 1 639 ? -6.988 -29.858 -27.136 1.00 80.50 639 ASN A CA 1
ATOM 5147 C C . ASN A 1 639 ? -7.873 -29.458 -28.330 1.00 80.50 639 ASN A C 1
ATOM 5149 O O . ASN A 1 639 ? -8.355 -30.325 -29.066 1.00 80.50 639 ASN A O 1
ATOM 5153 N N . ILE A 1 640 ? -8.061 -28.151 -28.536 1.00 85.62 640 ILE A N 1
ATOM 5154 C CA . ILE A 1 640 ? -8.734 -27.569 -29.702 1.00 85.62 640 ILE A CA 1
ATOM 5155 C C . ILE A 1 640 ? -7.677 -27.331 -30.781 1.00 85.62 640 ILE A C 1
ATOM 5157 O O . ILE A 1 640 ? -6.896 -26.390 -30.700 1.00 85.62 640 ILE A O 1
ATOM 5161 N N . SER A 1 641 ? -7.639 -28.167 -31.816 1.00 85.19 641 SER A N 1
ATOM 5162 C CA . SER A 1 641 ? -6.715 -27.950 -32.937 1.00 85.19 641 SER A CA 1
ATOM 5163 C C . SER A 1 641 ? -7.103 -26.727 -33.786 1.00 85.19 641 SER A C 1
ATOM 5165 O O . SER A 1 641 ? -8.279 -26.370 -33.869 1.00 85.19 641 SER A O 1
ATOM 5167 N N . GLN A 1 642 ? -6.135 -26.129 -34.494 1.00 84.56 642 GLN A N 1
ATOM 5168 C CA . GLN A 1 642 ? -6.418 -25.050 -35.456 1.00 84.56 642 GLN A CA 1
ATOM 5169 C C . GLN A 1 642 ? -7.429 -25.473 -36.528 1.00 84.56 642 GLN A C 1
ATOM 5171 O O . GLN A 1 642 ? -8.227 -24.652 -36.963 1.00 84.56 642 GLN A O 1
ATOM 5176 N N . THR A 1 643 ? -7.405 -26.743 -36.939 1.00 85.56 643 THR A N 1
ATOM 5177 C CA . THR A 1 643 ? -8.345 -27.306 -37.915 1.00 85.56 643 THR A CA 1
ATOM 5178 C C . THR A 1 643 ? -9.781 -27.224 -37.409 1.00 85.56 643 THR A C 1
ATOM 5180 O O . THR A 1 643 ? -10.640 -26.723 -38.118 1.00 85.56 643 THR A O 1
ATOM 5183 N N . ILE A 1 644 ? -10.023 -27.582 -36.140 1.00 87.19 644 ILE A N 1
ATOM 5184 C CA . ILE A 1 644 ? -11.361 -27.485 -35.527 1.00 87.19 644 ILE A CA 1
ATOM 5185 C C . ILE A 1 644 ? -11.882 -26.045 -35.571 1.00 87.19 644 ILE A C 1
ATOM 5187 O O . ILE A 1 644 ? -13.053 -25.835 -35.853 1.00 87.19 644 ILE A O 1
ATOM 5191 N N . ILE A 1 645 ? -11.023 -25.057 -35.306 1.00 88.19 645 ILE A N 1
ATOM 5192 C CA . ILE A 1 645 ? -11.417 -23.640 -35.317 1.00 88.19 645 ILE A CA 1
ATOM 5193 C C . ILE A 1 645 ? -11.677 -23.149 -36.747 1.00 88.19 645 ILE A C 1
ATOM 5195 O O . ILE A 1 645 ? -12.631 -22.408 -36.958 1.00 88.19 645 ILE A O 1
ATOM 5199 N N . LYS A 1 646 ? -10.851 -23.556 -37.720 1.00 85.50 646 LYS A N 1
ATOM 5200 C CA . LYS A 1 646 ? -11.008 -23.180 -39.137 1.00 85.50 646 LYS A CA 1
ATOM 5201 C C . LYS A 1 646 ? -12.275 -23.759 -39.763 1.00 85.50 646 LYS A C 1
ATOM 5203 O O . LYS A 1 646 ? -12.929 -23.064 -40.530 1.00 85.50 646 LYS A O 1
ATOM 5208 N N . ASP A 1 647 ? -12.615 -24.995 -39.410 1.00 86.00 647 ASP A N 1
ATOM 5209 C CA . ASP A 1 647 ? -13.779 -25.702 -39.950 1.00 86.00 647 ASP A CA 1
ATOM 5210 C C . ASP A 1 647 ? -15.075 -25.359 -39.189 1.00 86.00 647 ASP A C 1
ATOM 5212 O O . ASP A 1 647 ? -16.158 -25.815 -39.559 1.00 86.00 647 ASP A O 1
ATOM 5216 N N . PHE A 1 648 ? -14.987 -24.576 -38.104 1.00 87.44 648 PHE A N 1
ATOM 5217 C CA . PHE A 1 648 ? -16.145 -24.241 -37.285 1.00 87.44 648 PHE A CA 1
ATOM 5218 C C . PHE A 1 648 ? -17.092 -23.295 -38.043 1.00 87.44 648 PHE A C 1
ATOM 5220 O O . PHE A 1 648 ? -16.666 -22.223 -38.486 1.00 87.44 648 PHE A O 1
ATOM 5227 N N . PRO A 1 649 ? -18.388 -23.631 -38.171 1.00 82.69 649 PRO A N 1
ATOM 5228 C CA . PRO A 1 649 ? -19.337 -22.783 -38.876 1.00 82.69 649 PRO A CA 1
ATOM 5229 C C . PRO A 1 649 ? -19.497 -21.440 -38.156 1.00 82.69 649 PRO A C 1
ATOM 5231 O O . PRO A 1 649 ? -19.604 -21.378 -36.926 1.00 82.69 649 PRO A O 1
ATOM 5234 N N . HIS A 1 650 ? -19.542 -20.352 -38.922 1.00 76.94 650 HIS A N 1
ATOM 5235 C CA . HIS A 1 650 ? -19.729 -19.002 -38.397 1.00 76.94 650 HIS A CA 1
ATOM 5236 C C . HIS A 1 650 ? -20.905 -18.303 -39.079 1.00 76.94 650 HIS A C 1
ATOM 5238 O O . HIS A 1 650 ? -21.247 -18.599 -40.223 1.00 76.94 650 HIS A O 1
ATOM 5244 N N . LEU A 1 651 ? -21.532 -17.381 -38.350 1.00 79.31 651 LEU A N 1
ATOM 5245 C CA . LEU A 1 651 ? -22.561 -16.495 -38.883 1.00 79.31 651 LEU A CA 1
ATOM 5246 C C . LEU A 1 651 ? -21.881 -15.286 -39.526 1.00 79.31 651 LEU A C 1
ATOM 5248 O O . LEU A 1 651 ? -20.980 -14.707 -38.919 1.00 79.31 651 LEU A O 1
ATOM 5252 N N . LEU A 1 652 ? -22.334 -14.890 -40.713 1.00 83.25 652 LEU A N 1
ATOM 5253 C CA . LEU A 1 652 ? -21.821 -13.724 -41.434 1.00 83.25 652 LEU A CA 1
ATOM 5254 C C . LEU A 1 652 ? -22.976 -12.773 -41.802 1.00 83.25 652 LEU A C 1
ATOM 5256 O O . LEU A 1 652 ? -23.393 -12.739 -42.959 1.00 83.25 652 LEU A O 1
ATOM 5260 N N . PRO A 1 653 ? -23.553 -12.041 -40.828 1.00 86.75 653 PRO A N 1
ATOM 5261 C CA . PRO A 1 653 ? -24.504 -10.980 -41.141 1.00 86.75 653 PRO A CA 1
ATOM 5262 C C . PRO A 1 653 ? -23.780 -9.778 -41.781 1.00 86.75 653 PRO A C 1
ATOM 5264 O O . PRO A 1 653 ? -22.549 -9.699 -41.714 1.00 86.75 653 PRO A O 1
ATOM 5267 N N . PRO A 1 654 ? -24.501 -8.811 -42.369 1.00 88.12 654 PRO A N 1
ATOM 5268 C CA . PRO A 1 654 ? -23.906 -7.597 -42.921 1.00 88.12 654 PRO A CA 1
ATOM 5269 C C . PRO A 1 654 ? -23.053 -6.827 -41.917 1.00 88.12 654 PRO A C 1
ATOM 5271 O O . PRO A 1 654 ? -23.355 -6.779 -40.726 1.00 88.12 654 PRO A O 1
ATOM 5274 N N . LEU A 1 655 ? -21.979 -6.182 -42.385 1.00 86.31 655 LEU A N 1
ATOM 5275 C CA . LEU A 1 655 ? -20.999 -5.525 -41.507 1.00 86.31 655 LEU A CA 1
ATOM 5276 C C . LEU A 1 655 ? -21.632 -4.460 -40.590 1.00 86.31 655 LEU A C 1
ATOM 5278 O O . LEU A 1 655 ? -21.210 -4.273 -39.446 1.00 86.31 655 LEU A O 1
ATOM 5282 N N . LYS A 1 656 ? -22.662 -3.757 -41.073 1.00 87.00 656 LYS A N 1
ATOM 5283 C CA . LYS A 1 656 ? -23.430 -2.797 -40.267 1.00 87.00 656 LYS A CA 1
ATOM 5284 C C . LYS A 1 656 ? -24.229 -3.499 -39.167 1.00 87.00 656 LYS A C 1
ATOM 5286 O O . LYS A 1 656 ? -24.175 -3.068 -38.014 1.00 87.00 656 LYS A O 1
ATOM 5291 N N . GLU A 1 657 ? -24.893 -4.606 -39.491 1.00 87.81 657 GLU A N 1
ATOM 5292 C CA . GLU A 1 657 ? -25.597 -5.443 -38.522 1.00 87.81 657 GLU A CA 1
ATOM 5293 C C . GLU A 1 657 ? -24.644 -6.027 -37.469 1.00 87.81 657 GLU A C 1
ATOM 5295 O O . GLU A 1 657 ? -24.927 -5.926 -36.274 1.00 87.81 657 GLU A O 1
ATOM 5300 N N . GLN A 1 658 ? -23.469 -6.525 -37.874 1.00 90.38 658 GLN A N 1
ATOM 5301 C CA . GLN A 1 658 ? -22.423 -6.991 -36.952 1.00 90.38 658 GLN A CA 1
ATOM 5302 C C . GLN A 1 658 ? -22.082 -5.917 -35.908 1.00 90.38 658 GLN A C 1
ATOM 5304 O O . GLN A 1 658 ? -22.108 -6.182 -34.703 1.00 90.38 658 GLN A O 1
ATOM 5309 N N . LYS A 1 659 ? -21.840 -4.674 -36.350 1.00 90.06 659 LYS A N 1
ATOM 5310 C CA . LYS A 1 659 ? -21.552 -3.537 -35.460 1.00 90.06 659 LYS A CA 1
ATOM 5311 C C . LYS A 1 659 ? -22.727 -3.201 -34.538 1.00 90.06 659 LYS A C 1
ATOM 5313 O O . LYS A 1 659 ? -22.506 -2.914 -33.360 1.00 90.06 659 LYS A O 1
ATOM 5318 N N . ARG A 1 660 ? -23.978 -3.263 -35.021 1.00 90.06 660 ARG A N 1
ATOM 5319 C CA . ARG A 1 660 ? -25.178 -3.062 -34.180 1.00 90.06 660 ARG A CA 1
ATOM 5320 C C . ARG A 1 660 ? -25.292 -4.137 -33.096 1.00 90.06 660 ARG A C 1
ATOM 5322 O O . ARG A 1 660 ? -25.506 -3.794 -31.930 1.00 90.06 660 ARG A O 1
ATOM 5329 N N . ILE A 1 661 ? -25.086 -5.405 -33.455 1.00 88.25 661 ILE A N 1
ATOM 5330 C CA . ILE A 1 661 ? -25.078 -6.542 -32.522 1.00 88.25 661 ILE A CA 1
ATOM 5331 C C . ILE A 1 661 ? -24.008 -6.332 -31.445 1.00 88.25 661 ILE A C 1
ATOM 5333 O O . ILE A 1 661 ? -24.315 -6.379 -30.253 1.00 88.25 661 ILE A O 1
ATOM 5337 N N . VAL A 1 662 ? -22.773 -6.022 -31.847 1.00 91.25 662 VAL A N 1
ATOM 5338 C CA . VAL A 1 662 ? -21.653 -5.761 -30.929 1.00 91.25 662 VAL A CA 1
ATOM 5339 C C . VAL A 1 662 ? -21.956 -4.606 -29.983 1.00 91.25 662 VAL A C 1
ATOM 5341 O O . VAL A 1 662 ? -21.766 -4.744 -28.775 1.00 91.25 662 VAL A O 1
ATOM 5344 N N . ASN A 1 663 ? -22.442 -3.476 -30.499 1.00 88.31 663 ASN A N 1
ATOM 5345 C CA . ASN A 1 663 ? -22.769 -2.314 -29.674 1.00 88.31 663 ASN A CA 1
ATOM 5346 C C . ASN A 1 663 ? -23.830 -2.660 -28.626 1.00 88.31 663 ASN A C 1
ATOM 5348 O O . ASN A 1 663 ? -23.702 -2.277 -27.461 1.00 88.31 663 ASN A O 1
ATOM 5352 N N . LYS A 1 664 ? -24.843 -3.448 -29.009 1.00 85.31 664 LYS A N 1
ATOM 5353 C CA . LYS A 1 664 ? -25.882 -3.901 -28.083 1.00 85.31 664 LYS A CA 1
ATOM 5354 C C . LYS A 1 664 ? -25.338 -4.865 -27.028 1.00 85.31 664 LYS A C 1
ATOM 5356 O O . LYS A 1 664 ? -25.662 -4.706 -25.851 1.00 85.31 664 LYS A O 1
ATOM 5361 N N . ILE A 1 665 ? -24.485 -5.815 -27.422 1.00 88.75 665 ILE A N 1
ATOM 5362 C CA . ILE A 1 665 ? -23.790 -6.719 -26.493 1.00 88.75 665 ILE A CA 1
ATOM 5363 C C . ILE A 1 665 ? -22.963 -5.900 -25.498 1.00 88.75 665 ILE A C 1
ATOM 5365 O O . ILE A 1 665 ? -23.157 -6.048 -24.294 1.00 88.75 665 ILE A O 1
ATOM 5369 N N . LYS A 1 666 ? -22.092 -5.000 -25.973 1.00 87.56 666 LYS A N 1
ATOM 5370 C CA . LYS A 1 666 ? -21.243 -4.148 -25.124 1.00 87.56 666 LYS A CA 1
ATOM 5371 C C . LYS A 1 666 ? -22.072 -3.344 -24.120 1.00 87.56 666 LYS A C 1
ATOM 5373 O O . LYS A 1 666 ? -21.750 -3.357 -22.936 1.00 87.56 666 LYS A O 1
ATOM 5378 N N . GLN A 1 667 ? -23.173 -2.731 -24.563 1.00 84.25 667 GLN A N 1
ATOM 5379 C CA . GLN A 1 667 ? -24.086 -1.973 -23.700 1.00 84.25 667 GLN A CA 1
ATOM 5380 C C . GLN A 1 667 ? -24.740 -2.838 -22.608 1.00 84.25 667 GLN A C 1
ATOM 5382 O O . GLN A 1 667 ? -24.939 -2.384 -21.483 1.00 84.25 667 GLN A O 1
ATOM 5387 N N . LEU A 1 668 ? -25.140 -4.071 -22.927 1.00 81.69 668 LEU A N 1
ATOM 5388 C CA . LEU A 1 668 ? -25.778 -4.962 -21.954 1.00 81.69 668 LEU A CA 1
ATOM 5389 C C . LEU A 1 668 ? -24.757 -5.567 -20.984 1.00 81.69 668 LEU A C 1
ATOM 5391 O O . LEU A 1 668 ? -25.036 -5.670 -19.790 1.00 81.69 668 LEU A O 1
ATOM 5395 N N . LEU A 1 669 ? -23.569 -5.927 -21.474 1.00 82.06 669 LEU A N 1
ATOM 5396 C CA . LEU A 1 669 ? -22.490 -6.447 -20.638 1.00 82.06 669 LEU A CA 1
ATOM 5397 C C . LEU A 1 669 ? -21.923 -5.379 -19.697 1.00 82.06 669 LEU A C 1
ATOM 5399 O O . LEU A 1 669 ? -21.663 -5.696 -18.542 1.00 82.06 669 LEU A O 1
ATOM 5403 N N . SER A 1 670 ? -21.826 -4.115 -20.123 1.00 76.44 670 SER A N 1
ATOM 5404 C CA . SER A 1 670 ? -21.371 -3.032 -19.241 1.00 76.44 670 SER A CA 1
ATOM 5405 C C . SER A 1 670 ? -22.300 -2.835 -18.040 1.00 76.44 670 SER A C 1
ATOM 5407 O O . SER A 1 670 ? -21.825 -2.614 -16.930 1.00 76.44 670 SER A O 1
ATOM 5409 N N . LYS A 1 671 ? -23.620 -2.988 -18.227 1.00 75.12 671 LYS A N 1
ATOM 5410 C CA . LYS A 1 671 ? -24.598 -2.962 -17.125 1.00 75.12 671 LYS A CA 1
ATOM 5411 C C . LYS A 1 671 ? -24.422 -4.137 -16.161 1.00 75.12 671 LYS A C 1
ATOM 5413 O O . LYS A 1 671 ? -24.638 -3.985 -14.962 1.00 75.12 671 LYS A O 1
ATOM 5418 N N . ILE A 1 672 ? -24.030 -5.306 -16.671 1.00 75.44 672 ILE A N 1
ATOM 5419 C CA . ILE A 1 672 ? -23.709 -6.472 -15.837 1.00 75.44 672 ILE A CA 1
ATOM 5420 C C . ILE A 1 672 ? -22.446 -6.212 -15.015 1.00 75.44 672 ILE A C 1
ATOM 5422 O O . ILE A 1 672 ? -22.438 -6.502 -13.821 1.00 75.44 672 ILE A O 1
ATOM 5426 N N . ASP A 1 673 ? -21.398 -5.657 -15.623 1.00 71.31 673 ASP A N 1
ATOM 5427 C CA . ASP A 1 673 ? -20.147 -5.354 -14.923 1.00 71.31 673 ASP A CA 1
ATOM 5428 C C . ASP A 1 673 ? -20.342 -4.259 -13.858 1.00 71.31 673 ASP A C 1
ATOM 5430 O O . ASP A 1 673 ? -19.823 -4.375 -12.747 1.00 71.31 673 ASP A O 1
ATOM 5434 N N . GLU A 1 674 ? -21.166 -3.246 -14.139 1.00 69.31 674 GLU A N 1
ATOM 5435 C CA . GLU A 1 674 ? -21.580 -2.240 -13.155 1.00 69.31 674 GLU A CA 1
ATOM 5436 C C . GLU A 1 674 ? -22.346 -2.868 -11.983 1.00 69.31 674 GLU A C 1
ATOM 5438 O O . GLU A 1 674 ? -22.022 -2.605 -10.823 1.00 69.31 674 GLU A O 1
ATOM 5443 N N . ALA A 1 675 ? -23.301 -3.759 -12.266 1.00 65.44 675 ALA A N 1
ATOM 5444 C CA . ALA A 1 675 ? -24.024 -4.489 -11.230 1.00 65.44 675 ALA A CA 1
ATOM 5445 C C . ALA A 1 675 ? -23.085 -5.366 -10.380 1.00 65.44 675 ALA A C 1
ATOM 5447 O O . ALA A 1 675 ? -23.217 -5.380 -9.158 1.00 65.44 675 ALA A O 1
ATOM 5448 N N . LYS A 1 676 ? -22.100 -6.050 -10.992 1.00 66.38 676 LYS A N 1
ATOM 5449 C CA . LYS A 1 676 ? -21.069 -6.818 -10.262 1.00 66.38 676 LYS A CA 1
ATOM 5450 C C . LYS A 1 676 ? -20.279 -5.926 -9.308 1.00 66.38 676 LYS A C 1
ATOM 5452 O O . LYS A 1 676 ? -20.069 -6.311 -8.161 1.00 66.38 676 LYS A O 1
ATOM 5457 N N . ARG A 1 677 ? -19.862 -4.743 -9.769 1.00 68.81 677 ARG A N 1
ATOM 5458 C CA . ARG A 1 677 ? -19.101 -3.787 -8.956 1.00 68.81 677 ARG A CA 1
ATOM 5459 C C . ARG A 1 677 ? -19.912 -3.291 -7.759 1.00 68.81 677 ARG A C 1
ATOM 5461 O O . ARG A 1 677 ? -19.416 -3.363 -6.643 1.00 68.81 677 ARG A O 1
ATOM 5468 N N . LEU A 1 678 ? -21.153 -2.851 -7.982 1.00 65.19 678 LEU A N 1
ATOM 5469 C CA . LEU A 1 678 ? -22.040 -2.369 -6.911 1.00 65.19 678 LEU A CA 1
ATOM 5470 C C . LEU A 1 678 ? -22.315 -3.455 -5.861 1.00 65.19 678 LEU A C 1
ATOM 5472 O O . LEU A 1 678 ? -22.406 -3.171 -4.670 1.00 65.19 678 LEU A O 1
ATOM 5476 N N . ILE A 1 679 ? -22.427 -4.710 -6.299 1.00 64.38 679 ILE A N 1
ATOM 5477 C CA . ILE A 1 679 ? -22.578 -5.863 -5.409 1.00 64.38 679 ILE A CA 1
ATOM 5478 C C . ILE A 1 679 ? -21.333 -6.062 -4.537 1.00 64.38 679 ILE A C 1
ATOM 5480 O O . ILE A 1 679 ? -21.470 -6.296 -3.338 1.00 64.38 679 ILE A O 1
ATOM 5484 N N . GLU A 1 680 ? -20.134 -5.981 -5.111 1.00 64.81 680 GLU A N 1
ATOM 5485 C CA . GLU A 1 680 ? -18.893 -6.191 -4.360 1.00 64.81 680 GLU A CA 1
ATOM 5486 C C . GLU A 1 680 ? -18.621 -5.049 -3.368 1.00 64.81 680 GLU A C 1
ATOM 5488 O O . GLU A 1 680 ? -18.280 -5.301 -2.215 1.00 64.81 680 GLU A O 1
ATOM 5493 N N . GLU A 1 681 ? -18.896 -3.807 -3.769 1.00 66.62 681 GLU A N 1
ATOM 5494 C CA . GLU A 1 681 ? -18.842 -2.628 -2.894 1.00 66.62 681 GLU A CA 1
ATOM 5495 C C . GLU A 1 681 ? -19.828 -2.748 -1.717 1.00 66.62 681 GLU A C 1
ATOM 5497 O O . GLU A 1 681 ? -19.487 -2.473 -0.560 1.00 66.62 681 GLU A O 1
ATOM 5502 N N . ALA A 1 682 ? -21.042 -3.243 -1.979 1.00 64.62 682 ALA A N 1
ATOM 5503 C CA . ALA A 1 682 ? -22.011 -3.518 -0.925 1.00 64.62 682 ALA A CA 1
ATOM 5504 C C . ALA A 1 682 ? -21.495 -4.585 0.059 1.00 64.62 682 ALA A C 1
ATOM 5506 O O . ALA A 1 682 ? -21.646 -4.414 1.270 1.00 64.62 682 ALA A O 1
ATOM 5507 N N . LYS A 1 683 ? -20.848 -5.657 -0.425 1.00 63.47 683 LYS A N 1
ATOM 5508 C CA . LYS A 1 683 ? -20.261 -6.711 0.428 1.00 63.47 683 LYS A CA 1
ATOM 5509 C C . LYS A 1 683 ? -19.160 -6.183 1.343 1.00 63.47 683 LYS A C 1
ATOM 5511 O O . LYS A 1 683 ? -19.168 -6.496 2.532 1.00 63.47 683 LYS A O 1
ATOM 5516 N N . GLU A 1 684 ? -18.243 -5.375 0.819 1.00 66.31 684 GLU A N 1
ATOM 5517 C CA . GLU A 1 684 ? -17.179 -4.768 1.626 1.00 66.31 684 GLU A CA 1
ATOM 5518 C C . GLU A 1 684 ? -17.757 -3.842 2.708 1.00 66.31 684 GLU A C 1
ATOM 5520 O O . GLU A 1 684 ? -17.345 -3.885 3.872 1.00 66.31 684 GLU A O 1
ATOM 5525 N N . THR A 1 685 ? -18.799 -3.084 2.355 1.00 69.50 685 THR A N 1
ATOM 5526 C CA . THR A 1 685 ? -19.538 -2.233 3.296 1.00 69.50 685 THR A CA 1
ATOM 5527 C C . THR A 1 685 ? -20.161 -3.046 4.438 1.00 69.50 685 THR A C 1
ATOM 5529 O O . THR A 1 685 ? -20.097 -2.618 5.593 1.00 69.50 685 THR A O 1
ATOM 5532 N N . PHE A 1 686 ? -20.721 -4.233 4.163 1.00 69.06 686 PHE A N 1
ATOM 5533 C CA . PHE A 1 686 ? -21.259 -5.116 5.209 1.00 69.06 686 PHE A CA 1
ATOM 5534 C C . PHE A 1 686 ? -20.178 -5.566 6.200 1.00 69.06 686 PHE A C 1
ATOM 5536 O O . PHE A 1 686 ? -20.411 -5.526 7.407 1.00 69.06 686 PHE A O 1
ATOM 5543 N N . GLU A 1 687 ? -18.988 -5.940 5.728 1.00 68.94 687 GLU A N 1
ATOM 5544 C CA . GLU A 1 687 ? -17.886 -6.373 6.599 1.00 68.94 687 GLU A CA 1
ATOM 5545 C C . GLU A 1 687 ? -17.372 -5.239 7.499 1.00 68.94 687 GLU A C 1
ATOM 5547 O O . GLU A 1 687 ? -17.187 -5.426 8.707 1.00 68.94 687 GLU A O 1
ATOM 5552 N N . LEU A 1 688 ? -17.203 -4.035 6.944 1.00 73.19 688 LEU A N 1
ATOM 5553 C CA . LEU A 1 688 ? -16.821 -2.851 7.721 1.00 73.19 688 LEU A CA 1
ATOM 5554 C C . LEU A 1 688 ? -17.892 -2.485 8.754 1.00 73.19 688 LEU A C 1
ATOM 5556 O O . LEU A 1 688 ? -17.577 -2.211 9.915 1.00 73.19 688 LEU A O 1
ATOM 5560 N N . ARG A 1 689 ? -19.167 -2.540 8.358 1.00 79.81 689 ARG A N 1
ATOM 5561 C CA . ARG A 1 689 ? -20.300 -2.282 9.249 1.00 79.81 689 ARG A CA 1
ATOM 5562 C C . ARG A 1 689 ? -20.366 -3.301 10.388 1.00 79.81 689 ARG A C 1
ATOM 5564 O O . ARG A 1 689 ? -20.552 -2.896 11.532 1.00 79.81 689 ARG A O 1
ATOM 5571 N N . ARG A 1 690 ? -20.172 -4.595 10.111 1.00 82.94 690 ARG A N 1
ATOM 5572 C CA . ARG A 1 690 ? -20.118 -5.659 11.131 1.00 82.94 690 ARG A CA 1
ATOM 5573 C C . ARG A 1 690 ? -19.010 -5.415 12.146 1.00 82.94 690 ARG A C 1
ATOM 5575 O O . ARG A 1 690 ? -19.256 -5.519 13.345 1.00 82.94 690 ARG A O 1
ATOM 5582 N N . ALA A 1 691 ? -17.817 -5.046 11.678 1.00 79.75 691 ALA A N 1
ATOM 5583 C CA . ALA A 1 691 ? -16.701 -4.711 12.555 1.00 79.75 691 ALA A CA 1
ATOM 5584 C C . ALA A 1 691 ? -17.031 -3.517 13.466 1.00 79.75 691 ALA A C 1
ATOM 5586 O O . ALA A 1 691 ? -16.804 -3.598 14.671 1.00 79.75 691 ALA A O 1
ATOM 5587 N N . ALA A 1 692 ? -17.631 -2.457 12.914 1.00 81.81 692 ALA A N 1
ATOM 5588 C CA . ALA A 1 692 ? -18.047 -1.288 13.685 1.00 81.81 692 ALA A CA 1
ATOM 5589 C C . ALA A 1 692 ? -19.154 -1.611 14.706 1.00 81.81 692 ALA A C 1
ATOM 5591 O O . ALA A 1 692 ? -19.102 -1.141 15.837 1.00 81.81 692 ALA A O 1
ATOM 5592 N N . ILE A 1 693 ? -20.145 -2.432 14.339 1.00 86.69 693 ILE A N 1
ATOM 5593 C CA . ILE A 1 693 ? -21.221 -2.850 15.254 1.00 86.69 693 ILE A CA 1
ATOM 5594 C C . ILE A 1 693 ? -20.663 -3.677 16.415 1.00 86.69 693 ILE A C 1
ATOM 5596 O O . ILE A 1 693 ? -21.044 -3.443 17.559 1.00 86.69 693 ILE A O 1
ATOM 5600 N N . LEU A 1 694 ? -19.761 -4.626 16.138 1.00 87.38 694 LEU A N 1
ATOM 5601 C CA . LEU A 1 694 ? -19.125 -5.430 17.184 1.00 87.38 694 LEU A CA 1
ATOM 5602 C C . LEU A 1 694 ? -18.285 -4.564 18.123 1.00 87.38 694 LEU A C 1
ATOM 5604 O O . LEU A 1 694 ? -18.352 -4.746 19.332 1.00 87.38 694 LEU A O 1
ATOM 5608 N N . ASP A 1 695 ? -17.536 -3.600 17.592 1.00 84.81 695 ASP A N 1
ATOM 5609 C CA . ASP A 1 695 ? -16.751 -2.683 18.420 1.00 84.81 695 ASP A CA 1
ATOM 5610 C C . ASP A 1 695 ? -17.651 -1.853 19.356 1.00 84.81 695 ASP A C 1
ATOM 5612 O O . ASP A 1 695 ? -17.422 -1.819 20.565 1.00 84.81 695 ASP A O 1
ATOM 5616 N N . LYS A 1 696 ? -18.771 -1.327 18.839 1.00 86.06 696 LYS A N 1
ATOM 5617 C CA . LYS A 1 696 ? -19.808 -0.666 19.653 1.00 86.06 696 LYS A CA 1
ATOM 5618 C C . LYS A 1 696 ? -20.450 -1.582 20.690 1.00 86.06 696 LYS A C 1
ATOM 5620 O O . LYS A 1 696 ? -20.808 -1.124 21.775 1.00 86.06 696 LYS A O 1
ATOM 5625 N N . ALA A 1 697 ? -20.622 -2.862 20.363 1.00 88.88 697 ALA A N 1
ATOM 5626 C CA . ALA A 1 697 ? -21.148 -3.853 21.293 1.00 88.88 697 ALA A CA 1
ATOM 5627 C C . ALA A 1 697 ? -20.192 -4.057 22.473 1.00 88.88 697 ALA A C 1
ATOM 5629 O O . ALA A 1 697 ? -20.637 -4.019 23.611 1.00 88.88 697 ALA A O 1
ATOM 5630 N N . PHE A 1 698 ? -18.886 -4.196 22.223 1.00 90.12 698 PHE A N 1
ATOM 5631 C CA . PHE A 1 698 ? -17.880 -4.443 23.266 1.00 90.12 698 PHE A CA 1
ATOM 5632 C C . PHE A 1 698 ? -17.436 -3.191 24.043 1.00 90.12 698 PHE A C 1
ATOM 5634 O O . PHE A 1 698 ? -16.743 -3.322 25.050 1.00 90.12 698 PHE A O 1
ATOM 5641 N N . GLN A 1 699 ? -17.858 -1.997 23.617 1.00 87.38 699 GLN A N 1
ATOM 5642 C CA . GLN A 1 699 ? -17.695 -0.731 24.351 1.00 87.38 699 GLN A CA 1
ATOM 5643 C C . GLN A 1 699 ? -18.964 -0.321 25.120 1.00 87.38 699 GLN A C 1
ATOM 5645 O O . GLN A 1 699 ? -18.982 0.693 25.808 1.00 87.38 699 GLN A O 1
ATOM 5650 N N . GLY A 1 700 ? -20.050 -1.093 25.005 1.00 84.12 700 GLY A N 1
ATOM 5651 C CA . GLY A 1 700 ? -21.316 -0.798 25.677 1.00 84.12 700 GLY A CA 1
ATOM 5652 C C . GLY A 1 700 ? -22.103 0.372 25.073 1.00 84.12 700 GLY A C 1
ATOM 5653 O O . GLY A 1 700 ? -23.080 0.814 25.683 1.00 84.12 700 GLY A O 1
ATOM 5654 N N . GLU A 1 701 ? -21.729 0.860 23.885 1.00 87.00 701 GLU A N 1
ATOM 5655 C CA . GLU A 1 701 ? -22.498 1.866 23.140 1.00 87.00 701 GLU A CA 1
ATOM 5656 C C . GLU A 1 701 ? -23.792 1.277 22.567 1.00 87.00 701 GLU A C 1
ATOM 5658 O O . GLU A 1 701 ? -24.829 1.944 22.557 1.00 87.00 701 GLU A O 1
ATOM 5663 N N . LEU A 1 702 ? -23.743 0.021 22.102 1.00 88.75 702 LEU A N 1
ATOM 5664 C CA . LEU A 1 702 ? -24.873 -0.634 21.432 1.00 88.75 702 LEU A CA 1
ATOM 5665 C C . LEU A 1 702 ? -26.109 -0.740 22.340 1.00 88.75 702 LEU A C 1
ATOM 5667 O O . LEU A 1 702 ? -27.237 -0.602 21.872 1.00 88.75 702 LEU A O 1
ATOM 5671 N N . THR A 1 703 ? -25.892 -0.931 23.641 1.00 90.62 703 THR A N 1
ATOM 5672 C CA . THR A 1 703 ? -26.934 -1.079 24.667 1.00 90.62 703 THR A CA 1
ATOM 5673 C C . THR A 1 703 ? -27.101 0.148 25.557 1.00 90.62 703 THR A C 1
ATOM 5675 O O . THR A 1 703 ? -27.806 0.069 26.557 1.00 90.62 703 THR A O 1
ATOM 5678 N N . ARG A 1 704 ? -26.540 1.314 25.200 1.00 87.50 704 ARG A N 1
ATOM 5679 C CA . ARG A 1 704 ? -26.648 2.541 26.017 1.00 87.50 704 ARG A CA 1
ATOM 5680 C C . ARG A 1 704 ? -28.096 2.879 26.400 1.00 87.50 704 ARG A C 1
ATOM 5682 O O . ARG A 1 704 ? -28.395 3.024 27.579 1.00 87.50 704 ARG A O 1
ATOM 5689 N N . LYS A 1 705 ? -29.009 2.915 25.420 1.00 86.62 705 LYS A N 1
ATOM 5690 C CA . LYS A 1 705 ? -30.444 3.177 25.657 1.00 86.62 705 LYS A CA 1
ATOM 5691 C C . LYS A 1 705 ? -31.122 2.088 26.483 1.00 86.62 705 LYS A C 1
ATOM 5693 O O . LYS A 1 705 ? -31.991 2.379 27.294 1.00 86.62 705 LYS A O 1
ATOM 5698 N N . TRP A 1 706 ? -30.739 0.833 26.257 1.00 89.69 706 TRP A N 1
ATOM 5699 C CA . TRP A 1 706 ? -31.268 -0.288 27.026 1.00 89.69 706 TRP A CA 1
ATOM 5700 C C . TRP A 1 706 ? -30.858 -0.168 28.500 1.00 89.69 706 TRP A C 1
ATOM 5702 O O . TRP A 1 706 ? -31.691 -0.355 29.378 1.00 89.69 706 TRP A O 1
ATOM 5712 N N . ARG A 1 707 ? -29.615 0.251 28.771 1.00 88.50 707 ARG A N 1
ATOM 5713 C CA . ARG A 1 707 ? -29.095 0.483 30.125 1.00 88.50 707 ARG A CA 1
ATOM 5714 C C . ARG A 1 707 ? -29.808 1.632 30.836 1.00 88.50 707 ARG A C 1
ATOM 5716 O O . ARG A 1 707 ? -30.131 1.507 32.008 1.00 88.50 707 ARG A O 1
ATOM 5723 N N . GLU A 1 708 ? -30.104 2.721 30.125 1.00 85.44 708 GLU A N 1
ATOM 5724 C CA . GLU A 1 708 ? -30.898 3.845 30.655 1.00 85.44 708 GLU A CA 1
ATOM 5725 C C . GLU A 1 708 ? -32.313 3.413 31.086 1.00 85.44 708 GLU A C 1
ATOM 5727 O O . GLU A 1 708 ? -32.878 3.994 32.008 1.00 85.44 708 GLU A O 1
ATOM 5732 N N . GLN A 1 709 ? -32.878 2.385 30.443 1.00 86.44 709 GLN A N 1
ATOM 5733 C CA . GLN A 1 709 ? -34.209 1.846 30.749 1.00 86.44 709 GLN A CA 1
ATOM 5734 C C . GLN A 1 709 ? -34.216 0.793 31.865 1.00 86.44 709 GLN A C 1
ATOM 5736 O O . GLN A 1 709 ? -35.295 0.453 32.339 1.00 86.44 709 GLN A O 1
ATOM 5741 N N . HIS A 1 710 ? -33.048 0.291 32.277 1.00 86.00 710 HIS A N 1
ATOM 5742 C CA . HIS A 1 710 ? -32.919 -0.753 33.298 1.00 86.00 710 HIS A CA 1
ATOM 5743 C C . HIS A 1 710 ? -31.860 -0.381 34.363 1.00 86.00 710 HIS A C 1
ATOM 5745 O O . HIS A 1 710 ? -30.830 -1.054 34.484 1.00 86.00 710 HIS A O 1
ATOM 5751 N N . PRO A 1 711 ? -32.063 0.712 35.126 1.00 77.62 711 PRO A N 1
ATOM 5752 C CA . PRO A 1 711 ? -31.103 1.189 36.125 1.00 77.62 711 PRO A CA 1
ATOM 5753 C C . PRO A 1 711 ? -30.944 0.253 37.336 1.00 77.62 711 PRO A C 1
ATOM 5755 O O . PRO A 1 711 ? -29.930 0.317 38.025 1.00 77.62 711 PRO A O 1
ATOM 5758 N N . GLU A 1 712 ? -31.923 -0.611 37.607 1.00 78.75 712 GLU A N 1
ATOM 5759 C CA . GLU A 1 712 ? -31.934 -1.550 38.736 1.00 78.75 712 GLU A CA 1
ATOM 5760 C C . GLU A 1 712 ? -31.106 -2.831 38.524 1.00 78.75 712 GLU A C 1
ATOM 5762 O O . GLU A 1 712 ? -31.083 -3.700 39.398 1.00 78.75 712 GLU A O 1
ATOM 5767 N N . ILE A 1 713 ? -30.436 -2.975 37.377 1.00 80.69 713 ILE A N 1
ATOM 5768 C CA . ILE A 1 713 ? -29.680 -4.188 37.051 1.00 80.69 713 ILE A CA 1
ATOM 5769 C C . ILE A 1 713 ? -28.449 -4.343 37.945 1.00 80.69 713 ILE A C 1
ATOM 5771 O O . ILE A 1 713 ? -27.715 -3.400 38.241 1.00 80.69 713 ILE A O 1
ATOM 5775 N N . GLU A 1 714 ? -28.208 -5.587 38.351 1.00 77.56 714 GLU A N 1
ATOM 5776 C CA . GLU A 1 714 ? -27.057 -5.968 39.156 1.00 77.56 714 GLU A CA 1
ATOM 5777 C C . GLU A 1 714 ? -25.740 -5.632 38.423 1.00 77.56 714 GLU A C 1
ATOM 5779 O O . GLU A 1 714 ? -25.503 -6.073 37.299 1.00 77.56 714 GLU A O 1
ATOM 5784 N N . SER A 1 715 ? -24.863 -4.850 39.063 1.00 84.25 715 SER A N 1
ATOM 5785 C CA . SER A 1 715 ? -23.567 -4.453 38.491 1.00 84.25 715 SER A CA 1
ATOM 5786 C C . SER A 1 715 ? -22.695 -5.665 38.133 1.00 84.25 715 SER A C 1
ATOM 5788 O O . SER A 1 715 ? -22.668 -6.672 38.852 1.00 84.25 715 SER A O 1
ATOM 5790 N N . ALA A 1 716 ? -21.887 -5.532 37.074 1.00 86.12 716 ALA A N 1
ATOM 5791 C CA . ALA A 1 716 ? -20.905 -6.540 36.684 1.00 86.12 716 ALA A CA 1
ATOM 5792 C C . ALA A 1 716 ? -19.901 -6.880 37.801 1.00 86.12 716 ALA A C 1
ATOM 5794 O O . ALA A 1 716 ? -19.334 -7.973 37.803 1.00 86.12 716 ALA A O 1
ATOM 5795 N N . GLU A 1 717 ? -19.705 -5.993 38.782 1.00 85.75 717 GLU A N 1
ATOM 5796 C CA . GLU A 1 717 ? -18.886 -6.259 39.967 1.00 85.75 717 GLU A CA 1
ATOM 5797 C C . GLU A 1 717 ? -19.450 -7.419 40.803 1.00 85.75 717 GLU A C 1
ATOM 5799 O O . GLU A 1 717 ? -18.718 -8.313 41.235 1.00 85.75 717 GLU A O 1
ATOM 5804 N N . VAL A 1 718 ? -20.767 -7.455 41.003 1.00 84.62 718 VAL A N 1
ATOM 5805 C CA . VAL A 1 718 ? -21.428 -8.521 41.766 1.00 84.62 718 VAL A CA 1
ATOM 5806 C C . VAL A 1 718 ? -21.388 -9.831 40.981 1.00 84.62 718 VAL A C 1
ATOM 5808 O O . VAL A 1 718 ? -21.065 -10.879 41.549 1.00 84.62 718 VAL A O 1
ATOM 5811 N N . LEU A 1 719 ? -21.628 -9.761 39.667 1.00 85.44 719 LEU A N 1
ATOM 5812 C CA . LEU A 1 719 ? -21.519 -10.904 38.762 1.00 85.44 719 LEU A CA 1
ATOM 5813 C C . LEU A 1 719 ? -20.112 -11.513 38.796 1.00 85.44 719 LEU A C 1
ATOM 5815 O O . LEU A 1 719 ? -19.954 -12.718 38.990 1.00 85.44 719 LEU A O 1
ATOM 5819 N N . TYR A 1 720 ? -19.080 -10.676 38.679 1.00 87.44 720 TYR A N 1
ATOM 5820 C CA . TYR A 1 720 ? -17.686 -11.098 38.763 1.00 87.44 720 TYR A CA 1
ATOM 5821 C C . TYR A 1 720 ? -17.383 -11.797 40.090 1.00 87.44 720 TYR A C 1
ATOM 5823 O O . TYR A 1 720 ? -16.804 -12.884 40.098 1.00 87.44 720 TYR A O 1
ATOM 5831 N N . ASN A 1 721 ? -17.837 -11.225 41.209 1.00 85.81 721 ASN A N 1
ATOM 5832 C CA . ASN A 1 721 ? -17.647 -11.807 42.537 1.00 85.81 721 ASN A CA 1
ATOM 5833 C C . ASN A 1 721 ? -18.334 -13.174 42.697 1.00 85.81 721 ASN A C 1
ATOM 5835 O O . ASN A 1 721 ? -17.802 -14.047 43.389 1.00 85.81 721 ASN A O 1
ATOM 5839 N N . LYS A 1 722 ? -19.480 -13.400 42.041 1.00 85.06 722 LYS A N 1
ATOM 5840 C CA . LYS A 1 722 ? -20.095 -14.734 41.950 1.00 85.06 722 LYS A CA 1
ATOM 5841 C C . LYS A 1 722 ? -19.194 -15.676 41.150 1.00 85.06 722 LYS A C 1
ATOM 5843 O O . LYS A 1 722 ? -18.841 -16.736 41.657 1.00 85.06 722 LYS A O 1
ATOM 5848 N N . ILE A 1 723 ? -18.744 -15.266 39.962 1.00 84.94 723 ILE A N 1
ATOM 5849 C CA . ILE A 1 723 ? -17.929 -16.098 39.061 1.00 84.94 723 ILE A CA 1
ATOM 5850 C C . ILE A 1 723 ? -16.621 -16.559 39.721 1.00 84.94 723 ILE A C 1
ATOM 5852 O O . ILE A 1 723 ? -16.336 -17.757 39.728 1.00 84.94 723 ILE A O 1
ATOM 5856 N N . ILE A 1 724 ? -15.851 -15.652 40.330 1.00 84.44 724 ILE A N 1
ATOM 5857 C CA . ILE A 1 724 ? -14.537 -15.985 40.912 1.00 84.44 724 ILE A CA 1
ATOM 5858 C C . ILE A 1 724 ? -14.619 -16.966 42.089 1.00 84.44 724 ILE A C 1
ATOM 5860 O O . ILE A 1 724 ? -13.685 -17.744 42.305 1.00 84.44 724 ILE A O 1
ATOM 5864 N N . ARG A 1 725 ? -15.742 -16.989 42.828 1.00 79.25 725 ARG A N 1
ATOM 5865 C CA . ARG A 1 725 ? -15.987 -17.982 43.892 1.00 79.25 725 ARG A CA 1
ATOM 5866 C C . ARG A 1 725 ? -16.071 -19.400 43.326 1.00 79.25 725 ARG A C 1
ATOM 5868 O O . ARG A 1 725 ? -15.643 -20.345 43.993 1.00 79.25 725 ARG A O 1
ATOM 5875 N N . PHE A 1 726 ? -16.573 -19.538 42.099 1.00 72.25 726 PHE A N 1
ATOM 5876 C CA . PHE A 1 726 ? -16.658 -20.811 41.389 1.00 72.25 726 PHE A CA 1
ATOM 5877 C C . PHE A 1 726 ? -15.373 -21.148 40.626 1.00 72.25 726 PHE A C 1
ATOM 5879 O O . PHE A 1 726 ? -14.927 -22.294 40.675 1.00 72.25 726 PHE A O 1
ATOM 5886 N N . THR A 1 727 ? -14.760 -20.182 39.933 1.00 70.62 727 THR A N 1
ATOM 5887 C CA . THR A 1 727 ? -13.608 -20.446 39.052 1.00 70.62 727 THR A CA 1
ATOM 5888 C C . THR A 1 727 ? -12.276 -20.561 39.795 1.00 70.62 727 THR A C 1
ATOM 5890 O O . THR A 1 727 ? -11.382 -21.239 39.288 1.00 70.62 727 THR A O 1
ATOM 5893 N N . LYS A 1 728 ? -12.142 -19.970 40.996 1.00 69.25 728 LYS A N 1
ATOM 5894 C CA . LYS A 1 728 ? -10.917 -19.974 41.827 1.00 69.25 728 LYS A CA 1
ATOM 5895 C C . LYS A 1 728 ? -9.630 -19.753 40.998 1.00 69.25 728 LYS A C 1
ATOM 5897 O O . LYS A 1 728 ? -8.760 -20.632 40.971 1.00 69.25 728 LYS A O 1
ATOM 5902 N N . PRO A 1 729 ? -9.503 -18.619 40.284 1.00 68.31 729 PRO A N 1
ATOM 5903 C CA . PRO A 1 729 ? -8.359 -18.361 39.411 1.00 68.31 729 PRO A CA 1
ATOM 5904 C C . PRO A 1 729 ? -7.043 -18.348 40.207 1.00 68.31 729 PRO A C 1
ATOM 5906 O O . PRO A 1 729 ? -6.954 -17.757 41.279 1.00 68.31 729 PRO A O 1
ATOM 5909 N N . LYS A 1 730 ? -6.007 -19.019 39.682 1.00 59.19 730 LYS A N 1
ATOM 5910 C CA . LYS A 1 730 ? -4.729 -19.233 40.392 1.00 59.19 730 LYS A CA 1
ATOM 5911 C C . LYS A 1 730 ? -3.852 -17.979 40.526 1.00 59.19 730 LYS A C 1
ATOM 5913 O O . LYS A 1 730 ? -2.980 -17.979 41.381 1.00 59.19 730 LYS A O 1
ATOM 5918 N N . ASN A 1 731 ? -4.081 -16.943 39.715 1.00 56.22 731 ASN A N 1
ATOM 5919 C CA . ASN A 1 731 ? -3.319 -15.691 39.712 1.00 56.22 731 ASN A CA 1
ATOM 5920 C C . ASN A 1 731 ? -4.284 -14.507 39.557 1.00 56.22 731 ASN A C 1
ATOM 5922 O O . ASN A 1 731 ? -4.641 -14.157 38.436 1.00 56.22 731 ASN A O 1
ATOM 5926 N N . VAL A 1 732 ? -4.699 -13.891 40.666 1.00 52.56 732 VAL A N 1
ATOM 5927 C CA . VAL A 1 732 ? -5.444 -12.621 40.645 1.00 52.56 732 VAL A CA 1
ATOM 5928 C C . VAL A 1 732 ? -4.422 -11.490 40.757 1.00 52.56 732 VAL A C 1
ATOM 5930 O O . VAL A 1 732 ? -4.057 -11.069 41.849 1.00 52.56 732 VAL A O 1
ATOM 5933 N N . SER A 1 733 ? -3.882 -11.052 39.621 1.00 49.59 733 SER A N 1
ATOM 5934 C CA . SER A 1 733 ? -3.081 -9.825 39.544 1.00 49.59 733 SER A CA 1
ATOM 5935 C C . SER A 1 733 ? -4.051 -8.653 39.391 1.00 49.59 733 SER A C 1
ATOM 5937 O O . SER A 1 733 ? -4.784 -8.576 38.410 1.00 49.59 733 SER A O 1
ATOM 5939 N N . SER A 1 734 ? -4.086 -7.774 40.390 1.00 46.41 734 SER A N 1
ATOM 5940 C CA . SER A 1 734 ? -5.193 -6.853 40.666 1.00 46.41 734 SER A CA 1
ATOM 5941 C C . SER A 1 734 ? -5.264 -5.575 39.822 1.00 46.41 734 SER A C 1
ATOM 5943 O O . SER A 1 734 ? -6.000 -4.683 40.208 1.00 46.41 734 SER A O 1
ATOM 5945 N N . ASN A 1 735 ? -4.570 -5.455 38.687 1.00 47.84 735 ASN A N 1
ATOM 5946 C CA . ASN A 1 735 ? -4.681 -4.272 37.821 1.00 47.84 735 ASN A CA 1
ATOM 5947 C C . ASN A 1 735 ? -4.652 -4.684 36.342 1.00 47.84 735 ASN A C 1
ATOM 5949 O O . ASN A 1 735 ? -3.585 -4.845 35.752 1.00 47.84 735 ASN A O 1
ATOM 5953 N N . VAL A 1 736 ? -5.825 -4.861 35.729 1.00 56.16 736 VAL A N 1
ATOM 5954 C CA . VAL A 1 736 ? -5.962 -4.670 34.278 1.00 56.16 736 VAL A CA 1
ATOM 5955 C C . VAL A 1 736 ? -6.121 -3.163 34.107 1.00 56.16 736 VAL A C 1
ATOM 5957 O O . VAL A 1 736 ? -7.118 -2.617 34.570 1.00 56.16 736 VAL A O 1
ATOM 5960 N N . GLU A 1 737 ? -5.119 -2.474 33.548 1.00 50.31 737 GLU A N 1
ATOM 5961 C CA . GLU A 1 737 ? -5.209 -1.029 33.295 1.00 50.31 737 GLU A CA 1
ATOM 5962 C C . GLU A 1 737 ? -6.525 -0.719 32.559 1.00 50.31 737 GLU A C 1
ATOM 5964 O O . GLU A 1 737 ? -6.754 -1.207 31.449 1.00 50.31 737 GLU A O 1
ATOM 5969 N N . GLN A 1 738 ? -7.399 0.081 33.181 1.00 49.97 738 GLN A N 1
ATOM 5970 C CA . GLN A 1 738 ? -8.603 0.635 32.558 1.00 49.97 738 GLN A CA 1
ATOM 5971 C C . GLN A 1 738 ? -8.183 1.622 31.457 1.00 49.97 738 GLN A C 1
ATOM 5973 O O . GLN A 1 738 ? -8.156 2.829 31.658 1.00 49.97 738 GLN A O 1
ATOM 5978 N N . LYS A 1 739 ? -7.798 1.106 30.289 1.00 48.75 739 LYS A N 1
ATOM 5979 C CA . LYS A 1 739 ? -7.467 1.904 29.094 1.00 48.75 739 LYS A CA 1
ATOM 5980 C C . LYS A 1 739 ? -8.592 1.931 28.051 1.00 48.75 739 LYS A C 1
ATOM 5982 O O . LYS A 1 739 ? -8.384 2.413 26.944 1.00 48.75 739 LYS A O 1
ATOM 5987 N N . LEU A 1 740 ? -9.783 1.429 28.388 1.00 54.72 740 LEU A N 1
ATOM 5988 C CA . LEU A 1 740 ? -10.965 1.426 27.519 1.00 54.72 740 LEU A CA 1
ATOM 5989 C C . LEU A 1 740 ? -12.141 2.138 28.200 1.00 54.72 740 LEU A C 1
ATOM 5991 O O . LEU A 1 740 ? -12.448 1.838 29.352 1.00 54.72 740 LEU A O 1
ATOM 5995 N N . ASN A 1 741 ? -12.809 3.028 27.456 1.00 68.06 741 ASN A N 1
ATOM 5996 C CA . ASN A 1 741 ? -14.083 3.656 27.821 1.00 68.06 741 ASN A CA 1
ATOM 5997 C C . ASN A 1 741 ? -15.190 2.587 27.842 1.00 68.06 741 ASN A C 1
ATOM 5999 O O . ASN A 1 741 ? -15.903 2.410 26.858 1.00 68.06 741 ASN A O 1
ATOM 6003 N N . ILE A 1 742 ? -15.293 1.823 28.931 1.00 83.19 742 ILE A N 1
ATOM 6004 C CA . ILE A 1 742 ? -16.432 0.933 29.187 1.00 83.19 742 ILE A CA 1
ATOM 6005 C C . ILE A 1 742 ? -17.417 1.611 30.152 1.00 83.19 742 ILE A C 1
ATOM 6007 O O . ILE A 1 742 ? -17.006 2.478 30.920 1.00 83.19 742 ILE A O 1
ATOM 6011 N N . PRO A 1 743 ? -18.703 1.229 30.143 1.00 86.44 743 PRO A N 1
ATOM 6012 C CA . PRO A 1 743 ? -19.691 1.762 31.077 1.00 86.44 743 PRO A CA 1
ATOM 6013 C C . PRO A 1 743 ? -19.330 1.487 32.540 1.00 86.44 743 PRO A C 1
ATOM 6015 O O . PRO A 1 743 ? -18.816 0.415 32.847 1.00 86.44 743 PRO A O 1
ATOM 6018 N N . ASP A 1 744 ? -19.718 2.380 33.455 1.00 82.69 744 ASP A N 1
ATOM 6019 C CA . ASP A 1 744 ? -19.489 2.211 34.905 1.00 82.69 744 ASP A CA 1
ATOM 6020 C C . ASP A 1 744 ? -20.153 0.950 35.488 1.00 82.69 744 ASP A C 1
ATOM 6022 O O . ASP A 1 744 ? -19.743 0.424 36.521 1.00 82.69 744 ASP A O 1
ATOM 6026 N N . THR A 1 745 ? -21.195 0.442 34.827 1.00 85.31 745 THR A N 1
ATOM 6027 C CA . THR A 1 745 ? -21.877 -0.801 35.212 1.00 85.31 745 THR A CA 1
ATOM 6028 C C . THR A 1 745 ? -21.122 -2.061 34.786 1.00 85.31 745 THR A C 1
ATOM 6030 O O . THR A 1 745 ? -21.498 -3.159 35.203 1.00 85.31 745 THR A O 1
ATOM 6033 N N . TRP A 1 746 ? -20.086 -1.928 33.951 1.00 91.19 746 TRP A N 1
ATOM 6034 C CA . TRP A 1 746 ? -19.276 -3.025 33.425 1.00 91.19 746 TRP A CA 1
ATOM 6035 C C . TRP A 1 746 ? -17.982 -3.180 34.213 1.00 91.19 746 TRP A C 1
ATOM 6037 O O . TRP A 1 746 ? -17.512 -2.264 34.883 1.00 91.19 746 TRP A O 1
ATOM 6047 N N . LYS A 1 747 ? -17.364 -4.355 34.087 1.00 89.25 747 LYS A N 1
ATOM 6048 C CA . LYS A 1 747 ? -16.057 -4.626 34.680 1.00 89.25 747 LYS A CA 1
ATOM 6049 C C . LYS A 1 747 ? -15.069 -5.106 33.627 1.00 89.25 747 LYS A C 1
ATOM 6051 O O . LYS A 1 747 ? -15.384 -5.984 32.825 1.00 89.25 747 LYS A O 1
ATOM 6056 N N . MET A 1 748 ? -13.853 -4.561 33.666 1.00 90.38 748 MET A N 1
ATOM 6057 C CA . MET A 1 748 ? -12.715 -5.146 32.957 1.00 90.38 748 MET A CA 1
ATOM 6058 C C . MET A 1 748 ? -12.158 -6.329 33.733 1.00 90.38 748 MET A C 1
ATOM 6060 O O . MET A 1 748 ? -11.779 -6.186 34.894 1.00 90.38 748 MET A O 1
ATOM 6064 N N . VAL A 1 749 ? -12.086 -7.482 33.078 1.00 90.50 749 VAL A N 1
ATOM 6065 C CA . VAL A 1 749 ? -11.565 -8.726 33.658 1.00 90.50 749 VAL A CA 1
ATOM 6066 C C . VAL A 1 749 ? -10.669 -9.422 32.643 1.00 90.50 749 VAL A C 1
ATOM 6068 O O . VAL A 1 749 ? -10.701 -9.097 31.458 1.00 90.50 749 VAL A O 1
ATOM 6071 N N . ARG A 1 750 ? -9.866 -10.395 33.066 1.00 91.00 750 ARG A N 1
ATOM 6072 C CA . ARG A 1 750 ? -9.164 -11.257 32.105 1.00 91.00 750 ARG A CA 1
ATOM 6073 C C . ARG A 1 750 ? -10.094 -12.379 31.670 1.00 91.00 750 ARG A C 1
ATOM 6075 O O . ARG A 1 750 ? -10.781 -12.974 32.499 1.00 91.00 750 ARG A O 1
ATOM 6082 N N . LEU A 1 751 ? -10.094 -12.726 30.386 1.00 92.62 751 LEU A N 1
ATOM 6083 C CA . LEU A 1 751 ? -10.982 -13.764 29.854 1.00 92.62 751 LEU A CA 1
ATOM 6084 C C . LEU A 1 751 ? -10.839 -15.100 30.615 1.00 92.62 751 LEU A C 1
ATOM 6086 O O . LEU A 1 751 ? -11.841 -15.753 30.905 1.00 92.62 751 LEU A O 1
ATOM 6090 N N . GLY A 1 752 ? -9.621 -15.474 31.022 1.00 90.12 752 GLY A N 1
ATOM 6091 C CA . GLY A 1 752 ? -9.369 -16.687 31.808 1.00 90.12 752 GLY A CA 1
ATOM 6092 C C . GLY A 1 752 ? -9.906 -16.680 33.249 1.00 90.12 752 GLY A C 1
ATOM 6093 O O . GLY A 1 752 ? -9.947 -17.739 33.875 1.00 90.12 752 GLY A O 1
ATOM 6094 N N . GLU A 1 753 ? -10.314 -15.529 33.793 1.00 89.75 753 GLU A N 1
ATOM 6095 C CA . GLU A 1 753 ? -10.933 -15.422 35.128 1.00 89.75 753 GLU A CA 1
ATOM 6096 C C . GLU A 1 753 ? -12.408 -15.839 35.100 1.00 89.75 753 GLU A C 1
ATOM 6098 O O . GLU A 1 753 ? -12.927 -16.391 36.079 1.00 89.75 753 GLU A O 1
ATOM 6103 N N . VAL A 1 754 ? -13.069 -15.605 33.962 1.00 91.00 754 VAL A N 1
ATOM 6104 C CA . VAL A 1 754 ? -14.512 -15.806 33.781 1.00 91.00 754 VAL A CA 1
ATOM 6105 C C . VAL A 1 754 ? -14.871 -16.994 32.885 1.00 91.00 754 VAL A C 1
ATOM 6107 O O . VAL A 1 754 ? -15.983 -17.514 32.982 1.00 91.00 754 VAL A O 1
ATOM 6110 N N . VAL A 1 755 ? -13.937 -17.468 32.057 1.00 91.88 755 VAL A N 1
ATOM 6111 C CA . VAL A 1 755 ? -14.115 -18.581 31.110 1.00 91.88 755 VAL A CA 1
ATOM 6112 C C . VAL A 1 755 ? -12.998 -19.610 31.290 1.00 91.88 755 VAL A C 1
ATOM 6114 O O . VAL A 1 755 ? -11.829 -19.268 31.463 1.00 91.88 755 VAL A O 1
ATOM 6117 N N . GLN A 1 756 ? -13.329 -20.903 31.208 1.00 92.12 756 GLN A N 1
ATOM 6118 C CA . GLN A 1 756 ? -12.314 -21.959 31.247 1.00 92.12 756 GLN A CA 1
ATOM 6119 C C . GLN A 1 756 ? -11.685 -22.154 29.863 1.00 92.12 756 GLN A C 1
ATOM 6121 O O . GLN A 1 756 ? -12.340 -22.629 28.934 1.00 92.12 756 GLN A O 1
ATOM 6126 N N . VAL A 1 757 ? -10.393 -21.835 29.742 1.00 93.44 757 VAL A N 1
ATOM 6127 C CA . VAL A 1 757 ? -9.612 -22.035 28.511 1.00 93.44 757 VAL A CA 1
ATOM 6128 C C . VAL A 1 757 ? -8.977 -23.426 28.497 1.00 93.44 757 VAL A C 1
ATOM 6130 O O . VAL A 1 757 ? -8.125 -23.743 29.335 1.00 93.44 757 VAL A O 1
ATOM 6133 N N . ASN A 1 758 ? -9.336 -24.225 27.493 1.00 93.75 758 ASN A N 1
ATOM 6134 C CA . ASN A 1 758 ? -8.948 -25.625 27.315 1.00 93.75 758 ASN A CA 1
ATOM 6135 C C . ASN A 1 758 ? -9.236 -26.458 28.578 1.00 93.75 758 ASN A C 1
ATOM 6137 O O . ASN A 1 758 ? -8.292 -26.928 29.228 1.00 93.75 758 ASN A O 1
ATOM 6141 N N . PRO A 1 759 ? -10.519 -26.612 28.965 1.00 90.12 759 PRO A N 1
ATOM 6142 C CA . PRO A 1 759 ? -10.888 -27.362 30.155 1.00 90.12 759 PRO A CA 1
ATOM 6143 C C . PRO A 1 759 ? -10.426 -28.823 30.047 1.00 90.12 759 PRO A C 1
ATOM 6145 O O . PRO A 1 759 ? -10.446 -29.405 28.957 1.00 90.12 759 PRO A O 1
ATOM 6148 N N . PRO A 1 760 ? -10.026 -29.451 31.166 1.00 84.81 760 PRO A N 1
ATOM 6149 C CA . PRO A 1 760 ? -9.668 -30.859 31.155 1.00 84.81 760 PRO A CA 1
ATOM 6150 C C . PRO A 1 760 ? -10.879 -31.712 30.763 1.00 84.81 760 PRO A C 1
ATOM 6152 O O . PRO A 1 760 ? -12.037 -31.363 31.016 1.00 84.81 760 PRO A O 1
ATOM 6155 N N . LYS A 1 761 ? -10.603 -32.872 30.167 1.00 83.44 761 LYS A N 1
ATOM 6156 C CA . LYS A 1 761 ? -11.634 -33.853 29.830 1.00 83.44 761 LYS A CA 1
ATOM 6157 C C . LYS A 1 761 ? -12.387 -34.268 31.100 1.00 83.44 761 LYS A C 1
ATOM 6159 O O . LYS A 1 761 ? -11.771 -34.713 32.069 1.00 83.44 761 LYS A O 1
ATOM 6164 N N . LYS A 1 762 ? -13.718 -34.137 31.091 1.00 75.88 762 LYS A N 1
ATOM 6165 C CA . LYS A 1 762 ? -14.570 -34.600 32.195 1.00 75.88 762 LYS A CA 1
ATOM 6166 C C . LYS A 1 762 ? -14.495 -36.129 32.262 1.00 75.88 762 LYS A C 1
ATOM 6168 O O . LYS A 1 762 ? -14.538 -36.789 31.223 1.00 75.88 762 LYS A O 1
ATOM 6173 N N . LYS A 1 763 ? -14.395 -36.693 33.471 1.00 66.88 763 LYS A N 1
ATOM 6174 C CA . LYS A 1 763 ? -14.670 -38.120 33.684 1.00 66.88 763 LYS A CA 1
ATOM 6175 C C . LYS A 1 763 ? -16.171 -38.309 33.481 1.00 66.88 763 LYS A C 1
ATOM 6177 O O . LYS A 1 763 ? -16.954 -38.031 34.379 1.00 66.88 763 LYS A O 1
ATOM 6182 N N . LEU A 1 764 ? -16.558 -38.642 32.260 1.00 65.94 764 LEU A N 1
ATOM 6183 C CA . LEU A 1 764 ? -17.898 -39.121 31.968 1.00 65.94 764 LEU A CA 1
ATOM 6184 C C . LEU A 1 764 ? -17.920 -40.583 32.433 1.00 65.94 764 LEU A C 1
ATOM 6186 O O . LEU A 1 764 ? -17.016 -41.343 32.077 1.00 65.94 764 LEU A O 1
ATOM 6190 N N . GLU A 1 765 ? -18.855 -40.917 33.319 1.00 59.72 765 GLU A N 1
ATOM 6191 C CA . GLU A 1 765 ? -19.077 -42.280 33.817 1.00 59.72 765 GLU A CA 1
ATOM 6192 C C . GLU A 1 765 ? -19.195 -43.251 32.626 1.00 59.72 765 GLU A C 1
ATOM 6194 O O . GLU A 1 765 ? -19.710 -42.866 31.580 1.00 59.72 765 GLU A O 1
ATOM 6199 N N . GLU A 1 766 ? -18.598 -44.442 32.766 1.00 66.31 766 GLU A N 1
ATOM 6200 C CA . GLU A 1 766 ? -18.363 -45.501 31.759 1.00 66.31 766 GLU A CA 1
ATOM 6201 C C . GLU A 1 766 ? -18.939 -45.269 30.342 1.00 66.31 766 GLU A C 1
ATOM 6203 O O . GLU A 1 766 ? -19.911 -45.896 29.927 1.00 66.31 766 GLU A O 1
ATOM 6208 N N . ILE A 1 767 ? -18.294 -44.403 29.546 1.00 76.31 767 ILE A N 1
ATOM 6209 C CA . ILE A 1 767 ? -18.580 -44.316 28.105 1.00 76.31 767 ILE A CA 1
ATOM 6210 C C . ILE A 1 767 ? -18.105 -45.609 27.445 1.00 76.31 767 ILE A C 1
ATOM 6212 O O . ILE A 1 767 ? -16.904 -45.899 27.440 1.00 76.31 767 ILE A O 1
ATOM 6216 N N . SER A 1 768 ? -19.038 -46.348 26.847 1.00 82.25 768 SER A N 1
ATOM 6217 C CA . SER A 1 768 ? -18.728 -47.524 26.034 1.00 82.25 768 SER A CA 1
ATOM 6218 C C . SER A 1 768 ? -17.802 -47.150 24.872 1.00 82.25 768 SER A C 1
ATOM 6220 O O . SER A 1 768 ? -18.005 -46.152 24.180 1.00 82.25 768 SER A O 1
ATOM 6222 N N . ASP A 1 769 ? -16.797 -47.986 24.608 1.00 85.06 769 ASP A N 1
ATOM 6223 C CA . ASP A 1 769 ? -15.856 -47.785 23.501 1.00 85.06 769 ASP A CA 1
ATOM 6224 C C . ASP A 1 769 ? -16.552 -47.750 22.124 1.00 85.06 769 ASP A C 1
ATOM 6226 O O . ASP A 1 769 ? -16.068 -47.068 21.216 1.00 85.06 769 ASP A O 1
ATOM 6230 N N . GLN A 1 770 ? -17.712 -48.404 21.991 1.00 86.69 770 GLN A N 1
ATOM 6231 C CA . GLN A 1 770 ? -18.543 -48.412 20.781 1.00 86.69 770 GLN A CA 1
ATOM 6232 C C . GLN A 1 770 ? -19.509 -47.221 20.689 1.00 86.69 770 GLN A C 1
ATOM 6234 O O . GLN A 1 770 ? -20.172 -47.046 19.666 1.00 86.69 770 GLN A O 1
ATOM 6239 N N . GLN A 1 771 ? -19.620 -46.393 21.732 1.00 89.38 771 GLN A N 1
ATOM 6240 C CA . GLN A 1 771 ? -20.545 -45.267 21.732 1.00 89.38 771 GLN A CA 1
ATOM 6241 C C . GLN A 1 771 ? -20.147 -44.241 20.667 1.00 89.38 771 GLN A C 1
ATOM 6243 O O . GLN A 1 771 ? -19.004 -43.784 20.611 1.00 89.38 771 GLN A O 1
ATOM 6248 N N . ILE A 1 772 ? -21.103 -43.860 19.823 1.00 91.62 772 ILE A N 1
ATOM 6249 C CA . ILE A 1 772 ? -20.892 -42.864 18.771 1.00 91.62 772 ILE A CA 1
ATOM 6250 C C . ILE A 1 772 ? -20.982 -41.457 19.369 1.00 91.62 772 ILE A C 1
ATOM 6252 O O . ILE A 1 772 ? -21.939 -41.132 20.071 1.00 91.62 772 ILE A O 1
ATOM 6256 N N . CYS A 1 773 ? -20.013 -40.605 19.047 1.00 92.25 773 CYS A N 1
ATOM 6257 C CA . CYS A 1 773 ? -19.997 -39.187 19.394 1.00 92.25 773 CYS A CA 1
ATOM 6258 C C . CYS A 1 773 ? -19.765 -38.310 18.157 1.00 92.25 773 CYS A C 1
ATOM 6260 O O . CYS A 1 773 ? -19.273 -38.774 17.123 1.00 92.25 773 CYS A O 1
ATOM 6262 N N . THR A 1 774 ? -20.104 -37.029 18.279 1.00 96.19 774 THR A N 1
ATOM 6263 C CA . THR A 1 774 ? -19.865 -36.035 17.230 1.00 96.19 774 THR A CA 1
ATOM 6264 C C . THR A 1 774 ? -18.373 -35.726 17.116 1.00 96.19 774 THR A C 1
ATOM 6266 O O . THR A 1 774 ? -17.712 -35.406 18.107 1.00 96.19 774 THR A O 1
ATOM 6269 N N . PHE A 1 775 ? -17.845 -35.788 15.897 1.00 96.38 775 PHE A N 1
ATOM 6270 C CA . PHE A 1 775 ? -16.487 -35.400 15.551 1.00 96.38 775 PHE A CA 1
ATOM 6271 C C . PHE A 1 775 ? -16.488 -34.167 14.642 1.00 96.38 775 PHE A C 1
ATOM 6273 O O . PHE A 1 775 ? -17.090 -34.167 13.572 1.00 96.38 775 PHE A O 1
ATOM 6280 N N . VAL A 1 776 ? -15.786 -33.113 15.050 1.00 96.75 776 VAL A N 1
ATOM 6281 C CA . VAL A 1 776 ? -15.706 -31.842 14.323 1.00 96.75 776 VAL A CA 1
ATOM 6282 C C . VAL A 1 776 ? -14.306 -31.693 13.722 1.00 96.75 776 VAL A C 1
ATOM 6284 O O . VAL A 1 776 ? -13.369 -31.265 14.412 1.00 96.75 776 VAL A O 1
ATOM 6287 N N . PRO A 1 777 ? -14.107 -32.060 12.444 1.00 95.38 777 PRO A N 1
ATOM 6288 C CA . PRO A 1 777 ? -12.862 -31.771 11.747 1.00 95.38 777 PRO A CA 1
ATOM 6289 C C . PRO A 1 777 ? -12.766 -30.267 11.429 1.00 95.38 777 PRO A C 1
ATOM 6291 O O . PRO A 1 777 ? -13.767 -29.558 11.373 1.00 95.38 777 PRO A O 1
ATOM 6294 N N . MET A 1 778 ? -11.557 -29.753 11.183 1.00 95.12 778 MET A N 1
ATOM 6295 C CA . MET A 1 778 ? -11.358 -28.322 10.882 1.00 95.12 778 MET A CA 1
ATOM 6296 C C . MET A 1 778 ? -12.163 -27.810 9.661 1.00 95.12 778 MET A C 1
ATOM 6298 O O . MET A 1 778 ? -12.659 -26.681 9.707 1.00 95.12 778 MET A O 1
ATOM 6302 N N . PRO A 1 779 ? -12.342 -28.585 8.569 1.00 93.38 779 PRO A N 1
ATOM 6303 C CA . PRO A 1 779 ? -13.208 -28.189 7.458 1.00 93.38 779 PRO A CA 1
ATOM 6304 C C . PRO A 1 779 ? -14.684 -28.036 7.833 1.00 93.38 779 PRO A C 1
ATOM 6306 O O . PRO A 1 779 ? -15.350 -27.216 7.215 1.00 93.38 779 PRO A O 1
ATOM 6309 N N . ALA A 1 780 ? -15.165 -28.747 8.860 1.00 93.75 780 ALA A N 1
ATOM 6310 C CA . ALA A 1 780 ? -16.553 -28.650 9.310 1.00 93.75 780 ALA A CA 1
ATOM 6311 C C . ALA A 1 780 ? -16.851 -27.339 10.052 1.00 93.75 780 ALA A C 1
ATOM 6313 O O . ALA A 1 780 ? -18.004 -27.050 10.331 1.00 93.75 780 ALA A O 1
ATOM 6314 N N . VAL A 1 781 ? -15.847 -26.527 10.395 1.00 94.81 781 VAL A N 1
ATOM 6315 C CA . VAL A 1 781 ? -16.078 -25.183 10.944 1.00 94.81 781 VAL A CA 1
ATOM 6316 C C . VAL A 1 781 ? -16.042 -24.168 9.807 1.00 94.81 781 VAL A C 1
ATOM 6318 O O . VAL A 1 781 ? -15.004 -23.991 9.154 1.00 94.81 781 VAL A O 1
ATOM 6321 N N . SER A 1 782 ? -17.176 -23.504 9.590 1.00 89.94 782 SER A N 1
ATOM 6322 C CA . SER A 1 782 ? -17.357 -22.488 8.554 1.00 89.94 782 SER A CA 1
ATOM 6323 C C . SER A 1 782 ? -16.698 -21.172 8.958 1.00 89.94 782 SER A C 1
ATOM 6325 O O . SER A 1 782 ? -16.994 -20.596 10.008 1.00 89.94 782 SER A O 1
ATOM 6327 N N . ASP A 1 783 ? -15.807 -20.671 8.109 1.00 84.38 783 ASP A N 1
ATOM 6328 C CA . ASP A 1 783 ? -15.229 -19.333 8.242 1.00 84.38 783 ASP A CA 1
ATOM 6329 C C . ASP A 1 783 ? -16.260 -18.237 7.943 1.00 84.38 783 ASP A C 1
ATOM 6331 O O . ASP A 1 783 ? -16.214 -17.183 8.573 1.00 84.38 783 ASP A O 1
ATOM 6335 N N . LYS A 1 784 ? -17.250 -18.506 7.082 1.00 80.00 784 LYS A N 1
ATOM 6336 C CA . LYS A 1 784 ? -18.325 -17.564 6.731 1.00 80.00 784 LYS A CA 1
ATOM 6337 C C . LYS A 1 784 ? -19.420 -17.454 7.789 1.00 80.00 784 LYS A C 1
ATOM 6339 O O . LYS A 1 784 ? -19.749 -16.349 8.214 1.00 80.00 784 LYS A O 1
ATOM 6344 N N . THR A 1 785 ? -19.983 -18.581 8.227 1.00 81.19 785 THR A N 1
ATOM 6345 C CA . THR A 1 785 ? -21.171 -18.581 9.105 1.00 81.19 785 THR A CA 1
ATOM 6346 C C . THR A 1 785 ? -20.832 -18.703 10.588 1.00 81.19 785 THR A C 1
ATOM 6348 O O . THR A 1 785 ? -21.666 -18.378 11.430 1.00 81.19 785 THR A O 1
ATOM 6351 N N . GLY A 1 786 ? -19.628 -19.176 10.931 1.00 86.06 786 GLY A N 1
ATOM 6352 C CA . GLY A 1 786 ? -19.261 -19.470 12.320 1.00 86.06 786 GLY A CA 1
ATOM 6353 C C . GLY A 1 786 ? -20.057 -20.630 12.919 1.00 86.06 786 GLY A C 1
ATOM 6354 O O . GLY A 1 786 ? -20.293 -20.680 14.125 1.00 86.06 786 GLY A O 1
ATOM 6355 N N . LYS A 1 787 ? -20.550 -21.534 12.066 1.00 89.88 787 LYS A N 1
ATOM 6356 C CA . LYS A 1 787 ? -21.299 -22.729 12.459 1.00 89.88 787 LYS A CA 1
ATOM 6357 C C . LYS A 1 787 ? -20.515 -23.987 12.113 1.00 89.88 787 LYS A C 1
ATOM 6359 O O . LYS A 1 787 ? -19.618 -23.977 11.266 1.00 89.88 787 LYS A O 1
ATOM 6364 N N . ILE A 1 788 ? -20.881 -25.072 12.788 1.00 93.75 788 ILE A N 1
ATOM 6365 C CA . ILE A 1 788 ? -20.424 -26.413 12.443 1.00 93.75 788 ILE A CA 1
ATOM 6366 C C . ILE A 1 788 ? -21.307 -26.914 11.294 1.00 93.75 788 ILE A C 1
ATOM 6368 O O . ILE A 1 788 ? -22.498 -27.158 11.477 1.00 93.75 788 ILE A O 1
ATOM 6372 N N . GLU A 1 789 ? -20.724 -27.028 10.108 1.00 90.19 789 GLU A N 1
ATOM 6373 C CA . GLU A 1 789 ? -21.342 -27.507 8.879 1.00 90.19 789 GLU A CA 1
ATOM 6374 C C . GLU A 1 789 ? -20.826 -28.923 8.595 1.00 90.19 789 GLU A C 1
ATOM 6376 O O . GLU A 1 789 ? -19.641 -29.130 8.351 1.00 90.19 789 GLU A O 1
ATOM 6381 N N . SER A 1 790 ? -21.724 -29.910 8.616 1.00 89.12 790 SER A N 1
ATOM 6382 C CA . SER A 1 790 ? -21.414 -31.323 8.330 1.00 89.12 790 SER A CA 1
ATOM 6383 C C . SER A 1 790 ? -20.394 -31.967 9.290 1.00 89.12 790 SER A C 1
ATOM 6385 O O . SER A 1 790 ? -19.316 -32.386 8.860 1.00 89.12 790 SER A O 1
ATOM 6387 N N . PRO A 1 791 ? -20.699 -32.070 10.598 1.00 93.00 791 PRO A N 1
ATOM 6388 C CA . PRO A 1 791 ? -19.864 -32.844 11.509 1.00 93.00 791 PRO A CA 1
ATOM 6389 C C . PRO A 1 791 ? -19.901 -34.342 11.163 1.00 93.00 791 PRO A C 1
ATOM 6391 O O . PRO A 1 791 ? -20.879 -34.852 10.619 1.00 93.00 791 PRO A O 1
ATOM 6394 N N . GLU A 1 792 ? -18.839 -35.057 11.519 1.00 94.56 792 GLU A N 1
ATOM 6395 C CA . GLU A 1 792 ? -18.740 -36.507 11.353 1.00 94.56 792 GLU A CA 1
ATOM 6396 C C . GLU A 1 792 ? -19.246 -37.232 12.607 1.00 94.56 792 GLU A C 1
ATOM 6398 O O . GLU A 1 792 ? -19.244 -36.689 13.712 1.00 94.56 792 GLU A O 1
ATOM 6403 N N . GLU A 1 793 ? -19.616 -38.501 12.464 1.00 94.06 793 GLU A N 1
ATOM 6404 C CA . GLU A 1 793 ? -19.887 -39.391 13.592 1.00 94.06 793 GLU A CA 1
ATOM 6405 C C . GLU A 1 793 ? -18.746 -40.402 13.744 1.00 94.06 793 GLU A C 1
ATOM 6407 O O . GLU A 1 793 ? -18.366 -41.071 12.781 1.00 94.06 793 GLU A O 1
ATOM 6412 N N . LYS A 1 794 ? -18.179 -40.519 14.951 1.00 92.62 794 LYS A N 1
ATOM 6413 C CA . LYS A 1 794 ? -17.095 -41.472 15.246 1.00 92.62 794 LYS A CA 1
ATOM 6414 C C . LYS A 1 794 ? -17.322 -42.205 16.559 1.00 92.62 794 LYS A C 1
ATOM 6416 O O . LYS A 1 794 ? -17.839 -41.636 17.516 1.00 92.62 794 LYS A O 1
ATOM 6421 N N . GLU A 1 795 ? -16.877 -43.458 16.609 1.00 91.81 795 GLU A N 1
ATOM 6422 C CA . GLU A 1 795 ? -16.796 -44.242 17.845 1.00 91.81 795 GLU A CA 1
ATOM 6423 C C . GLU A 1 795 ? -15.832 -43.592 18.841 1.00 91.81 795 GLU A C 1
ATOM 6425 O O . GLU A 1 795 ? -14.713 -43.203 18.484 1.00 91.81 795 GLU A O 1
ATOM 6430 N N . TYR A 1 796 ? -16.237 -43.551 20.108 1.00 90.00 796 TYR A N 1
ATOM 6431 C CA . TYR A 1 796 ? -15.450 -43.004 21.205 1.00 90.00 796 TYR A CA 1
ATOM 6432 C C . TYR A 1 796 ? -14.042 -43.609 21.273 1.00 90.00 796 TYR A C 1
ATOM 6434 O O . TYR A 1 796 ? -13.065 -42.871 21.430 1.00 90.00 796 TYR A O 1
ATOM 6442 N N . ALA A 1 797 ? -13.900 -44.924 21.066 1.00 89.88 797 ALA A N 1
ATOM 6443 C CA . ALA A 1 797 ? -12.604 -45.605 21.072 1.00 89.88 797 ALA A CA 1
ATOM 6444 C C . ALA A 1 797 ? -11.580 -45.006 20.092 1.00 89.88 797 ALA A C 1
ATOM 6446 O O . ALA A 1 797 ? -10.384 -45.003 20.393 1.00 89.88 797 ALA A O 1
ATOM 6447 N N . LYS A 1 798 ? -12.039 -44.472 18.952 1.00 90.19 798 LYS A N 1
ATOM 6448 C CA . LYS A 1 798 ? -11.186 -43.913 17.890 1.00 90.19 798 LYS A CA 1
ATOM 6449 C C . LYS A 1 798 ? -10.764 -42.471 18.161 1.00 90.19 798 LYS A C 1
ATOM 6451 O O . LYS A 1 798 ? -9.741 -42.036 17.645 1.00 90.19 798 LYS A O 1
ATOM 6456 N N . VAL A 1 799 ? -11.529 -41.736 18.970 1.00 90.44 799 VAL A N 1
ATOM 6457 C CA . VAL A 1 799 ? -11.294 -40.304 19.227 1.00 90.44 799 VAL A CA 1
ATOM 6458 C C . VAL A 1 799 ? -10.864 -39.993 20.662 1.00 90.44 799 VAL A C 1
ATOM 6460 O O . VAL A 1 799 ? -10.395 -38.892 20.941 1.00 90.44 799 VAL A O 1
ATOM 6463 N N . LYS A 1 800 ? -10.946 -40.964 21.585 1.00 85.88 800 LYS A N 1
ATOM 6464 C CA . LYS A 1 800 ? -10.626 -40.772 23.012 1.00 85.88 800 LYS A CA 1
ATOM 6465 C C . LYS A 1 800 ? -9.183 -40.342 23.300 1.00 85.88 800 LYS A C 1
ATOM 6467 O O . LYS A 1 800 ? -8.936 -39.851 24.404 1.00 85.88 800 LYS A O 1
ATOM 6472 N N . LYS A 1 801 ? -8.253 -40.533 22.353 1.00 85.88 801 LYS A N 1
ATOM 6473 C CA . LYS A 1 801 ? -6.844 -40.106 22.404 1.00 85.88 801 LYS A CA 1
ATOM 6474 C C . LYS A 1 801 ? -6.505 -39.290 21.152 1.00 85.88 801 LYS A C 1
ATOM 6476 O O . LYS A 1 801 ? -6.952 -39.635 20.067 1.00 85.88 801 LYS A O 1
ATOM 6481 N N . GLY A 1 802 ? -5.680 -38.252 21.304 1.00 85.44 802 GLY A N 1
ATOM 6482 C CA . GLY A 1 802 ? -5.140 -37.484 20.172 1.00 85.44 802 GLY A CA 1
ATOM 6483 C C . GLY A 1 802 ? -6.076 -36.434 19.564 1.00 85.44 802 GLY A C 1
ATOM 6484 O O . GLY A 1 802 ? -5.723 -35.857 18.545 1.00 85.44 802 GLY A O 1
ATOM 6485 N N . TYR A 1 803 ? -7.227 -36.157 20.183 1.00 93.56 803 TYR A N 1
ATOM 6486 C CA . TYR A 1 803 ? -8.187 -35.145 19.730 1.00 93.56 803 TYR A CA 1
ATOM 6487 C C . TYR A 1 803 ? -8.657 -34.254 20.879 1.00 93.56 803 TYR A C 1
ATOM 6489 O O . TYR A 1 803 ? -8.575 -34.622 22.054 1.00 93.56 803 TYR A O 1
ATOM 6497 N N . THR A 1 804 ? -9.159 -33.074 20.526 1.00 94.62 804 THR A N 1
ATOM 6498 C CA . THR A 1 804 ? -9.642 -32.077 21.486 1.00 94.62 804 THR A CA 1
ATOM 6499 C C . THR A 1 804 ? -11.056 -32.424 21.926 1.00 94.62 804 THR A C 1
ATOM 6501 O O . THR A 1 804 ? -11.936 -32.544 21.082 1.00 94.62 804 THR A O 1
ATOM 6504 N N . PHE A 1 805 ? -11.276 -32.577 23.231 1.00 94.75 805 PHE A N 1
ATOM 6505 C CA . PHE A 1 805 ? -12.590 -32.846 23.821 1.00 94.75 805 PHE A CA 1
ATOM 6506 C C . PHE A 1 805 ? -13.340 -31.544 24.127 1.00 94.75 805 PHE A C 1
ATOM 6508 O O . PHE A 1 805 ? -12.748 -30.615 24.676 1.00 94.75 805 PHE A O 1
ATOM 6515 N N . PHE A 1 806 ? -14.641 -31.513 23.850 1.00 95.62 806 PHE A N 1
ATOM 6516 C CA . PHE A 1 806 ? -15.538 -30.410 24.197 1.00 95.62 806 PHE A CA 1
ATOM 6517 C C . PHE A 1 806 ? -16.949 -30.924 24.522 1.00 95.62 806 PHE A C 1
ATOM 6519 O O . PHE A 1 806 ? -17.312 -32.057 24.201 1.00 95.62 806 PHE A O 1
ATOM 6526 N N . LEU A 1 807 ? -17.730 -30.093 25.204 1.00 94.81 807 LEU A N 1
ATOM 6527 C CA . LEU A 1 807 ? -19.115 -30.342 25.593 1.00 94.81 807 LEU A CA 1
ATOM 6528 C C . LEU A 1 807 ? -20.076 -29.468 24.783 1.00 94.81 807 LEU A C 1
ATOM 6530 O O . LEU A 1 807 ? -19.666 -28.541 24.084 1.00 94.81 807 LEU A O 1
ATOM 6534 N N . GLU A 1 808 ? -21.362 -29.779 24.904 1.00 94.25 808 GLU A N 1
ATOM 6535 C CA . GLU A 1 808 ? -22.446 -28.932 24.411 1.00 94.25 808 GLU A CA 1
ATOM 6536 C C . GLU A 1 808 ? -22.278 -27.484 24.912 1.00 94.25 808 GLU A C 1
ATOM 6538 O O . GLU A 1 808 ? -21.990 -27.255 26.089 1.00 94.25 808 GLU A O 1
ATOM 6543 N N . ASN A 1 809 ? -22.476 -26.520 24.012 1.00 94.88 809 ASN A N 1
ATOM 6544 C CA . ASN A 1 809 ? -22.319 -25.074 24.205 1.00 94.88 809 ASN A CA 1
ATOM 6545 C C . ASN A 1 809 ? -20.887 -24.554 24.428 1.00 94.88 809 ASN A C 1
ATOM 6547 O O . ASN A 1 809 ? -20.712 -23.347 24.597 1.00 94.88 809 ASN A O 1
ATOM 6551 N N . ASP A 1 810 ? -19.852 -25.398 24.357 1.00 97.00 810 ASP A N 1
ATOM 6552 C CA . ASP A 1 810 ? -18.473 -24.899 24.329 1.00 97.00 810 ASP A CA 1
ATOM 6553 C C . ASP A 1 810 ? -18.215 -24.081 23.047 1.00 97.00 810 ASP A C 1
ATOM 6555 O O . ASP A 1 810 ? -18.660 -24.442 21.954 1.00 97.00 810 ASP A O 1
ATOM 6559 N N . VAL A 1 811 ? -17.441 -22.999 23.157 1.00 97.94 811 VAL A N 1
ATOM 6560 C CA . VAL A 1 811 ? -16.994 -22.213 21.999 1.00 97.94 811 VAL A CA 1
ATOM 6561 C C . VAL A 1 811 ? -15.658 -22.762 21.504 1.00 97.94 811 VAL A C 1
ATOM 6563 O O . VAL A 1 811 ? -14.661 -22.791 22.227 1.00 97.94 811 VAL A O 1
ATOM 6566 N N . LEU A 1 812 ? -15.634 -23.197 20.249 1.00 97.94 812 LEU A N 1
ATOM 6567 C CA . LEU A 1 812 ? -14.455 -23.672 19.537 1.00 97.94 812 LEU A CA 1
ATOM 6568 C C . LEU A 1 812 ? -13.806 -22.503 18.795 1.00 97.94 812 LEU A C 1
ATOM 6570 O O . LEU A 1 812 ? -14.471 -21.803 18.032 1.00 97.94 812 LEU A O 1
ATOM 6574 N N . PHE A 1 813 ? -12.502 -22.318 18.974 1.00 97.75 813 PHE A N 1
ATOM 6575 C CA . PHE A 1 813 ? -11.711 -21.291 18.293 1.00 97.75 813 PHE A CA 1
ATOM 6576 C C . PHE A 1 813 ? -10.498 -21.936 17.621 1.00 97.75 813 PHE A C 1
ATOM 6578 O O . PHE A 1 813 ? -9.708 -22.610 18.282 1.00 97.75 813 PHE A O 1
ATOM 6585 N N . ALA A 1 814 ? -10.345 -21.783 16.304 1.00 97.00 814 ALA A N 1
ATOM 6586 C CA . ALA A 1 814 ? -9.180 -22.316 15.603 1.00 97.00 814 ALA A CA 1
ATOM 6587 C C . ALA A 1 814 ? -7.907 -21.593 16.058 1.00 97.00 814 ALA A C 1
ATOM 6589 O O . ALA A 1 814 ? -7.866 -20.368 16.088 1.00 97.00 814 ALA A O 1
ATOM 6590 N N . LYS A 1 815 ? -6.849 -22.346 16.373 1.00 95.50 815 LYS A N 1
ATOM 6591 C CA . LYS A 1 815 ? -5.592 -21.776 16.876 1.00 95.50 815 LYS A CA 1
ATOM 6592 C C . LYS A 1 815 ? -4.497 -21.635 15.825 1.00 95.50 815 LYS A C 1
ATOM 6594 O O . LYS A 1 815 ? -3.530 -20.943 16.094 1.00 95.50 815 LYS A O 1
ATOM 6599 N N . ILE A 1 816 ? -4.626 -22.277 14.660 1.00 93.56 816 ILE A N 1
ATOM 6600 C CA . ILE A 1 816 ? -3.571 -22.378 13.635 1.00 93.56 816 ILE A CA 1
ATOM 6601 C C . ILE A 1 816 ? -3.852 -21.523 12.390 1.00 93.56 816 ILE A C 1
ATOM 6603 O O . ILE A 1 816 ? -5.006 -21.355 11.984 1.00 93.56 816 ILE A O 1
ATOM 6607 N N . THR A 1 817 ? -2.797 -21.037 11.737 1.00 89.25 817 THR A N 1
ATOM 6608 C CA . THR A 1 817 ? -2.848 -20.403 10.406 1.00 89.25 817 THR A CA 1
ATOM 6609 C C . THR A 1 817 ? -3.189 -21.417 9.296 1.00 89.25 817 THR A C 1
ATOM 6611 O O . THR A 1 817 ? -2.715 -22.552 9.353 1.00 89.25 817 THR A O 1
ATOM 6614 N N . PRO A 1 818 ? -3.985 -21.060 8.265 1.00 89.50 818 PRO A N 1
ATOM 6615 C CA . PRO A 1 818 ? -4.750 -19.816 8.093 1.00 89.50 818 PRO A CA 1
ATOM 6616 C C . PRO A 1 818 ? -6.141 -19.860 8.755 1.00 89.50 818 PRO A C 1
ATOM 6618 O O . PRO A 1 818 ? -6.902 -18.904 8.673 1.00 89.50 818 PRO A O 1
ATOM 6621 N N . CYS A 1 819 ? -6.515 -20.963 9.410 1.00 92.50 819 CYS A N 1
ATOM 6622 C CA . CYS A 1 819 ? -7.875 -21.176 9.920 1.00 92.50 819 CYS A CA 1
ATOM 6623 C C . CYS A 1 819 ? -8.307 -20.116 10.949 1.00 92.50 819 CYS A C 1
ATOM 6625 O O . CYS A 1 819 ? -9.434 -19.624 10.886 1.00 92.50 819 CYS A O 1
ATOM 6627 N N . MET A 1 820 ? -7.406 -19.741 11.859 1.00 94.44 820 MET A N 1
ATOM 6628 C CA . MET A 1 820 ? -7.622 -18.658 12.822 1.00 94.44 820 MET A CA 1
ATOM 6629 C C . MET A 1 820 ? -7.810 -17.309 12.108 1.00 94.44 820 MET A C 1
ATOM 6631 O O . MET A 1 820 ? -8.777 -16.589 12.362 1.00 94.44 820 MET A O 1
ATOM 6635 N N . GLU A 1 821 ? -6.943 -17.010 11.137 1.00 88.81 821 GLU A N 1
ATOM 6636 C CA . GLU A 1 821 ? -6.973 -15.764 10.358 1.00 88.81 821 GLU A CA 1
ATOM 6637 C C . GLU A 1 821 ? -8.227 -15.627 9.496 1.00 88.81 821 GLU A C 1
ATOM 6639 O O . GLU A 1 821 ? -8.677 -14.513 9.247 1.00 88.81 821 GLU A O 1
ATOM 6644 N N . ASN A 1 822 ? -8.828 -16.742 9.087 1.00 86.75 822 ASN A N 1
ATOM 6645 C CA . ASN A 1 822 ? -10.097 -16.760 8.362 1.00 86.75 822 ASN A CA 1
ATOM 6646 C C . ASN A 1 822 ? -11.309 -16.685 9.307 1.00 86.75 822 ASN A C 1
ATOM 6648 O O . AS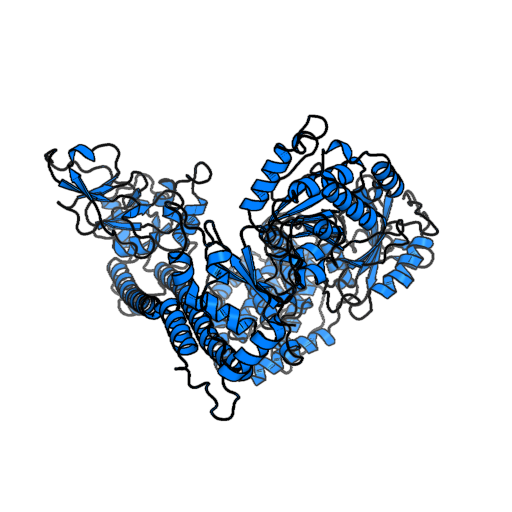N A 1 822 ? -12.438 -16.556 8.852 1.00 86.75 822 ASN A O 1
ATOM 6652 N N . GLY A 1 823 ? -11.099 -16.736 10.626 1.00 89.00 823 GLY A N 1
ATOM 6653 C CA . GLY A 1 823 ? -12.163 -16.600 11.623 1.00 89.00 823 GLY A CA 1
ATOM 6654 C C . GLY A 1 823 ? -12.932 -17.885 11.908 1.00 89.00 823 GLY A C 1
ATOM 6655 O O . GLY A 1 823 ? -14.066 -17.822 12.391 1.00 89.00 823 GLY A O 1
ATOM 6656 N N . LYS A 1 824 ? -12.333 -19.056 11.650 1.00 94.56 824 LYS A N 1
ATOM 6657 C CA . LYS A 1 824 ? -12.948 -20.345 11.986 1.00 94.56 824 LYS A CA 1
ATOM 6658 C C . LYS A 1 824 ? -13.148 -20.471 13.495 1.00 94.56 824 LYS A C 1
ATOM 6660 O O . LYS A 1 824 ? -12.212 -20.677 14.266 1.00 94.56 824 LYS A O 1
ATOM 6665 N N . SER A 1 825 ? -14.402 -20.346 13.893 1.00 96.12 825 SER A N 1
ATOM 6666 C CA . SER A 1 825 ? -14.898 -20.451 15.259 1.00 96.12 825 SER A CA 1
ATOM 6667 C C . SER A 1 825 ? -16.341 -20.935 15.205 1.00 96.12 825 SER A C 1
ATOM 6669 O O . SER A 1 825 ? -17.012 -20.717 14.196 1.00 96.12 825 SER A O 1
ATOM 6671 N N . ALA A 1 826 ? -16.797 -21.645 16.232 1.00 96.44 826 ALA A N 1
ATOM 6672 C CA . ALA A 1 826 ? -18.186 -22.077 16.316 1.00 96.44 826 ALA A CA 1
ATOM 6673 C C . ALA A 1 826 ? -18.596 -22.405 17.747 1.00 96.44 826 ALA A C 1
ATOM 6675 O O . ALA A 1 826 ? -17.771 -22.809 18.561 1.00 96.44 826 ALA A O 1
ATOM 6676 N N . ILE A 1 827 ? -19.891 -22.308 18.030 1.00 96.88 827 ILE A N 1
ATOM 6677 C CA . ILE A 1 827 ? -20.481 -22.857 19.255 1.00 96.88 827 ILE A CA 1
ATOM 6678 C C . ILE A 1 827 ? -20.828 -24.322 18.986 1.00 96.88 827 ILE A C 1
ATOM 6680 O O . ILE A 1 827 ? -21.521 -24.626 18.011 1.00 96.88 827 ILE A O 1
ATOM 6684 N N . ALA A 1 828 ? -20.347 -25.227 19.832 1.00 96.12 828 ALA A N 1
ATOM 6685 C CA . ALA A 1 828 ? -20.606 -26.653 19.723 1.00 96.12 828 ALA A CA 1
ATOM 6686 C C . ALA A 1 828 ? -22.064 -26.951 20.103 1.00 96.12 828 ALA A C 1
ATOM 6688 O O . ALA A 1 828 ? -22.374 -27.134 21.278 1.00 96.12 828 ALA A O 1
ATOM 6689 N N . LYS A 1 829 ? -22.956 -26.947 19.104 1.00 93.19 829 LYS A N 1
ATOM 6690 C CA . LYS A 1 829 ? -24.389 -27.204 19.280 1.00 93.19 829 LYS A CA 1
ATOM 6691 C C . LYS A 1 829 ? -24.837 -28.526 18.663 1.00 93.19 829 LYS A C 1
ATOM 6693 O O . LYS A 1 829 ? -24.331 -28.908 17.608 1.00 93.19 829 LYS A O 1
ATOM 6698 N N . ASN A 1 830 ? -25.843 -29.152 19.270 1.00 92.50 830 ASN A N 1
ATOM 6699 C CA . ASN A 1 830 ? -26.476 -30.399 18.828 1.00 92.50 830 ASN A CA 1
ATOM 6700 C C . ASN A 1 830 ? -25.498 -31.586 18.788 1.00 92.50 830 ASN A C 1
ATOM 6702 O O . ASN A 1 830 ? -25.454 -32.340 17.812 1.00 92.50 830 ASN A O 1
ATOM 6706 N N . LEU A 1 831 ? -24.687 -31.746 19.834 1.00 92.88 831 LEU A N 1
ATOM 6707 C CA . LEU A 1 831 ? -23.729 -32.843 19.928 1.00 92.88 831 LEU A CA 1
ATOM 6708 C C . LEU A 1 831 ? -24.424 -34.150 20.318 1.00 92.88 831 LEU A C 1
ATOM 6710 O O . LEU A 1 831 ? -25.254 -34.211 21.229 1.00 92.88 831 LEU A O 1
ATOM 6714 N N . LYS A 1 832 ? -24.022 -35.247 19.678 1.00 90.62 832 LYS A N 1
ATOM 6715 C CA . LYS A 1 832 ? -24.520 -36.584 19.997 1.00 90.62 832 LYS A CA 1
ATOM 6716 C C . LYS A 1 832 ? -24.050 -36.972 21.396 1.00 90.62 832 LYS A C 1
ATOM 6718 O O . LYS A 1 832 ? -22.852 -37.052 21.652 1.00 90.62 832 LYS A O 1
ATOM 6723 N N . ASN A 1 833 ? -25.005 -37.224 22.291 1.00 87.06 833 ASN A N 1
ATOM 6724 C CA . ASN A 1 833 ? -24.774 -37.488 23.716 1.00 87.06 833 ASN A CA 1
ATOM 6725 C C . ASN A 1 833 ? -24.184 -36.298 24.507 1.00 87.06 833 ASN A C 1
ATOM 6727 O O . ASN A 1 833 ? -23.625 -36.501 25.583 1.00 87.06 833 ASN A O 1
ATOM 6731 N N . GLY A 1 834 ? -24.294 -35.065 23.995 1.00 89.06 834 GLY A N 1
ATOM 6732 C CA . GLY A 1 834 ? -23.888 -33.845 24.708 1.00 89.06 834 GLY A CA 1
ATOM 6733 C C . GLY A 1 834 ? -22.375 -33.606 24.811 1.00 89.06 834 GLY A C 1
ATOM 6734 O O . GLY A 1 834 ? -21.941 -32.718 25.548 1.00 89.06 834 GLY A O 1
ATOM 6735 N N . PHE A 1 835 ? -21.554 -34.379 24.092 1.00 92.25 835 PHE A N 1
ATOM 6736 C CA . PHE A 1 835 ? -20.108 -34.174 24.000 1.00 92.25 835 PHE A CA 1
ATOM 6737 C C . PHE A 1 835 ? -19.576 -34.485 22.600 1.00 92.25 835 PHE A C 1
ATOM 6739 O O . PHE A 1 835 ? -20.192 -35.211 21.819 1.00 92.25 835 PHE A O 1
ATOM 6746 N N . GLY A 1 836 ? -18.394 -33.958 22.294 1.00 94.19 836 GLY A N 1
ATOM 6747 C CA . GLY A 1 836 ? -17.739 -34.186 21.017 1.00 94.19 836 GLY A CA 1
ATOM 6748 C C . GLY A 1 836 ? -16.222 -34.140 21.096 1.00 94.19 836 GLY A C 1
ATOM 6749 O O . GLY A 1 836 ? -15.618 -33.779 22.112 1.00 94.19 836 GLY A O 1
ATOM 6750 N N . PHE A 1 837 ? -15.612 -34.543 19.988 1.00 95.62 837 PHE A N 1
ATOM 6751 C CA . PHE A 1 837 ? -14.178 -34.443 19.758 1.00 95.62 837 PHE A CA 1
ATOM 6752 C C . PHE A 1 837 ? -13.908 -33.664 18.480 1.00 95.62 837 PHE A C 1
ATOM 6754 O O . PHE A 1 837 ? -14.731 -33.635 17.574 1.00 95.62 837 PHE A O 1
ATOM 6761 N N . GLY A 1 838 ? -12.745 -33.043 18.363 1.00 95.50 838 GLY A N 1
ATOM 6762 C CA . GLY A 1 838 ? -12.384 -32.329 17.147 1.00 95.50 838 GLY A CA 1
ATOM 6763 C C . GLY A 1 838 ? -10.889 -32.209 16.960 1.00 95.50 838 GLY A C 1
ATOM 6764 O O . GLY A 1 838 ? -10.099 -32.789 17.709 1.00 95.50 838 GLY A O 1
ATOM 6765 N N . SER A 1 839 ? -10.508 -31.446 15.939 1.00 94.69 839 SER A N 1
ATOM 6766 C CA . SER A 1 839 ? -9.105 -31.169 15.631 1.00 94.69 839 SER A CA 1
ATOM 6767 C C . SER A 1 839 ? -8.305 -30.761 16.876 1.00 94.69 839 SER A C 1
ATOM 6769 O O . SER A 1 839 ? -8.779 -29.996 17.722 1.00 94.69 839 SER A O 1
ATOM 6771 N N . THR A 1 840 ? -7.055 -31.219 16.967 1.00 93.75 840 THR A N 1
ATOM 6772 C CA . THR A 1 840 ? -6.082 -30.754 17.972 1.00 93.75 840 THR A CA 1
ATOM 6773 C C . THR A 1 840 ? -5.792 -29.260 17.852 1.00 93.75 840 THR A C 1
ATOM 6775 O O . THR A 1 840 ? -5.268 -28.655 18.784 1.00 93.75 840 THR A O 1
ATOM 6778 N N . GLU A 1 841 ? -6.149 -28.654 16.719 1.00 95.06 841 GLU A N 1
ATOM 6779 C CA . GLU A 1 841 ? -5.946 -27.242 16.402 1.00 95.06 841 GLU A CA 1
ATOM 6780 C C . GLU A 1 841 ? -7.088 -26.323 16.865 1.00 95.06 841 GLU A C 1
ATOM 6782 O O . GLU A 1 841 ? -7.186 -25.183 16.411 1.00 95.06 841 GLU A O 1
ATOM 6787 N N . PHE A 1 842 ? -7.934 -26.787 17.788 1.00 97.19 842 PHE A N 1
ATOM 6788 C CA . PHE A 1 842 ? -8.902 -25.944 18.489 1.00 97.19 842 PHE A CA 1
ATOM 6789 C C . PHE A 1 842 ? -8.410 -25.540 19.880 1.00 97.19 842 PHE A C 1
ATOM 6791 O O . PHE A 1 842 ? -7.838 -26.343 20.620 1.00 97.19 842 PHE A O 1
ATOM 6798 N N . HIS A 1 843 ? -8.692 -24.294 20.245 1.00 97.69 843 HIS A N 1
ATOM 6799 C CA . HIS A 1 843 ? -8.947 -23.910 21.622 1.00 97.69 843 HIS A CA 1
ATOM 6800 C C . HIS A 1 843 ? -10.420 -24.140 21.949 1.00 97.69 843 HIS A C 1
ATOM 6802 O O . HIS A 1 843 ? -11.293 -23.896 21.115 1.00 97.69 843 HIS A O 1
ATOM 6808 N N . VAL A 1 844 ? -10.682 -24.599 23.170 1.00 97.56 844 VAL A N 1
ATOM 6809 C CA . VAL A 1 844 ? -12.033 -24.799 23.702 1.00 97.56 844 VAL A CA 1
ATOM 6810 C C . VAL A 1 844 ? -12.246 -23.800 24.822 1.00 97.56 844 VAL A C 1
ATOM 6812 O O . VAL A 1 844 ? -11.478 -23.778 25.784 1.00 97.56 844 VAL A O 1
ATOM 6815 N N . LEU A 1 845 ? -13.276 -22.976 24.695 1.00 96.94 845 LEU A N 1
ATOM 6816 C CA . LEU A 1 845 ? -13.650 -21.971 25.675 1.00 96.94 845 LEU A CA 1
ATOM 6817 C C . LEU A 1 845 ? -14.995 -22.361 26.282 1.00 96.94 845 LEU A C 1
ATOM 6819 O O . LEU A 1 845 ? -16.019 -22.345 25.599 1.00 96.94 845 LEU A O 1
ATOM 6823 N N . ARG A 1 846 ? -14.985 -22.731 27.564 1.00 94.56 846 ARG A N 1
ATOM 6824 C CA . ARG A 1 846 ? -16.191 -23.147 28.284 1.00 94.56 846 ARG A CA 1
ATOM 6825 C C . ARG A 1 846 ? -16.692 -22.034 29.188 1.00 94.56 846 ARG A C 1
ATOM 6827 O O . ARG A 1 846 ? -15.980 -21.602 30.100 1.00 94.56 846 ARG A O 1
ATOM 6834 N N . THR A 1 847 ? -17.921 -21.602 28.939 1.00 92.81 847 THR A N 1
ATOM 6835 C CA . THR A 1 847 ? -18.634 -20.623 29.761 1.00 92.81 847 THR A CA 1
ATOM 6836 C C . THR A 1 847 ? -19.256 -21.274 31.000 1.00 92.81 847 THR A C 1
ATOM 6838 O O . THR A 1 847 ? -19.288 -22.496 31.152 1.00 92.81 847 THR A O 1
ATOM 6841 N N . ASN A 1 848 ? -19.720 -20.432 31.919 1.00 88.81 848 ASN A N 1
ATOM 6842 C CA . ASN A 1 848 ? -20.561 -20.805 33.055 1.00 88.81 848 ASN A CA 1
ATOM 6843 C C . ASN A 1 848 ? -21.949 -20.153 32.890 1.00 88.81 848 ASN A C 1
ATOM 6845 O O . ASN A 1 848 ? -22.190 -19.452 31.909 1.00 88.81 848 ASN A O 1
ATOM 6849 N N . GLU A 1 849 ? -22.856 -20.345 33.850 1.00 88.56 849 GLU A N 1
ATOM 6850 C CA . GLU A 1 849 ? -24.218 -19.784 33.792 1.00 88.56 849 GLU A CA 1
ATOM 6851 C C . GLU A 1 849 ? -24.259 -18.244 33.677 1.00 88.56 849 GLU A C 1
ATOM 6853 O O . GLU A 1 849 ? -25.186 -17.679 33.095 1.00 88.56 849 GLU A O 1
ATOM 6858 N N . TYR A 1 850 ? -23.208 -17.560 34.133 1.00 90.44 850 TYR A N 1
ATOM 6859 C CA . TYR A 1 850 ? -23.089 -16.101 34.165 1.00 90.44 850 TYR A CA 1
ATOM 6860 C C . TYR A 1 850 ? -22.507 -15.484 32.888 1.00 90.44 850 TYR A C 1
ATOM 6862 O O . TYR A 1 850 ? -22.551 -14.265 32.731 1.00 90.44 850 TYR A O 1
ATOM 6870 N N . ILE A 1 851 ? -21.980 -16.291 31.961 1.00 93.62 851 ILE A N 1
ATOM 6871 C CA . ILE A 1 851 ? -21.408 -15.813 30.693 1.00 93.62 851 ILE A CA 1
ATOM 6872 C C . ILE A 1 851 ? -22.228 -16.362 29.534 1.00 93.62 851 ILE A C 1
ATOM 6874 O O . ILE A 1 851 ? -22.449 -17.565 29.433 1.00 93.62 851 ILE A O 1
ATOM 6878 N N . ASN A 1 852 ? -22.738 -15.486 28.670 1.00 95.00 852 ASN A N 1
ATOM 6879 C CA . ASN A 1 852 ? -23.449 -15.907 27.465 1.00 95.00 852 ASN A CA 1
ATOM 6880 C C . ASN A 1 852 ? -22.444 -16.438 26.423 1.00 95.00 852 ASN A C 1
ATOM 6882 O O . ASN A 1 852 ? -21.519 -15.734 26.014 1.00 95.00 852 ASN A O 1
ATOM 6886 N N . GLU A 1 853 ? -22.617 -17.686 25.982 1.00 95.25 853 GLU A N 1
ATOM 6887 C CA . GLU A 1 853 ? -21.716 -18.344 25.033 1.00 95.25 853 GLU A CA 1
ATOM 6888 C C . GLU A 1 853 ? -21.722 -17.685 23.648 1.00 95.25 853 GLU A C 1
ATOM 6890 O O . GLU A 1 853 ? -20.696 -17.666 22.966 1.00 95.25 853 GLU A O 1
ATOM 6895 N N . ARG A 1 854 ? -22.843 -17.075 23.244 1.00 95.50 854 ARG A N 1
ATOM 6896 C CA . ARG A 1 854 ? -22.937 -16.307 21.996 1.00 95.50 854 ARG A CA 1
ATOM 6897 C C . ARG A 1 854 ? -22.197 -14.980 22.087 1.00 95.50 854 ARG A C 1
ATOM 6899 O O . ARG A 1 854 ? -21.526 -14.611 21.128 1.00 95.50 854 ARG A O 1
ATOM 6906 N N . TYR A 1 855 ? -22.257 -14.301 23.232 1.00 96.25 855 TYR A N 1
ATOM 6907 C CA . TYR A 1 855 ? -21.480 -13.079 23.466 1.00 96.25 855 TYR A CA 1
ATOM 6908 C C . TYR A 1 855 ? -19.973 -13.363 23.349 1.00 96.25 855 TYR A C 1
ATOM 6910 O O . TYR A 1 855 ? -19.257 -12.675 22.620 1.00 96.25 855 TYR A O 1
ATOM 6918 N N . LEU A 1 856 ? -19.508 -14.458 23.964 1.00 96.12 856 LEU A N 1
ATOM 6919 C CA . LEU A 1 856 ? -18.127 -14.927 23.820 1.00 96.12 856 LEU A CA 1
ATOM 6920 C C . LEU A 1 856 ? -17.782 -15.303 22.369 1.00 96.12 856 LEU A C 1
ATOM 6922 O O . LEU A 1 856 ? -16.697 -14.981 21.885 1.00 96.12 856 LEU A O 1
ATOM 6926 N N . HIS A 1 857 ? -18.695 -15.969 21.661 1.00 95.94 857 HIS A N 1
ATOM 6927 C CA . HIS A 1 857 ? -18.497 -16.326 20.257 1.00 95.94 857 HIS A CA 1
ATOM 6928 C C . HIS A 1 857 ? -18.341 -15.089 19.357 1.00 95.94 857 HIS A C 1
ATOM 6930 O O . HIS A 1 857 ? -17.448 -15.059 18.510 1.00 95.94 857 HIS A O 1
ATOM 6936 N N . TYR A 1 858 ? -19.143 -14.040 19.570 1.00 94.56 858 TYR A N 1
ATOM 6937 C CA . TYR A 1 858 ? -18.999 -12.774 18.847 1.00 94.56 858 TYR A CA 1
ATOM 6938 C C . TYR A 1 858 ? -17.641 -12.108 19.088 1.00 94.56 858 TYR A C 1
ATOM 6940 O O . TYR A 1 858 ? -17.058 -11.561 18.148 1.00 94.56 858 TYR A O 1
ATOM 6948 N N . LEU A 1 859 ? -17.097 -12.211 20.305 1.00 94.50 859 LEU A N 1
ATOM 6949 C CA . LEU A 1 859 ? -15.789 -11.649 20.638 1.00 94.50 859 LEU A CA 1
ATOM 6950 C C . LEU A 1 859 ? -14.678 -12.322 19.834 1.00 94.50 859 LEU A C 1
ATOM 6952 O O . LEU A 1 859 ? -13.943 -11.641 19.118 1.00 94.50 859 LEU A O 1
ATOM 6956 N N . VAL A 1 860 ? -14.580 -13.655 19.906 1.00 94.44 860 VAL A N 1
ATOM 6957 C CA . VAL A 1 860 ? -13.489 -14.406 19.254 1.00 94.44 860 VAL A CA 1
ATOM 6958 C C . VAL A 1 860 ? -13.560 -14.358 17.727 1.00 94.44 860 VAL A C 1
ATOM 6960 O O . VAL A 1 860 ? -12.560 -14.565 17.038 1.00 94.44 860 VAL A O 1
ATOM 6963 N N . ARG A 1 861 ? -14.746 -14.064 17.188 1.00 90.75 861 ARG A N 1
ATOM 6964 C CA . ARG A 1 861 ? -14.987 -13.885 15.755 1.00 90.75 861 ARG A CA 1
ATOM 6965 C C . ARG A 1 861 ? -14.659 -12.468 15.273 1.00 90.75 861 ARG A C 1
ATOM 6967 O O . ARG A 1 861 ? -14.378 -12.277 14.085 1.00 90.75 861 ARG A O 1
ATOM 6974 N N . SER A 1 862 ? -14.661 -11.484 16.174 1.00 90.31 862 SER A N 1
ATOM 6975 C CA . SER A 1 862 ? -14.398 -10.084 15.843 1.00 90.31 862 SER A CA 1
ATOM 6976 C C . SER A 1 862 ? -13.030 -9.901 15.175 1.00 90.31 862 SER A C 1
ATOM 6978 O O . SER A 1 862 ? -12.042 -10.565 15.498 1.00 90.31 862 SER A O 1
ATOM 6980 N N . LYS A 1 863 ? -12.956 -8.984 14.205 1.00 87.75 863 LYS A N 1
ATOM 6981 C CA . LYS A 1 863 ? -11.712 -8.710 13.469 1.00 87.75 863 LYS A CA 1
ATOM 6982 C C . LYS A 1 863 ? -10.605 -8.198 14.397 1.00 87.75 863 LYS A C 1
ATOM 6984 O O . LYS A 1 863 ? -9.458 -8.591 14.223 1.00 87.75 863 LYS A O 1
ATOM 6989 N N . LYS A 1 864 ? -10.961 -7.381 15.395 1.00 89.56 864 LYS A N 1
ATOM 6990 C CA . LYS A 1 864 ? -10.043 -6.851 16.412 1.00 89.56 864 LYS A CA 1
ATOM 6991 C C . LYS A 1 864 ? -9.367 -7.976 17.199 1.00 89.56 864 LYS A C 1
ATOM 6993 O O . LYS A 1 864 ? -8.147 -8.090 17.147 1.00 89.56 864 LYS A O 1
ATOM 6998 N N . PHE A 1 865 ? -10.160 -8.870 17.795 1.00 92.62 865 PHE A N 1
ATOM 6999 C CA . PHE A 1 865 ? -9.644 -10.022 18.537 1.00 92.62 865 PHE A CA 1
ATOM 7000 C C . PHE A 1 865 ? -8.704 -10.882 17.686 1.00 92.62 865 PHE A C 1
ATOM 7002 O O . PHE A 1 865 ? -7.639 -11.284 18.142 1.00 92.62 865 PHE A O 1
ATOM 7009 N N . ARG A 1 866 ? -9.065 -11.145 16.422 1.00 93.25 866 ARG A N 1
ATOM 7010 C CA . ARG A 1 866 ? -8.249 -11.972 15.516 1.00 93.25 866 ARG A CA 1
ATOM 7011 C C . ARG A 1 866 ? -6.943 -11.301 15.092 1.00 93.25 866 ARG A C 1
ATOM 7013 O O . ARG A 1 866 ? -5.950 -11.996 14.906 1.00 93.25 866 ARG A O 1
ATOM 7020 N N . LEU A 1 867 ? -6.928 -9.976 14.937 1.00 90.81 867 LEU A N 1
ATOM 7021 C CA . LEU A 1 867 ? -5.705 -9.220 14.648 1.00 90.81 867 LEU A CA 1
ATOM 7022 C C . LEU A 1 867 ? -4.749 -9.223 15.845 1.00 90.81 867 LEU A C 1
ATOM 7024 O O . LEU A 1 867 ? -3.556 -9.449 15.663 1.00 90.81 867 LEU A O 1
ATOM 7028 N N . GLU A 1 868 ? -5.276 -9.044 17.055 1.00 92.56 868 GLU A N 1
ATOM 7029 C CA . GLU A 1 868 ? -4.501 -9.136 18.298 1.00 92.56 868 GLU A CA 1
ATOM 7030 C C . GLU A 1 868 ? -3.971 -10.567 18.500 1.00 92.56 868 GLU A C 1
ATOM 7032 O O . GLU A 1 868 ? -2.778 -10.763 18.718 1.00 92.56 868 GLU A O 1
ATOM 7037 N N . ALA A 1 869 ? -4.816 -11.584 18.285 1.00 92.62 869 ALA A N 1
ATOM 7038 C CA . ALA A 1 869 ? -4.416 -12.991 18.336 1.00 92.62 869 ALA A CA 1
ATOM 7039 C C . ALA A 1 869 ? -3.324 -13.327 17.312 1.00 92.62 869 ALA A C 1
ATOM 7041 O O . ALA A 1 869 ? -2.438 -14.126 17.607 1.00 92.62 869 ALA A O 1
ATOM 7042 N N . LYS A 1 870 ? -3.383 -12.722 16.115 1.00 92.75 870 LYS A N 1
ATOM 7043 C CA . LYS A 1 870 ? -2.373 -12.868 15.060 1.00 92.75 870 LYS A CA 1
ATOM 7044 C C . LYS A 1 870 ? -1.011 -12.312 15.486 1.00 92.75 870 LYS A C 1
ATOM 7046 O O . LYS A 1 870 ? 0.001 -12.938 15.185 1.00 92.75 870 LYS A O 1
ATOM 7051 N N . GLY A 1 871 ? -0.989 -11.167 16.171 1.00 90.62 871 GLY A N 1
ATOM 7052 C CA . GLY A 1 871 ? 0.242 -10.541 16.669 1.00 90.62 871 GLY A CA 1
ATOM 7053 C C . GLY A 1 871 ? 0.993 -11.398 17.692 1.00 90.62 871 GLY A C 1
ATOM 7054 O O . GLY A 1 871 ? 2.216 -11.365 17.735 1.00 90.62 871 GLY A O 1
ATOM 7055 N N . GLU A 1 872 ? 0.263 -12.223 18.442 1.00 91.69 872 GLU A N 1
ATOM 7056 C CA . GLU A 1 872 ? 0.796 -13.097 19.495 1.00 91.69 872 GLU A CA 1
ATOM 7057 C C . GLU A 1 872 ? 1.072 -14.536 19.018 1.00 91.69 872 GLU A C 1
ATOM 7059 O O . GLU A 1 872 ? 1.420 -15.411 19.816 1.00 91.69 872 GLU A O 1
ATOM 7064 N N . MET A 1 873 ? 0.889 -14.839 17.726 1.00 91.25 873 MET A N 1
ATOM 7065 C CA . MET A 1 873 ? 1.110 -16.198 17.228 1.00 91.25 873 MET A CA 1
ATOM 7066 C C . MET A 1 873 ? 2.593 -16.573 17.237 1.00 91.25 873 MET A C 1
ATOM 7068 O O . MET A 1 873 ? 3.463 -15.806 16.834 1.00 91.25 873 MET A O 1
ATOM 7072 N N . THR A 1 874 ? 2.877 -17.822 17.601 1.00 88.25 874 THR A N 1
ATOM 7073 C CA . THR A 1 874 ? 4.240 -18.369 17.654 1.00 88.25 874 THR A CA 1
ATOM 7074 C C . THR A 1 874 ? 4.386 -19.586 16.736 1.00 88.25 874 THR A C 1
ATOM 7076 O O . THR A 1 874 ? 3.409 -20.276 16.441 1.00 88.25 874 THR A O 1
ATOM 7079 N N . GLY A 1 875 ? 5.604 -19.861 16.255 1.00 85.94 875 GLY A N 1
ATOM 7080 C CA . GLY A 1 875 ? 5.919 -21.009 15.390 1.00 85.94 875 GLY A CA 1
ATOM 7081 C C . GLY A 1 875 ? 6.490 -20.632 14.017 1.00 85.94 875 GLY A C 1
ATOM 7082 O O . GLY A 1 875 ? 6.689 -19.459 13.708 1.00 85.94 875 GLY A O 1
ATOM 7083 N N . ALA A 1 876 ? 6.772 -21.646 13.191 1.00 74.94 876 ALA A N 1
ATOM 7084 C CA . ALA A 1 876 ? 7.340 -21.475 11.851 1.00 74.94 876 ALA A CA 1
ATOM 7085 C C . ALA A 1 876 ? 6.337 -20.853 10.859 1.00 74.94 876 ALA A C 1
ATOM 7087 O O . ALA A 1 876 ? 5.124 -21.045 10.977 1.00 74.94 876 ALA A O 1
ATOM 7088 N N . VAL A 1 877 ? 6.851 -20.136 9.852 1.00 71.06 877 VAL A N 1
ATOM 7089 C CA . VAL A 1 877 ? 6.057 -19.460 8.809 1.00 71.06 877 VAL A CA 1
ATOM 7090 C C . VAL A 1 877 ? 5.072 -20.442 8.156 1.00 71.06 877 VAL A C 1
ATOM 7092 O O . VAL A 1 877 ? 5.474 -21.468 7.614 1.00 71.06 877 VAL A O 1
ATOM 7095 N N . GLY A 1 878 ? 3.771 -20.137 8.221 1.00 69.06 878 GLY A N 1
ATOM 7096 C CA . GLY A 1 878 ? 2.689 -20.974 7.679 1.00 69.06 878 GLY A CA 1
ATOM 7097 C C . GLY A 1 878 ? 2.106 -22.030 8.633 1.00 69.06 878 GLY A C 1
ATOM 7098 O O . GLY A 1 878 ? 1.065 -22.599 8.317 1.00 69.06 878 GLY A O 1
ATOM 7099 N N . GLN A 1 879 ? 2.706 -22.267 9.805 1.00 82.62 879 GLN A N 1
ATOM 7100 C CA . GLN A 1 879 ? 2.160 -23.133 10.868 1.00 82.62 879 GLN A CA 1
ATOM 7101 C C . GLN A 1 879 ? 2.236 -22.467 12.248 1.00 82.62 879 GLN A C 1
ATOM 7103 O O . GLN A 1 879 ? 2.617 -23.084 13.249 1.00 82.62 879 GLN A O 1
ATOM 7108 N N . GLN A 1 880 ? 1.882 -21.189 12.303 1.00 90.75 880 GLN A N 1
ATOM 7109 C CA . GLN A 1 880 ? 1.859 -20.451 13.556 1.00 90.75 880 GLN A CA 1
ATOM 7110 C C . GLN A 1 880 ? 0.610 -20.810 14.364 1.00 90.75 880 GLN A C 1
ATOM 7112 O O . GLN A 1 880 ? -0.428 -21.168 13.794 1.00 90.75 880 GLN A O 1
ATOM 7117 N N . ARG A 1 881 ? 0.706 -20.718 15.695 1.00 94.56 881 ARG A N 1
ATOM 7118 C CA . ARG A 1 881 ? -0.394 -20.997 16.623 1.00 94.56 881 ARG A CA 1
ATOM 7119 C C . ARG A 1 881 ? -0.590 -19.877 17.633 1.00 94.56 881 ARG A C 1
ATOM 7121 O O . ARG A 1 881 ? 0.385 -19.328 18.139 1.00 94.56 881 ARG A O 1
ATOM 7128 N N . VAL A 1 882 ? -1.847 -19.594 17.961 1.00 95.94 882 VAL A N 1
ATOM 7129 C CA . VAL A 1 882 ? -2.208 -18.727 19.088 1.00 95.94 882 VAL A CA 1
ATOM 7130 C C . VAL A 1 882 ? -1.857 -19.456 20.395 1.00 95.94 882 VAL A C 1
ATOM 7132 O O . VAL A 1 882 ? -2.294 -20.597 20.578 1.00 95.94 882 VAL A O 1
ATOM 7135 N N . PRO A 1 883 ? -1.052 -18.861 21.292 1.00 95.38 883 PRO A N 1
ATOM 7136 C CA . PRO A 1 883 ? -0.745 -19.455 22.588 1.00 95.38 883 PRO A CA 1
ATOM 7137 C C . PRO A 1 883 ? -1.966 -19.415 23.517 1.00 95.38 883 PRO A C 1
ATOM 7139 O O . PRO A 1 883 ? -2.817 -18.528 23.434 1.00 95.38 883 PRO A O 1
ATOM 7142 N N . LYS A 1 884 ? -2.053 -20.365 24.456 1.00 94.31 884 LYS A N 1
ATOM 7143 C CA . LYS A 1 884 ? -3.147 -20.399 25.446 1.00 94.31 884 LYS A CA 1
ATOM 7144 C C . LYS A 1 884 ? -3.131 -19.140 26.320 1.00 94.31 884 LYS A C 1
ATOM 7146 O O . LYS A 1 884 ? -4.181 -18.652 26.730 1.00 94.31 884 LYS A O 1
ATOM 7151 N N . GLU A 1 885 ? -1.938 -18.643 26.606 1.00 92.81 885 GLU A N 1
ATOM 7152 C CA . GLU A 1 885 ? -1.647 -17.507 27.471 1.00 92.81 885 GLU A CA 1
ATOM 7153 C C . GLU A 1 885 ? -2.296 -16.223 26.949 1.00 92.81 885 GLU A C 1
ATOM 7155 O O . GLU A 1 885 ? -2.811 -15.447 27.752 1.00 92.81 885 GLU A O 1
ATOM 7160 N N . PHE A 1 886 ? -2.363 -16.045 25.624 1.00 94.31 886 PHE A N 1
ATOM 7161 C CA . PHE A 1 886 ? -3.094 -14.942 24.999 1.00 94.31 886 PHE A CA 1
ATOM 7162 C C . PHE A 1 886 ? -4.571 -14.959 25.411 1.00 94.31 886 PHE A C 1
ATOM 7164 O O . PHE A 1 886 ? -5.085 -13.974 25.929 1.00 94.31 886 PHE A O 1
ATOM 7171 N N . LEU A 1 887 ? -5.237 -16.111 25.273 1.00 94.56 887 LEU A N 1
ATOM 7172 C CA . LEU A 1 887 ? -6.652 -16.263 25.631 1.00 94.56 887 LEU A CA 1
ATOM 7173 C C . LEU A 1 887 ? -6.892 -16.081 27.129 1.00 94.56 887 LEU A C 1
ATOM 7175 O O . LEU A 1 887 ? -7.921 -15.553 27.525 1.00 94.56 887 LEU A O 1
ATOM 7179 N N . VAL A 1 888 ? -5.965 -16.532 27.973 1.00 92.38 888 VAL A N 1
ATOM 7180 C CA . VAL A 1 888 ? -6.100 -16.390 29.429 1.00 92.38 888 VAL A CA 1
ATOM 7181 C C . VAL A 1 888 ? -5.981 -14.926 29.853 1.00 92.38 888 VAL A C 1
ATOM 7183 O O . VAL A 1 888 ? -6.728 -14.500 30.730 1.00 92.38 888 VAL A O 1
ATOM 7186 N N . ASN A 1 889 ? -5.075 -14.167 29.233 1.00 90.94 889 ASN A N 1
ATOM 7187 C CA . ASN A 1 889 ? -4.774 -12.785 29.609 1.00 90.94 889 ASN A CA 1
ATOM 7188 C C . ASN A 1 889 ? -5.565 -11.730 28.825 1.00 90.94 889 ASN A C 1
ATOM 7190 O O . ASN A 1 889 ? -5.435 -10.546 29.130 1.00 90.94 889 ASN A O 1
ATOM 7194 N N . TYR A 1 890 ? -6.373 -12.137 27.845 1.00 92.62 890 TYR A N 1
ATOM 7195 C CA . TYR A 1 890 ? -7.131 -11.216 27.005 1.00 92.62 890 TYR A CA 1
ATOM 7196 C C . TYR A 1 890 ? -8.047 -10.297 27.841 1.00 92.62 890 TYR A C 1
ATOM 7198 O O . TYR A 1 890 ? -8.840 -10.826 28.631 1.00 92.62 890 TYR A O 1
ATOM 7206 N N . PRO A 1 891 ? -7.986 -8.959 27.676 1.00 91.12 891 PRO A N 1
ATOM 7207 C CA . PRO A 1 891 ? -8.904 -8.031 28.336 1.00 91.12 891 PRO A CA 1
ATOM 7208 C C . PRO A 1 891 ? -10.345 -8.251 27.862 1.00 91.12 891 PRO A C 1
ATOM 7210 O O . PRO A 1 891 ? -10.668 -8.073 26.690 1.00 91.12 891 PRO A O 1
ATOM 7213 N N . PHE A 1 892 ? -11.221 -8.658 28.774 1.00 91.31 892 PHE A N 1
ATOM 7214 C CA . PHE A 1 892 ? -12.598 -9.033 28.488 1.00 91.31 892 PHE A CA 1
ATOM 7215 C C . PHE A 1 892 ? -13.582 -8.043 29.128 1.00 91.31 892 PHE A C 1
ATOM 7217 O O . PHE A 1 892 ? -13.602 -7.916 30.357 1.00 91.31 892 PHE A O 1
ATOM 7224 N N . PRO A 1 893 ? -14.434 -7.370 28.332 1.00 92.31 893 PRO A N 1
ATOM 7225 C CA . PRO A 1 893 ? -15.540 -6.584 28.860 1.00 92.31 893 PRO A CA 1
ATOM 7226 C C . PRO A 1 893 ? -16.630 -7.497 29.372 1.00 92.31 893 PRO A C 1
ATOM 7228 O O . PRO A 1 893 ? -17.248 -8.218 28.587 1.00 92.31 893 PRO A O 1
ATOM 7231 N N . LEU A 1 894 ? -16.854 -7.440 30.685 1.00 93.00 894 LEU A N 1
ATOM 7232 C CA . LEU A 1 894 ? -17.916 -8.152 31.376 1.00 93.00 894 LEU A CA 1
ATOM 7233 C C . LEU A 1 894 ? -19.090 -7.197 31.663 1.00 93.00 894 LEU A C 1
ATOM 7235 O O . LEU A 1 894 ? -19.005 -6.416 32.615 1.00 93.00 894 LEU A O 1
ATOM 7239 N N . PRO A 1 895 ? -20.187 -7.268 30.886 1.00 93.62 895 PRO A N 1
ATOM 7240 C CA . PRO A 1 895 ? -21.472 -6.685 31.251 1.00 93.62 895 PRO A CA 1
ATOM 7241 C C . PRO A 1 895 ? -22.209 -7.566 32.273 1.00 93.62 895 PRO A C 1
ATOM 7243 O O . PRO A 1 895 ? -21.921 -8.769 32.372 1.00 93.62 895 PRO A O 1
ATOM 7246 N N . PRO A 1 896 ? -23.247 -7.029 32.937 1.00 92.44 896 PRO A N 1
ATOM 7247 C CA . PRO A 1 896 ? -24.291 -7.837 33.569 1.00 92.44 896 PRO A CA 1
ATOM 7248 C C . PRO A 1 896 ? -24.859 -8.902 32.617 1.00 92.44 896 PRO A C 1
ATOM 7250 O O . PRO A 1 896 ? -24.888 -8.712 31.398 1.00 92.44 896 PRO A O 1
ATOM 7253 N N . LYS A 1 897 ? -25.318 -10.042 33.144 1.00 90.88 897 LYS A N 1
ATOM 7254 C CA . LYS A 1 897 ? -25.757 -11.187 32.322 1.00 90.88 897 LYS A CA 1
ATOM 7255 C C . LYS A 1 897 ? -26.952 -10.833 31.434 1.00 90.88 897 LYS A C 1
ATOM 7257 O O . LYS A 1 897 ? -27.004 -11.236 30.274 1.00 90.88 897 LYS A O 1
ATOM 7262 N N . GLU A 1 898 ? -27.886 -10.061 31.962 1.00 91.44 898 GLU A N 1
ATOM 7263 C CA . GLU A 1 898 ? -29.060 -9.560 31.255 1.00 91.44 898 GLU A CA 1
ATOM 7264 C C . GLU A 1 898 ? -28.643 -8.656 30.089 1.00 91.44 898 GLU A C 1
ATOM 7266 O O . GLU A 1 898 ? -29.169 -8.788 28.985 1.00 91.44 898 GLU A O 1
ATOM 7271 N N . GLU A 1 899 ? -27.629 -7.810 30.297 1.00 93.62 899 GLU A N 1
ATOM 7272 C CA . GLU A 1 899 ? -27.094 -6.943 29.247 1.00 93.62 899 GLU A CA 1
ATOM 7273 C C . GLU A 1 899 ? -26.337 -7.743 28.181 1.00 93.62 899 GLU A C 1
ATOM 7275 O O . GLU A 1 899 ? -26.490 -7.469 26.994 1.00 93.62 899 GLU A O 1
ATOM 7280 N N . GLN A 1 900 ? -25.586 -8.784 28.563 1.00 94.56 900 GLN A N 1
ATOM 7281 C CA . GLN A 1 900 ? -24.974 -9.704 27.594 1.00 94.56 900 GLN A CA 1
ATOM 7282 C C . GLN A 1 900 ? -26.031 -10.329 26.671 1.00 94.56 900 GLN A C 1
ATOM 7284 O O . GLN A 1 900 ? -25.798 -10.442 25.468 1.00 94.56 900 GLN A O 1
ATOM 7289 N N . ASN A 1 901 ? -27.186 -10.727 27.218 1.00 94.25 901 ASN A N 1
ATOM 7290 C CA . ASN A 1 901 ? -28.289 -11.279 26.428 1.00 94.25 901 ASN A CA 1
ATOM 7291 C C . ASN A 1 901 ? -28.880 -10.216 25.490 1.00 94.25 901 ASN A C 1
ATOM 7293 O O . ASN A 1 901 ? -29.013 -10.482 24.301 1.00 94.25 901 ASN A O 1
ATOM 7297 N N . ALA A 1 902 ? -29.127 -8.999 25.985 1.00 93.25 902 ALA A N 1
ATOM 7298 C CA . ALA A 1 902 ? -29.636 -7.898 25.167 1.00 93.25 902 ALA A CA 1
ATOM 7299 C C . ALA A 1 902 ? -28.687 -7.529 24.010 1.00 93.25 902 ALA A C 1
ATOM 7301 O O . ALA A 1 902 ? -29.134 -7.315 22.884 1.00 93.25 902 ALA A O 1
ATOM 7302 N N . ILE A 1 903 ? -27.370 -7.502 24.258 1.00 94.25 903 ILE A N 1
ATOM 7303 C CA . ILE A 1 903 ? -26.356 -7.315 23.207 1.00 94.25 903 ILE A CA 1
ATOM 7304 C C . ILE A 1 903 ? -26.493 -8.411 22.151 1.00 94.25 903 ILE A C 1
ATOM 7306 O O . ILE A 1 903 ? -26.539 -8.116 20.958 1.00 94.25 903 ILE A O 1
ATOM 7310 N N . VAL A 1 904 ? -26.550 -9.673 22.582 1.00 95.25 904 VAL A N 1
ATOM 7311 C CA . VAL A 1 904 ? -26.657 -10.825 21.681 1.00 95.25 904 VAL A CA 1
ATOM 7312 C C . VAL A 1 904 ? -27.932 -10.765 20.848 1.00 95.25 904 VAL A C 1
ATOM 7314 O O . VAL A 1 904 ? -27.849 -11.007 19.650 1.00 95.25 904 VAL A O 1
ATOM 7317 N N . ASP A 1 905 ? -29.069 -10.396 21.432 1.00 93.44 905 ASP A N 1
ATOM 7318 C CA . ASP A 1 905 ? -30.342 -10.305 20.713 1.00 93.44 905 ASP A CA 1
ATOM 7319 C C . ASP A 1 905 ? -30.294 -9.232 19.613 1.00 93.44 905 ASP A C 1
ATOM 7321 O O . ASP A 1 905 ? -30.694 -9.485 18.474 1.00 93.44 905 ASP A O 1
ATOM 7325 N N . ILE A 1 906 ? -29.718 -8.060 19.913 1.00 91.00 906 ILE A N 1
ATOM 7326 C CA . ILE A 1 906 ? -29.522 -6.983 18.929 1.00 91.00 906 ILE A CA 1
ATOM 7327 C C . ILE A 1 906 ? -28.564 -7.433 17.816 1.00 91.00 906 ILE A C 1
ATOM 7329 O O . ILE A 1 906 ? -28.824 -7.195 16.633 1.00 91.00 906 ILE A O 1
ATOM 7333 N N . LEU A 1 907 ? -27.449 -8.081 18.170 1.00 91.81 907 LEU A N 1
ATOM 7334 C CA . LEU A 1 907 ? -26.477 -8.581 17.195 1.00 91.81 907 LEU A CA 1
ATOM 7335 C C . LEU A 1 907 ? -27.080 -9.668 16.299 1.00 91.81 907 LEU A C 1
ATOM 7337 O O . LEU A 1 907 ? -26.912 -9.606 15.081 1.00 91.81 907 LEU A O 1
ATOM 7341 N N . ASP A 1 908 ? -27.812 -10.623 16.877 1.00 89.50 908 ASP A N 1
ATOM 7342 C CA . ASP A 1 908 ? -28.493 -11.689 16.144 1.00 89.50 908 ASP A CA 1
ATOM 7343 C C . ASP A 1 908 ? -29.532 -11.093 15.175 1.00 89.50 908 ASP A C 1
ATOM 7345 O O . ASP A 1 908 ? -29.581 -11.505 14.014 1.00 89.50 908 ASP A O 1
ATOM 7349 N N . GLU A 1 909 ? -30.312 -10.084 15.585 1.00 87.75 909 GLU A N 1
ATOM 7350 C CA . GLU A 1 909 ? -31.273 -9.398 14.708 1.00 87.75 909 GLU A CA 1
ATOM 7351 C C . GLU A 1 909 ? -30.576 -8.697 13.530 1.00 87.75 909 GLU A C 1
ATOM 7353 O O . GLU A 1 909 ? -30.969 -8.878 12.369 1.00 87.75 909 GLU A O 1
ATOM 7358 N N . ILE A 1 910 ? -29.531 -7.908 13.807 1.00 85.50 910 ILE A N 1
ATOM 7359 C CA . ILE A 1 910 ? -28.817 -7.150 12.773 1.00 85.50 910 ILE A CA 1
ATOM 7360 C C . ILE A 1 910 ? -28.113 -8.101 11.801 1.00 85.50 910 ILE A C 1
ATOM 7362 O O . ILE A 1 910 ? -28.272 -7.972 10.585 1.00 85.50 910 ILE A O 1
ATOM 7366 N N . PHE A 1 911 ? -27.369 -9.083 12.309 1.00 85.06 911 PHE A N 1
ATOM 7367 C CA . PHE A 1 911 ? -26.583 -9.969 11.455 1.00 85.06 911 PHE A CA 1
ATOM 7368 C C . PHE A 1 911 ? -27.431 -10.985 10.703 1.00 85.06 911 PHE A C 1
ATOM 7370 O O . PHE A 1 911 ? -27.067 -11.327 9.580 1.00 85.06 911 PHE A O 1
ATOM 7377 N N . THR A 1 912 ? -28.588 -11.392 11.234 1.00 83.12 912 THR A N 1
ATOM 7378 C CA . THR A 1 912 ? -29.549 -12.205 10.471 1.00 83.12 912 THR A CA 1
ATOM 7379 C C . THR A 1 912 ? -30.085 -11.432 9.266 1.00 83.12 912 THR A C 1
ATOM 7381 O O . THR A 1 912 ? -30.185 -11.989 8.171 1.00 83.12 912 THR A O 1
ATOM 7384 N N . ARG A 1 913 ? -30.399 -10.138 9.423 1.00 78.94 913 ARG A N 1
ATOM 7385 C CA . ARG A 1 913 ? -30.817 -9.284 8.296 1.00 78.94 913 ARG A CA 1
ATOM 7386 C C . ARG A 1 913 ? -29.704 -9.123 7.265 1.00 78.94 913 ARG A C 1
ATOM 7388 O O . ARG A 1 913 ? -29.974 -9.251 6.071 1.00 78.94 913 ARG A O 1
ATOM 7395 N N . ASP A 1 914 ? -28.472 -8.898 7.720 1.00 77.56 914 ASP A N 1
ATOM 7396 C CA . ASP A 1 914 ? -27.307 -8.810 6.836 1.00 77.56 914 ASP A CA 1
ATOM 7397 C C . ASP A 1 914 ? -27.069 -10.132 6.087 1.00 77.56 914 ASP A C 1
ATOM 7399 O O . ASP A 1 914 ? -26.830 -10.112 4.883 1.00 77.56 914 ASP A O 1
ATOM 7403 N N . ASP A 1 915 ? -27.208 -11.285 6.749 1.00 74.81 915 ASP A N 1
ATOM 7404 C CA . ASP A 1 915 ? -27.069 -12.605 6.118 1.00 74.81 915 ASP A CA 1
ATOM 7405 C C . ASP A 1 915 ? -28.141 -12.846 5.044 1.00 74.81 915 ASP A C 1
ATOM 7407 O O . ASP A 1 915 ? -27.846 -13.397 3.980 1.00 74.81 915 ASP A O 1
ATOM 7411 N N . ILE A 1 916 ? -29.388 -12.423 5.285 1.00 76.38 916 ILE A N 1
ATOM 7412 C CA . ILE A 1 916 ? -30.465 -12.500 4.286 1.00 76.38 916 ILE A CA 1
ATOM 7413 C C . ILE A 1 916 ? -30.136 -11.605 3.087 1.00 76.38 916 ILE A C 1
ATOM 7415 O O . ILE A 1 916 ? -30.231 -12.058 1.944 1.00 76.38 916 ILE A O 1
ATOM 7419 N N . ALA A 1 917 ? -29.716 -10.361 3.329 1.00 70.44 917 ALA A N 1
ATOM 7420 C CA . ALA A 1 917 ? -29.320 -9.439 2.268 1.00 70.44 917 ALA A CA 1
ATOM 7421 C C . ALA A 1 917 ? -28.151 -10.006 1.446 1.00 70.44 917 ALA A C 1
ATOM 7423 O O . ALA A 1 917 ? -28.208 -10.016 0.215 1.00 70.44 917 ALA A O 1
ATOM 7424 N N . TYR A 1 918 ? -27.144 -10.568 2.117 1.00 70.25 918 TYR A N 1
ATOM 7425 C CA . TYR A 1 918 ? -25.992 -11.207 1.489 1.00 70.25 918 TYR A CA 1
ATOM 7426 C C . TYR A 1 918 ? -26.402 -12.402 0.619 1.00 70.25 918 TYR A C 1
ATOM 7428 O O . TYR A 1 918 ? -25.965 -12.514 -0.526 1.00 70.25 918 TYR A O 1
ATOM 7436 N N . ARG A 1 919 ? -27.310 -13.261 1.103 1.00 69.81 919 ARG A N 1
ATOM 7437 C CA . ARG A 1 919 ? -27.841 -14.394 0.325 1.00 69.81 919 ARG A CA 1
ATOM 7438 C C . ARG A 1 919 ? -28.657 -13.954 -0.882 1.00 69.81 919 ARG A C 1
ATOM 7440 O O . ARG A 1 919 ? -28.559 -14.586 -1.928 1.00 69.81 919 ARG A O 1
ATOM 7447 N N . ILE A 1 920 ? -29.454 -12.890 -0.771 1.00 66.81 920 ILE A N 1
ATOM 7448 C CA . ILE A 1 920 ? -30.200 -12.335 -1.913 1.00 66.81 920 ILE A CA 1
ATOM 7449 C C . ILE A 1 920 ? -29.224 -11.825 -2.978 1.00 66.81 920 ILE A C 1
ATOM 7451 O O . ILE A 1 920 ? -29.438 -12.050 -4.169 1.00 66.81 920 ILE A O 1
ATOM 7455 N N . ILE A 1 921 ? -28.142 -11.176 -2.550 1.00 64.31 921 ILE A N 1
ATOM 7456 C CA . ILE A 1 921 ? -27.069 -10.703 -3.425 1.00 64.31 921 ILE A CA 1
ATOM 7457 C C . ILE A 1 921 ? -26.346 -11.882 -4.104 1.00 64.31 921 ILE A C 1
ATOM 7459 O O . ILE A 1 921 ? -26.149 -11.842 -5.317 1.00 64.31 921 ILE A O 1
ATOM 7463 N N . GLU A 1 922 ? -26.002 -12.946 -3.368 1.00 64.00 922 GLU A N 1
ATOM 7464 C CA . GLU A 1 922 ? -25.380 -14.157 -3.935 1.00 64.00 922 GLU A CA 1
ATOM 7465 C C . GLU A 1 922 ? -26.328 -14.937 -4.857 1.00 64.00 922 GLU A C 1
ATOM 7467 O O . GLU A 1 922 ? -25.910 -15.400 -5.911 1.00 64.00 922 GLU A O 1
ATOM 7472 N N . THR A 1 923 ? -27.614 -15.051 -4.523 1.00 57.06 923 THR A N 1
ATOM 7473 C CA . THR A 1 923 ? -28.591 -15.780 -5.356 1.00 57.06 923 THR A CA 1
ATOM 7474 C C . THR A 1 923 ? -28.872 -15.033 -6.663 1.00 57.06 923 THR A C 1
ATOM 7476 O O . THR A 1 923 ? -29.072 -15.647 -7.705 1.00 57.06 923 THR A O 1
ATOM 7479 N N . LYS A 1 924 ? -28.822 -13.693 -6.651 1.00 54.19 924 LYS A N 1
ATOM 7480 C CA . LYS A 1 924 ? -28.894 -12.866 -7.870 1.00 54.19 924 LYS A CA 1
ATOM 7481 C C . LYS A 1 924 ? -27.604 -12.895 -8.705 1.00 54.19 924 LYS A C 1
ATOM 7483 O O . LYS A 1 924 ? -27.581 -12.320 -9.792 1.00 54.19 924 LYS A O 1
ATOM 7488 N N . TYR A 1 925 ? -26.547 -13.568 -8.243 1.00 53.81 925 TYR A N 1
ATOM 7489 C CA . TYR A 1 925 ? -25.238 -13.646 -8.898 1.00 53.81 925 TYR A CA 1
ATOM 7490 C C . TYR A 1 925 ? -25.182 -14.659 -10.063 1.00 53.81 925 TYR A C 1
ATOM 7492 O O . TYR A 1 925 ? -24.108 -15.099 -10.467 1.00 53.81 925 TYR A O 1
ATOM 7500 N N . GLU A 1 926 ? -26.302 -14.981 -10.713 1.00 62.97 926 GLU A N 1
ATOM 7501 C CA . GLU A 1 926 ? -26.309 -15.714 -11.993 1.00 62.97 926 GLU A CA 1
ATOM 7502 C C . GLU A 1 926 ? -25.913 -14.821 -13.191 1.00 62.97 926 GLU A C 1
ATOM 7504 O O . GLU A 1 926 ? -26.409 -14.953 -14.310 1.00 62.97 926 GLU A O 1
ATOM 7509 N N . LEU A 1 927 ? -24.996 -13.875 -12.981 1.00 65.38 927 LEU A N 1
ATOM 7510 C CA . LEU A 1 927 ? -24.584 -12.901 -13.994 1.00 65.38 927 LEU A CA 1
ATOM 7511 C C . LEU A 1 927 ? -23.826 -13.560 -15.155 1.00 65.38 927 LEU A C 1
ATOM 7513 O O . LEU A 1 927 ? -23.889 -13.072 -16.282 1.00 65.38 927 LEU A O 1
ATOM 7517 N N . GLU A 1 928 ? -23.165 -14.696 -14.913 1.00 65.12 928 GLU A N 1
ATOM 7518 C CA . GLU A 1 928 ? -22.582 -15.519 -15.981 1.00 65.12 928 GLU A CA 1
ATOM 7519 C C . GLU A 1 928 ? -23.661 -16.209 -16.831 1.00 65.12 928 GLU A C 1
ATOM 7521 O O . GLU A 1 928 ? -23.550 -16.241 -18.057 1.00 65.12 928 GLU A O 1
ATOM 7526 N N . THR A 1 929 ? -24.751 -16.679 -16.218 1.00 72.38 929 THR A N 1
ATOM 7527 C CA . THR A 1 929 ? -25.910 -17.236 -16.936 1.00 72.38 929 THR A CA 1
ATOM 7528 C C . THR A 1 929 ? -26.601 -16.159 -17.770 1.00 72.38 929 THR A C 1
ATOM 7530 O O . THR A 1 929 ? -26.929 -16.380 -18.938 1.00 72.38 929 THR A O 1
ATOM 7533 N N . LEU A 1 930 ? -26.761 -14.954 -17.214 1.00 74.88 930 LEU A N 1
ATOM 7534 C CA . LEU A 1 930 ? -27.332 -13.811 -17.923 1.00 74.88 930 LEU A CA 1
ATOM 7535 C C . LEU A 1 930 ? -26.453 -13.373 -19.103 1.00 74.88 930 LEU A C 1
ATOM 7537 O O . LEU A 1 930 ? -26.969 -13.116 -20.190 1.00 74.88 930 LEU A O 1
ATOM 7541 N N . LYS A 1 931 ? -25.126 -13.355 -18.921 1.00 79.56 931 LYS A N 1
ATOM 7542 C CA . LYS A 1 931 ? -24.152 -13.092 -19.988 1.00 79.56 931 LYS A CA 1
ATOM 7543 C C . LYS A 1 931 ? -24.291 -14.093 -21.136 1.00 79.56 931 LYS A C 1
ATOM 7545 O O . LYS A 1 931 ? -24.346 -13.680 -22.292 1.00 79.56 931 LYS A O 1
ATOM 7550 N N . GLN A 1 932 ? -24.411 -15.386 -20.830 1.00 78.94 932 GLN A N 1
ATOM 7551 C CA . GLN A 1 932 ? -24.647 -16.426 -21.840 1.00 78.94 932 GLN A CA 1
ATOM 7552 C C . GLN A 1 932 ? -26.005 -16.273 -22.538 1.00 78.94 932 GLN A C 1
ATOM 7554 O O . GLN A 1 932 ? -26.090 -16.419 -23.756 1.00 78.94 932 GLN A O 1
ATOM 7559 N N . SER A 1 933 ? -27.056 -15.910 -21.800 1.00 83.25 933 SER A N 1
ATOM 7560 C CA . SER A 1 933 ? -28.391 -15.653 -22.356 1.00 83.25 933 SER A CA 1
ATOM 7561 C C . SER A 1 933 ? -28.399 -14.471 -23.335 1.00 83.25 933 SER A C 1
ATOM 7563 O O . SER A 1 933 ? -28.944 -14.582 -24.432 1.00 83.25 933 SER A O 1
ATOM 7565 N N . ILE A 1 934 ? -27.732 -13.364 -22.990 1.00 85.06 934 ILE A N 1
ATOM 7566 C CA . ILE A 1 934 ? -27.597 -12.187 -23.866 1.00 85.06 934 ILE A CA 1
ATOM 7567 C C . ILE A 1 934 ? -26.883 -12.552 -25.165 1.00 85.06 934 ILE A C 1
ATOM 7569 O O . ILE A 1 934 ? -27.363 -12.207 -26.242 1.00 85.06 934 ILE A O 1
ATOM 7573 N N . LEU A 1 935 ? -25.759 -13.264 -25.070 1.00 86.06 935 LEU A N 1
ATOM 7574 C CA . LEU A 1 935 ? -24.995 -13.683 -26.245 1.00 86.06 935 LEU A CA 1
ATOM 7575 C C . LEU A 1 935 ? -25.793 -14.656 -27.122 1.00 86.06 935 LEU A C 1
ATOM 7577 O O . LEU A 1 935 ? -25.823 -14.493 -28.337 1.00 86.06 935 LEU A O 1
ATOM 7581 N N . SER A 1 936 ? -26.502 -15.610 -26.512 1.00 86.12 936 SER A N 1
ATOM 7582 C CA . SER A 1 936 ? -27.390 -16.533 -27.226 1.00 86.12 936 SER A CA 1
ATOM 7583 C C . SER A 1 936 ? -28.461 -15.786 -28.027 1.00 86.12 936 SER A C 1
ATOM 7585 O O . SER A 1 936 ? -28.618 -16.036 -29.220 1.00 86.12 936 SER A O 1
ATOM 7587 N N . LYS A 1 937 ? -29.146 -14.810 -27.414 1.00 84.06 937 LYS A N 1
ATOM 7588 C CA . LYS A 1 937 ? -30.134 -13.969 -28.110 1.00 84.06 937 LYS A CA 1
ATOM 7589 C C . LYS A 1 937 ? -29.505 -13.124 -29.216 1.00 84.06 937 LYS A C 1
ATOM 7591 O O . LYS A 1 937 ? -30.107 -12.959 -30.274 1.00 84.06 937 LYS A O 1
ATOM 7596 N N . ALA A 1 938 ? -28.293 -12.616 -28.991 1.00 85.81 938 ALA A N 1
ATOM 7597 C CA . ALA A 1 938 ? -27.563 -11.813 -29.967 1.00 85.81 938 ALA A CA 1
ATOM 7598 C C . ALA A 1 938 ? -27.299 -12.583 -31.260 1.00 85.81 938 ALA A C 1
ATOM 7600 O O . ALA A 1 938 ? -27.643 -12.115 -32.340 1.00 85.81 938 ALA A O 1
ATOM 7601 N N . PHE A 1 939 ? -26.753 -13.793 -31.143 1.00 87.38 939 PHE A N 1
ATOM 7602 C CA . PHE A 1 939 ? -26.376 -14.608 -32.297 1.00 87.38 939 PHE A CA 1
ATOM 7603 C C . PHE A 1 939 ? -27.539 -15.406 -32.905 1.00 87.38 939 PHE A C 1
ATOM 7605 O O . PHE A 1 939 ? -27.348 -16.082 -33.909 1.00 87.38 939 PHE A O 1
ATOM 7612 N N . ARG A 1 940 ? -28.748 -15.312 -32.339 1.00 83.44 940 ARG A N 1
ATOM 7613 C CA . ARG A 1 940 ? -29.996 -15.816 -32.944 1.00 83.44 940 ARG A CA 1
ATOM 7614 C C . ARG A 1 940 ? -30.807 -14.733 -33.664 1.00 83.44 940 ARG A C 1
ATOM 7616 O O . ARG A 1 940 ? -31.866 -15.038 -34.199 1.00 83.44 940 ARG A O 1
ATOM 7623 N N . GLY A 1 941 ? -30.344 -13.479 -33.657 1.00 78.19 941 GLY A N 1
ATOM 7624 C CA . GLY A 1 941 ? -31.097 -12.347 -34.212 1.00 78.19 941 GLY A CA 1
ATOM 7625 C C . GLY A 1 941 ? -32.274 -11.894 -33.336 1.00 78.19 941 GLY A C 1
ATOM 7626 O O . GLY A 1 941 ? -33.114 -11.113 -33.769 1.00 78.19 941 GLY A O 1
ATOM 7627 N N . GLU A 1 942 ? -32.340 -12.340 -32.078 1.00 81.44 942 GLU A N 1
ATOM 7628 C CA . GLU A 1 942 ? -33.435 -12.040 -31.141 1.00 81.44 942 GLU A CA 1
ATOM 7629 C C . GLU A 1 942 ? -33.209 -10.731 -30.352 1.00 81.44 942 GLU A C 1
ATOM 7631 O O . GLU A 1 942 ? -33.998 -10.384 -29.472 1.00 81.44 942 GLU A O 1
ATOM 7636 N N . LEU A 1 943 ? -32.128 -9.989 -30.636 1.00 77.06 943 LEU A N 1
ATOM 7637 C CA . LEU A 1 943 ? -31.843 -8.683 -30.018 1.00 77.06 943 LEU A CA 1
ATOM 7638 C C . LEU A 1 943 ? -32.508 -7.490 -30.723 1.00 77.06 943 LEU A C 1
ATOM 7640 O O . LEU A 1 943 ? -32.360 -6.362 -30.247 1.00 77.06 943 LEU A O 1
ATOM 7644 N N . GLY A 1 944 ? -33.238 -7.720 -31.821 1.00 75.25 944 GLY A N 1
ATOM 7645 C CA . GLY A 1 944 ? -33.936 -6.663 -32.563 1.00 75.25 944 GLY A CA 1
ATOM 7646 C C . GLY A 1 944 ? -32.989 -5.691 -33.274 1.00 75.25 944 GLY A C 1
ATOM 7647 O O . GLY A 1 944 ? -33.258 -4.496 -33.322 1.00 75.25 944 GLY A O 1
ATOM 7648 N N . THR A 1 945 ? -31.851 -6.186 -33.766 1.00 78.12 945 THR A N 1
ATOM 7649 C CA . THR A 1 945 ? -30.798 -5.395 -34.434 1.00 78.12 945 THR A CA 1
ATOM 7650 C C . THR A 1 945 ? -30.866 -5.432 -35.964 1.00 78.12 945 THR A C 1
ATOM 7652 O O . THR A 1 945 ? -30.010 -4.826 -36.616 1.00 78.12 945 THR A O 1
ATOM 7655 N N . ASN A 1 946 ? -31.848 -6.142 -36.523 1.00 74.44 946 ASN A N 1
ATOM 7656 C CA . ASN A 1 946 ? -31.984 -6.396 -37.957 1.00 74.44 946 ASN A CA 1
ATOM 7657 C C . ASN A 1 946 ? -32.593 -5.179 -38.665 1.00 74.44 946 ASN A C 1
ATOM 7659 O O . ASN A 1 946 ? -33.535 -4.576 -38.150 1.00 74.44 946 ASN A O 1
ATOM 7663 N N . ASP A 1 947 ? -32.076 -4.860 -39.850 1.00 74.25 947 ASP A N 1
ATOM 7664 C CA . ASP A 1 947 ? -32.553 -3.779 -40.716 1.00 74.25 947 ASP A CA 1
ATOM 7665 C C . ASP A 1 947 ? -32.961 -4.378 -42.079 1.00 74.25 947 ASP A C 1
ATOM 7667 O O . ASP A 1 947 ? -32.105 -4.976 -42.735 1.00 74.25 947 ASP A O 1
ATOM 7671 N N . PRO A 1 948 ? -34.244 -4.301 -42.493 1.00 71.44 948 PRO A N 1
ATOM 7672 C CA . PRO A 1 948 ? -34.720 -4.891 -43.747 1.00 71.44 948 PRO A CA 1
ATOM 7673 C C . PRO A 1 948 ? -34.117 -4.272 -45.013 1.00 71.44 948 PRO A C 1
ATOM 7675 O O . PRO A 1 948 ? -34.154 -4.916 -46.060 1.00 71.44 948 PRO A O 1
ATOM 7678 N N . ASP A 1 949 ? -33.594 -3.046 -44.924 1.00 75.00 949 ASP A N 1
ATOM 7679 C CA . ASP A 1 949 ? -33.075 -2.289 -46.069 1.00 75.00 949 ASP A CA 1
ATOM 7680 C C . ASP A 1 949 ? -31.584 -2.582 -46.352 1.00 75.00 949 ASP A C 1
ATOM 7682 O O . ASP A 1 949 ? -30.995 -2.019 -47.279 1.00 75.00 949 ASP A O 1
ATOM 7686 N N . GLU A 1 950 ? -30.946 -3.453 -45.561 1.00 72.81 950 GLU A N 1
ATOM 7687 C CA . GLU A 1 950 ? -29.550 -3.855 -45.746 1.00 72.81 950 GLU A CA 1
ATOM 7688 C C . GLU A 1 950 ? -29.384 -5.079 -46.661 1.00 72.81 950 GLU A C 1
ATOM 7690 O O . GLU A 1 950 ? -30.235 -5.962 -46.759 1.00 72.81 950 GLU A O 1
ATOM 7695 N N . GLU A 1 951 ? -28.242 -5.120 -47.348 1.00 68.75 951 GLU A N 1
ATOM 7696 C CA . GLU A 1 951 ? -27.883 -6.162 -48.309 1.00 68.75 951 GLU A CA 1
ATOM 7697 C C . GLU A 1 951 ? -27.850 -7.562 -47.668 1.00 68.75 951 GLU A C 1
ATOM 7699 O O . GLU A 1 951 ? -27.387 -7.740 -46.543 1.00 68.75 951 GLU A O 1
ATOM 7704 N N . SER A 1 952 ? -28.352 -8.580 -48.376 1.00 73.69 952 SER A N 1
ATOM 7705 C CA . SER A 1 952 ? -28.477 -9.941 -47.836 1.00 73.69 952 SER A CA 1
ATOM 7706 C C . SER A 1 952 ? -27.112 -10.594 -47.582 1.00 73.69 952 SER A C 1
ATOM 7708 O O . SER A 1 952 ? -26.194 -10.473 -48.391 1.00 73.69 952 SER A O 1
ATOM 7710 N N . ALA A 1 953 ? -27.009 -11.413 -46.527 1.00 69.62 953 ALA A N 1
ATOM 7711 C CA . ALA A 1 953 ? -25.830 -12.245 -46.239 1.00 69.62 953 ALA A CA 1
ATOM 7712 C C . ALA A 1 953 ? -25.398 -13.141 -47.424 1.00 69.62 953 ALA A C 1
ATOM 7714 O O . ALA A 1 953 ? -24.233 -13.524 -47.528 1.00 69.62 953 ALA A O 1
ATOM 7715 N N . ILE A 1 954 ? -26.328 -13.460 -48.333 1.00 74.50 954 ILE A N 1
ATOM 7716 C CA . ILE A 1 954 ? -26.050 -14.222 -49.557 1.00 74.50 954 ILE A CA 1
ATOM 7717 C C . ILE A 1 954 ? -25.164 -13.428 -50.529 1.00 74.50 954 ILE A C 1
ATOM 7719 O O . ILE A 1 954 ? -24.286 -14.026 -51.147 1.00 74.50 954 ILE A O 1
ATOM 7723 N N . GLU A 1 955 ? -25.359 -12.114 -50.673 1.00 74.31 955 GLU A N 1
ATOM 7724 C CA . GLU A 1 955 ? -24.539 -11.290 -51.577 1.00 74.31 955 GLU A CA 1
ATOM 7725 C C . GLU A 1 955 ? -23.115 -11.119 -51.029 1.00 74.31 955 GLU A C 1
ATOM 7727 O O . GLU A 1 955 ? -22.149 -11.340 -51.756 1.00 74.31 955 GLU A O 1
ATOM 7732 N N . LEU A 1 956 ? -22.968 -10.906 -49.716 1.00 72.50 956 LEU A N 1
ATOM 7733 C CA . LEU A 1 956 ? -21.662 -10.887 -49.039 1.00 72.50 956 LEU A CA 1
ATOM 7734 C C . LEU A 1 956 ? -20.882 -12.197 -49.216 1.00 72.50 956 LEU A C 1
ATOM 7736 O O . LEU A 1 956 ? -19.670 -12.188 -49.427 1.00 72.50 956 LEU A O 1
ATOM 7740 N N . LEU A 1 957 ? -21.567 -13.343 -49.159 1.00 72.31 957 LEU A N 1
ATOM 7741 C CA . LEU A 1 957 ? -20.935 -14.640 -49.404 1.00 72.31 957 LEU A CA 1
ATOM 7742 C C . LEU A 1 957 ? -20.421 -14.757 -50.848 1.00 72.31 957 LEU A C 1
ATOM 7744 O O . LEU A 1 957 ? -19.347 -15.319 -51.067 1.00 72.31 957 LEU A O 1
ATOM 7748 N N . LYS A 1 958 ? -21.160 -14.225 -51.831 1.00 76.25 958 LYS A N 1
ATOM 7749 C CA . LYS A 1 958 ? -20.711 -14.210 -53.230 1.00 76.25 958 LYS A CA 1
ATOM 7750 C C . LYS A 1 958 ? -19.459 -13.353 -53.406 1.00 76.25 958 LYS A C 1
ATOM 7752 O O . LYS A 1 958 ? -18.565 -13.788 -54.128 1.00 76.25 958 LYS A O 1
ATOM 7757 N N . GLU A 1 959 ? -19.366 -12.199 -52.745 1.00 77.06 959 GLU A N 1
ATOM 7758 C CA . GLU A 1 959 ? -18.169 -11.345 -52.795 1.00 77.06 959 GLU A CA 1
ATOM 7759 C C . GLU A 1 959 ? -16.923 -12.076 -52.271 1.00 77.06 959 GLU A C 1
ATOM 7761 O O . GLU A 1 959 ? -15.901 -12.116 -52.957 1.00 77.06 959 GLU A O 1
ATOM 7766 N N . VAL A 1 960 ? -17.025 -12.750 -51.117 1.00 73.19 960 VAL A N 1
ATOM 7767 C CA . VAL A 1 960 ? -15.914 -13.544 -50.551 1.00 73.19 960 VAL A CA 1
ATOM 7768 C C . VAL A 1 960 ? -15.482 -14.661 -51.501 1.00 73.19 960 VAL A C 1
ATOM 7770 O O . VAL A 1 960 ? -14.289 -14.880 -51.713 1.00 73.19 960 VAL A O 1
ATOM 7773 N N . LEU A 1 961 ? -16.445 -15.384 -52.083 1.00 75.62 961 LEU A N 1
ATOM 7774 C CA . LEU A 1 961 ? -16.153 -16.471 -53.018 1.00 75.62 961 LEU A CA 1
ATOM 7775 C C . LEU A 1 961 ? -15.505 -15.958 -54.313 1.00 75.62 961 LEU A C 1
ATOM 7777 O O . LEU A 1 961 ? -14.663 -16.651 -54.876 1.00 75.62 961 LEU A O 1
ATOM 7781 N N . GLN A 1 962 ? -15.852 -14.754 -54.777 1.00 74.44 962 GLN A N 1
ATOM 7782 C CA . GLN A 1 962 ? -15.219 -14.138 -55.948 1.00 74.44 962 GLN A CA 1
ATOM 7783 C C . GLN A 1 962 ? -13.772 -13.708 -55.681 1.00 74.44 962 GLN A C 1
ATOM 7785 O O . GLN A 1 962 ? -12.931 -13.844 -56.569 1.00 74.44 962 GLN A O 1
ATOM 7790 N N . GLU A 1 963 ? -13.460 -13.216 -54.481 1.00 71.56 963 GLU A N 1
ATOM 7791 C CA . GLU A 1 963 ? -12.087 -12.861 -54.108 1.00 71.56 963 GLU A CA 1
ATOM 7792 C C . GLU A 1 963 ? -11.178 -14.078 -53.926 1.00 71.56 963 GLU A C 1
ATOM 7794 O O . GLU A 1 963 ? -10.011 -14.001 -54.283 1.00 71.56 963 GLU A O 1
ATOM 7799 N N . GLN A 1 964 ? -11.692 -15.213 -53.438 1.00 64.75 964 GLN A N 1
ATOM 7800 C CA . GLN A 1 964 ? -10.897 -16.444 -53.291 1.00 64.75 964 GLN A CA 1
ATOM 7801 C C . GLN A 1 964 ? -10.523 -17.112 -54.625 1.00 64.75 964 GLN A C 1
ATOM 7803 O O . GLN A 1 964 ? -9.652 -17.982 -54.650 1.00 64.75 964 GLN A O 1
ATOM 7808 N N . VAL A 1 965 ? -11.205 -16.747 -55.715 1.00 64.50 965 VAL A N 1
ATOM 7809 C CA . VAL A 1 965 ? -10.965 -17.274 -57.071 1.00 64.50 965 VAL A CA 1
ATOM 7810 C C . VAL A 1 965 ? -10.016 -16.369 -57.880 1.00 64.50 965 VAL A C 1
ATOM 7812 O O . VAL A 1 965 ? -9.528 -16.795 -58.928 1.00 64.50 965 VAL A O 1
ATOM 7815 N N . LYS A 1 966 ? -9.725 -15.151 -57.404 1.00 45.56 966 LYS A N 1
ATOM 7816 C CA . LYS A 1 966 ? -8.674 -14.270 -57.943 1.00 45.56 966 LYS A CA 1
ATOM 7817 C C . LYS A 1 966 ? -7.324 -14.584 -57.312 1.00 45.56 966 LYS A C 1
ATOM 7819 O O . LYS A 1 966 ? -6.321 -14.452 -58.049 1.00 45.56 966 LYS A O 1
#